Protein 4U60 (pdb70)

Structure (mmCIF, N/CA/C/O backbone):
data_4U60
#
_entry.id   4U60
#
_cell.length_a   144.990
_cell.length_b   152.050
_cell.length_c   67.970
_cell.angle_alpha   90.00
_cell.angle_beta   90.00
_cell.angle_gamma   90.00
#
_symmetry.space_group_name_H-M   'P 21 21 2'
#
loop_
_entity.id
_entity.type
_entity.pdbx_description
1 polymer 'Structural protein VP1'
2 branched 'N-acetyl-alpha-neuraminic acid-(2-3)-[2-acetamido-2-deoxy-beta-D-galactopyranose-(1-4)]beta-D-galactopyranose'
3 branched 'beta-D-galactopyranose-(1-3)-2-acetamido-2-deoxy-beta-D-galactopyranose-(1-4)-[N-acetyl-alpha-neuraminic acid-(2-3)]beta-D-galactopyranose-(1-4)-beta-D-glucopyranose'
4 non-polymer GLYCEROL
5 non-polymer 1,2-ETHANEDIOL
6 non-polymer 'N-acetyl-alpha-neuraminic acid'
7 water water
#
loop_
_atom_site.group_PDB
_atom_site.id
_atom_site.type_symbol
_atom_site.label_atom_id
_atom_site.label_alt_id
_atom_site.label_comp_id
_atom_site.label_asym_id
_atom_site.label_entity_id
_atom_site.label_seq_id
_atom_site.pdbx_PDB_ins_code
_atom_site.Cartn_x
_atom_site.Cartn_y
_atom_site.Cartn_z
_atom_site.occupancy
_atom_site.B_iso_or_equiv
_atom_site.auth_seq_id
_atom_site.auth_comp_id
_atom_site.auth_asym_id
_atom_site.auth_atom_id
_atom_site.pdbx_PDB_model_num
ATOM 1 N N . ILE A 1 10 ? 13.890 5.989 -10.062 1.00 34.71 33 ILE A N 1
ATOM 2 C CA . ILE A 1 10 ? 13.522 7.061 -11.033 1.00 33.90 33 ILE A CA 1
ATOM 3 C C . ILE A 1 10 ? 14.675 7.307 -12.005 1.00 33.28 33 ILE A C 1
ATOM 4 O O . ILE A 1 10 ? 15.809 7.522 -11.588 1.00 32.87 33 ILE A O 1
ATOM 9 N N . GLU A 1 11 ? 14.377 7.276 -13.296 1.00 33.35 34 GLU A N 1
ATOM 10 C CA . GLU A 1 11 ? 15.368 7.593 -14.306 1.00 33.20 34 GLU A CA 1
ATOM 11 C C . GLU A 1 11 ? 15.233 9.054 -14.701 1.00 31.26 34 GLU A C 1
ATOM 12 O O . GLU A 1 11 ? 14.218 9.481 -15.255 1.00 31.29 34 GLU A O 1
ATOM 18 N N . VAL A 1 12 ? 16.286 9.809 -14.431 1.00 29.49 35 VAL A N 1
ATOM 19 C CA . VAL A 1 12 ? 16.273 11.246 -14.596 1.00 27.85 35 VAL A CA 1
ATOM 20 C C . VAL A 1 12 ? 16.650 11.610 -16.037 1.00 27.95 35 VAL A C 1
ATOM 21 O O . VAL A 1 12 ? 17.618 11.083 -16.581 1.00 28.48 35 VAL A O 1
ATOM 25 N N . LEU A 1 13 ? 15.869 12.494 -16.658 1.00 27.19 36 LEU A N 1
ATOM 26 C CA . LEU A 1 13 ? 16.118 12.937 -18.031 1.00 27.68 36 LEU A CA 1
ATOM 27 C C . LEU A 1 13 ? 16.483 14.424 -18.001 1.00 26.68 36 LEU A C 1
ATOM 28 O O . LEU A 1 13 ? 17.195 14.830 -17.098 1.00 25.46 36 LEU A O 1
ATOM 33 N N . ASN A 1 14 ? 16.031 15.226 -18.968 1.00 27.09 37 ASN A N 1
ATOM 34 C CA . ASN A 1 14 ? 16.510 16.613 -19.063 1.00 27.00 37 ASN A CA 1
ATOM 35 C C . ASN A 1 14 ? 15.812 17.573 -18.103 1.00 26.12 37 ASN A C 1
ATOM 36 O O . ASN A 1 14 ? 14.687 17.338 -17.663 1.00 25.77 37 ASN A O 1
ATOM 41 N N . LEU A 1 15 ? 16.493 18.669 -17.790 1.00 25.94 38 LEU A N 1
ATOM 42 C CA . LEU A 1 15 ? 15.853 19.772 -17.118 1.00 25.56 38 LEU A CA 1
ATOM 43 C C . LEU A 1 15 ? 14.819 20.431 -18.039 1.00 26.92 38 LEU A C 1
ATOM 44 O O . LEU A 1 15 ? 14.989 20.492 -19.259 1.00 27.74 38 LEU A O 1
ATOM 49 N N . VAL A 1 16 ? 13.744 20.914 -17.433 1.00 27.07 39 VAL A N 1
ATOM 50 C CA . VAL A 1 16 ? 12.771 21.772 -18.118 1.00 29.05 39 VAL A CA 1
ATOM 51 C C . VAL A 1 16 ? 13.214 23.222 -17.944 1.00 30.12 39 VAL A C 1
ATOM 52 O O . VAL A 1 16 ? 13.540 23.630 -16.843 1.00 29.03 39 VAL A O 1
ATOM 56 N N . THR A 1 17 ? 13.230 24.005 -19.020 1.00 32.77 40 THR A N 1
ATOM 57 C CA . THR A 1 17 ? 13.766 25.366 -18.943 1.00 34.49 40 THR A CA 1
ATOM 58 C C . THR A 1 17 ? 12.701 26.423 -19.199 1.00 36.56 40 THR A C 1
ATOM 59 O O . THR A 1 17 ? 11.555 26.114 -19.540 1.00 37.01 40 THR A O 1
ATOM 63 N N . GLY A 1 18 ? 13.101 27.676 -19.013 1.00 38.20 41 GLY A N 1
ATOM 64 C CA . GLY A 1 18 ? 12.291 28.813 -19.413 1.00 41.06 41 GLY A CA 1
ATOM 65 C C . GLY A 1 18 ? 11.395 29.282 -18.289 1.00 41.50 41 GLY A C 1
ATOM 66 O O . GLY A 1 18 ? 11.626 28.941 -17.120 1.00 40.00 41 GLY A O 1
ATOM 67 N N . PRO A 1 19 ? 10.358 30.068 -18.631 1.00 44.14 42 PRO A N 1
ATOM 68 C CA . PRO A 1 19 ? 9.487 30.579 -17.577 1.00 44.30 42 PRO A CA 1
ATOM 69 C C . PRO A 1 19 ? 8.796 29.455 -16.804 1.00 42.18 42 PRO A C 1
ATOM 70 O O . PRO A 1 19 ? 8.509 28.377 -17.368 1.00 43.07 42 PRO A O 1
ATOM 74 N N . ASP A 1 20 ? 8.569 29.705 -15.523 1.00 39.82 43 ASP A N 1
ATOM 75 C CA . ASP A 1 20 ? 7.811 28.804 -14.671 1.00 37.61 43 ASP A CA 1
ATOM 76 C C . ASP A 1 20 ? 8.545 27.491 -14.342 1.00 34.34 43 ASP A C 1
ATOM 77 O O . ASP A 1 20 ? 7.967 26.632 -13.690 1.00 33.36 43 ASP A O 1
ATOM 79 N N . SER A 1 21 ? 9.807 27.354 -14.757 1.00 32.53 44 SER A N 1
ATOM 80 C CA . SER A 1 21 ? 10.576 26.125 -14.513 1.00 30.04 44 SER A CA 1
ATOM 81 C C . SER A 1 21 ? 11.183 26.049 -13.112 1.00 27.77 44 SER A C 1
ATOM 82 O O . SER A 1 21 ? 11.645 24.989 -12.704 1.00 25.69 44 SER A O 1
ATOM 85 N N . ILE A 1 22 ? 11.191 27.177 -12.398 1.00 27.73 45 ILE A N 1
ATOM 86 C CA . ILE A 1 22 ? 11.779 27.276 -11.058 1.00 26.45 45 ILE A CA 1
ATOM 87 C C . ILE A 1 22 ? 10.700 27.719 -10.076 1.00 26.15 45 ILE A C 1
ATOM 88 O O . ILE A 1 22 ? 9.790 28.457 -10.434 1.00 27.37 45 ILE A O 1
ATOM 93 N N . THR A 1 23 ? 10.813 27.268 -8.834 1.00 24.29 46 THR A N 1
ATOM 94 C CA . THR A 1 23 ? 10.000 27.804 -7.754 1.00 24.43 46 THR A CA 1
ATOM 95 C C . THR A 1 23 ? 10.801 27.790 -6.443 1.00 23.05 46 THR A C 1
ATOM 96 O O . THR A 1 23 ? 11.791 27.062 -6.306 1.00 21.38 46 THR A O 1
ATOM 100 N N . THR A 1 24 ? 10.374 28.602 -5.487 1.00 23.74 47 THR A N 1
ATOM 101 C CA . THR A 1 24 ? 11.024 28.618 -4.181 1.00 23.18 47 THR A CA 1
ATOM 102 C C . THR A 1 24 ? 9.982 28.350 -3.111 1.00 22.82 47 THR A C 1
ATOM 103 O O . THR A 1 24 ? 8.805 28.716 -3.253 1.00 24.28 47 THR A O 1
ATOM 107 N N . ILE A 1 25 ? 10.413 27.668 -2.061 1.00 21.19 48 ILE A N 1
ATOM 108 C CA . ILE A 1 25 ? 9.589 27.378 -0.897 1.00 20.90 48 ILE A CA 1
ATOM 109 C C . ILE A 1 25 ? 10.293 27.970 0.313 1.00 20.00 48 ILE A C 1
ATOM 110 O O . ILE A 1 25 ? 11.452 27.657 0.556 1.00 18.90 48 ILE A O 1
ATOM 115 N N . GLU A 1 26 ? 9.575 28.793 1.065 1.00 20.48 49 GLU A N 1
ATOM 116 C CA . GLU A 1 26 ? 10.053 29.352 2.311 1.00 20.66 49 GLU A CA 1
ATOM 117 C C . GLU A 1 26 ? 9.191 28.804 3.430 1.00 19.15 49 GLU A C 1
ATOM 118 O O . GLU A 1 26 ? 7.971 28.765 3.314 1.00 19.48 49 GLU A O 1
ATOM 124 N N . LEU A 1 27 ? 9.811 28.423 4.525 1.00 17.47 50 LEU A N 1
ATOM 125 C CA . LEU A 1 27 ? 9.069 28.035 5.718 1.00 17.17 50 LEU A CA 1
ATOM 126 C C . LEU A 1 27 ? 9.950 28.167 6.922 1.00 16.05 50 LEU A C 1
ATOM 127 O O . LEU A 1 27 ? 11.173 28.317 6.803 1.00 15.07 50 LEU A O 1
ATOM 132 N N . TYR A 1 28 ? 9.334 28.075 8.086 1.00 15.47 51 TYR A N 1
ATOM 133 C CA . TYR A 1 28 ? 10.093 27.881 9.310 1.00 14.63 51 TYR A CA 1
ATOM 134 C C . TYR A 1 28 ? 9.454 26.733 10.063 1.00 14.19 51 TYR A C 1
ATOM 135 O O . TYR A 1 28 ? 8.271 26.408 9.857 1.00 14.79 51 TYR A O 1
ATOM 144 N N . LEU A 1 29 ? 10.232 26.130 10.947 1.00 13.63 52 LEU A N 1
ATOM 145 C CA . LEU A 1 29 ? 9.739 25.122 11.858 1.00 13.59 52 LEU A CA 1
ATOM 146 C C . LEU A 1 29 ? 10.095 25.538 13.287 1.00 13.32 52 LEU A C 1
ATOM 147 O O . LEU A 1 29 ? 11.267 25.793 13.609 1.00 12.87 52 LEU A O 1
ATOM 152 N N . ASN A 1 30 ? 9.091 25.570 14.138 1.00 13.24 53 ASN A N 1
ATOM 153 C CA . ASN A 1 30 ? 9.297 25.824 15.541 1.00 13.02 53 ASN A CA 1
ATOM 154 C C . ASN A 1 30 ? 9.776 24.583 16.261 1.00 12.56 53 ASN A C 1
ATOM 155 O O . ASN A 1 30 ? 9.517 23.458 15.851 1.00 13.41 53 ASN A O 1
ATOM 160 N N . THR A 1 31 ? 10.517 24.818 17.334 1.00 12.21 54 THR A N 1
ATOM 161 C CA . THR A 1 31 ? 11.199 23.756 18.062 1.00 11.73 54 THR A CA 1
ATOM 162 C C . THR A 1 31 ? 10.211 22.870 18.836 1.00 12.06 54 THR A C 1
ATOM 163 O O . THR A 1 31 ? 9.122 23.323 19.218 1.00 12.29 54 THR A O 1
ATOM 167 N N . ARG A 1 32 ? 10.600 21.610 19.029 1.00 11.72 55 ARG A N 1
ATOM 168 C CA . ARG A 1 32 ? 9.764 20.616 19.716 1.00 12.38 55 ARG A CA 1
ATOM 169 C C . ARG A 1 32 ? 10.598 20.026 20.851 1.00 12.56 55 ARG A C 1
ATOM 170 O O . ARG A 1 32 ? 11.036 18.883 20.798 1.00 13.01 55 ARG A O 1
ATOM 178 N N . MET A 1 33 ? 10.813 20.863 21.868 1.00 12.47 56 MET A N 1
ATOM 179 C CA . MET A 1 33 ? 11.581 20.488 23.044 1.00 12.73 56 MET A CA 1
ATOM 180 C C . MET A 1 33 ? 10.823 19.683 24.094 1.00 13.57 56 MET A C 1
ATOM 181 O O . MET A 1 33 ? 11.444 19.010 24.919 1.00 13.94 56 MET A O 1
ATOM 186 N N . GLY A 1 34 ? 9.491 19.744 24.070 1.00 13.66 57 GLY A N 1
ATOM 187 C CA . GLY A 1 34 ? 8.668 18.955 24.985 1.00 14.81 57 GLY A CA 1
ATOM 188 C C . GLY A 1 34 ? 7.403 19.707 25.395 1.00 15.20 57 GLY A C 1
ATOM 189 O O . GLY A 1 34 ? 6.330 19.116 25.463 1.00 16.60 57 GLY A O 1
ATOM 190 N N . GLN A 1 35 ? 7.519 20.996 25.679 1.00 15.06 58 GLN A N 1
ATOM 191 C CA . GLN A 1 35 ? 6.345 21.857 25.811 1.00 15.61 58 GLN A CA 1
ATOM 192 C C . GLN A 1 35 ? 6.135 22.469 24.424 1.00 15.37 58 GLN A C 1
ATOM 193 O O . GLN A 1 35 ? 6.770 23.455 24.065 1.00 15.00 58 GLN A O 1
ATOM 199 N N . ASN A 1 36 ? 5.268 21.835 23.635 1.00 15.70 59 ASN A N 1
ATOM 200 C CA . ASN A 1 36 ? 5.138 22.150 22.213 1.00 15.59 59 ASN A CA 1
ATOM 201 C C . ASN A 1 36 ? 3.860 22.900 21.844 1.00 16.72 59 ASN A C 1
ATOM 202 O O . ASN A 1 36 ? 3.548 23.044 20.663 1.00 17.27 59 ASN A O 1
ATOM 207 N N . ASP A 1 37 ? 3.166 23.390 22.862 1.00 17.39 60 ASP A N 1
ATOM 208 C CA . ASP A 1 37 ? 1.912 24.130 22.703 1.00 19.00 60 ASP A CA 1
ATOM 209 C C . ASP A 1 37 ? 2.234 25.629 22.805 1.00 18.81 60 ASP A C 1
ATOM 210 O O . ASP A 1 37 ? 2.566 26.116 23.876 1.00 18.50 60 ASP A O 1
ATOM 215 N N . GLU A 1 38 ? 2.121 26.337 21.688 1.00 19.31 61 GLU A N 1
ATOM 216 C CA . GLU A 1 38 ? 2.425 27.778 21.635 1.00 20.17 61 GLU A CA 1
ATOM 217 C C . GLU A 1 38 ? 1.538 28.655 22.525 1.00 21.64 61 GLU A C 1
ATOM 218 O O . GLU A 1 38 ? 1.810 29.854 22.673 1.00 21.57 61 GLU A O 1
ATOM 224 N N . SER A 1 39 ? 0.471 28.078 23.094 1.00 22.76 62 SER A N 1
ATOM 225 C CA A SER A 1 39 ? -0.452 28.826 23.956 0.50 24.79 62 SER A CA 1
ATOM 226 C CA B SER A 1 39 ? -0.433 28.844 23.961 0.50 24.96 62 SER A CA 1
ATOM 227 C C . SER A 1 39 ? -0.152 28.663 25.446 1.00 24.81 62 SER A C 1
ATOM 228 O O . SER A 1 39 ? -0.877 29.212 26.279 1.00 27.11 62 SER A O 1
ATOM 233 N N . LYS A 1 40 ? 0.895 27.912 25.784 1.00 23.66 63 LYS A N 1
ATOM 234 C CA . LYS A 1 40 ? 1.230 27.638 27.181 1.00 24.25 63 LYS A CA 1
ATOM 235 C C . LYS A 1 40 ? 2.598 28.199 27.551 1.00 22.96 63 LYS A C 1
ATOM 236 O O . LYS A 1 40 ? 3.442 28.436 26.673 1.00 21.09 63 LYS A O 1
ATOM 242 N N . ASP A 1 41 ? 2.815 28.401 28.845 1.00 23.08 64 ASP A N 1
ATOM 243 C CA . ASP A 1 41 ? 4.129 28.817 29.340 1.00 22.88 64 ASP A CA 1
ATOM 244 C C . ASP A 1 41 ? 5.175 27.778 29.019 1.00 21.89 64 ASP A C 1
ATOM 245 O O . ASP A 1 41 ? 4.859 26.606 28.799 1.00 21.74 64 ASP A O 1
ATOM 250 N N . ASN A 1 42 ? 6.432 28.189 28.990 1.00 24.57 65 ASN A N 1
ATOM 251 C CA . ASN A 1 42 ? 7.533 27.263 28.687 1.00 23.43 65 ASN A CA 1
ATOM 252 C C . ASN A 1 42 ? 7.520 26.704 27.273 1.00 19.60 65 ASN A C 1
ATOM 253 O O . ASN A 1 42 ? 8.233 25.747 26.994 1.00 18.05 65 ASN A O 1
ATOM 258 N N . TYR A 1 43 ? 6.764 27.330 26.369 1.00 19.00 66 TYR A N 1
ATOM 259 C CA . TYR A 1 43 ? 6.849 26.971 24.945 1.00 17.16 66 TYR A CA 1
ATOM 260 C C . TYR A 1 43 ? 8.287 27.123 24.473 1.00 15.37 66 TYR A C 1
ATOM 261 O O . TYR A 1 43 ? 8.950 28.109 24.792 1.00 15.02 66 TYR A O 1
ATOM 270 N N . GLY A 1 44 ? 8.759 26.148 23.702 1.00 13.89 67 GLY A N 1
ATOM 271 C CA . GLY A 1 44 ? 10.126 26.159 23.187 1.00 12.80 67 GLY A CA 1
ATOM 272 C C . GLY A 1 44 ? 11.172 25.653 24.165 1.00 11.92 67 GLY A C 1
ATOM 273 O O . GLY A 1 44 ? 12.367 25.790 23.917 1.00 11.67 67 GLY A O 1
ATOM 274 N N . TYR A 1 45 ? 10.719 25.129 25.307 1.00 11.47 68 TYR A N 1
ATOM 275 C CA . TYR A 1 45 ? 11.551 24.464 26.273 1.00 10.91 68 TYR A CA 1
ATOM 276 C C . TYR A 1 45 ? 10.949 23.076 26.535 1.00 11.25 68 TYR A C 1
ATOM 277 O O . TYR A 1 45 ? 9.778 22.831 26.232 1.00 12.36 68 TYR A O 1
ATOM 286 N N . SER A 1 46 ? 11.752 22.210 27.135 1.00 11.04 69 SER A N 1
ATOM 287 C CA . SER A 1 46 ? 11.223 20.953 27.652 1.00 11.45 69 SER A CA 1
ATOM 288 C C . SER A 1 46 ? 10.625 21.193 29.037 1.00 12.46 69 SER A C 1
ATOM 289 O O . SER A 1 46 ? 10.856 22.223 29.688 1.00 12.87 69 SER A O 1
ATOM 292 N N . GLU A 1 47 ? 9.850 20.230 29.504 1.00 13.60 70 GLU A N 1
ATOM 293 C CA . GLU A 1 47 ? 9.550 20.161 30.918 1.00 15.11 70 GLU A CA 1
ATOM 294 C C . GLU A 1 47 ? 10.848 19.850 31.686 1.00 14.56 70 GLU A C 1
ATOM 295 O O . GLU A 1 47 ? 11.858 19.453 31.087 1.00 13.15 70 GLU A O 1
ATOM 301 N N . LYS A 1 48 ? 10.817 20.017 33.012 1.00 16.10 71 LYS A N 1
ATOM 302 C CA . LYS A 1 48 ? 12.012 19.790 33.833 1.00 16.65 71 LYS A CA 1
ATOM 303 C C . LYS A 1 48 ? 12.547 18.378 33.621 1.00 15.41 71 LYS A C 1
ATOM 304 O O . LYS A 1 48 ? 11.784 17.403 33.621 1.00 15.38 71 LYS A O 1
ATOM 310 N N . 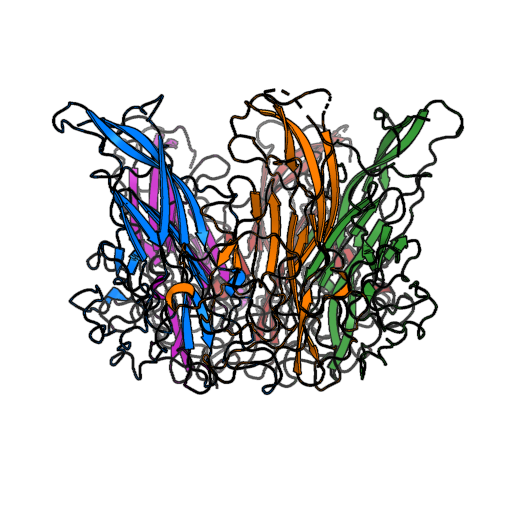VAL A 1 49 ? 13.859 18.280 33.452 1.00 13.98 72 VAL A N 1
ATOM 311 C CA . VAL A 1 49 ? 14.533 17.000 33.336 1.00 13.28 72 VAL A CA 1
ATOM 312 C C . VAL A 1 49 ? 14.536 16.259 34.672 1.00 13.86 72 VAL A C 1
ATOM 313 O O . VAL A 1 49 ? 14.823 16.830 35.723 1.00 14.84 72 VAL A O 1
ATOM 317 N N . THR A 1 50 ? 14.231 14.960 34.594 1.00 13.51 73 THR A N 1
ATOM 318 C CA . THR A 1 50 ? 14.326 14.074 35.729 1.00 14.55 73 THR A CA 1
ATOM 319 C C . THR A 1 50 ? 15.321 12.967 35.412 1.00 13.65 73 THR A C 1
ATOM 320 O O . THR A 1 50 ? 15.679 12.776 34.249 1.00 13.12 73 THR A O 1
ATOM 324 N N . VAL A 1 51 ? 15.737 12.236 36.443 1.00 14.49 74 VAL A N 1
ATOM 325 C CA . VAL A 1 51 ? 16.826 11.267 36.309 1.00 14.07 74 VAL A CA 1
ATOM 326 C C . VAL A 1 51 ? 16.373 9.932 36.883 1.00 14.98 74 VAL A C 1
ATOM 327 O O . VAL A 1 51 ? 15.854 9.879 38.013 1.00 15.90 74 VAL A O 1
ATOM 331 N N . ALA A 1 52 ? 16.572 8.881 36.089 1.00 14.58 75 ALA A N 1
ATOM 332 C CA . ALA A 1 52 ? 16.199 7.518 36.467 1.00 15.96 75 ALA A CA 1
ATOM 333 C C . ALA A 1 52 ? 16.902 7.081 37.733 1.00 17.73 75 ALA A C 1
ATOM 334 O O . ALA A 1 52 ? 18.078 7.380 37.950 1.00 17.48 75 ALA A O 1
ATOM 336 N N . ASN A 1 53 ? 16.185 6.347 38.575 1.00 19.99 76 ASN A N 1
ATOM 337 C CA . ASN A 1 53 ? 16.781 5.758 39.753 1.00 22.66 76 ASN A CA 1
ATOM 338 C C . ASN A 1 53 ? 17.703 4.598 39.354 1.00 21.99 76 ASN A C 1
ATOM 339 O O . ASN A 1 53 ? 18.695 4.338 40.032 1.00 23.36 76 ASN A O 1
ATOM 344 N N . SER A 1 54 ? 17.334 3.886 38.289 1.00 20.92 77 SER A N 1
ATOM 345 C CA . SER A 1 54 ? 18.101 2.749 37.786 1.00 20.98 77 SER A CA 1
ATOM 346 C C . SER A 1 54 ? 17.759 2.550 36.321 1.00 19.76 77 SER A C 1
ATOM 347 O O . SER A 1 54 ? 16.724 3.026 35.866 1.00 18.90 77 SER A O 1
ATOM 350 N N . SER A 1 55 ? 18.605 1.832 35.582 1.00 19.69 78 SER A N 1
ATOM 351 C CA . SER A 1 55 ? 18.398 1.659 34.153 1.00 19.43 78 SER A CA 1
ATOM 352 C C . SER A 1 55 ? 17.143 0.881 33.809 1.00 19.88 78 SER A C 1
ATOM 353 O O . SER A 1 55 ? 16.597 1.078 32.750 1.00 19.20 78 SER A O 1
ATOM 356 N N . ASP A 1 56 ? 16.681 0.020 34.717 1.00 21.35 79 ASP A N 1
ATOM 357 C CA . ASP A 1 56 ? 15.428 -0.713 34.505 1.00 22.84 79 ASP A CA 1
ATOM 358 C C . ASP A 1 56 ? 14.182 0.029 35.009 1.00 23.27 79 ASP A C 1
ATOM 359 O O . ASP A 1 56 ? 13.100 -0.520 34.999 1.00 24.21 79 ASP A O 1
ATOM 364 N N . GLN A 1 57 ? 14.352 1.277 35.435 1.00 22.47 80 GLN A N 1
ATOM 365 C CA . GLN A 1 57 ? 13.267 2.150 35.849 1.00 23.53 80 GLN A CA 1
ATOM 366 C C . GLN A 1 57 ? 13.512 3.541 35.259 1.00 20.92 80 GLN A C 1
ATOM 367 O O . GLN A 1 57 ? 13.447 4.559 35.952 1.00 20.84 80 GLN A O 1
ATOM 373 N N . ASP A 1 58 ? 13.802 3.571 33.968 1.00 18.87 81 ASP A N 1
ATOM 374 C CA . ASP A 1 58 ? 14.163 4.792 33.267 1.00 17.06 81 ASP A CA 1
ATOM 375 C C . ASP A 1 58 ? 12.962 5.176 32.418 1.00 16.99 81 ASP A C 1
ATOM 376 O O . ASP A 1 58 ? 12.774 4.650 31.307 1.00 17.18 81 ASP A O 1
ATOM 381 N N . LYS A 1 59 ? 12.143 6.071 32.964 1.00 17.37 82 LYS A N 1
ATOM 382 C CA . LYS A 1 59 ? 10.845 6.422 32.404 1.00 17.45 82 LYS A CA 1
ATOM 383 C C . LYS A 1 59 ? 10.733 7.949 32.368 1.00 16.64 82 LYS A C 1
ATOM 384 O O . LYS A 1 59 ? 10.280 8.588 33.346 1.00 16.57 82 LYS A O 1
ATOM 390 N N . PRO A 1 60 ? 11.155 8.565 31.252 1.00 15.90 83 PRO A N 1
ATOM 391 C CA . PRO A 1 60 ? 11.068 10.027 31.197 1.00 15.37 83 PRO A CA 1
ATOM 392 C C . PRO A 1 60 ? 9.643 10.539 31.395 1.00 15.69 83 PRO A C 1
ATOM 393 O O . PRO A 1 60 ? 8.679 9.921 30.917 1.00 16.80 83 PRO A O 1
ATOM 397 N N . THR A 1 61 ? 9.505 11.616 32.146 1.00 15.52 84 THR A N 1
ATOM 398 C CA . THR A 1 61 ? 8.200 12.219 32.325 1.00 16.04 84 THR A CA 1
ATOM 399 C C . THR A 1 61 ? 7.683 12.769 30.997 1.00 15.76 84 THR A C 1
ATOM 400 O O . THR A 1 61 ? 8.465 13.051 30.045 1.00 15.18 84 THR A O 1
ATOM 404 N N . SER A 1 62 ? 6.361 12.947 30.929 1.00 16.54 85 SER A N 1
ATOM 405 C CA . SER A 1 62 ? 5.759 13.509 29.728 1.00 16.82 85 SER A CA 1
ATOM 406 C C . SER A 1 62 ? 6.299 14.931 29.486 1.00 16.08 85 SER A C 1
ATOM 407 O O . SER A 1 62 ? 6.285 15.765 30.393 1.00 16.64 85 SER A O 1
ATOM 410 N N . GLY A 1 63 ? 6.843 15.151 28.288 1.00 15.35 86 GLY A N 1
ATOM 411 C CA . GLY A 1 63 ? 7.315 16.465 27.875 1.00 14.64 86 GLY A CA 1
ATOM 412 C C . GLY A 1 63 ? 8.740 16.843 28.205 1.00 14.14 86 GLY A C 1
ATOM 413 O O . GLY A 1 63 ? 9.146 17.983 27.901 1.00 13.77 86 GLY A O 1
ATOM 414 N N . GLU A 1 64 ? 9.519 15.934 28.805 1.00 13.87 87 GLU A N 1
ATOM 415 C CA . GLU A 1 64 ? 10.916 16.253 29.082 1.00 13.68 87 GLU A CA 1
ATOM 416 C C . GLU A 1 64 ? 11.884 15.871 27.977 1.00 13.77 87 GLU A C 1
ATOM 417 O O . GLU A 1 64 ? 13.078 16.123 28.125 1.00 14.09 87 GLU A O 1
ATOM 423 N N . ILE A 1 65 ? 11.421 15.263 26.888 1.00 14.22 88 ILE A N 1
ATOM 424 C CA . ILE A 1 65 ? 12.376 14.833 25.873 1.00 14.71 88 ILE A CA 1
ATOM 425 C C . ILE A 1 65 ? 12.139 15.514 24.511 1.00 13.92 88 ILE A C 1
ATOM 426 O O . ILE A 1 65 ? 11.010 15.573 23.991 1.00 14.09 88 ILE A O 1
ATOM 431 N N . PRO A 1 66 ? 13.221 16.018 23.924 1.00 12.68 89 PRO A N 1
ATOM 432 C CA A PRO A 1 66 ? 13.104 16.675 22.621 0.50 12.30 89 PRO A CA 1
ATOM 433 C CA B PRO A 1 66 ? 13.090 16.673 22.626 0.50 12.31 89 PRO A CA 1
ATOM 434 C C . PRO A 1 66 ? 12.774 15.706 21.483 1.00 12.24 89 PRO A C 1
ATOM 435 O O . PRO A 1 66 ? 13.204 14.549 21.517 1.00 12.06 89 PRO A O 1
ATOM 442 N N . THR A 1 67 ? 12.016 16.190 20.498 1.00 11.70 90 THR A N 1
ATOM 443 C CA . THR A 1 67 ? 11.656 15.426 19.304 1.00 11.69 90 THR A CA 1
ATOM 444 C C . THR A 1 67 ? 12.037 16.213 18.050 1.00 11.47 90 THR A C 1
ATOM 445 O O . THR A 1 67 ? 12.325 17.406 18.111 1.00 11.91 90 THR A O 1
ATOM 449 N N . TYR A 1 68 ? 12.045 15.528 16.910 1.00 11.50 91 TYR A N 1
ATOM 450 C CA . TYR A 1 68 ? 12.325 16.192 15.650 1.00 11.49 91 TYR A CA 1
ATOM 451 C C . TYR A 1 68 ? 11.138 17.058 15.227 1.00 11.44 91 TYR A C 1
ATOM 452 O O . TYR A 1 68 ? 9.964 16.679 15.414 1.00 12.08 91 TYR A O 1
ATOM 461 N N . SER A 1 69 ? 11.463 18.179 14.603 1.00 11.14 92 SER A N 1
ATOM 462 C CA . SER A 1 69 ? 10.494 18.982 13.864 1.00 11.90 92 SER A CA 1
ATOM 463 C C . SER A 1 69 ? 10.449 18.487 12.427 1.00 11.85 92 SER A C 1
ATOM 464 O O . SER A 1 69 ? 11.479 18.139 11.876 1.00 11.87 92 SER A O 1
ATOM 467 N N . THR A 1 70 ? 9.263 18.443 11.823 1.00 12.45 93 THR A N 1
ATOM 468 C CA . THR A 1 70 ? 9.184 18.043 10.424 1.00 12.66 93 THR A CA 1
ATOM 469 C C . THR A 1 70 ? 7.907 18.581 9.792 1.00 13.06 93 THR A C 1
ATOM 470 O O . THR A 1 70 ? 6.918 18.864 10.495 1.00 13.50 93 THR A O 1
ATOM 474 N N . ALA A 1 71 ? 7.970 18.768 8.478 1.00 13.16 94 ALA A N 1
ATOM 475 C CA . ALA A 1 71 ? 6.803 19.157 7.686 1.00 13.93 94 ALA A CA 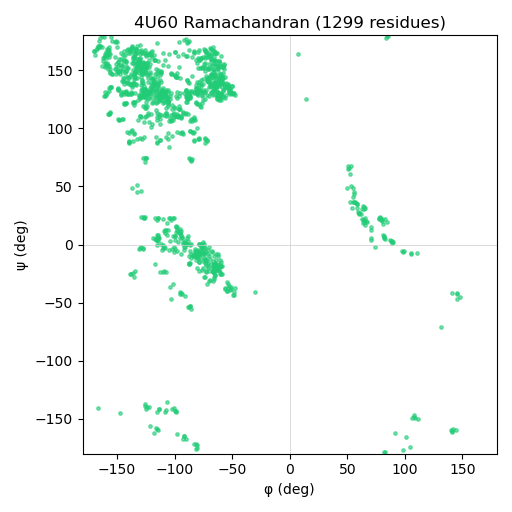1
ATOM 476 C C . ALA A 1 71 ? 6.922 18.587 6.290 1.00 13.97 94 ALA A C 1
ATOM 477 O O . ALA A 1 71 ? 8.031 18.425 5.758 1.00 13.55 94 ALA A O 1
ATOM 479 N N . ARG A 1 72 ? 5.765 18.291 5.709 1.00 14.86 95 ARG A N 1
ATOM 480 C CA . ARG A 1 72 ? 5.645 18.041 4.277 1.00 15.66 95 ARG A CA 1
ATOM 481 C C . ARG A 1 72 ? 5.027 19.292 3.670 1.00 16.27 95 ARG A C 1
ATOM 482 O O . ARG A 1 72 ? 3.953 19.714 4.085 1.00 17.03 95 ARG A O 1
ATOM 490 N N . ILE A 1 73 ? 5.685 19.865 2.674 1.00 16.72 96 ILE A N 1
ATOM 491 C CA . ILE A 1 73 ? 5.144 21.040 1.994 1.00 18.12 96 ILE A CA 1
ATOM 492 C C . ILE A 1 73 ? 4.617 20.632 0.624 1.00 18.85 96 ILE A C 1
ATOM 493 O O . ILE A 1 73 ? 5.305 19.925 -0.133 1.00 17.83 96 ILE A O 1
ATOM 498 N N . ASN A 1 74 ? 3.390 21.074 0.331 1.00 20.42 97 ASN A N 1
ATOM 499 C CA . ASN A 1 74 ? 2.782 20.915 -0.991 1.00 22.54 97 ASN A CA 1
ATOM 500 C C . ASN A 1 74 ? 3.475 21.755 -2.036 1.00 22.18 97 ASN A C 1
ATOM 501 O O . ASN A 1 74 ? 3.705 22.956 -1.813 1.00 22.92 97 ASN A O 1
ATOM 506 N N . LEU A 1 75 ? 3.799 21.134 -3.168 1.00 20.84 98 LEU A N 1
ATOM 507 C CA . LEU A 1 75 ? 4.401 21.844 -4.292 1.00 20.52 98 LEU A CA 1
ATOM 508 C C . LEU A 1 75 ? 3.375 21.964 -5.418 1.00 21.50 98 LEU A C 1
ATOM 509 O O . LEU A 1 75 ? 2.429 21.172 -5.480 1.00 21.91 98 LEU A O 1
ATOM 514 N N . PRO A 1 76 ? 3.567 22.937 -6.328 1.00 21.69 99 PRO A N 1
ATOM 515 C CA . PRO A 1 76 ? 2.641 23.073 -7.461 1.00 23.28 99 PRO A CA 1
ATOM 516 C C . PRO A 1 76 ? 2.496 21.756 -8.215 1.00 23.78 99 PRO A C 1
ATOM 517 O O . PRO A 1 76 ? 3.493 21.081 -8.494 1.00 22.95 99 PRO A O 1
ATOM 521 N N . MET A 1 77 ? 1.259 21.390 -8.528 1.00 25.67 100 MET A N 1
ATOM 522 C CA . MET A 1 77 ? 1.011 20.139 -9.227 1.00 27.05 100 MET A CA 1
ATOM 523 C C . MET A 1 77 ? 1.598 20.194 -10.631 1.00 27.27 100 MET A C 1
ATOM 524 O O . MET A 1 77 ? 1.393 21.169 -11.360 1.00 28.28 100 MET A O 1
ATOM 529 N N . LEU A 1 78 ? 2.288 19.126 -11.020 1.00 26.89 101 LEU A N 1
ATOM 530 C CA . LEU A 1 78 ? 3.027 19.091 -12.280 1.00 27.17 101 LEU A CA 1
ATOM 531 C C . LEU A 1 78 ? 2.381 18.286 -13.412 1.00 28.98 101 LEU A C 1
ATOM 532 O O . LEU A 1 78 ? 2.483 18.669 -14.588 1.00 29.82 101 LEU A O 1
ATOM 537 N N . ASN A 1 79 ? 1.735 17.177 -13.071 1.00 30.04 102 ASN A N 1
ATOM 538 C CA . ASN A 1 79 ? 1.299 16.213 -14.073 1.00 31.97 102 ASN A CA 1
ATOM 539 C C . ASN A 1 79 ? -0.218 16.003 -14.048 1.00 34.60 102 ASN A C 1
ATOM 540 O O . ASN A 1 79 ? -0.737 15.301 -13.188 1.00 34.52 102 ASN A O 1
ATOM 545 N N . GLU A 1 80 ? -0.917 16.637 -14.984 1.00 37.36 103 GLU A N 1
ATOM 546 C CA . GLU A 1 80 ? -2.363 16.427 -15.147 1.00 40.72 103 GLU A CA 1
ATOM 547 C C . GLU A 1 80 ? -2.662 15.009 -15.627 1.00 42.94 103 GLU A C 1
ATOM 548 O O . GLU A 1 80 ? -3.719 14.442 -15.308 1.00 44.35 103 GLU A O 1
ATOM 551 N N . ASP A 1 81 ? -1.740 14.447 -16.409 1.00 43.52 104 ASP A N 1
ATOM 552 C CA . ASP A 1 81 ? -1.911 13.112 -16.972 1.00 45.99 104 ASP A CA 1
ATOM 553 C C . ASP A 1 81 ? -0.761 12.189 -16.562 1.00 45.87 104 ASP A C 1
ATOM 554 O O . ASP A 1 81 ? 0.347 12.275 -17.103 1.00 45.12 104 ASP A O 1
ATOM 559 N N . LEU A 1 82 ? -1.053 11.286 -15.625 1.00 46.93 105 LEU A N 1
ATOM 560 C CA . LEU A 1 82 ? -0.047 10.386 -15.053 1.00 46.78 105 LEU A CA 1
ATOM 561 C C . LEU A 1 82 ? 0.352 9.231 -15.971 1.00 48.12 105 LEU A C 1
ATOM 562 O O . LEU A 1 82 ? 1.221 8.433 -15.616 1.00 48.22 105 LEU A O 1
ATOM 567 N N . THR A 1 83 ? -0.275 9.142 -17.140 1.00 49.53 106 THR A N 1
ATOM 568 C CA . THR A 1 83 ? 0.024 8.087 -18.096 1.00 50.87 106 THR A CA 1
ATOM 569 C C . THR A 1 83 ? 0.833 8.587 -19.300 1.00 49.72 106 THR A C 1
ATOM 570 O O . THR A 1 83 ? 0.971 7.871 -20.283 1.00 51.48 106 THR A O 1
ATOM 574 N N . CYS A 1 84 ? 1.369 9.805 -19.220 1.00 47.15 107 CYS A N 1
ATOM 575 C CA . CYS A 1 84 ? 2.300 10.297 -20.243 1.00 45.99 107 CYS A CA 1
ATOM 576 C C . CYS A 1 84 ? 3.597 9.491 -20.162 1.00 43.83 107 CYS A C 1
ATOM 577 O O . CYS A 1 84 ? 3.922 8.943 -19.113 1.00 42.79 107 CYS A O 1
ATOM 580 N N . ASN A 1 85 ? 4.321 9.415 -21.276 1.00 43.03 108 ASN A N 1
ATOM 581 C CA . ASN A 1 85 ? 5.533 8.592 -21.383 1.00 42.04 108 ASN A CA 1
ATOM 582 C C . ASN A 1 85 ? 6.651 9.107 -20.481 1.00 39.16 108 ASN A C 1
ATOM 583 O O . ASN A 1 85 ? 7.491 8.342 -19.987 1.00 39.33 108 ASN A O 1
ATOM 588 N N . THR A 1 86 ? 6.645 10.415 -20.252 1.00 36.47 109 THR A N 1
ATOM 589 C CA . THR A 1 86 ? 7.550 11.039 -19.305 1.00 33.80 109 THR A CA 1
ATOM 590 C C . THR A 1 86 ? 6.697 11.935 -18.419 1.00 32.41 109 THR A C 1
ATOM 591 O O . THR A 1 86 ? 5.570 12.309 -18.786 1.00 33.09 109 THR A O 1
ATOM 595 N N . LEU A 1 87 ? 7.225 12.239 -17.243 1.00 30.24 110 LEU A N 1
ATOM 596 C CA . LEU A 1 87 ? 6.556 13.085 -16.269 1.00 29.19 110 LEU A CA 1
ATOM 597 C C . LEU A 1 87 ? 7.559 14.087 -15.756 1.00 27.11 110 LEU A C 1
ATOM 598 O O . LEU A 1 87 ? 8.766 13.958 -15.989 1.00 26.18 110 LEU A O 1
ATOM 603 N N . THR A 1 88 ? 7.056 15.080 -15.038 1.00 26.16 111 THR A N 1
ATOM 604 C CA . THR A 1 88 ? 7.899 16.107 -14.464 1.00 24.30 111 THR A CA 1
ATOM 605 C C . THR A 1 88 ? 7.867 15.964 -12.947 1.00 23.22 111 THR A C 1
ATOM 606 O O . THR A 1 88 ? 6.817 15.655 -12.359 1.00 23.43 111 THR A O 1
ATOM 610 N N . MET A 1 89 ? 9.024 16.179 -12.322 1.00 21.61 112 MET A N 1
ATOM 611 C CA . MET A 1 89 ? 9.130 16.247 -10.862 1.00 20.53 112 MET A CA 1
ATOM 612 C C . MET A 1 89 ? 9.863 17.504 -10.451 1.00 19.19 112 MET A C 1
ATOM 613 O O . MET A 1 89 ? 10.739 17.992 -11.156 1.00 19.06 112 MET A O 1
ATOM 618 N N . TRP A 1 90 ? 9.519 18.015 -9.280 1.00 18.22 113 TRP A N 1
ATOM 619 C CA . TRP A 1 90 ? 10.311 19.059 -8.642 1.00 17.25 113 TRP A CA 1
ATOM 620 C C . TRP A 1 90 ? 11.598 18.470 -8.074 1.00 16.52 113 TRP A C 1
ATOM 621 O O . TRP A 1 90 ? 11.576 17.467 -7.374 1.00 16.31 113 TRP A O 1
ATOM 632 N N . GLU A 1 91 ? 12.713 19.120 -8.384 1.00 16.18 114 GLU A N 1
ATOM 633 C CA . GLU A 1 91 ? 14.041 18.733 -7.921 1.00 15.71 114 GLU A CA 1
ATOM 634 C C . GLU A 1 91 ? 14.590 19.843 -7.022 1.00 15.18 114 GLU A C 1
ATOM 635 O O . GLU A 1 91 ? 14.709 20.996 -7.457 1.00 15.29 114 GLU A O 1
ATOM 641 N N . ALA A 1 92 ? 14.937 19.508 -5.779 1.00 14.72 115 ALA A N 1
ATOM 642 C CA . ALA A 1 92 ? 15.444 20.514 -4.850 1.00 14.16 115 ALA A CA 1
ATOM 643 C C . ALA A 1 92 ? 16.921 20.727 -5.153 1.00 14.41 115 ALA A C 1
ATOM 644 O O . ALA A 1 92 ? 17.698 19.788 -5.137 1.00 15.20 115 ALA A O 1
ATOM 646 N N . VAL A 1 93 ? 17.271 21.971 -5.476 1.00 14.59 116 VAL A N 1
ATOM 647 C CA . VAL A 1 93 ? 18.608 22.332 -5.915 1.00 14.91 116 VAL A CA 1
ATOM 648 C C . VAL A 1 93 ? 19.497 22.810 -4.776 1.00 14.53 116 VAL A C 1
ATOM 649 O O . VAL A 1 93 ? 20.668 22.465 -4.706 1.00 14.33 116 VAL A O 1
ATOM 653 N N . SER A 1 94 ? 18.940 23.625 -3.910 1.00 14.16 117 SER A N 1
ATOM 654 C CA . SER A 1 94 ? 19.714 24.245 -2.849 1.00 14.43 117 SER A CA 1
ATOM 655 C C . SER A 1 94 ? 18.796 24.727 -1.749 1.00 13.98 117 SER A C 1
ATOM 656 O O . SER A 1 94 ? 17.583 24.882 -1.959 1.00 14.35 117 SER A O 1
ATOM 659 N N . VAL A 1 95 ? 19.389 24.997 -0.591 1.00 13.65 118 VAL A N 1
ATOM 660 C CA . VAL A 1 95 ? 18.664 25.553 0.533 1.00 13.50 118 VAL A CA 1
ATOM 661 C C . VAL A 1 95 ? 19.524 26.576 1.251 1.00 13.40 118 VAL A C 1
ATOM 662 O O . VAL A 1 95 ? 20.742 26.385 1.421 1.00 13.38 118 VAL A O 1
ATOM 666 N N . LYS A 1 96 ? 18.879 27.664 1.639 1.00 13.52 119 LYS A N 1
ATOM 667 C CA . LYS A 1 96 ? 19.432 28.598 2.597 1.00 14.08 119 LYS A CA 1
ATOM 668 C C . LYS A 1 96 ? 18.674 28.370 3.890 1.00 13.57 119 LYS A C 1
ATOM 669 O O . LYS A 1 96 ? 17.432 28.451 3.938 1.00 13.48 119 LYS A O 1
ATOM 675 N N . THR A 1 97 ? 19.406 28.033 4.951 1.00 13.00 120 THR A N 1
ATOM 676 C CA . THR A 1 97 ? 18.783 27.740 6.227 1.00 12.71 120 THR A CA 1
ATOM 677 C C . THR A 1 97 ? 19.529 28.413 7.380 1.00 13.30 120 THR A C 1
ATOM 678 O O . THR A 1 97 ? 20.774 28.523 7.360 1.00 13.96 120 THR A O 1
ATOM 682 N N . GLU A 1 98 ? 18.751 28.889 8.346 1.00 13.57 121 GLU A N 1
ATOM 683 C CA . GLU A 1 98 ? 19.275 29.618 9.501 1.00 14.67 121 GLU A CA 1
ATOM 684 C C . GLU A 1 98 ? 18.547 29.261 10.768 1.00 14.26 121 GLU A C 1
ATOM 685 O O . GLU A 1 98 ? 17.329 29.039 10.754 1.00 13.78 121 GLU A O 1
ATOM 691 N N . VAL A 1 99 ? 19.286 29.226 11.868 1.00 11.71 122 VAL A N 1
ATOM 692 C CA . VAL A 1 99 ? 18.689 29.157 13.192 1.00 11.73 122 VAL A CA 1
ATOM 693 C C . VAL A 1 99 ? 18.238 30.572 13.582 1.00 11.96 122 VAL A C 1
ATOM 694 O O . VAL A 1 99 ? 18.983 31.530 13.433 1.00 12.78 122 VAL A O 1
ATOM 698 N N . VAL A 1 100 ? 16.983 30.691 14.006 1.00 11.45 123 VAL A N 1
ATOM 699 C CA . VAL A 1 100 ? 16.377 31.978 14.275 1.00 11.71 123 VAL A CA 1
ATOM 700 C C . VAL A 1 100 ? 16.435 32.233 15.779 1.00 11.68 123 VAL A C 1
ATOM 701 O O . VAL A 1 100 ? 16.292 31.303 16.577 1.00 12.35 123 VAL A O 1
ATOM 705 N N . GLY A 1 101 ? 16.633 33.498 16.160 1.00 11.48 124 GLY A N 1
ATOM 706 C CA . GLY A 1 101 ? 16.593 33.886 17.552 1.00 11.45 124 GLY A CA 1
ATOM 707 C C . GLY A 1 101 ? 17.844 33.598 18.357 1.00 10.99 124 GLY A C 1
ATOM 708 O O . GLY A 1 101 ? 17.801 33.519 19.570 1.00 10.85 124 GLY A O 1
ATOM 709 N N . VAL A 1 102 ? 18.977 33.445 17.691 1.00 10.67 125 VAL A N 1
ATOM 710 C CA . VAL A 1 102 ? 20.231 33.231 18.419 1.00 10.43 125 VAL A CA 1
ATOM 711 C C . VAL A 1 102 ? 20.477 34.337 19.447 1.00 10.56 125 VAL A C 1
ATOM 712 O O . VAL A 1 102 ? 20.901 34.066 20.575 1.00 9.88 125 VAL A O 1
ATOM 716 N N . SER A 1 103 ? 20.164 35.568 19.072 1.00 10.58 126 SER A N 1
ATOM 717 C CA . SER A 1 103 ? 20.363 36.700 19.978 1.00 10.74 126 SER A CA 1
ATOM 718 C C . SER A 1 103 ? 19.552 36.607 21.275 1.00 10.77 126 SER A C 1
ATOM 719 O O . SER A 1 103 ? 19.917 37.237 22.265 1.00 10.42 126 SER A O 1
ATOM 722 N N . SER A 1 104 ? 18.463 35.833 21.280 1.00 10.45 127 SER A N 1
ATOM 723 C CA . SER A 1 104 ? 17.700 35.622 22.521 1.00 10.71 127 SER A CA 1
ATOM 724 C C . SER A 1 104 ? 18.525 34.978 23.632 1.00 10.66 127 SER A C 1
ATOM 725 O O . SER A 1 104 ? 18.128 35.027 24.798 1.00 10.81 127 SER A O 1
ATOM 728 N N . LEU A 1 105 ? 19.686 34.402 23.284 1.00 10.24 128 LEU A N 1
ATOM 729 C CA . LEU A 1 105 ? 20.561 33.790 24.278 1.00 10.73 128 LEU A CA 1
ATOM 730 C C . LEU A 1 105 ? 21.439 34.825 24.992 1.00 10.65 128 LEU A C 1
ATOM 731 O O . LEU A 1 105 ? 22.135 34.486 25.955 1.00 11.42 128 LEU A O 1
ATOM 736 N N . VAL A 1 106 ? 21.374 36.081 24.546 1.00 10.66 129 VAL A N 1
ATOM 737 C CA . VAL A 1 106 ? 22.029 37.183 25.225 1.00 10.61 129 VAL A CA 1
ATOM 738 C C . VAL A 1 106 ? 21.067 37.677 26.311 1.00 11.10 129 VAL A C 1
ATOM 739 O O . VAL A 1 106 ? 20.436 38.728 26.193 1.00 11.57 129 VAL A O 1
ATOM 743 N N . ASN A 1 107 ? 20.935 36.876 27.352 1.00 10.85 130 ASN A N 1
ATOM 744 C CA . ASN A 1 107 ? 19.971 37.162 28.417 1.00 11.16 130 ASN A CA 1
ATOM 745 C C . ASN A 1 107 ? 20.435 36.475 29.672 1.00 11.22 130 ASN A C 1
ATOM 746 O O . ASN A 1 107 ? 20.433 35.245 29.749 1.00 11.14 130 ASN A O 1
ATOM 751 N N . VAL A 1 108 ? 20.816 37.273 30.656 1.00 11.44 131 VAL A N 1
ATOM 752 C CA . VAL A 1 108 ? 21.333 36.749 31.931 1.00 11.83 131 VAL A CA 1
ATOM 753 C C . VAL A 1 108 ? 20.579 37.332 33.125 1.00 12.25 131 VAL A C 1
ATOM 754 O O . VAL A 1 108 ? 21.085 37.358 34.247 1.00 11.98 131 VAL A O 1
ATOM 758 N N . HIS A 1 109 ? 19.355 37.801 32.876 1.00 12.52 132 HIS A N 1
ATOM 759 C CA . HIS A 1 109 ? 18.498 38.278 33.978 1.00 13.33 132 HIS A CA 1
ATOM 760 C C . HIS A 1 109 ? 17.259 37.429 34.200 1.00 13.84 132 HIS A C 1
ATOM 761 O O . HIS A 1 109 ? 16.433 37.802 35.042 1.00 14.50 132 HIS A O 1
ATOM 768 N N . MET A 1 110 ? 17.136 36.311 33.484 1.00 13.81 133 MET A N 1
ATOM 769 C CA . MET A 1 110 ? 16.025 35.386 33.730 1.00 14.49 133 MET A CA 1
ATOM 770 C C . MET A 1 110 ? 16.161 34.768 35.120 1.00 14.61 133 MET A C 1
ATOM 771 O O . MET A 1 110 ? 17.222 34.813 35.736 1.00 14.48 133 MET A O 1
ATOM 776 N N . ALA A 1 111 ? 15.065 34.205 35.631 1.00 14.69 134 ALA A N 1
ATOM 777 C CA . ALA A 1 111 ? 15.050 33.604 36.953 1.00 15.32 134 ALA A CA 1
ATOM 778 C C . ALA A 1 111 ? 15.801 32.281 36.892 1.00 15.15 134 ALA A C 1
ATOM 779 O O . ALA A 1 111 ? 15.232 31.228 36.555 1.00 15.67 134 ALA A O 1
ATOM 781 N N . THR A 1 112 ? 17.103 32.370 37.178 1.00 14.90 135 THR A N 1
ATOM 782 C CA . THR A 1 112 ? 18.039 31.261 37.010 1.00 14.56 135 THR A CA 1
ATOM 783 C C . THR A 1 112 ? 19.005 31.207 38.194 1.00 15.14 135 THR A C 1
ATOM 784 O O . THR A 1 112 ? 19.088 32.141 39.003 1.00 15.29 135 THR A O 1
ATOM 788 N N . LYS A 1 113 ? 19.749 30.114 38.303 1.00 15.41 136 LYS A N 1
ATOM 789 C CA . LYS A 1 113 ? 20.901 30.069 39.181 1.00 16.07 136 LYS A CA 1
ATOM 790 C C . LYS A 1 113 ? 21.837 31.190 38.746 1.00 15.63 136 LYS A C 1
ATOM 791 O O . LYS A 1 113 ? 21.829 31.577 37.572 1.00 14.84 136 LYS A O 1
ATOM 797 N N . ARG A 1 114 ? 22.638 31.692 39.680 1.00 15.60 137 ARG A N 1
ATOM 798 C CA . ARG A 1 114 ? 23.512 32.848 39.440 1.00 15.87 137 ARG A CA 1
ATOM 799 C C . ARG A 1 114 ? 24.954 32.587 39.796 1.00 15.37 137 ARG A C 1
ATOM 800 O O . ARG A 1 114 ? 25.257 31.765 40.649 1.00 15.67 137 ARG A O 1
ATOM 808 N N . MET A 1 115 ? 25.838 33.363 39.169 1.00 14.96 138 MET A N 1
ATOM 809 C CA . MET A 1 115 ? 27.264 33.324 39.478 1.00 15.23 138 MET A CA 1
ATOM 810 C C . MET A 1 115 ? 27.590 34.096 40.753 1.00 15.70 138 MET A C 1
ATOM 811 O O . MET A 1 115 ? 26.822 34.975 41.181 1.00 15.35 138 MET A O 1
ATOM 816 N N . TYR A 1 116 ? 28.751 33.778 41.332 1.00 16.23 139 TYR A N 1
ATOM 817 C CA . TYR A 1 116 ? 29.396 34.570 42.401 1.00 17.21 139 TYR A CA 1
ATOM 818 C C . TYR A 1 116 ? 28.505 34.911 43.603 1.00 18.99 139 TYR A C 1
ATOM 819 O O . TYR A 1 116 ? 28.192 36.065 43.850 1.00 18.63 139 TYR A O 1
ATOM 828 N N . ASP A 1 117 ? 28.114 33.867 44.344 1.00 21.51 140 ASP A N 1
ATOM 829 C CA . ASP A 1 117 ? 27.388 34.017 45.611 1.00 23.86 140 ASP A CA 1
ATOM 830 C C . ASP A 1 117 ? 26.191 34.950 45.476 1.00 22.92 140 ASP A C 1
ATOM 831 O O . ASP A 1 117 ? 26.013 35.878 46.262 1.00 22.90 140 ASP A O 1
ATOM 836 N N . ASP A 1 118 ? 25.408 34.695 44.438 1.00 22.17 141 ASP A N 1
ATOM 837 C CA . ASP A 1 118 ? 24.145 35.393 44.175 1.00 22.34 141 ASP A CA 1
ATOM 838 C C . ASP A 1 118 ? 24.287 36.878 43.869 1.00 20.99 141 ASP A C 1
ATOM 839 O O . ASP A 1 118 ? 23.324 37.632 43.979 1.00 20.87 141 ASP A O 1
ATOM 844 N N . LYS A 1 119 ? 25.493 37.297 43.473 1.00 19.35 142 LYS A N 1
ATOM 845 C CA . LYS A 1 119 ? 25.748 38.682 43.088 1.00 18.58 142 LYS A CA 1
ATOM 846 C C . LYS A 1 119 ? 25.951 38.843 41.566 1.00 16.89 142 LYS A C 1
ATOM 847 O O . LYS A 1 119 ? 25.718 39.925 41.042 1.00 16.19 142 LYS A O 1
ATOM 851 N N . GLY A 1 120 ? 26.348 37.773 40.892 1.00 15.64 143 GLY A N 1
ATOM 852 C CA . GLY A 1 120 ? 26.693 37.829 39.476 1.00 14.61 143 GLY A CA 1
ATOM 853 C C . GLY A 1 120 ? 25.539 37.579 38.527 1.00 13.93 143 GLY A C 1
ATOM 854 O O . GLY A 1 120 ? 24.362 37.595 38.928 1.00 14.15 143 GLY A O 1
ATOM 855 N N . ILE A 1 121 ? 25.877 37.374 37.260 1.00 13.00 144 ILE A N 1
ATOM 856 C CA . ILE A 1 121 ? 24.853 37.127 36.247 1.00 12.69 144 ILE A CA 1
ATOM 857 C C . ILE A 1 121 ? 24.036 35.873 36.507 1.00 12.73 144 ILE A C 1
ATOM 858 O O . ILE A 1 121 ? 24.511 34.914 37.128 1.00 13.20 144 ILE A O 1
ATOM 863 N N . GLY A 1 122 ? 22.814 35.848 35.995 1.00 12.64 145 GLY A N 1
ATOM 864 C CA . GLY A 1 122 ? 22.088 34.603 35.842 1.00 12.73 145 GLY A CA 1
ATOM 865 C C . GLY A 1 122 ? 22.800 33.733 34.819 1.00 12.43 145 GLY A C 1
ATOM 866 O O . GLY A 1 122 ? 23.377 34.237 33.849 1.00 12.27 145 GLY A O 1
ATOM 867 N N . PHE A 1 123 ? 22.819 32.425 35.039 1.00 12.48 146 PHE A N 1
ATOM 868 C CA . PHE A 1 123 ? 23.425 31.542 34.052 1.00 12.34 146 PHE A CA 1
ATOM 869 C C . PHE A 1 123 ? 22.680 31.702 32.721 1.00 12.23 146 PHE A C 1
ATOM 870 O O . PHE A 1 123 ? 21.465 31.624 32.694 1.00 12.39 146 PHE A O 1
ATOM 878 N N . PRO A 1 124 ? 23.405 31.909 31.615 1.00 12.18 147 PRO A N 1
ATOM 879 C CA . PRO A 1 124 ? 22.723 31.878 30.327 1.00 12.38 147 PRO A CA 1
ATOM 880 C C . PRO A 1 124 ? 22.373 30.445 29.972 1.00 12.34 147 PRO A C 1
ATOM 881 O O . PRO A 1 124 ? 22.835 29.502 30.618 1.00 12.19 147 PRO A O 1
ATOM 885 N N . VAL A 1 125 ? 21.531 30.296 28.971 1.00 12.33 148 VAL A N 1
ATOM 886 C CA . VAL A 1 125 ? 21.245 28.981 28.426 1.00 12.26 148 VAL A CA 1
ATOM 887 C C . VAL A 1 125 ? 22.572 28.415 27.915 1.00 12.45 148 VAL A C 1
ATOM 888 O O . VAL A 1 125 ? 23.274 29.040 27.117 1.00 12.77 148 VAL A O 1
ATOM 892 N N . GLU A 1 126 ? 22.931 27.218 28.368 1.00 12.09 149 GLU A N 1
ATOM 893 C CA . GLU A 1 126 ? 24.248 26.696 28.096 1.00 11.95 149 GLU A CA 1
ATOM 894 C C . GLU A 1 126 ? 24.268 25.171 28.223 1.00 11.54 149 GLU A C 1
ATOM 895 O O . GLU A 1 126 ? 23.375 24.571 28.814 1.00 11.07 149 GLU A O 1
ATOM 901 N N . GLY A 1 127 ? 25.307 24.569 27.671 1.00 11.50 150 GLY A N 1
ATOM 902 C CA . GLY A 1 127 ? 25.460 23.121 27.666 1.00 11.36 150 GLY A CA 1
ATOM 903 C C . GLY A 1 127 ? 25.249 22.514 26.295 1.00 11.52 150 GLY A C 1
ATOM 904 O O . GLY A 1 127 ? 25.561 23.123 25.274 1.00 10.76 150 GLY A O 1
ATOM 905 N N . MET A 1 128 ? 24.702 21.303 26.297 1.00 11.40 151 MET A N 1
ATOM 906 C CA . MET A 1 128 ? 24.562 20.500 25.106 1.00 11.79 151 MET A CA 1
ATOM 907 C C . MET A 1 128 ? 23.929 21.252 23.949 1.00 11.13 151 MET A C 1
ATOM 908 O O . MET A 1 128 ? 22.865 21.838 24.093 1.00 11.14 151 MET A O 1
ATOM 913 N N . ASN A 1 129 ? 24.568 21.170 22.792 1.00 10.67 152 ASN A N 1
ATOM 914 C CA . ASN A 1 129 ? 23.987 21.635 21.544 1.00 10.41 152 ASN A CA 1
ATOM 915 C C . ASN A 1 129 ? 23.816 20.484 20.573 1.00 10.69 152 ASN A C 1
ATOM 916 O O . ASN A 1 129 ? 24.684 19.611 20.477 1.00 11.26 152 ASN A O 1
ATOM 921 N N . PHE A 1 130 ? 22.708 20.483 19.856 1.00 10.17 153 PHE A N 1
ATOM 922 C CA . PHE A 1 130 ? 22.442 19.470 18.827 1.00 10.26 153 PHE A CA 1
ATOM 923 C C . PHE A 1 130 ? 21.706 20.164 17.706 1.00 10.35 153 PHE A C 1
ATOM 924 O O . PHE A 1 130 ? 20.675 20.777 17.947 1.00 9.74 153 PHE A O 1
ATOM 932 N N . HIS A 1 131 ? 22.263 20.117 16.507 1.00 10.19 154 HIS A N 1
ATOM 933 C CA . HIS A 1 131 ? 21.730 20.853 15.373 1.00 10.37 154 HIS A CA 1
ATOM 934 C C . HIS A 1 131 ? 21.717 19.939 14.198 1.00 10.74 154 HIS A C 1
ATOM 935 O O . HIS A 1 131 ? 22.754 19.396 13.816 1.00 11.52 154 HIS A O 1
ATOM 942 N N . MET A 1 132 ? 20.556 19.748 13.607 1.00 10.90 155 MET A N 1
ATOM 943 C CA A MET A 1 132 ? 20.508 19.005 12.374 0.50 10.84 155 MET A CA 1
ATOM 944 C CA B MET A 1 132 ? 20.421 18.900 12.420 0.50 11.59 155 MET A CA 1
ATOM 945 C C . MET A 1 132 ? 19.351 19.485 11.517 1.00 11.07 155 MET A C 1
ATOM 946 O O . MET A 1 132 ? 18.369 20.019 12.013 1.00 11.00 155 MET A O 1
ATOM 955 N N . PHE A 1 133 ? 19.523 19.351 10.205 1.00 11.25 156 PHE A N 1
ATOM 956 C CA . PHE A 1 133 ? 18.426 19.592 9.282 1.00 11.39 156 PHE A CA 1
ATOM 957 C C . PHE A 1 133 ? 18.523 18.590 8.125 1.00 11.23 156 PHE A C 1
ATOM 958 O O . PHE A 1 133 ? 19.577 18.023 7.872 1.00 10.74 156 PHE A O 1
ATOM 966 N N . ALA A 1 134 ? 17.388 18.367 7.473 1.00 11.31 157 ALA A N 1
ATOM 967 C CA . ALA A 1 134 ? 17.305 17.482 6.339 1.00 11.52 157 ALA A CA 1
ATOM 968 C C . ALA A 1 134 ? 16.301 18.064 5.362 1.00 11.74 157 ALA A C 1
ATOM 969 O O . ALA A 1 134 ? 15.259 18.603 5.754 1.00 12.46 157 ALA A O 1
ATOM 971 N N . VAL A 1 135 ? 16.601 17.903 4.076 1.00 11.87 158 VAL A N 1
ATOM 972 C CA . VAL A 1 135 ? 15.716 18.269 2.980 1.00 12.35 158 VAL A CA 1
ATOM 973 C C . VAL A 1 135 ? 15.656 17.086 2.014 1.00 12.44 158 VAL A C 1
ATOM 974 O O . VAL A 1 135 ? 16.698 16.608 1.542 1.00 12.29 158 VAL A O 1
ATOM 978 N N . GLY A 1 136 ? 14.449 16.608 1.732 1.00 12.54 159 GLY A N 1
ATOM 979 C CA . GLY A 1 136 ? 14.291 15.437 0.882 1.00 12.93 159 GLY A CA 1
ATOM 980 C C . GLY A 1 136 ? 13.002 15.414 0.087 1.00 13.46 159 GLY A C 1
ATOM 981 O O . GLY A 1 136 ? 12.100 16.241 0.309 1.00 13.64 159 GLY A O 1
ATOM 982 N N . GLY A 1 137 ? 12.921 14.466 -0.850 1.00 13.77 160 GLY A N 1
ATOM 983 C CA . GLY A 1 137 ? 11.715 14.283 -1.647 1.00 14.60 160 GLY A CA 1
ATOM 984 C C . GLY A 1 137 ? 10.750 13.217 -1.139 1.00 14.89 160 GLY A C 1
ATOM 985 O O . GLY A 1 137 ? 9.840 12.818 -1.856 1.00 15.58 160 GLY A O 1
ATOM 986 N N . GLU A 1 138 ? 10.976 12.777 0.093 1.00 14.83 161 GLU A N 1
ATOM 987 C CA . GLU A 1 138 ? 10.188 11.779 0.781 1.00 15.17 161 GLU A CA 1
ATOM 988 C C . GLU A 1 138 ? 10.566 11.883 2.263 1.00 14.57 161 GLU A C 1
ATOM 989 O O . GLU A 1 138 ? 11.528 12.568 2.601 1.00 14.17 161 GLU A O 1
ATOM 995 N N . PRO A 1 139 ? 9.831 11.195 3.156 1.00 14.45 162 PRO A N 1
ATOM 996 C CA . PRO A 1 139 ? 10.150 11.303 4.578 1.00 13.92 162 PRO A CA 1
ATOM 997 C C . PRO A 1 139 ? 11.579 10.875 4.896 1.00 13.29 162 PRO A C 1
ATOM 998 O O . PRO A 1 139 ? 12.109 9.913 4.305 1.00 13.22 162 PRO A O 1
ATOM 1002 N N . LEU A 1 140 ? 12.184 11.553 5.857 1.00 12.79 163 LEU A N 1
ATOM 1003 C CA . LEU A 1 140 ? 13.497 11.155 6.369 1.00 12.61 163 LEU A CA 1
ATOM 1004 C C . LEU A 1 140 ? 13.408 9.736 6.939 1.00 12.96 163 LEU A C 1
ATOM 1005 O O . LEU A 1 140 ? 12.529 9.447 7.744 1.00 13.34 163 LEU A O 1
ATOM 1010 N N . GLU A 1 141 ? 14.308 8.863 6.499 1.00 12.47 164 GLU A N 1
ATOM 1011 C CA . GLU A 1 141 ? 14.358 7.474 6.987 1.00 12.74 164 GLU A CA 1
ATOM 1012 C C . GLU A 1 141 ? 15.210 7.360 8.237 1.00 12.45 164 GLU A C 1
ATOM 1013 O O . GLU A 1 141 ? 16.308 7.931 8.293 1.00 11.99 164 GLU A O 1
ATOM 1019 N N . LEU A 1 142 ? 14.644 6.705 9.251 1.00 12.25 165 LEU A N 1
ATOM 1020 C CA . LEU A 1 142 ? 15.217 6.666 10.577 1.00 12.09 165 LEU A CA 1
ATOM 1021 C C . LEU A 1 142 ? 15.727 5.275 10.959 1.00 12.03 165 LEU A C 1
ATOM 1022 O O . LEU A 1 142 ? 15.172 4.241 10.532 1.00 12.20 165 LEU A O 1
ATOM 1027 N N . GLN A 1 143 ? 16.779 5.276 11.765 1.00 11.67 166 GLN A N 1
ATOM 1028 C CA . GLN A 1 143 ? 17.305 4.092 12.436 1.00 11.41 166 GLN A CA 1
ATOM 1029 C C . GLN A 1 143 ? 17.162 4.318 13.956 1.00 11.32 166 GLN A C 1
ATOM 1030 O O . GLN A 1 143 ? 17.466 5.392 14.475 1.00 11.36 166 GLN A O 1
ATOM 1036 N N . PHE A 1 144 ? 16.711 3.287 14.658 1.00 11.68 167 PHE A N 1
ATOM 1037 C CA . PHE A 1 144 ? 16.605 3.311 16.106 1.00 11.37 167 PHE A CA 1
ATOM 1038 C C . PHE A 1 144 ? 17.978 3.012 16.700 1.00 11.14 167 PHE A C 1
ATOM 1039 O O . PHE A 1 144 ? 18.636 2.064 16.285 1.00 11.26 167 PHE A O 1
ATOM 1047 N N . LEU A 1 145 ? 18.410 3.826 17.664 1.00 10.79 168 LEU A N 1
ATOM 1048 C CA . LEU A 1 145 ? 19.609 3.507 18.447 1.00 10.62 168 LEU A CA 1
ATOM 1049 C C . LEU A 1 145 ? 19.509 4.295 19.726 1.00 10.36 168 LEU A C 1
ATOM 1050 O O . LEU A 1 145 ? 19.292 5.499 19.698 1.00 10.25 168 LEU A O 1
ATOM 1055 N N . THR A 1 146 ? 19.697 3.631 20.854 1.00 10.47 169 THR A N 1
ATOM 1056 C CA . THR A 1 146 ? 19.477 4.264 22.156 1.00 10.59 169 THR A CA 1
ATOM 1057 C C . THR A 1 146 ? 20.635 4.006 23.124 1.00 10.61 169 THR A C 1
ATOM 1058 O O . THR A 1 146 ? 21.283 2.966 23.070 1.00 10.97 169 THR A O 1
ATOM 1062 N N . GLY A 1 147 ? 20.838 4.930 24.065 1.00 10.48 170 GLY A N 1
ATOM 1063 C CA . GLY A 1 147 ? 21.755 4.693 25.163 1.00 10.74 170 GLY A CA 1
ATOM 1064 C C . GLY A 1 147 ? 21.261 3.706 26.207 1.00 11.27 170 GLY A C 1
ATOM 1065 O O . GLY A 1 147 ? 22.055 3.220 27.018 1.00 11.55 170 GLY A O 1
ATOM 1066 N N . ASN A 1 148 ? 19.955 3.444 26.229 1.00 11.41 171 ASN A N 1
ATOM 1067 C CA . ASN A 1 148 ? 19.389 2.511 27.196 1.00 11.97 171 ASN A CA 1
ATOM 1068 C C . ASN A 1 148 ? 18.228 1.744 26.566 1.00 12.18 171 ASN A C 1
ATOM 1069 O O . ASN A 1 148 ? 17.169 2.319 26.324 1.00 11.99 171 ASN A O 1
ATOM 1074 N N . TYR A 1 149 ? 18.416 0.458 26.273 1.00 12.40 172 TYR A N 1
ATOM 1075 C CA . TYR A 1 149 ? 17.375 -0.303 25.575 1.00 12.85 172 TYR A CA 1
ATOM 1076 C C . TYR A 1 149 ? 16.072 -0.353 26.358 1.00 13.74 172 TYR A C 1
ATOM 1077 O O . TYR A 1 149 ? 15.019 -0.523 25.764 1.00 13.57 172 TYR A O 1
ATOM 1086 N N . ARG A 1 150 ? 16.165 -0.218 27.671 1.00 14.63 173 ARG A N 1
ATOM 1087 C CA . ARG A 1 150 ? 14.999 -0.334 28.554 1.00 16.20 173 ARG A CA 1
ATOM 1088 C C . ARG A 1 150 ? 14.191 0.926 28.754 1.00 15.50 173 ARG A C 1
ATOM 1089 O O . ARG A 1 150 ? 13.182 0.884 29.483 1.00 16.04 173 ARG A O 1
ATOM 1097 N N . THR A 1 151 ? 14.580 2.032 28.123 1.00 14.17 174 THR A N 1
ATOM 1098 C CA . THR A 1 151 ? 13.845 3.257 28.333 1.00 14.35 174 THR A CA 1
ATOM 1099 C C . THR A 1 151 ? 12.349 3.030 28.087 1.00 14.69 174 THR A C 1
ATOM 1100 O O . THR A 1 151 ? 11.951 2.464 27.073 1.00 14.57 174 THR A O 1
ATOM 1104 N N . ASP A 1 152 ? 11.530 3.517 29.013 1.00 15.25 175 ASP A N 1
ATOM 1105 C CA . ASP A 1 152 ? 10.085 3.319 28.984 1.00 16.21 175 ASP A CA 1
ATOM 1106 C C . ASP A 1 152 ? 9.432 4.641 28.598 1.00 16.04 175 ASP A C 1
ATOM 1107 O O . ASP A 1 152 ? 9.478 5.593 29.379 1.00 16.01 175 ASP A O 1
ATOM 1112 N N . TYR A 1 153 ? 8.812 4.686 27.409 1.00 15.78 176 TYR A N 1
ATOM 1113 C CA . TYR A 1 153 ? 8.228 5.918 26.877 1.00 15.55 176 TYR A CA 1
ATOM 1114 C C . TYR A 1 153 ? 6.724 6.054 27.183 1.00 16.29 176 TYR A C 1
ATOM 1115 O O . TYR A 1 153 ? 6.073 6.968 26.674 1.00 16.91 176 TYR A O 1
ATOM 1124 N N . SER A 1 154 ? 6.203 5.188 28.038 1.00 17.10 177 SER A N 1
ATOM 1125 C CA . SER A 1 154 ? 4.749 5.091 28.243 1.00 17.86 177 SER A CA 1
ATOM 1126 C C . SER A 1 154 ? 4.097 6.284 28.986 1.00 18.45 177 SER A C 1
ATOM 1127 O O . SER A 1 154 ? 2.876 6.361 29.044 1.00 19.05 177 SER A O 1
ATOM 1130 N N . ALA A 1 155 ? 4.886 7.209 29.530 1.00 18.18 178 ALA A N 1
ATOM 1131 C CA . ALA A 1 155 ? 4.317 8.449 30.097 1.00 18.89 178 ALA A CA 1
ATOM 1132 C C . ALA A 1 155 ? 3.696 9.336 29.026 1.00 18.91 178 ALA A C 1
ATOM 1133 O O . ALA A 1 155 ? 2.914 10.230 29.339 1.00 19.55 178 ALA A O 1
ATOM 1135 N N . ASN A 1 156 ? 4.053 9.115 27.767 1.00 18.69 179 ASN A N 1
ATOM 1136 C CA . ASN A 1 156 ? 3.527 9.930 26.668 1.00 19.61 179 ASN A CA 1
ATOM 1137 C C . ASN A 1 156 ? 3.266 9.040 25.469 1.00 20.46 179 ASN A C 1
ATOM 1138 O O . ASN A 1 156 ? 4.165 8.733 24.696 1.00 19.33 179 ASN A O 1
ATOM 1143 N N . ASP A 1 157 ? 2.014 8.627 25.330 1.00 22.88 180 ASP A N 1
ATOM 1144 C CA . ASP A 1 157 ? 1.635 7.751 24.230 1.00 24.57 180 ASP A CA 1
ATOM 1145 C C . ASP A 1 157 ? 1.545 8.464 22.870 1.00 24.80 180 ASP A C 1
ATOM 1146 O O . ASP A 1 157 ? 1.226 7.833 21.870 1.00 26.19 180 ASP A O 1
ATOM 1151 N N . LYS A 1 158 ? 1.857 9.753 22.809 1.00 23.94 181 LYS A N 1
ATOM 1152 C CA . LYS A 1 158 ? 1.906 10.422 21.526 1.00 23.94 181 LYS A CA 1
ATOM 1153 C C . LYS A 1 158 ? 3.270 10.299 20.868 1.00 22.37 181 LYS A C 1
ATOM 1154 O O . LYS A 1 158 ? 3.410 10.679 19.715 1.00 22.63 181 LYS A O 1
ATOM 1158 N N . LEU A 1 159 ? 4.269 9.807 21.597 1.00 20.47 182 LEU A N 1
ATOM 1159 C CA . LEU A 1 159 ? 5.596 9.583 21.002 1.00 18.86 182 LEU A CA 1
ATOM 1160 C C . LEU A 1 159 ? 5.521 8.372 20.093 1.00 19.34 182 LEU A C 1
ATOM 1161 O O . LEU A 1 159 ? 4.653 7.509 20.278 1.00 21.86 182 LEU A O 1
ATOM 1166 N N . VAL A 1 160 ? 6.379 8.341 19.083 1.00 17.17 183 VAL A N 1
ATOM 1167 C CA . VAL A 1 160 ? 6.486 7.198 18.182 1.00 16.88 183 VAL A CA 1
ATOM 1168 C C . VAL A 1 160 ? 7.810 6.497 18.474 1.00 15.98 183 VAL A C 1
ATOM 1169 O O . VAL A 1 160 ? 8.891 7.044 18.228 1.00 15.24 183 VAL A O 1
ATOM 1173 N N . VAL A 1 161 ? 7.700 5.297 19.036 1.00 16.20 184 VAL A N 1
ATOM 1174 C CA . VAL A 1 161 ? 8.828 4.458 19.418 1.00 16.07 184 VAL A CA 1
ATOM 1175 C C . VAL A 1 161 ? 8.512 3.004 19.047 1.00 16.65 184 VAL A C 1
ATOM 1176 O O . VAL A 1 161 ? 7.335 2.671 18.781 1.00 17.36 184 VAL A O 1
ATOM 1180 N N . PRO A 1 162 ? 9.524 2.121 19.065 1.00 16.35 185 PRO A N 1
ATOM 1181 C CA . PRO A 1 162 ? 9.234 0.733 18.709 1.00 17.14 185 PRO A CA 1
ATOM 1182 C C . PRO A 1 162 ? 8.305 0.065 19.725 1.00 18.24 185 PRO A C 1
ATOM 1183 O O . PRO A 1 162 ? 8.327 0.405 20.904 1.00 18.09 185 PRO A O 1
ATOM 1187 N N . PRO A 1 163 ? 7.509 -0.909 19.279 1.00 19.66 186 PRO A N 1
ATOM 1188 C CA . PRO A 1 163 ? 6.619 -1.603 20.222 1.00 21.28 186 PRO A CA 1
ATOM 1189 C C . PRO A 1 163 ? 7.303 -2.656 21.108 1.00 21.73 186 PRO A C 1
ATOM 1190 O O . PRO A 1 163 ? 6.671 -3.158 22.029 1.00 24.49 186 PRO A O 1
ATOM 1194 N N . ILE A 1 164 ? 8.544 -3.020 20.800 1.00 20.83 187 ILE A N 1
ATOM 1195 C CA . ILE A 1 164 ? 9.291 -4.047 21.519 1.00 21.09 187 ILE A CA 1
ATOM 1196 C C . ILE A 1 164 ? 10.657 -3.439 21.876 1.00 19.24 187 ILE A C 1
ATOM 1197 O O . ILE A 1 164 ? 11.149 -2.562 21.155 1.00 18.55 187 ILE A O 1
ATOM 1202 N N . LYS A 1 165 ? 11.246 -3.903 22.983 1.00 18.17 188 LYS A N 1
ATOM 1203 C CA . LYS A 1 165 ? 12.585 -3.470 23.406 1.00 17.49 188 LYS A CA 1
ATOM 1204 C C . LYS A 1 165 ? 13.528 -4.663 23.358 1.00 17.13 188 LYS A C 1
ATOM 1205 O O . LYS A 1 165 ? 13.110 -5.795 23.563 1.00 17.42 188 LYS A O 1
ATOM 1211 N N . HIS A 1 166 ? 14.797 -4.411 23.043 1.00 16.06 189 HIS A N 1
ATOM 1212 C CA . HIS A 1 166 ? 15.808 -5.461 23.016 1.00 15.71 189 HIS A CA 1
ATOM 1213 C C . HIS A 1 166 ? 17.204 -4.892 23.255 1.00 14.94 189 HIS A C 1
ATOM 1214 O O . HIS A 1 166 ? 17.525 -3.799 22.804 1.00 14.18 189 HIS A O 1
ATOM 1221 N N . GLN A 1 167 ? 18.040 -5.685 23.909 1.00 14.86 190 GLN A N 1
ATOM 1222 C CA . GLN A 1 167 ? 19.408 -5.318 24.264 1.00 14.54 190 GLN A CA 1
ATOM 1223 C C . GLN A 1 167 ? 20.237 -4.789 23.093 1.00 13.69 190 GLN A C 1
ATOM 1224 O O . GLN A 1 167 ? 21.076 -3.885 23.256 1.00 12.99 190 GLN A O 1
ATOM 1230 N N . SER A 1 168 ? 20.037 -5.391 21.930 1.00 13.59 191 SER A N 1
ATOM 1231 C CA . SER A 1 168 ? 20.802 -5.058 20.732 1.00 13.14 191 SER A CA 1
ATOM 1232 C C . SER A 1 168 ? 20.585 -3.637 20.227 1.00 12.74 191 SER A C 1
ATOM 1233 O O . SER A 1 168 ? 21.391 -3.145 19.419 1.00 12.45 191 SER A O 1
ATOM 1236 N N . THR A 1 169 ? 19.560 -2.950 20.717 1.00 12.49 192 THR A N 1
ATOM 1237 C CA . THR A 1 169 ? 19.257 -1.596 20.238 1.00 12.08 192 THR A CA 1
ATOM 1238 C C . THR A 1 169 ? 20.144 -0.511 20.833 1.00 11.43 192 THR A C 1
ATOM 1239 O O . THR A 1 169 ? 20.006 0.660 20.476 1.00 10.88 192 THR A O 1
ATOM 1243 N N . GLN A 1 170 ? 21.086 -0.897 21.702 1.00 11.42 193 GLN A N 1
ATOM 1244 C CA . GLN A 1 170 ? 22.162 -0.017 22.104 1.00 11.14 193 GLN A CA 1
ATOM 1245 C C . GLN A 1 170 ? 23.270 0.047 21.064 1.00 10.89 193 GLN A C 1
ATOM 1246 O O . GLN A 1 170 ? 24.142 0.891 21.159 1.00 10.68 193 GLN A O 1
ATOM 1252 N N . GLY A 1 171 ? 23.197 -0.824 20.071 1.00 10.88 194 GLY A N 1
ATOM 1253 C CA . GLY A 1 171 ? 23.968 -0.734 18.848 1.00 11.18 194 GLY A CA 1
ATOM 1254 C C . GLY A 1 171 ? 23.020 -0.580 17.691 1.00 11.29 194 GLY A C 1
ATOM 1255 O O . GLY A 1 171 ? 21.868 -0.221 17.879 1.00 11.93 194 GLY A O 1
ATOM 1256 N N . LEU A 1 172 ? 23.506 -0.848 16.480 1.00 11.42 195 LEU A N 1
ATOM 1257 C CA . LEU A 1 172 ? 22.698 -0.755 15.285 1.00 11.81 195 LEU A CA 1
ATOM 1258 C C . LEU A 1 172 ? 22.062 -2.116 15.010 1.00 11.90 195 LEU A C 1
ATOM 1259 O O . LEU A 1 172 ? 22.744 -3.051 14.682 1.00 12.19 195 LEU A O 1
ATOM 1264 N N . ASN A 1 173 ? 20.745 -2.184 15.149 1.00 12.16 196 ASN A N 1
ATOM 1265 C CA . ASN A 1 173 ? 19.966 -3.348 14.751 1.00 12.85 196 ASN A CA 1
ATOM 1266 C C . ASN A 1 173 ? 19.039 -2.922 13.621 1.00 13.35 196 ASN A C 1
ATOM 1267 O O . ASN A 1 173 ? 18.069 -2.200 13.871 1.00 12.57 196 ASN A O 1
ATOM 1272 N N . PRO A 1 174 ? 19.331 -3.340 12.372 1.00 14.20 197 PRO A N 1
ATOM 1273 C CA . PRO A 1 174 ? 18.529 -2.885 11.224 1.00 14.58 197 PRO A CA 1
ATOM 1274 C C . PRO A 1 174 ? 17.063 -3.309 11.202 1.00 15.37 197 PRO A C 1
ATOM 1275 O O . PRO A 1 174 ? 16.309 -2.803 10.375 1.00 15.66 197 PRO A O 1
ATOM 1279 N N . HIS A 1 175 ? 16.647 -4.176 12.116 1.00 15.66 198 HIS A N 1
ATOM 1280 C CA . HIS A 1 175 ? 15.227 -4.495 12.256 1.00 16.59 198 HIS A CA 1
ATOM 1281 C C . HIS A 1 175 ? 14.402 -3.388 12.936 1.00 15.98 198 HIS A C 1
ATOM 1282 O O . HIS A 1 175 ? 13.177 -3.500 12.988 1.00 16.72 198 HIS A O 1
ATOM 1289 N N . TYR A 1 176 ? 15.065 -2.348 13.443 1.00 14.64 199 TYR A N 1
ATOM 1290 C CA . TYR A 1 176 ? 14.408 -1.241 14.170 1.00 14.40 199 TYR A CA 1
ATOM 1291 C C . TYR A 1 176 ? 14.565 0.069 13.394 1.00 13.90 199 TYR A C 1
ATOM 1292 O O . TYR A 1 176 ? 15.536 0.806 13.600 1.00 12.89 199 TYR A O 1
ATOM 1301 N N . LYS A 1 177 ? 13.621 0.323 12.486 1.00 14.20 200 LYS A N 1
ATOM 1302 C CA A LYS A 1 177 ? 13.653 1.501 11.624 0.50 14.25 200 LYS A CA 1
ATOM 1303 C CA B LYS A 1 177 ? 13.655 1.484 11.594 0.50 14.32 200 LYS A CA 1
ATOM 1304 C C . LYS A 1 177 ? 12.303 2.194 11.627 1.00 14.51 200 LYS A C 1
ATOM 1305 O O . LYS A 1 177 ? 11.336 1.678 12.162 1.00 15.56 200 LYS A O 1
ATOM 1316 N N . GLN A 1 178 ? 12.250 3.390 11.060 1.00 14.43 201 GLN A N 1
ATOM 1317 C CA . GLN A 1 178 ? 10.997 4.162 10.981 1.00 14.62 201 GLN A CA 1
ATOM 1318 C C . GLN A 1 178 ? 11.175 5.218 9.899 1.00 14.54 201 GLN A C 1
ATOM 1319 O O . GLN A 1 178 ? 12.253 5.333 9.299 1.00 13.79 201 GLN A O 1
ATOM 1325 N N . LYS A 1 179 ? 10.124 5.996 9.679 1.00 14.91 202 LYS A N 1
ATOM 1326 C CA . LYS A 1 179 ? 10.184 7.182 8.826 1.00 15.17 202 LYS A CA 1
ATOM 1327 C C . LYS A 1 179 ? 9.624 8.355 9.601 1.00 14.78 202 LYS A C 1
ATOM 1328 O O . LYS A 1 179 ? 8.662 8.217 10.353 1.00 15.01 202 LYS A O 1
ATOM 1334 N N . LEU A 1 180 ? 10.252 9.507 9.436 1.00 14.19 203 LEU A N 1
ATOM 1335 C CA . LEU A 1 180 ? 9.857 10.683 10.196 1.00 13.85 203 LEU A CA 1
ATOM 1336 C C . LEU A 1 180 ? 8.629 11.321 9.564 1.00 14.47 203 LEU A C 1
ATOM 1337 O O . LEU A 1 180 ? 8.734 12.167 8.659 1.00 14.82 203 LEU A O 1
ATOM 1342 N N . THR A 1 181 ? 7.466 10.889 10.039 1.00 15.09 204 THR A N 1
ATOM 1343 C CA . THR A 1 181 ? 6.192 11.245 9.428 1.00 15.99 204 THR A CA 1
ATOM 1344 C C . THR A 1 181 ? 5.290 12.080 10.313 1.00 16.56 204 THR A C 1
ATOM 1345 O O . THR A 1 181 ? 4.154 12.355 9.927 1.00 17.11 204 THR A O 1
ATOM 1349 N N . LYS A 1 182 ? 5.792 12.475 11.487 1.00 16.29 205 LYS A N 1
ATOM 1350 C CA . LYS A 1 182 ? 4.982 13.253 12.436 1.00 17.25 205 LYS A CA 1
ATOM 1351 C C . LYS A 1 182 ? 5.852 14.225 13.195 1.00 15.82 205 LYS A C 1
ATOM 1352 O O . LYS A 1 182 ? 6.909 13.845 13.712 1.00 14.82 205 LYS A O 1
ATOM 1358 N N . ASP A 1 183 ? 5.419 15.481 13.216 1.00 15.23 206 ASP A N 1
ATOM 1359 C CA . ASP A 1 183 ? 6.108 16.531 13.926 1.00 14.59 206 ASP A CA 1
ATOM 1360 C C . ASP A 1 183 ? 5.957 16.329 15.427 1.00 14.51 206 ASP A C 1
ATOM 1361 O O . ASP A 1 183 ? 4.895 15.919 15.907 1.00 15.20 206 ASP A O 1
ATOM 1366 N N . GLY A 1 184 ? 7.036 16.594 16.157 1.00 14.33 207 GLY A N 1
ATOM 1367 C CA . GLY A 1 184 ? 6.964 16.621 17.619 1.00 14.40 207 GLY A CA 1
ATOM 1368 C C . GLY A 1 184 ? 6.620 15.308 18.270 1.00 14.55 207 GLY A C 1
ATOM 1369 O O . GLY A 1 184 ? 5.953 15.299 19.299 1.00 16.00 207 GLY A O 1
ATOM 1370 N N . ALA A 1 185 ? 7.061 14.202 17.681 1.00 14.35 208 ALA A N 1
ATOM 1371 C CA . ALA A 1 185 ? 6.673 12.867 18.132 1.00 14.36 208 ALA A CA 1
ATOM 1372 C C . ALA A 1 185 ? 7.795 11.826 18.178 1.00 13.90 208 ALA A C 1
ATOM 1373 O O . ALA A 1 185 ? 7.663 10.843 18.911 1.00 14.20 208 ALA A O 1
ATOM 1375 N N . PHE A 1 186 ? 8.842 11.997 17.371 1.00 13.24 209 PHE A N 1
ATOM 1376 C CA . PHE A 1 186 ? 9.945 11.052 17.283 1.00 12.70 209 PHE A CA 1
ATOM 1377 C C . PHE A 1 186 ? 11.097 11.550 18.134 1.00 12.15 209 PHE A C 1
ATOM 1378 O O . PHE A 1 186 ? 11.709 12.553 17.811 1.00 11.51 209 PHE A O 1
ATOM 1386 N N . PRO A 1 187 ? 11.387 10.860 19.255 1.00 12.14 210 PRO A N 1
ATOM 1387 C CA . PRO A 1 187 ? 12.462 11.350 20.110 1.00 11.88 210 PRO A CA 1
ATOM 1388 C C . PRO A 1 187 ? 13.836 11.307 19.474 1.00 11.57 210 PRO A C 1
ATOM 1389 O O . PRO A 1 187 ? 14.212 10.331 18.854 1.00 11.64 210 PRO A O 1
ATOM 1393 N N . VAL A 1 188 ? 14.567 12.391 19.645 1.00 11.04 211 VAL A N 1
ATOM 1394 C CA A VAL A 1 188 ? 15.938 12.542 19.208 0.50 10.73 211 VAL A CA 1
ATOM 1395 C CA B VAL A 1 188 ? 15.905 12.414 19.075 0.50 10.76 211 VAL A CA 1
ATOM 1396 C C . VAL A 1 188 ? 16.833 11.461 19.823 1.00 10.66 211 VAL A C 1
ATOM 1397 O O . VAL A 1 188 ? 17.747 10.924 19.201 1.00 10.81 211 VAL A O 1
ATOM 1404 N N . GLU A 1 189 ? 16.567 11.177 21.096 1.00 10.71 212 GLU A N 1
ATOM 1405 C CA . GLU A 1 189 ? 17.438 10.296 21.865 1.00 10.66 212 GLU A CA 1
ATOM 1406 C C . GLU A 1 189 ? 17.462 8.859 21.365 1.00 10.69 212 GLU A C 1
ATOM 1407 O O . GLU A 1 189 ? 18.339 8.091 21.767 1.00 10.39 212 GLU A O 1
ATOM 1413 N N . CYS A 1 190 ? 16.481 8.466 20.549 1.00 10.83 213 CYS A N 1
ATOM 1414 C CA . CYS A 1 190 ? 16.413 7.070 20.106 1.00 11.18 213 CYS A CA 1
ATOM 1415 C C . CYS A 1 190 ? 16.244 6.881 18.609 1.00 11.29 213 CYS A C 1
ATOM 1416 O O . CYS A 1 190 ? 16.297 5.747 18.136 1.00 11.47 213 CYS A O 1
ATOM 1419 N N . TRP A 1 191 ? 16.097 7.963 17.848 1.00 11.09 214 TRP A N 1
ATOM 1420 C CA . TRP A 1 191 ? 16.012 7.882 16.396 1.00 11.25 214 TRP A CA 1
ATOM 1421 C C . TRP A 1 191 ? 17.051 8.793 15.759 1.00 11.25 214 TRP A C 1
ATOM 1422 O O . TRP A 1 191 ? 17.167 9.952 16.158 1.00 11.09 214 TRP A O 1
ATOM 1433 N N . CYS A 1 192 ? 17.769 8.265 14.769 1.00 11.43 215 CYS A N 1
ATOM 1434 C CA . CYS A 1 192 ? 18.771 9.012 14.033 1.00 11.16 215 CYS A CA 1
ATOM 1435 C C . CYS A 1 192 ? 18.557 8.738 12.534 1.00 11.21 215 CYS A C 1
ATOM 1436 O O . CYS A 1 192 ? 17.811 7.830 12.180 1.00 11.48 215 CYS A O 1
ATOM 1439 N N . PRO A 1 193 ? 19.165 9.553 11.653 1.00 11.30 216 PRO A N 1
ATOM 1440 C CA . PRO A 1 193 ? 19.023 9.256 10.224 1.00 11.86 216 PRO A CA 1
ATOM 1441 C C . PRO A 1 193 ? 19.609 7.879 9.906 1.00 12.46 216 PRO A C 1
ATOM 1442 O O . PRO A 1 193 ? 20.642 7.501 10.465 1.00 13.21 216 PRO A O 1
ATOM 1446 N N . ASP A 1 194 ? 18.929 7.127 9.039 1.00 12.76 217 ASP A N 1
ATOM 1447 C CA . ASP A 1 194 ? 19.397 5.822 8.572 1.00 12.95 217 ASP A CA 1
ATOM 1448 C C . ASP A 1 194 ? 20.375 6.033 7.408 1.00 13.03 217 ASP A C 1
ATOM 1449 O O . ASP A 1 194 ? 19.962 6.379 6.309 1.00 12.51 217 ASP A O 1
ATOM 1454 N N . PRO A 1 195 ? 21.685 5.798 7.634 1.00 13.12 218 PRO A N 1
ATOM 1455 C CA . PRO A 1 195 ? 22.643 6.088 6.571 1.00 13.42 218 PRO A CA 1
ATOM 1456 C C . PRO A 1 195 ? 22.612 5.060 5.429 1.00 13.69 218 PRO A C 1
ATOM 1457 O O . PRO A 1 195 ? 23.176 5.309 4.377 1.00 13.91 218 PRO A O 1
ATOM 1461 N N . SER A 1 196 ? 21.937 3.935 5.642 1.00 13.86 219 SER A N 1
ATOM 1462 C CA . SER A 1 196 ? 21.805 2.915 4.614 1.00 14.52 219 SER A CA 1
ATOM 1463 C C . SER A 1 196 ? 20.671 3.211 3.632 1.00 14.44 219 SER A C 1
ATOM 1464 O O . SER A 1 196 ? 20.524 2.520 2.632 1.00 14.55 219 SER A O 1
ATOM 1467 N N . LYS A 1 197 ? 19.857 4.223 3.931 1.00 14.09 220 LYS A N 1
ATOM 1468 C CA . LYS A 1 197 ? 18.804 4.637 3.042 1.00 14.71 220 LYS A CA 1
ATOM 1469 C C . LYS A 1 197 ? 18.991 6.121 2.777 1.00 14.35 220 LYS A C 1
ATOM 1470 O O . LYS A 1 197 ? 20.111 6.547 2.574 1.00 13.93 220 LYS A O 1
ATOM 1476 N N . ASN A 1 198 ? 17.921 6.905 2.779 1.00 14.10 221 ASN A N 1
ATOM 1477 C CA . ASN A 1 198 ? 18.019 8.343 2.506 1.00 14.10 221 ASN A CA 1
ATOM 1478 C C . ASN A 1 198 ? 18.753 8.712 1.223 1.00 14.87 221 ASN A C 1
ATOM 1479 O O . ASN A 1 198 ? 19.415 9.736 1.162 1.00 14.73 221 ASN A O 1
ATOM 1484 N N . GLU A 1 199 ? 18.573 7.915 0.180 1.00 16.19 222 GLU A N 1
ATOM 1485 C CA . GLU A 1 199 ? 19.137 8.232 -1.129 1.00 17.55 222 GLU A CA 1
ATOM 1486 C C . GLU A 1 199 ? 18.522 9.499 -1.726 1.00 16.68 222 GLU A C 1
ATOM 1487 O O . GLU A 1 199 ? 19.127 10.102 -2.608 1.00 16.82 222 GLU A O 1
ATOM 1493 N N . ASN A 1 200 ? 17.332 9.880 -1.260 1.00 15.10 223 ASN A N 1
ATOM 1494 C CA . ASN A 1 200 ? 16.570 10.991 -1.841 1.00 14.98 223 ASN A CA 1
ATOM 1495 C C . ASN A 1 200 ? 16.385 12.118 -0.825 1.00 14.40 223 ASN A C 1
ATOM 1496 O O . ASN A 1 200 ? 15.467 12.930 -0.952 1.00 14.67 223 ASN A O 1
ATOM 1501 N N . THR A 1 201 ? 17.275 12.161 0.176 1.00 13.54 224 THR A N 1
ATOM 1502 C CA . THR A 1 201 ? 17.270 13.191 1.216 1.00 13.28 224 THR A CA 1
ATOM 1503 C C . THR A 1 201 ? 18.717 13.556 1.500 1.00 12.81 224 THR A C 1
ATOM 1504 O O . THR A 1 201 ? 19.582 12.700 1.435 1.00 13.33 224 THR A O 1
ATOM 1508 N N . ARG A 1 202 ? 18.976 14.823 1.776 1.00 12.33 225 ARG A N 1
ATOM 1509 C CA . ARG A 1 202 ? 20.280 15.260 2.293 1.00 12.14 225 ARG A CA 1
ATOM 1510 C C . ARG A 1 202 ? 20.108 15.653 3.743 1.00 11.58 225 ARG A C 1
ATOM 1511 O O . ARG A 1 202 ? 19.200 16.432 4.052 1.00 11.73 225 ARG A O 1
ATOM 1519 N N . TYR A 1 203 ? 20.970 15.149 4.633 1.00 11.55 226 TYR A N 1
ATOM 1520 C CA . TYR A 1 203 ? 20.931 15.587 6.019 1.00 10.95 226 TYR A CA 1
ATOM 1521 C C . TYR A 1 203 ? 22.319 15.976 6.524 1.00 11.16 226 TYR A C 1
ATOM 1522 O O . TYR A 1 203 ? 23.342 15.510 6.023 1.00 10.84 226 TYR A O 1
ATOM 1531 N N . TYR A 1 204 ? 22.317 16.867 7.504 1.00 11.04 227 TYR A N 1
ATOM 1532 C CA . TYR A 1 204 ? 23.517 17.464 8.064 1.00 11.42 227 TYR A CA 1
ATOM 1533 C C . TYR A 1 204 ? 23.268 17.619 9.544 1.00 10.94 227 TYR A C 1
ATOM 1534 O O . TYR A 1 204 ? 22.268 18.184 9.938 1.00 11.82 227 TYR A O 1
ATOM 1543 N N . GLY A 1 205 ? 24.211 17.186 10.365 1.00 10.72 228 GLY A N 1
ATOM 1544 C CA . GLY A 1 205 ? 24.030 17.240 11.802 1.00 10.32 228 GLY A CA 1
ATOM 1545 C C . GLY A 1 205 ? 25.319 17.427 12.593 1.00 10.20 228 GLY A C 1
ATOM 1546 O O . GLY A 1 205 ? 26.421 17.083 12.140 1.00 10.34 228 GLY A O 1
ATOM 1547 N N . SER A 1 206 ? 25.160 18.006 13.779 1.00 10.32 229 SER A N 1
ATOM 1548 C CA . SER A 1 206 ? 26.269 18.162 14.730 1.00 10.84 229 SER A CA 1
ATOM 1549 C C . SER A 1 206 ? 25.790 18.043 16.167 1.00 10.43 229 SER A C 1
ATOM 1550 O O . SER A 1 206 ? 24.620 18.306 16.475 1.00 10.87 229 SER A O 1
ATOM 1553 N N . TYR A 1 207 ? 26.705 17.623 17.028 1.00 9.91 230 TYR A N 1
ATOM 1554 C CA . TYR A 1 207 ? 26.468 17.492 18.454 1.00 9.94 230 TYR A CA 1
ATOM 1555 C C . TYR A 1 207 ? 27.690 18.002 19.186 1.00 10.27 230 TYR A C 1
ATOM 1556 O O . TYR A 1 207 ? 28.824 17.607 18.841 1.00 10.38 230 TYR A O 1
ATOM 1565 N N . THR A 1 208 ? 27.463 18.888 20.163 1.00 10.88 231 THR A N 1
ATOM 1566 C CA . THR A 1 208 ? 28.505 19.291 21.101 1.00 11.42 231 THR A CA 1
ATOM 1567 C C . THR A 1 208 ? 27.934 19.051 22.494 1.00 11.31 231 THR A C 1
ATOM 1568 O O . THR A 1 208 ? 26.889 19.604 22.853 1.00 11.75 231 THR A O 1
ATOM 1572 N N . GLY A 1 209 ? 28.591 18.185 23.260 1.00 10.85 232 GLY A N 1
ATOM 1573 C CA . GLY A 1 209 ? 28.046 17.734 24.518 1.00 11.22 232 GLY A CA 1
ATOM 1574 C C . GLY A 1 209 ? 28.629 18.437 25.717 1.00 11.14 232 GLY A C 1
ATOM 1575 O O . GLY A 1 209 ? 28.910 19.641 25.669 1.00 11.88 232 GLY A O 1
ATOM 1576 N N . GLY A 1 210 ? 28.807 17.691 26.805 1.00 11.46 233 GLY A N 1
ATOM 1577 C CA . GLY A 1 210 ? 29.293 18.256 28.062 1.00 11.90 233 GLY A CA 1
ATOM 1578 C C . GLY A 1 210 ? 28.171 18.874 28.889 1.00 12.35 233 GLY A C 1
ATOM 1579 O O . GLY A 1 210 ? 27.007 18.839 28.504 1.00 13.42 233 GLY A O 1
ATOM 1580 N N . GLN A 1 211 ? 28.537 19.367 30.069 1.00 12.72 234 GLN A N 1
ATOM 1581 C CA . GLN A 1 211 ? 27.558 19.829 31.064 1.00 13.29 234 GLN A CA 1
ATOM 1582 C C . GLN A 1 211 ? 27.086 21.285 30.950 1.00 13.11 234 GLN A C 1
ATOM 1583 O O . GLN A 1 211 ? 25.875 21.527 30.933 1.00 14.21 234 GLN A O 1
ATOM 1589 N N . SER A 1 212 ? 28.043 22.209 30.909 1.00 12.59 235 SER A N 1
ATOM 1590 C CA A SER A 1 212 ? 27.770 23.646 30.907 0.52 12.54 235 SER A CA 1
ATOM 1591 C CA B SER A 1 212 ? 27.759 23.645 30.900 0.48 12.60 235 SER A CA 1
ATOM 1592 C C . SER A 1 212 ? 28.463 24.339 29.730 1.00 12.07 235 SER A C 1
ATOM 1593 O O . SER A 1 212 ? 28.715 25.548 29.762 1.00 12.56 235 SER A O 1
ATOM 1598 N N . THR A 1 213 ? 28.744 23.561 28.688 1.00 11.35 236 THR A N 1
ATOM 1599 C CA . THR A 1 213 ? 29.525 23.975 27.526 1.00 11.04 236 THR A CA 1
ATOM 1600 C C . THR A 1 213 ? 28.987 25.236 26.876 1.00 11.36 236 THR A C 1
ATOM 1601 O O . THR A 1 213 ? 27.781 25.355 26.665 1.00 11.10 236 THR A O 1
ATOM 1605 N N . PRO A 1 214 ? 29.885 26.174 26.526 1.00 11.04 237 PRO A N 1
ATOM 1606 C CA . PRO A 1 214 ? 29.396 27.340 25.782 1.00 10.95 237 PRO A CA 1
ATOM 1607 C C . PRO A 1 214 ? 28.716 26.927 24.473 1.00 10.53 237 PRO A C 1
ATOM 1608 O O . PRO A 1 214 ? 29.319 26.186 23.682 1.00 10.70 237 PRO A O 1
ATOM 1612 N N . PRO A 1 215 ? 27.469 27.393 24.220 1.00 10.24 238 PRO A N 1
ATOM 1613 C CA . PRO A 1 215 ? 26.912 27.267 22.871 1.00 10.61 238 PRO A CA 1
ATOM 1614 C C . PRO A 1 215 ? 27.722 28.114 21.885 1.00 11.27 238 PRO A C 1
ATOM 1615 O O . PRO A 1 215 ? 28.102 29.231 22.225 1.00 11.14 238 PRO A O 1
ATOM 1619 N N . VAL A 1 216 ? 28.010 27.569 20.712 1.00 12.03 239 VAL A N 1
ATOM 1620 C CA . VAL A 1 216 ? 28.732 28.284 19.663 1.00 12.88 239 VAL A CA 1
ATOM 1621 C C . VAL A 1 216 ? 27.825 28.258 18.440 1.00 12.65 239 VAL A C 1
ATOM 1622 O O . VAL A 1 216 ? 27.574 27.173 17.856 1.00 12.49 239 VAL A O 1
ATOM 1626 N N . LEU A 1 217 ? 27.301 29.429 18.074 1.00 11.93 240 LEU A N 1
ATOM 1627 C CA . LEU A 1 217 ? 26.219 29.529 17.097 1.00 12.09 240 LEU A CA 1
ATOM 1628 C C . LEU A 1 217 ? 26.503 30.637 16.112 1.00 12.49 240 LEU A C 1
ATOM 1629 O O . LEU A 1 217 ? 27.101 31.654 16.471 1.00 13.00 240 LEU A O 1
ATOM 1634 N N . GLN A 1 218 ? 26.088 30.432 14.867 1.00 12.52 241 GLN A N 1
ATOM 1635 C CA . GLN A 1 218 ? 26.231 31.472 13.822 1.00 14.02 241 GLN A CA 1
ATOM 1636 C C . GLN A 1 218 ? 24.877 31.705 13.158 1.00 12.90 241 GLN A C 1
ATOM 1637 O O . GLN A 1 218 ? 23.993 30.852 13.186 1.00 12.82 241 GLN A O 1
ATOM 1643 N N . PHE A 1 219 ? 24.710 32.895 12.580 1.00 11.75 242 PHE A N 1
ATOM 1644 C CA . PHE A 1 219 ? 23.531 33.219 11.790 1.00 11.81 242 PHE A CA 1
ATOM 1645 C C . PHE A 1 219 ? 23.918 34.213 10.699 1.00 11.83 242 PHE A C 1
ATOM 1646 O O . PHE A 1 219 ? 24.639 35.159 10.948 1.00 12.27 242 PHE A O 1
ATOM 1654 N N . THR A 1 220 ? 23.455 33.958 9.485 1.00 11.62 243 THR A N 1
ATOM 1655 C CA . THR A 1 220 ? 23.719 34.811 8.337 1.00 11.70 243 THR A CA 1
ATOM 1656 C C . THR A 1 220 ? 22.718 34.464 7.260 1.00 11.84 243 THR A C 1
ATOM 1657 O O . THR A 1 220 ? 22.250 33.317 7.182 1.00 12.58 243 THR A O 1
ATOM 1661 N N . ASN A 1 221 ? 22.433 35.442 6.407 1.00 11.45 244 ASN A N 1
ATOM 1662 C CA . ASN A 1 221 ? 21.589 35.216 5.245 1.00 11.70 244 ASN A CA 1
ATOM 1663 C C . ASN A 1 221 ? 22.369 35.073 3.946 1.00 12.24 244 ASN A C 1
ATOM 1664 O O . ASN A 1 221 ? 21.809 35.239 2.849 1.00 12.67 244 ASN A O 1
ATOM 1669 N N . THR A 1 222 ? 23.650 34.699 4.053 1.00 12.13 245 THR A N 1
ATOM 1670 C CA . THR A 1 222 ? 24.535 34.703 2.887 1.00 13.05 245 THR A CA 1
ATOM 1671 C C . THR A 1 222 ? 25.032 33.323 2.465 1.00 13.40 245 THR A C 1
ATOM 1672 O O . THR A 1 222 ? 25.831 33.242 1.533 1.00 13.95 245 THR A O 1
ATOM 1676 N N . VAL A 1 223 ? 24.557 32.266 3.115 1.00 13.32 246 VAL A N 1
ATOM 1677 C CA . VAL A 1 223 ? 25.103 30.920 2.861 1.00 14.17 246 VAL A CA 1
ATOM 1678 C C . VAL A 1 223 ? 24.062 30.040 2.176 1.00 14.61 246 VAL A C 1
ATOM 1679 O O . VAL A 1 223 ? 22.947 29.865 2.686 1.00 15.05 246 VAL A O 1
ATOM 1683 N N . THR A 1 224 ? 24.463 29.469 1.046 1.00 15.64 247 THR A N 1
ATOM 1684 C CA . THR A 1 224 ? 23.621 28.535 0.287 1.00 16.55 247 THR A CA 1
ATOM 1685 C C . THR A 1 224 ? 24.234 27.139 0.358 1.00 16.86 247 THR A C 1
ATOM 1686 O O 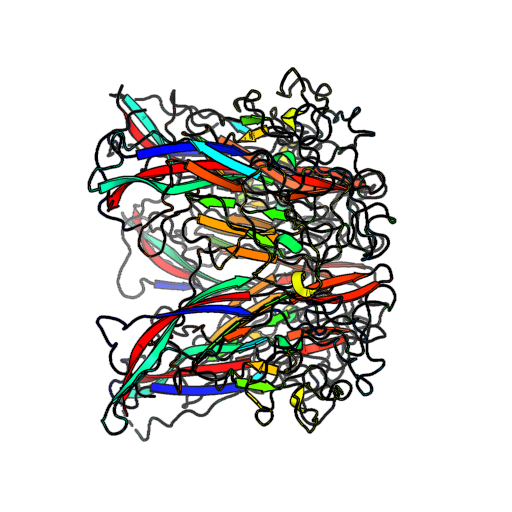. THR A 1 224 ? 25.446 26.959 0.115 1.00 17.26 247 THR A O 1
ATOM 1690 N N . THR A 1 225 ? 23.410 26.152 0.697 1.00 16.27 248 THR A N 1
ATOM 1691 C CA . THR A 1 225 ? 23.822 24.750 0.745 1.00 16.68 248 THR A CA 1
ATOM 1692 C C . THR A 1 225 ? 23.302 24.066 -0.517 1.00 15.94 248 THR A C 1
ATOM 1693 O O . THR A 1 225 ? 22.111 24.078 -0.773 1.00 15.65 248 THR A O 1
ATOM 1697 N N . VAL A 1 226 ? 24.197 23.517 -1.326 1.00 17.82 249 VAL A N 1
ATOM 1698 C CA . VAL A 1 226 ? 23.820 22.840 -2.554 1.00 17.84 249 VAL A CA 1
ATOM 1699 C C . VAL A 1 226 ? 23.350 21.422 -2.205 1.00 16.67 249 VAL A C 1
ATOM 1700 O O . VAL A 1 226 ? 24.029 20.702 -1.469 1.00 16.51 249 VAL A O 1
ATOM 1704 N N . LEU A 1 227 ? 22.187 21.046 -2.726 1.00 15.73 250 LEU A N 1
ATOM 1705 C CA . LEU A 1 227 ? 21.548 19.752 -2.432 1.00 15.06 250 LEU A CA 1
ATOM 1706 C C . LEU A 1 227 ? 21.779 18.727 -3.551 1.00 15.89 250 LEU A C 1
ATOM 1707 O O . LEU A 1 227 ? 21.385 17.564 -3.433 1.00 15.65 250 LEU A O 1
ATOM 1712 N N . LEU A 1 228 ? 22.378 19.154 -4.643 1.00 16.84 251 LEU A N 1
ATOM 1713 C CA . LEU A 1 228 ? 22.699 18.232 -5.723 1.00 18.13 251 LEU A CA 1
ATOM 1714 C C . LEU A 1 228 ? 23.724 17.214 -5.245 1.00 19.44 251 LEU A C 1
ATOM 1715 O O . LEU A 1 228 ? 24.671 17.549 -4.523 1.00 19.58 251 LEU A O 1
ATOM 1720 N N . ASP A 1 229 ? 23.533 15.964 -5.658 1.00 20.81 252 ASP A N 1
ATOM 1721 C CA . ASP A 1 229 ? 24.520 14.911 -5.372 1.00 22.79 252 ASP A CA 1
ATOM 1722 C C . ASP A 1 229 ? 25.702 14.955 -6.342 1.00 25.27 252 ASP A C 1
ATOM 1723 O O . ASP A 1 229 ? 25.812 15.855 -7.178 1.00 24.81 252 ASP A O 1
ATOM 1728 N N . GLU A 1 230 ? 26.586 13.963 -6.218 1.00 27.90 253 GLU A N 1
ATOM 1729 C CA . GLU A 1 230 ? 27.761 13.836 -7.077 1.00 31.21 253 GLU A CA 1
ATOM 1730 C C . GLU A 1 230 ? 27.450 13.705 -8.558 1.00 31.01 253 GLU A C 1
ATOM 1731 O O . GLU A 1 230 ? 28.330 13.903 -9.381 1.00 33.42 253 GLU A O 1
ATOM 1737 N N . ASN A 1 231 ? 26.218 13.343 -8.901 1.00 29.92 254 ASN A N 1
ATOM 1738 C CA . ASN A 1 231 ? 25.794 13.263 -10.287 1.00 30.31 254 ASN A CA 1
ATOM 1739 C C . ASN A 1 231 ? 24.997 14.479 -10.771 1.00 28.14 254 ASN A C 1
ATOM 1740 O O . ASN A 1 231 ? 24.497 14.488 -11.902 1.00 28.60 254 ASN A O 1
ATOM 1745 N N . GLY A 1 232 ? 24.915 15.510 -9.931 1.00 25.85 255 GLY A N 1
ATOM 1746 C CA . GLY A 1 232 ? 24.215 16.744 -10.274 1.00 24.41 255 GLY A CA 1
ATOM 1747 C C . GLY A 1 232 ? 22.705 16.642 -10.145 1.00 22.40 255 GLY A C 1
ATOM 1748 O O . GLY A 1 232 ? 21.974 17.405 -10.775 1.00 22.35 255 GLY A O 1
ATOM 1749 N N . VAL A 1 233 ? 22.232 15.711 -9.326 1.00 21.09 256 VAL A N 1
ATOM 1750 C CA . VAL A 1 233 ? 20.797 15.490 -9.145 1.00 19.92 256 VAL A CA 1
ATOM 1751 C C . VAL A 1 233 ? 20.428 15.765 -7.700 1.00 18.47 256 VAL A C 1
ATOM 1752 O O . VAL A 1 233 ? 21.045 15.243 -6.764 1.00 18.02 256 VAL A O 1
ATOM 1756 N N . GLY A 1 234 ? 19.411 16.595 -7.511 1.00 17.10 257 GLY A N 1
ATOM 1757 C CA . GLY A 1 234 ? 18.932 16.890 -6.186 1.00 16.13 257 GLY A CA 1
ATOM 1758 C C . GLY A 1 234 ? 17.808 15.952 -5.782 1.00 15.71 257 GLY A C 1
ATOM 1759 O O . GLY A 1 234 ? 17.364 15.128 -6.564 1.00 16.28 257 GLY A O 1
ATOM 1760 N N . PRO A 1 235 ? 17.342 16.079 -4.544 1.00 14.72 258 PRO A N 1
ATOM 1761 C CA . PRO A 1 235 ? 16.163 15.320 -4.133 1.00 14.65 258 PRO A CA 1
ATOM 1762 C C . PRO A 1 235 ? 14.980 15.535 -5.079 1.00 14.94 258 PRO A C 1
ATOM 1763 O O . PRO A 1 235 ? 14.705 16.665 -5.511 1.00 14.82 258 PRO A O 1
ATOM 1767 N N . LEU A 1 236 ? 14.284 14.450 -5.389 1.00 15.40 259 LEU A N 1
ATOM 1768 C CA . LEU A 1 236 ? 13.177 14.479 -6.339 1.00 16.07 259 LEU A CA 1
ATOM 1769 C C . LEU A 1 236 ? 11.902 14.288 -5.528 1.00 16.08 259 LEU A C 1
ATOM 1770 O O . LEU A 1 236 ? 11.752 13.303 -4.813 1.00 16.10 259 LEU A O 1
ATOM 1775 N N . CYS A 1 237 ? 10.990 15.247 -5.632 1.00 16.17 260 CYS A N 1
ATOM 1776 C CA . CYS A 1 237 ? 9.835 15.320 -4.725 1.00 16.43 260 CYS A CA 1
ATOM 1777 C C . CYS A 1 237 ? 8.689 14.411 -5.158 1.00 17.57 260 CYS A C 1
ATOM 1778 O O . CYS A 1 237 ? 7.857 14.757 -6.008 1.00 17.99 260 CYS A O 1
ATOM 1781 N N . LYS A 1 238 ? 8.649 13.233 -4.563 1.00 17.92 261 LYS A N 1
ATOM 1782 C CA . LYS A 1 238 ? 7.657 12.236 -4.903 1.00 19.49 261 LYS A CA 1
ATOM 1783 C C . LYS A 1 238 ? 6.262 12.716 -4.501 1.00 19.82 261 LYS A C 1
ATOM 1784 O O . LYS A 1 238 ? 6.067 13.252 -3.410 1.00 19.68 261 LYS A O 1
ATOM 1790 N N . GLY A 1 239 ? 5.313 12.598 -5.423 1.00 20.81 262 GLY A N 1
ATOM 1791 C CA . GLY A 1 239 ? 3.955 13.066 -5.154 1.00 21.59 262 GLY A CA 1
ATOM 1792 C C . GLY A 1 239 ? 3.861 14.571 -4.959 1.00 20.91 262 GLY A C 1
ATOM 1793 O O . GLY A 1 239 ? 2.917 15.065 -4.334 1.00 21.47 262 GLY A O 1
ATOM 1794 N N . ASP A 1 240 ? 4.839 15.296 -5.497 1.00 20.04 263 ASP A N 1
ATOM 1795 C CA . ASP A 1 240 ? 4.926 16.751 -5.375 1.00 19.50 263 ASP A CA 1
ATOM 1796 C C . ASP A 1 240 ? 4.942 17.217 -3.925 1.00 19.09 263 ASP A C 1
ATOM 1797 O O . ASP A 1 240 ? 4.360 18.266 -3.609 1.00 19.80 263 ASP A O 1
ATOM 1802 N N . GLY A 1 241 ? 5.604 16.441 -3.060 1.00 18.29 264 GLY A N 1
ATOM 1803 C CA . GLY A 1 241 ? 5.808 16.817 -1.647 1.00 17.69 264 GLY A CA 1
ATOM 1804 C C . GLY A 1 241 ? 7.280 17.034 -1.352 1.00 16.50 264 GLY A C 1
ATOM 1805 O O . GLY A 1 241 ? 8.118 16.252 -1.777 1.00 16.49 264 GLY A O 1
ATOM 1806 N N . LEU A 1 242 ? 7.571 18.086 -0.591 1.00 15.98 265 LEU A N 1
ATOM 1807 C CA . LEU A 1 242 ? 8.914 18.428 -0.156 1.00 15.01 265 LEU A CA 1
ATOM 1808 C C . LEU A 1 242 ? 8.973 18.212 1.355 1.00 14.64 265 LEU A C 1
ATOM 1809 O O . LEU A 1 242 ? 8.097 18.684 2.077 1.00 14.79 265 LEU A O 1
ATOM 1814 N N . TYR A 1 243 ? 9.998 17.513 1.828 1.00 13.93 266 TYR A N 1
ATOM 1815 C CA . TYR A 1 243 ? 10.074 17.125 3.237 1.00 14.01 266 TYR A CA 1
ATOM 1816 C C . TYR A 1 243 ? 11.229 17.828 3.906 1.00 13.27 266 TYR A C 1
ATOM 1817 O O . TYR A 1 243 ? 12.374 17.731 3.443 1.00 12.76 266 TYR A O 1
ATOM 1826 N N . VAL A 1 244 ? 10.922 18.522 5.006 1.00 12.89 267 VAL A N 1
ATOM 1827 C CA . VAL A 1 244 ? 11.917 19.310 5.719 1.00 12.67 267 VAL A CA 1
ATOM 1828 C C . VAL A 1 244 ? 11.869 18.917 7.186 1.00 12.20 267 VAL A C 1
ATOM 1829 O O . VAL A 1 244 ? 10.801 18.817 7.760 1.00 13.23 267 VAL A O 1
ATOM 1833 N N . SER A 1 245 ? 13.040 18.697 7.782 1.00 11.80 268 SER A N 1
ATOM 1834 C CA . SER A 1 245 ? 13.130 18.170 9.151 1.00 11.99 268 SER A CA 1
ATOM 1835 C C . SER A 1 245 ? 14.293 18.846 9.855 1.00 11.47 268 SER A C 1
ATOM 1836 O O . SER A 1 245 ? 15.256 19.208 9.218 1.00 11.27 268 SER A O 1
ATOM 1839 N N . CYS A 1 246 ? 14.207 19.026 11.166 1.00 11.25 269 CYS A N 1
ATOM 1840 C CA . CYS A 1 246 ? 15.327 19.616 11.902 1.00 10.92 269 CYS A CA 1
ATOM 1841 C C . CYS A 1 246 ? 15.199 19.400 13.402 1.00 10.93 269 CYS A C 1
ATOM 1842 O O . CYS A 1 246 ? 14.183 18.935 13.908 1.00 11.64 269 CYS A O 1
ATOM 1845 N N . CYS A 1 247 ? 16.274 19.745 14.096 1.00 10.75 270 CYS A N 1
ATOM 1846 C CA . CYS A 1 247 ? 16.251 19.881 15.548 1.00 10.99 270 CYS A CA 1
ATOM 1847 C C . CYS A 1 247 ? 17.385 20.819 15.900 1.00 10.25 270 CYS A C 1
ATOM 1848 O O . CYS A 1 247 ? 18.482 20.666 15.361 1.00 10.27 270 CYS A O 1
ATOM 1851 N N . ASP A 1 248 ? 17.121 21.774 16.797 1.00 10.12 271 ASP A N 1
ATOM 1852 C CA . ASP A 1 248 ? 18.128 22.739 17.201 1.00 10.24 271 ASP A CA 1
ATOM 1853 C C . ASP A 1 248 ? 18.068 23.006 18.712 1.00 10.31 271 ASP A C 1
ATOM 1854 O O . ASP A 1 248 ? 17.389 23.931 19.168 1.00 11.62 271 ASP A O 1
ATOM 1859 N N . ILE A 1 249 ? 18.794 22.181 19.448 1.00 9.77 272 ILE A N 1
ATOM 1860 C CA . ILE A 1 249 ? 18.953 22.328 20.890 1.00 9.61 272 ILE A CA 1
ATOM 1861 C C . ILE A 1 249 ? 20.151 23.243 21.131 1.00 9.46 272 ILE A C 1
ATOM 1862 O O . ILE A 1 249 ? 21.251 22.986 20.631 1.00 9.86 272 ILE A O 1
ATOM 1867 N N . VAL A 1 250 ? 19.939 24.304 21.904 1.00 9.23 273 VAL A N 1
ATOM 1868 C CA . VAL A 1 250 ? 20.985 25.294 22.180 1.00 9.64 273 VAL A CA 1
ATOM 1869 C C . VAL A 1 250 ? 21.490 25.244 23.620 1.00 9.85 273 VAL A C 1
ATOM 1870 O O . VAL A 1 250 ? 22.433 25.956 23.957 1.00 10.15 273 VAL A O 1
ATOM 1874 N N . GLY A 1 251 ? 20.915 24.376 24.444 1.00 9.91 274 GLY A N 1
ATOM 1875 C CA . GLY A 1 251 ? 21.419 24.172 25.792 1.00 10.24 274 GLY A CA 1
ATOM 1876 C C . GLY A 1 251 ? 20.311 23.985 26.775 1.00 10.56 274 GLY A C 1
ATOM 1877 O O . GLY A 1 251 ? 19.183 23.634 26.401 1.00 10.99 274 GLY A O 1
ATOM 1878 N N . PHE A 1 252 ? 20.654 24.207 28.041 1.00 10.48 275 PHE A N 1
ATOM 1879 C CA . PHE A 1 252 ? 19.696 24.102 29.148 1.00 10.77 275 PHE A CA 1
ATOM 1880 C C . PHE A 1 252 ? 19.550 25.433 29.853 1.00 11.14 275 PHE A C 1
ATOM 1881 O O . PHE A 1 252 ? 20.517 26.171 30.058 1.00 11.37 275 PHE A O 1
ATOM 1889 N N . LEU A 1 253 ? 18.320 25.711 30.257 1.00 11.31 276 LEU A N 1
ATOM 1890 C CA . LEU A 1 253 ? 18.018 26.760 31.215 1.00 12.12 276 LEU A CA 1
ATOM 1891 C C . LEU A 1 253 ? 18.130 26.189 32.607 1.00 12.17 276 LEU A C 1
ATOM 1892 O O . LEU A 1 253 ? 17.512 25.173 32.907 1.00 12.67 276 LEU A O 1
ATOM 1897 N N . VAL A 1 254 ? 18.926 26.824 33.458 1.00 12.25 277 VAL A N 1
ATOM 1898 C CA . VAL A 1 254 ? 19.135 26.342 34.812 1.00 12.51 277 VAL A CA 1
ATOM 1899 C C . VAL A 1 254 ? 18.338 27.207 35.776 1.00 13.31 277 VAL A C 1
ATOM 1900 O O . VAL A 1 254 ? 18.707 28.352 36.072 1.00 13.45 277 VAL A O 1
ATOM 1904 N N . GLY A 1 255 ? 17.276 26.638 36.325 1.00 14.04 278 GLY A N 1
ATOM 1905 C CA . GLY A 1 255 ? 16.448 27.365 37.252 1.00 15.48 278 GLY A CA 1
ATOM 1906 C C . GLY A 1 255 ? 17.157 27.614 38.563 1.00 16.68 278 GLY A C 1
ATOM 1907 O O . GLY A 1 255 ? 18.203 27.033 38.866 1.00 15.66 278 GLY A O 1
ATOM 1908 N N . LYS A 1 256 ? 16.555 28.473 39.376 1.00 18.68 279 LYS A N 1
ATOM 1909 C CA . LYS A 1 256 ? 17.148 28.856 40.652 1.00 20.44 279 LYS A CA 1
ATOM 1910 C C . LYS A 1 256 ? 17.546 27.723 41.563 1.00 20.27 279 LYS A C 1
ATOM 1911 O O . LYS A 1 256 ? 18.533 27.839 42.265 1.00 20.88 279 LYS A O 1
ATOM 1917 N N . ASP A 1 257 ? 16.764 26.650 41.552 1.00 20.32 280 ASP A N 1
ATOM 1918 C CA A ASP A 1 257 ? 16.972 25.485 42.403 0.50 20.69 280 ASP A CA 1
ATOM 1919 C CA B ASP A 1 257 ? 17.039 25.509 42.431 0.50 20.63 280 ASP A CA 1
ATOM 1920 C C . ASP A 1 257 ? 17.878 24.427 41.751 1.00 19.80 280 ASP A C 1
ATOM 1921 O O . ASP A 1 257 ? 18.153 23.394 42.345 1.00 20.23 280 ASP A O 1
ATOM 1930 N N . GLY A 1 258 ? 18.319 24.674 40.519 1.00 18.18 281 GLY A N 1
ATOM 1931 C CA . GLY A 1 258 ? 19.121 23.693 39.799 1.00 17.63 281 GLY A CA 1
ATOM 1932 C C . GLY A 1 258 ? 18.339 22.837 38.819 1.00 16.99 281 GLY A C 1
ATOM 1933 O O . GLY A 1 258 ? 18.941 22.076 38.072 1.00 16.60 281 GLY A O 1
ATOM 1934 N N . ASP A 1 259 ? 17.015 22.965 38.813 1.00 17.31 282 ASP A N 1
ATOM 1935 C CA A ASP A 1 259 ? 16.131 22.298 37.833 0.50 17.31 282 ASP A CA 1
ATOM 1936 C CA B ASP A 1 259 ? 16.196 22.248 37.845 0.50 17.26 282 ASP A CA 1
ATOM 1937 C C . ASP A 1 259 ? 16.506 22.767 36.440 1.00 15.98 282 ASP A C 1
ATOM 1938 O O . ASP A 1 259 ? 16.710 23.964 36.233 1.00 15.78 282 ASP A O 1
ATOM 1947 N N . MET A 1 260 ? 16.531 21.860 35.477 1.00 14.27 283 MET A N 1
ATOM 1948 C CA . MET A 1 260 ? 16.960 22.198 34.131 1.00 13.27 283 MET A CA 1
ATOM 1949 C C . MET A 1 260 ? 15.953 21.797 33.063 1.00 12.89 283 MET A C 1
ATOM 1950 O O . MET A 1 260 ? 15.259 20.779 33.179 1.00 13.70 283 MET A O 1
ATOM 1955 N N . GLN A 1 261 ? 15.902 22.605 32.009 1.00 12.54 284 GLN A N 1
ATOM 1956 C CA . GLN A 1 261 ? 15.052 22.380 30.841 1.00 12.68 284 GLN A CA 1
ATOM 1957 C C . GLN A 1 261 ? 15.861 22.598 29.558 1.00 11.60 284 GLN A C 1
ATOM 1958 O O . GLN A 1 261 ? 16.612 23.574 29.449 1.00 11.69 284 GLN A O 1
ATOM 1964 N N . TYR A 1 262 ? 15.662 21.726 28.578 1.00 11.08 285 TYR A N 1
ATOM 1965 C CA . TYR A 1 262 ? 16.158 21.971 27.227 1.00 10.48 285 TYR A CA 1
ATOM 1966 C C . TYR A 1 262 ? 15.573 23.250 26.690 1.00 10.57 285 TYR A C 1
ATOM 1967 O O . TYR A 1 262 ? 14.408 23.538 26.911 1.00 11.11 285 TYR A O 1
ATOM 1976 N N . ARG A 1 263 ? 16.395 23.984 25.932 1.00 10.06 286 ARG A N 1
ATOM 1977 C CA . ARG A 1 263 ? 15.941 25.121 25.157 1.00 10.35 286 ARG A CA 1
ATOM 1978 C C . ARG A 1 263 ? 16.236 24.870 23.693 1.00 10.20 286 ARG A C 1
ATOM 1979 O O . ARG A 1 263 ? 17.375 24.509 23.355 1.00 9.89 286 ARG A O 1
ATOM 1987 N N . GLY A 1 264 ? 15.230 25.067 22.844 1.00 10.47 287 GLY A N 1
ATOM 1988 C CA . GLY A 1 264 ? 15.402 24.967 21.380 1.00 10.36 287 GLY A CA 1
ATOM 1989 C C . GLY A 1 264 ? 15.068 26.262 20.673 1.00 10.67 287 GLY A C 1
ATOM 1990 O O . GLY A 1 264 ? 14.409 27.120 21.245 1.00 11.57 287 GLY A O 1
ATOM 1991 N N . LEU A 1 265 ? 15.546 26.404 19.429 1.00 10.46 288 LEU A N 1
ATOM 1992 C CA . LEU A 1 265 ? 15.251 27.571 18.600 1.00 10.83 288 LEU A CA 1
ATOM 1993 C C . LEU A 1 265 ? 14.651 27.122 17.262 1.00 10.61 288 LEU A C 1
ATOM 1994 O O . LEU A 1 265 ? 14.898 26.014 16.812 1.00 10.56 288 LEU A O 1
ATOM 1999 N N . PRO A 1 266 ? 13.873 28.004 16.636 1.00 11.35 289 PRO A N 1
ATOM 2000 C CA . PRO A 1 266 ? 13.272 27.682 15.343 1.00 11.43 289 PRO A CA 1
ATOM 2001 C C . PRO A 1 266 ? 14.318 27.705 14.240 1.00 11.58 289 PRO A C 1
ATOM 2002 O O . PRO A 1 266 ? 15.399 28.298 14.398 1.00 11.47 289 PRO A O 1
ATOM 2006 N N . ARG A 1 267 ? 13.994 27.053 13.124 1.00 11.37 290 ARG A N 1
ATOM 2007 C CA . ARG A 1 267 ? 14.848 27.080 11.954 1.00 11.36 290 ARG A CA 1
ATOM 2008 C C . ARG A 1 267 ? 14.061 27.525 10.725 1.00 11.70 290 ARG A C 1
ATOM 2009 O O . ARG A 1 267 ? 12.908 27.127 10.519 1.00 12.07 290 ARG A O 1
ATOM 2017 N N . TYR A 1 268 ? 14.682 28.402 9.948 1.00 11.85 291 TYR A N 1
ATOM 2018 C CA . TYR A 1 268 ? 14.143 28.934 8.715 1.00 12.55 291 TYR A CA 1
ATOM 2019 C C . TYR A 1 268 ? 14.749 28.199 7.529 1.00 12.40 291 TYR A C 1
ATOM 2020 O O . TYR A 1 268 ? 15.928 27.836 7.555 1.00 11.69 291 TYR A O 1
ATOM 2029 N N . PHE A 1 269 ? 13.954 28.033 6.474 1.00 12.70 292 PHE A N 1
ATOM 2030 C CA . PHE A 1 269 ? 14.427 27.413 5.221 1.00 13.15 292 PHE A CA 1
ATOM 2031 C C . PHE A 1 269 ? 13.927 28.192 4.014 1.00 14.09 292 PHE A C 1
ATOM 2032 O O . PHE A 1 269 ? 12.750 28.549 3.956 1.00 13.92 292 PHE A O 1
ATOM 2040 N N . ASN A 1 270 ? 14.797 28.361 3.022 1.00 14.39 293 ASN A N 1
ATOM 2041 C CA . ASN A 1 270 ? 14.450 28.878 1.711 1.00 15.70 293 ASN A CA 1
ATOM 2042 C C . ASN A 1 270 ? 15.042 27.897 0.705 1.00 15.19 293 ASN A C 1
ATOM 2043 O O . ASN A 1 270 ? 16.282 27.832 0.543 1.00 14.87 293 ASN A O 1
ATOM 2048 N N . ILE A 1 271 ? 14.154 27.166 0.027 1.00 14.72 294 ILE A N 1
ATOM 2049 C CA . ILE A 1 271 ? 14.552 26.063 -0.836 1.00 14.53 294 ILE A CA 1
ATOM 2050 C C . ILE A 1 271 ? 14.205 26.406 -2.273 1.00 15.43 294 ILE A C 1
ATOM 2051 O O . ILE A 1 271 ? 13.085 26.802 -2.574 1.00 15.83 294 ILE A O 1
ATOM 2056 N N . LEU A 1 272 ? 15.190 26.261 -3.147 1.00 15.42 295 LEU A N 1
ATOM 2057 C CA . LEU A 1 272 ? 15.030 26.453 -4.570 1.00 16.53 295 LEU A CA 1
ATOM 2058 C C . LEU A 1 272 ? 14.830 25.111 -5.263 1.00 16.19 295 LEU A C 1
ATOM 2059 O O . LEU A 1 272 ? 15.648 24.194 -5.084 1.00 15.48 295 LEU A O 1
ATOM 2064 N N . LEU A 1 273 ? 13.742 24.999 -6.030 1.00 16.38 296 LEU A N 1
ATOM 2065 C CA . LEU A 1 273 ? 13.444 23.798 -6.798 1.00 16.40 296 LEU A CA 1
ATOM 2066 C C . LEU A 1 273 ? 13.303 24.108 -8.279 1.00 17.06 296 LEU A C 1
ATOM 2067 O O . LEU A 1 273 ? 12.930 25.214 -8.664 1.00 17.32 296 LEU A O 1
ATOM 2072 N N . ARG A 1 274 ? 13.599 23.096 -9.084 1.00 17.14 297 ARG A N 1
ATOM 2073 C CA . ARG A 1 274 ? 13.524 23.181 -10.536 1.00 18.27 297 ARG A CA 1
ATOM 2074 C C . ARG A 1 274 ? 12.789 21.971 -11.104 1.00 18.61 297 ARG A C 1
ATOM 2075 O O . ARG A 1 274 ? 12.761 20.882 -10.512 1.00 18.00 297 ARG A O 1
ATOM 2083 N N . LYS A 1 275 ? 12.218 22.153 -12.287 1.00 19.74 298 LYS A N 1
ATOM 2084 C CA . LYS A 1 275 ? 11.509 21.082 -12.945 1.00 20.53 298 LYS A CA 1
ATOM 2085 C C . LYS A 1 275 ? 12.481 20.140 -13.667 1.00 20.71 298 LYS A C 1
ATOM 2086 O O . LYS A 1 275 ? 13.341 20.570 -14.448 1.00 21.51 298 LYS A O 1
ATOM 2092 N N . ARG A 1 276 ? 12.284 18.853 -13.433 1.00 20.60 299 ARG A N 1
ATOM 2093 C CA . ARG A 1 276 ? 13.101 17.797 -14.011 1.00 20.95 299 ARG A CA 1
ATOM 2094 C C . ARG A 1 276 ? 12.178 16.786 -14.694 1.00 21.89 299 ARG A C 1
ATOM 2095 O O . ARG A 1 276 ? 11.225 16.287 -14.092 1.00 21.70 299 ARG A O 1
ATOM 2103 N N . THR A 1 277 ? 12.463 16.486 -15.955 1.00 22.82 300 THR A N 1
ATOM 2104 C CA . THR A 1 277 ? 11.769 15.428 -16.643 1.00 23.90 300 THR A CA 1
ATOM 2105 C C . THR A 1 277 ? 12.313 14.088 -16.178 1.00 24.28 300 THR A C 1
ATOM 2106 O O . THR A 1 277 ? 13.527 13.922 -16.016 1.00 24.05 300 THR A O 1
ATOM 2110 N N . VAL A 1 278 ? 11.413 13.134 -15.964 1.00 25.11 301 VAL A N 1
ATOM 2111 C CA . VAL A 1 278 ? 11.800 11.778 -15.600 1.00 25.92 301 VAL A CA 1
ATOM 2112 C C . VAL A 1 278 ? 11.042 10.809 -16.481 1.00 28.11 301 VAL A C 1
ATOM 2113 O O . VAL A 1 278 ? 9.991 11.155 -17.020 1.00 28.12 301 VAL A O 1
ATOM 2117 N N . ARG A 1 279 ? 11.587 9.607 -16.643 1.00 30.48 302 ARG A N 1
ATOM 2118 C CA . ARG A 1 279 ? 10.932 8.607 -17.473 1.00 33.73 302 ARG A CA 1
ATOM 2119 C C . ARG A 1 279 ? 9.754 8.003 -16.700 1.00 35.35 302 ARG A C 1
ATOM 2120 O O . ARG A 1 279 ? 9.829 7.825 -15.482 1.00 35.10 302 ARG A O 1
ATOM 2128 N N . ASN A 1 280 ? 8.659 7.742 -17.410 1.00 38.13 303 ASN A N 1
ATOM 2129 C CA . ASN A 1 280 ? 7.465 7.127 -16.822 1.00 40.00 303 ASN A CA 1
ATOM 2130 C C . ASN A 1 280 ? 7.122 5.839 -17.566 1.00 42.98 303 ASN A C 1
ATOM 2131 O O . ASN A 1 280 ? 7.469 5.668 -18.735 1.00 43.74 303 ASN A O 1
ATOM 2137 N N . ILE B 1 10 ? 13.306 45.443 -7.191 1.00 42.61 33 ILE B N 1
ATOM 2138 C CA . ILE B 1 10 ? 13.981 46.366 -8.158 1.00 43.28 33 ILE B CA 1
ATOM 2139 C C . ILE B 1 10 ? 14.493 45.579 -9.367 1.00 44.31 33 ILE B C 1
ATOM 2140 O O . ILE B 1 10 ? 15.145 44.547 -9.204 1.00 44.31 33 ILE B O 1
ATOM 2145 N N . GLU B 1 11 ? 14.191 46.069 -10.565 1.00 45.48 34 GLU B N 1
ATOM 2146 C CA . GLU B 1 11 ? 14.686 45.466 -11.805 1.00 46.52 34 GLU B CA 1
ATOM 2147 C C . GLU B 1 11 ? 16.072 46.041 -12.085 1.00 45.47 34 GLU B C 1
ATOM 2148 O O . GLU B 1 11 ? 16.202 47.197 -12.483 1.00 46.07 34 GLU B O 1
ATOM 2150 N N . VAL B 1 12 ? 17.096 45.223 -11.863 1.00 44.08 35 VAL B N 1
ATOM 2151 C CA . VAL B 1 12 ? 18.488 45.648 -11.984 1.00 43.20 35 VAL B CA 1
ATOM 2152 C C . VAL B 1 12 ? 18.977 45.553 -13.433 1.00 44.87 35 VAL B C 1
ATOM 2153 O O . VAL B 1 12 ? 18.769 44.537 -14.086 1.00 45.77 35 VAL B O 1
ATOM 2157 N N . LEU B 1 13 ? 19.619 46.619 -13.911 1.00 45.11 36 LEU B N 1
ATOM 2158 C CA . LEU B 1 13 ? 20.193 46.678 -15.264 1.00 47.08 36 LEU B CA 1
ATOM 2159 C C . LEU B 1 13 ? 21.720 46.795 -15.150 1.00 46.37 36 LEU B C 1
ATOM 2160 O O . LEU B 1 13 ? 22.309 46.200 -14.254 1.00 44.36 36 LEU B O 1
ATOM 2165 N N . ASN B 1 14 ? 22.368 47.546 -16.039 1.00 48.03 37 ASN B N 1
ATOM 2166 C CA . ASN B 1 14 ? 23.830 47.574 -16.059 1.00 47.86 37 ASN B CA 1
ATOM 2167 C C . ASN B 1 14 ? 24.492 48.488 -15.037 1.00 45.90 37 ASN B C 1
ATOM 2168 O O . ASN B 1 14 ? 23.880 49.418 -14.504 1.00 44.84 37 ASN B O 1
ATOM 2173 N N . LEU B 1 15 ? 25.758 48.178 -14.766 1.00 45.40 38 LEU B N 1
ATOM 2174 C CA . LEU B 1 15 ? 26.644 49.037 -13.986 1.00 44.33 38 LEU B CA 1
ATOM 2175 C C . LEU B 1 15 ? 26.992 50.312 -14.765 1.00 46.57 38 LEU B C 1
ATOM 2176 O O . LEU B 1 15 ? 27.135 50.278 -15.997 1.00 47.83 38 LEU B O 1
ATOM 2181 N N . VAL B 1 16 ? 27.133 51.423 -14.047 1.00 46.39 39 VAL B N 1
ATOM 2182 C CA . VAL B 1 16 ? 27.608 52.681 -14.632 1.00 48.83 39 VAL B CA 1
ATOM 2183 C C . VAL B 1 16 ? 29.136 52.728 -14.519 1.00 49.66 39 VAL B C 1
ATOM 2184 O O . VAL B 1 16 ? 29.672 52.627 -13.422 1.00 47.77 39 VAL B O 1
ATOM 2188 N N . THR B 1 17 ? 29.834 52.872 -15.645 1.00 53.75 40 THR B N 1
ATOM 2189 C CA . THR B 1 17 ? 31.306 52.883 -15.650 1.00 55.56 40 THR B CA 1
ATOM 2190 C C . THR B 1 17 ? 31.889 54.303 -15.630 1.00 57.57 40 THR B C 1
ATOM 2191 O O . THR B 1 17 ? 31.255 55.245 -16.105 1.00 59.37 40 THR B O 1
ATOM 2195 N N . GLY B 1 18 ? 33.102 54.437 -15.090 1.00 58.37 41 GLY B N 1
ATOM 2196 C CA . GLY B 1 18 ? 33.819 55.720 -15.041 1.00 59.66 41 GLY B CA 1
ATOM 2197 C C . GLY B 1 18 ? 34.357 55.996 -13.649 1.00 58.32 41 GLY B C 1
ATOM 2198 O O . GLY B 1 18 ? 34.407 57.144 -13.203 1.00 59.29 41 GLY B O 1
ATOM 2199 N N . SER B 1 21 ? 31.902 56.930 -10.600 1.00 42.42 44 SER B N 1
ATOM 2200 C CA . SER B 1 21 ? 30.972 55.802 -10.512 1.00 41.54 44 SER B CA 1
ATOM 2201 C C . SER B 1 21 ? 31.151 54.940 -9.263 1.00 39.17 44 SER B C 1
ATOM 2202 O O . SER B 1 21 ? 30.346 54.036 -9.026 1.00 37.78 44 SER B O 1
ATOM 2205 N N . ILE B 1 22 ? 32.207 55.201 -8.487 1.00 38.13 45 ILE B N 1
ATOM 2206 C CA . ILE B 1 22 ? 32.457 54.491 -7.225 1.00 36.13 45 ILE B CA 1
ATOM 2207 C C . ILE B 1 22 ? 32.623 55.507 -6.109 1.00 34.14 45 ILE B C 1
ATOM 2208 O O . ILE B 1 22 ? 33.099 56.614 -6.331 1.00 35.03 45 ILE B O 1
ATOM 2213 N N . THR B 1 23 ? 32.213 55.137 -4.902 1.00 31.18 46 THR B N 1
ATOM 2214 C CA . THR B 1 23 ? 32.485 55.966 -3.751 1.00 29.72 46 THR B CA 1
ATOM 2215 C C . THR B 1 23 ? 32.688 55.053 -2.532 1.00 27.40 46 THR B C 1
ATOM 2216 O O . THR B 1 23 ? 32.381 53.873 -2.605 1.00 26.58 46 THR B O 1
ATOM 2220 N N . THR B 1 24 ? 33.249 55.591 -1.457 1.00 26.18 47 THR B N 1
ATOM 2221 C CA . THR B 1 24 ? 33.372 54.845 -0.207 1.00 24.39 47 THR B CA 1
ATOM 2222 C C . THR B 1 24 ? 32.721 55.633 0.920 1.00 23.12 47 THR B C 1
ATOM 2223 O O . THR B 1 24 ? 32.648 56.870 0.860 1.00 23.83 47 THR B O 1
ATOM 2227 N N . ILE B 1 25 ? 32.261 54.902 1.927 1.00 21.15 48 ILE B N 1
ATOM 2228 C CA . ILE B 1 25 ? 31.685 55.468 3.138 1.00 20.02 48 ILE B CA 1
ATOM 2229 C C . ILE B 1 25 ? 32.403 54.869 4.318 1.00 19.01 48 ILE B C 1
ATOM 2230 O O . ILE B 1 25 ? 32.454 53.653 4.456 1.00 17.95 48 ILE B O 1
ATOM 2235 N N . GLU B 1 26 ? 32.892 55.727 5.196 1.00 18.90 49 GLU B N 1
ATOM 2236 C CA . GLU B 1 26 ? 33.614 55.304 6.386 1.00 18.88 49 GLU B CA 1
ATOM 2237 C C . GLU B 1 26 ? 32.893 55.811 7.619 1.00 17.30 49 GLU B C 1
ATOM 2238 O O . GLU B 1 26 ? 32.467 56.964 7.657 1.00 17.16 49 GLU B O 1
ATOM 2244 N N . LEU B 1 27 ? 32.758 54.949 8.623 1.00 15.03 50 LEU B N 1
ATOM 2245 C CA . LEU B 1 27 ? 32.113 55.323 9.887 1.00 14.31 50 LEU B CA 1
ATOM 2246 C C . LEU B 1 27 ? 32.466 54.322 10.957 1.00 13.02 50 LEU B C 1
ATOM 2247 O O . LEU B 1 27 ? 33.018 53.254 10.677 1.00 12.92 50 LEU B O 1
ATOM 2252 N N . TYR B 1 28 ? 32.125 54.657 12.189 1.00 12.07 51 TYR B N 1
ATOM 2253 C CA . TYR B 1 28 ? 32.132 53.703 13.258 1.00 11.25 51 TYR B CA 1
ATOM 2254 C C . TYR B 1 28 ? 30.813 53.820 14.012 1.00 10.99 51 TYR B C 1
ATOM 2255 O O . TYR B 1 28 ? 30.111 54.846 13.934 1.00 11.28 51 TYR B O 1
ATOM 2264 N N . LEU B 1 29 ? 30.485 52.763 14.733 1.00 10.63 52 LEU B N 1
ATOM 2265 C CA . LEU B 1 29 ? 29.352 52.766 15.667 1.00 10.70 52 LEU B CA 1
ATOM 2266 C C . LEU B 1 29 ? 29.879 52.437 17.058 1.00 10.25 52 LEU B C 1
ATOM 2267 O O . LEU B 1 29 ? 30.560 51.422 17.249 1.00 10.77 52 LEU B O 1
ATOM 2272 N N . ASN B 1 30 ? 29.550 53.278 18.033 1.00 10.36 53 ASN B N 1
ATOM 2273 C CA . ASN B 1 30 ? 29.843 52.965 19.409 1.00 10.24 53 ASN B CA 1
ATOM 2274 C C . ASN B 1 30 ? 28.886 51.910 19.934 1.00 10.12 53 ASN B C 1
ATOM 2275 O O . ASN B 1 30 ? 27.742 51.788 19.463 1.00 10.27 53 ASN B O 1
ATOM 2280 N N . THR B 1 31 ? 29.348 51.187 20.947 1.00 9.82 54 THR B N 1
ATOM 2281 C CA . THR B 1 31 ? 28.572 50.118 21.562 1.00 9.63 54 THR B CA 1
ATOM 2282 C C . THR B 1 31 ? 27.376 50.633 22.358 1.00 9.84 54 THR B C 1
ATOM 2283 O O . THR B 1 31 ? 27.421 51.728 22.894 1.00 10.42 54 THR B O 1
ATOM 2287 N N . ARG B 1 32 ? 26.325 49.825 22.440 1.00 10.03 55 ARG B N 1
ATOM 2288 C CA . ARG B 1 32 ? 25.127 50.150 23.182 1.00 10.15 55 ARG B CA 1
ATOM 2289 C C . ARG B 1 32 ? 24.812 49.039 24.175 1.00 10.23 55 ARG B C 1
ATOM 2290 O O . ARG B 1 32 ? 23.878 48.255 24.016 1.00 10.82 55 ARG B O 1
ATOM 2298 N N . MET B 1 33 ? 25.595 49.010 25.232 1.00 10.23 56 MET B N 1
ATOM 2299 C CA . MET B 1 33 ? 25.470 47.972 26.258 1.00 10.50 56 MET B CA 1
ATOM 2300 C C . MET B 1 33 ? 24.463 48.304 27.338 1.00 11.01 56 MET B C 1
ATOM 2301 O O . MET B 1 33 ? 24.054 47.400 28.074 1.00 11.80 56 MET B O 1
ATOM 2306 N N . GLY B 1 34 ? 24.067 49.587 27.442 1.00 11.18 57 GLY B N 1
ATOM 2307 C CA . GLY B 1 34 ? 23.078 49.978 28.430 1.00 11.53 57 GLY B CA 1
ATOM 2308 C C . GLY B 1 34 ? 23.299 51.349 29.004 1.00 11.95 57 GLY B C 1
ATOM 2309 O O . GLY B 1 34 ? 22.358 52.123 29.112 1.00 12.95 57 GLY B O 1
ATOM 2310 N N . GLN B 1 35 ? 24.536 51.639 29.383 1.00 11.72 58 GLN B N 1
ATOM 2311 C CA . GLN B 1 35 ? 24.911 53.018 29.743 1.00 12.07 58 GLN B CA 1
ATOM 2312 C C . GLN B 1 35 ? 25.502 53.588 28.460 1.00 11.69 58 GLN B C 1
ATOM 2313 O O . GLN B 1 35 ? 26.651 53.352 28.144 1.00 11.33 58 GLN B O 1
ATOM 2319 N N . ASN B 1 36 ? 24.661 54.283 27.703 1.00 12.03 59 ASN B N 1
ATOM 2320 C CA . ASN B 1 36 ? 24.996 54.662 26.338 1.00 12.07 59 ASN B CA 1
ATOM 2321 C C . ASN B 1 36 ? 25.317 56.148 26.212 1.00 12.99 59 ASN B C 1
ATOM 2322 O O . ASN B 1 36 ? 25.511 56.634 25.101 1.00 13.90 59 ASN B O 1
ATOM 2327 N N . ASP B 1 37 ? 25.414 56.850 27.339 1.00 12.93 60 ASP B N 1
ATOM 2328 C CA . ASP B 1 37 ? 25.750 58.268 27.325 1.00 13.26 60 ASP B CA 1
ATOM 2329 C C . ASP B 1 37 ? 27.272 58.423 27.473 1.00 12.94 60 ASP B C 1
ATOM 2330 O O . ASP B 1 37 ? 27.845 58.117 28.517 1.00 12.39 60 ASP B O 1
ATOM 2335 N N . GLU B 1 38 ? 27.889 58.910 26.412 1.00 13.29 61 GLU B N 1
ATOM 2336 C CA . GLU B 1 38 ? 29.341 59.086 26.330 1.00 13.68 61 GLU B CA 1
ATOM 2337 C C . GLU B 1 38 ? 29.952 60.033 27.357 1.00 13.99 61 GLU B C 1
ATOM 2338 O O . GLU B 1 38 ? 31.171 60.050 27.523 1.00 13.67 61 GLU B O 1
ATOM 2344 N N . SER B 1 39 ? 29.119 60.812 28.053 1.00 13.93 62 SER B N 1
ATOM 2345 C CA . SER B 1 39 ? 29.600 61.761 29.060 1.00 14.71 62 SER B CA 1
ATOM 2346 C C . SER B 1 39 ? 29.435 61.234 30.486 1.00 14.75 62 SER B C 1
ATOM 2347 O O . SER B 1 39 ? 29.833 61.890 31.430 1.00 15.43 62 SER B O 1
ATOM 2350 N N . LYS B 1 40 ? 28.860 60.041 30.628 1.00 14.40 63 LYS B N 1
ATOM 2351 C CA . LYS B 1 40 ? 28.566 59.484 31.948 1.00 15.28 63 LYS B CA 1
ATOM 2352 C C . LYS B 1 40 ? 29.458 58.297 32.264 1.00 14.35 63 LYS B C 1
ATOM 2353 O O . LYS B 1 40 ? 29.982 57.628 31.362 1.00 13.70 63 LYS B O 1
ATOM 2359 N N . ASP B 1 41 ? 29.659 58.063 33.566 1.00 14.97 64 ASP B N 1
ATOM 2360 C CA . ASP B 1 41 ? 30.425 56.915 34.038 1.00 15.22 64 ASP B CA 1
ATOM 2361 C C . ASP B 1 41 ? 29.820 55.632 33.504 1.00 15.32 64 ASP B C 1
ATOM 2362 O O . ASP B 1 41 ? 28.647 55.586 33.200 1.00 15.20 64 ASP B O 1
ATOM 2367 N N . ASN B 1 42 ? 30.633 54.592 33.386 1.00 15.30 65 ASN B N 1
ATOM 2368 C CA . ASN B 1 42 ? 30.158 53.282 32.900 1.00 15.61 65 ASN B CA 1
ATOM 2369 C C . ASN B 1 42 ? 29.796 53.248 31.419 1.00 13.53 65 ASN B C 1
ATOM 2370 O O . ASN B 1 42 ? 29.153 52.312 30.954 1.00 12.75 65 ASN B O 1
ATOM 2375 N N . TYR B 1 43 ? 30.223 54.250 30.661 1.00 13.16 66 TYR B N 1
ATOM 2376 C CA . TYR B 1 43 ? 29.956 54.241 29.246 1.00 12.20 66 TYR B CA 1
ATOM 2377 C C . TYR B 1 43 ? 30.611 53.025 28.576 1.00 11.09 66 TYR B C 1
ATOM 2378 O O . TYR B 1 43 ? 31.749 52.679 28.873 1.00 10.57 66 TYR B O 1
ATOM 2387 N N . GLY B 1 44 ? 29.884 52.386 27.662 1.00 9.84 67 GLY B N 1
ATOM 2388 C CA . GLY B 1 44 ? 30.402 51.210 26.976 1.00 9.75 67 GLY B CA 1
ATOM 2389 C C . GLY B 1 44 ? 30.232 49.925 27.778 1.00 9.71 67 GLY B C 1
ATOM 2390 O O . GLY B 1 44 ? 30.741 48.879 27.379 1.00 9.73 67 GLY B O 1
ATOM 2391 N N . TYR B 1 45 ? 29.567 50.024 28.924 1.00 9.76 68 TYR B N 1
ATOM 2392 C CA . TYR B 1 45 ? 29.155 48.894 29.741 1.00 9.87 68 TYR B CA 1
ATOM 2393 C C . TYR B 1 45 ? 27.647 48.950 29.985 1.00 10.03 68 TYR B C 1
ATOM 2394 O O . TYR B 1 45 ? 27.012 50.002 29.811 1.00 10.28 68 TYR B O 1
ATOM 2403 N N . SER B 1 46 ? 27.056 47.842 30.396 1.00 10.35 69 SER B N 1
ATOM 2404 C CA . SER B 1 46 ? 25.705 47.894 30.934 1.00 10.86 69 SER B CA 1
ATOM 2405 C C . SER B 1 46 ? 25.756 48.370 32.396 1.00 11.70 69 SER B C 1
ATOM 2406 O O . SER B 1 46 ? 26.809 48.354 33.045 1.00 12.01 69 SER B O 1
ATOM 2409 N N . GLU B 1 47 ? 24.590 48.748 32.902 1.00 14.12 70 GLU B N 1
ATOM 2410 C CA . GLU B 1 47 ? 24.393 48.831 34.343 1.00 15.42 70 GLU B CA 1
ATOM 2411 C C . GLU B 1 47 ? 24.535 47.411 34.916 1.00 15.04 70 GLU B C 1
ATOM 2412 O O . GLU B 1 47 ? 24.509 46.413 34.174 1.00 13.72 70 GLU B O 1
ATOM 2418 N N . LYS B 1 48 ? 24.690 47.318 36.228 1.00 16.46 71 LYS B N 1
ATOM 2419 C CA . LYS B 1 48 ? 24.803 46.010 36.891 1.00 16.98 71 LYS B CA 1
ATOM 2420 C C . LYS B 1 48 ? 23.670 45.071 36.511 1.00 15.32 71 LYS B C 1
ATOM 2421 O O . LYS B 1 48 ? 22.511 45.448 36.534 1.00 14.91 71 LYS B O 1
ATOM 2427 N N . VAL B 1 49 ? 24.014 43.832 36.151 1.00 14.29 72 VAL B N 1
ATOM 2428 C CA . VAL B 1 49 ? 23.024 42.817 35.849 1.00 13.50 72 VAL B CA 1
ATOM 2429 C C . VAL B 1 49 ? 22.263 42.406 37.126 1.00 13.99 72 VAL B C 1
ATOM 2430 O O . VAL B 1 49 ? 22.860 42.209 38.187 1.00 14.92 72 VAL B O 1
ATOM 2434 N N . THR B 1 50 ? 20.943 42.287 37.004 1.00 13.80 73 THR B N 1
ATOM 2435 C CA . THR B 1 50 ? 20.094 41.786 38.087 1.00 14.73 73 THR B CA 1
ATOM 2436 C C . THR B 1 50 ? 19.378 40.544 37.591 1.00 14.22 73 THR B C 1
ATOM 2437 O O . THR B 1 50 ? 19.346 40.280 36.388 1.00 13.71 73 THR B O 1
ATOM 2441 N N . VAL B 1 51 ? 18.843 39.761 38.517 1.00 14.79 74 VAL B N 1
ATOM 2442 C CA . VAL B 1 51 ? 18.304 38.460 38.173 1.00 14.75 74 VAL B CA 1
ATOM 2443 C C . VAL B 1 51 ? 16.883 38.351 38.701 1.00 15.40 74 VAL B C 1
ATOM 2444 O O . VAL B 1 51 ? 16.634 38.584 39.889 1.00 16.19 74 VAL B O 1
ATOM 2448 N N . ALA B 1 52 ? 15.953 37.998 37.825 1.00 15.07 75 ALA B N 1
ATOM 2449 C CA . ALA B 1 52 ? 14.543 37.841 38.206 1.00 16.10 75 ALA B CA 1
ATOM 2450 C C . ALA B 1 52 ? 14.308 36.864 39.355 1.00 17.50 75 ALA B C 1
ATOM 2451 O O . ALA B 1 52 ? 14.907 35.784 39.398 1.00 17.23 75 ALA B O 1
ATOM 2453 N N . ASN B 1 53 ? 13.401 37.222 40.264 1.00 19.22 76 ASN B N 1
ATOM 2454 C CA . ASN B 1 53 ? 13.014 36.321 41.337 1.00 21.22 76 ASN B CA 1
ATOM 2455 C C . ASN B 1 53 ? 12.198 35.148 40.785 1.00 21.21 76 ASN B C 1
ATOM 2456 O O . ASN B 1 53 ? 12.271 34.049 41.298 1.00 22.24 76 ASN B O 1
ATOM 2461 N N . SER B 1 54 ? 11.444 35.394 39.719 1.00 20.77 77 SER B N 1
ATOM 2462 C CA . SER B 1 54 ? 10.653 34.375 39.034 1.00 21.23 77 SER B CA 1
ATOM 2463 C C . SER B 1 54 ? 10.388 34.862 37.618 1.00 20.26 77 SER B C 1
ATOM 2464 O O . SER B 1 54 ? 10.547 36.048 37.337 1.00 19.04 77 SER B O 1
ATOM 2467 N N . SER B 1 55 ? 9.940 33.976 36.735 1.00 20.52 78 SER B N 1
ATOM 2468 C CA A SER B 1 55 ? 9.754 34.375 35.344 0.70 20.12 78 SER B CA 1
ATOM 2469 C CA B SER B 1 55 ? 9.699 34.327 35.338 0.30 20.19 78 SER B CA 1
ATOM 2470 C C . SER B 1 55 ? 8.641 35.420 35.202 1.00 20.99 78 SER B C 1
ATOM 2471 O O . SER B 1 55 ? 8.695 36.240 34.289 1.00 20.41 78 SER B O 1
ATOM 2476 N N . ASP B 1 56 ? 7.681 35.419 36.130 1.00 22.98 79 ASP B N 1
ATOM 2477 C CA . ASP B 1 56 ? 6.589 36.398 36.151 1.00 25.34 79 ASP B CA 1
ATOM 2478 C C . ASP B 1 56 ? 7.034 37.770 36.588 1.00 24.79 79 ASP B C 1
ATOM 2479 O O . ASP B 1 56 ? 6.363 38.755 36.303 1.00 27.27 79 ASP B O 1
ATOM 2484 N N . GLN B 1 57 ? 8.129 37.840 37.326 1.00 23.18 80 GLN B N 1
ATOM 2485 C CA . GLN B 1 57 ? 8.582 39.081 37.926 1.00 22.95 80 GLN B CA 1
ATOM 2486 C C . GLN B 1 57 ? 9.817 39.624 37.196 1.00 20.84 80 GLN B C 1
ATOM 2487 O O . GLN B 1 57 ? 10.510 40.492 37.708 1.00 21.30 80 GLN B O 1
ATOM 2493 N N . ASP B 1 58 ? 10.047 39.158 35.977 1.00 18.98 81 ASP B N 1
ATOM 2494 C CA . ASP B 1 58 ? 11.280 39.424 35.249 1.00 17.19 81 ASP B CA 1
ATOM 2495 C C . ASP B 1 58 ? 11.216 40.807 34.607 1.00 16.83 81 ASP B C 1
ATOM 2496 O O . ASP B 1 58 ? 10.573 40.998 33.593 1.00 17.28 81 ASP B O 1
ATOM 2501 N N . LYS B 1 59 ? 11.856 41.773 35.254 1.00 16.52 82 LYS B N 1
ATOM 2502 C CA . LYS B 1 59 ? 11.814 43.163 34.834 1.00 16.61 82 LYS B CA 1
ATOM 2503 C C . LYS B 1 59 ? 13.222 43.733 34.904 1.00 15.78 82 LYS B C 1
ATOM 2504 O O . LYS B 1 59 ? 13.667 44.162 35.957 1.00 16.18 82 LYS B O 1
ATOM 2510 N N . PRO B 1 60 ? 13.945 43.731 33.774 1.00 14.81 83 PRO B N 1
ATOM 2511 C CA . PRO B 1 60 ? 15.308 44.252 33.844 1.00 14.38 83 PRO B CA 1
ATOM 2512 C C . PRO B 1 60 ? 15.356 45.697 34.256 1.00 15.13 83 PRO B C 1
ATOM 2513 O O . PRO B 1 60 ? 14.450 46.473 33.919 1.00 16.13 83 PRO B O 1
ATOM 2517 N N . THR B 1 61 ? 16.365 46.052 35.034 1.00 15.33 84 THR B N 1
ATOM 2518 C CA . THR B 1 61 ? 16.540 47.449 35.415 1.00 16.39 84 THR B CA 1
ATOM 2519 C C . THR B 1 61 ? 16.908 48.301 34.193 1.00 15.72 84 THR B C 1
ATOM 2520 O O . THR B 1 61 ? 17.360 47.801 33.167 1.00 14.67 84 THR B O 1
ATOM 2524 N N . SER B 1 62 ? 16.672 49.596 34.295 1.00 16.99 85 SER B N 1
ATOM 2525 C CA . SER B 1 62 ? 17.009 50.505 33.199 1.00 16.90 85 SER B CA 1
ATOM 2526 C C . SER B 1 62 ? 18.520 50.482 32.986 1.00 16.11 85 SER B C 1
ATOM 2527 O O . SER B 1 62 ? 19.291 50.655 33.931 1.00 16.70 85 SER B O 1
ATOM 2530 N N . GLY B 1 63 ? 18.912 50.232 31.749 1.00 15.09 86 GLY B N 1
ATOM 2531 C CA . GLY B 1 63 ? 20.328 50.252 31.372 1.00 14.58 86 GLY B CA 1
ATOM 2532 C C . GLY B 1 63 ? 21.091 48.949 31.524 1.00 13.63 86 GLY B C 1
ATOM 2533 O O . GLY B 1 63 ? 22.301 48.945 31.280 1.00 13.44 86 GLY B O 1
ATOM 2534 N N . GLU B 1 64 ? 20.451 47.856 31.926 1.00 13.34 87 GLU B N 1
ATOM 2535 C CA . GLU B 1 64 ? 21.181 46.580 32.065 1.00 12.85 87 GLU B CA 1
ATOM 2536 C C . GLU B 1 64 ? 21.139 45.683 30.833 1.00 12.46 87 GLU B C 1
ATOM 2537 O O . GLU B 1 64 ? 21.726 44.591 30.867 1.00 12.32 87 GLU B O 1
ATOM 2543 N N . ILE B 1 65 ? 20.477 46.111 29.761 1.00 12.37 88 ILE B N 1
ATOM 2544 C CA . ILE B 1 65 ? 20.376 45.250 28.607 1.00 11.99 88 ILE B CA 1
ATOM 2545 C C . ILE B 1 65 ? 20.955 45.873 27.324 1.00 11.55 88 ILE B C 1
ATOM 2546 O O . ILE B 1 65 ? 20.682 47.037 26.963 1.00 11.83 88 ILE B O 1
ATOM 2551 N N . PRO B 1 66 ? 21.757 45.083 26.630 1.00 10.71 89 PRO B N 1
ATOM 2552 C CA A PRO B 1 66 ? 22.334 45.575 25.377 0.50 10.56 89 PRO B CA 1
ATOM 2553 C CA B PRO B 1 66 ? 22.334 45.564 25.377 0.50 10.56 89 PRO B CA 1
ATOM 2554 C C . PRO B 1 66 ? 21.307 45.716 24.264 1.00 10.38 89 PRO B C 1
ATOM 2555 O O . PRO B 1 66 ? 20.318 44.945 24.181 1.00 10.85 89 PRO B O 1
ATOM 2562 N N . THR B 1 67 ? 21.556 46.685 23.391 1.00 10.39 90 THR B N 1
ATOM 2563 C CA . THR B 1 67 ? 20.713 46.938 22.246 1.00 10.43 90 THR B CA 1
ATOM 2564 C C . THR B 1 67 ? 21.563 47.017 20.995 1.00 10.26 90 THR B C 1
ATOM 2565 O O . THR B 1 67 ? 22.795 47.112 21.069 1.00 10.93 90 THR B O 1
ATOM 2569 N N . TYR B 1 68 ? 20.913 46.980 19.838 1.00 10.15 91 TYR B N 1
ATOM 2570 C CA . TYR B 1 68 ? 21.628 47.135 18.570 1.00 10.30 91 TYR B CA 1
ATOM 2571 C C . TYR B 1 68 ? 22.106 48.563 18.368 1.00 10.16 91 TYR B C 1
ATOM 2572 O O . TYR B 1 68 ? 21.415 49.541 18.718 1.00 10.83 91 TYR B O 1
ATOM 2581 N N . SER B 1 69 ? 23.298 48.687 17.803 1.00 9.85 92 SER B N 1
ATOM 2582 C CA . SER B 1 69 ? 23.776 49.946 17.251 1.00 10.12 92 SER B CA 1
ATOM 2583 C C . SER B 1 69 ? 23.353 50.065 15.791 1.00 10.42 92 SER B C 1
ATOM 2584 O O . SER B 1 69 ? 23.325 49.059 15.065 1.00 10.51 92 SER B O 1
ATOM 2587 N N . THR B 1 70 ? 22.940 51.258 15.370 1.00 11.09 93 THR B N 1
ATOM 2588 C CA . THR B 1 70 ? 22.566 51.445 13.972 1.00 11.68 93 THR B CA 1
ATOM 2589 C C . THR B 1 70 ? 22.650 52.911 13.550 1.00 12.55 93 THR B C 1
ATOM 2590 O O . THR B 1 70 ? 22.513 53.817 14.388 1.00 12.97 93 THR B O 1
ATOM 2594 N N . ALA B 1 71 ? 22.916 53.123 12.262 1.00 13.08 94 ALA B N 1
ATOM 2595 C CA . ALA B 1 71 ? 22.877 54.458 11.657 1.00 14.36 94 ALA B CA 1
ATOM 2596 C C . ALA B 1 71 ? 22.510 54.352 10.211 1.00 15.48 94 ALA B C 1
ATOM 2597 O O . ALA B 1 71 ? 22.762 53.337 9.564 1.00 15.14 94 ALA B O 1
ATOM 2599 N N . ARG B 1 72 ? 21.885 55.418 9.726 1.00 17.12 95 ARG B N 1
ATOM 2600 C CA . ARG B 1 72 ? 21.611 55.631 8.322 1.00 18.91 95 ARG B CA 1
ATOM 2601 C C . ARG B 1 72 ? 22.527 56.725 7.802 1.00 20.14 95 ARG B C 1
ATOM 2602 O O . ARG B 1 72 ? 22.589 57.840 8.364 1.00 20.74 95 ARG B O 1
ATOM 2610 N N . ILE B 1 73 ? 23.224 56.439 6.708 1.00 21.11 96 ILE B N 1
ATOM 2611 C CA . ILE B 1 73 ? 24.116 57.405 6.098 1.00 23.23 96 ILE B CA 1
ATOM 2612 C C . ILE B 1 73 ? 23.444 57.915 4.838 1.00 25.67 96 ILE B C 1
ATOM 2613 O O . ILE B 1 73 ? 22.929 57.135 4.047 1.00 25.38 96 ILE B O 1
ATOM 2618 N N . ASN B 1 74 ? 23.438 59.235 4.664 1.00 28.75 97 ASN B N 1
ATOM 2619 C CA . ASN B 1 74 ? 22.920 59.853 3.446 1.00 32.62 97 ASN B CA 1
ATOM 2620 C C . ASN B 1 74 ? 23.989 59.799 2.385 1.00 33.02 97 ASN B C 1
ATOM 2621 O O . ASN B 1 74 ? 25.090 60.290 2.599 1.00 34.56 97 ASN B O 1
ATOM 2626 N N . LEU B 1 75 ? 23.673 59.190 1.253 1.00 33.06 98 LEU B N 1
ATOM 2627 C CA . LEU B 1 75 ? 24.605 59.106 0.145 1.00 33.35 98 LEU B CA 1
ATOM 2628 C C . LEU B 1 75 ? 24.383 60.284 -0.804 1.00 36.07 98 LEU B C 1
ATOM 2629 O O . LEU B 1 75 ? 23.354 60.956 -0.722 1.00 37.08 98 LEU B O 1
ATOM 2634 N N . PRO B 1 76 ? 25.356 60.540 -1.694 1.00 37.47 99 PRO B N 1
ATOM 2635 C CA . PRO B 1 76 ? 25.199 61.575 -2.717 1.00 40.21 99 PRO B CA 1
ATOM 2636 C C . PRO B 1 76 ? 23.940 61.358 -3.555 1.00 42.05 99 PRO B C 1
ATOM 2637 O O . PRO B 1 76 ? 23.707 60.243 -4.045 1.00 41.56 99 PRO B O 1
ATOM 2641 N N . MET B 1 77 ? 23.124 62.407 -3.686 1.00 43.87 100 MET B N 1
ATOM 2642 C CA . MET B 1 77 ? 21.853 62.323 -4.400 1.00 45.70 100 MET B CA 1
ATOM 2643 C C . MET B 1 77 ? 22.109 62.047 -5.879 1.00 47.71 100 MET B C 1
ATOM 2644 O O . MET B 1 77 ? 22.913 62.725 -6.497 1.00 49.01 100 MET B O 1
ATOM 2646 N N . LEU B 1 78 ? 21.440 61.039 -6.437 1.00 48.18 101 LEU B N 1
ATOM 2647 C CA . LEU B 1 78 ? 21.554 60.748 -7.870 1.00 50.13 101 LEU B CA 1
ATOM 2648 C C . LEU B 1 78 ? 20.270 61.185 -8.579 1.00 52.34 101 LEU B C 1
ATOM 2649 O O . LEU B 1 78 ? 20.012 60.808 -9.717 1.00 54.22 101 LEU B O 1
ATOM 2654 N N . THR B 1 86 ? 14.683 54.734 -16.582 1.00 42.50 109 THR B N 1
ATOM 2655 C CA . THR B 1 86 ? 15.639 54.210 -15.591 1.00 41.31 109 THR B CA 1
ATOM 2656 C C . THR B 1 86 ? 16.099 55.243 -14.561 1.00 40.05 109 THR B C 1
ATOM 2657 O O . THR B 1 86 ? 15.950 56.445 -14.749 1.00 40.68 109 THR B O 1
ATOM 2661 N N . LEU B 1 87 ? 16.675 54.745 -13.474 1.00 38.40 110 LEU B N 1
ATOM 2662 C CA . LEU B 1 87 ? 17.247 55.581 -12.421 1.00 37.56 110 LEU B CA 1
ATOM 2663 C C . LEU B 1 87 ? 18.593 54.998 -12.044 1.00 35.76 110 LEU B C 1
ATOM 2664 O O . LEU B 1 87 ? 18.890 53.849 -12.378 1.00 35.70 110 LEU B O 1
ATOM 2669 N N . THR B 1 88 ? 19.394 55.786 -11.337 1.00 34.15 111 THR B N 1
ATOM 2670 C CA . THR B 1 88 ? 20.670 55.314 -10.814 1.00 32.63 111 THR B CA 1
ATOM 2671 C C . THR B 1 88 ? 20.587 55.198 -9.289 1.00 30.43 111 THR B C 1
ATOM 2672 O O . THR B 1 88 ? 20.082 56.098 -8.614 1.00 29.78 111 THR B O 1
ATOM 2676 N N . MET B 1 89 ? 21.088 54.083 -8.763 1.00 28.85 112 MET B N 1
ATOM 2677 C CA . MET B 1 89 ? 21.126 53.829 -7.325 1.00 27.21 112 MET B CA 1
ATOM 2678 C C . MET B 1 89 ? 22.532 53.462 -6.919 1.00 26.08 112 MET B C 1
ATOM 2679 O O . MET B 1 89 ? 23.313 52.949 -7.724 1.00 25.95 112 MET B O 1
ATOM 2684 N N . TRP B 1 90 ? 22.841 53.717 -5.655 1.00 24.63 113 TRP B N 1
ATOM 2685 C CA . TRP B 1 90 ? 24.090 53.276 -5.075 1.00 23.80 113 TRP B CA 1
ATOM 2686 C C . TRP B 1 90 ? 23.942 51.823 -4.678 1.00 22.69 113 TRP B C 1
ATOM 2687 O O . TRP B 1 90 ? 22.947 51.448 -4.047 1.00 22.00 113 TRP B O 1
ATOM 2698 N N . GLU B 1 91 ? 24.956 51.035 -5.027 1.00 22.19 114 GLU B N 1
ATOM 2699 C CA . GLU B 1 91 ? 24.992 49.611 -4.751 1.00 21.45 114 GLU B CA 1
ATOM 2700 C C . GLU B 1 91 ? 26.188 49.333 -3.863 1.00 20.41 114 GLU B C 1
ATOM 2701 O O . GLU B 1 91 ? 27.319 49.663 -4.223 1.00 21.03 114 GLU B O 1
ATOM 2707 N N . ALA B 1 92 ? 25.945 48.742 -2.700 1.00 18.93 115 ALA B N 1
ATOM 2708 C CA . ALA B 1 92 ? 27.049 48.422 -1.784 1.00 17.76 115 ALA B CA 1
ATOM 2709 C C . ALA B 1 92 ? 27.713 47.128 -2.266 1.00 17.69 115 ALA B C 1
ATOM 2710 O O . ALA B 1 92 ? 27.068 46.086 -2.353 1.00 17.66 115 ALA B O 1
ATOM 2712 N N . VAL B 1 93 ? 29.005 47.204 -2.564 1.00 17.29 116 VAL B N 1
ATOM 2713 C CA . VAL B 1 93 ? 29.741 46.094 -3.165 1.00 17.21 116 VAL B CA 1
ATOM 2714 C C . VAL B 1 93 ? 30.462 45.240 -2.128 1.00 16.19 116 VAL B C 1
ATOM 2715 O O . VAL B 1 93 ? 30.478 44.000 -2.213 1.00 15.48 116 VAL B O 1
ATOM 2719 N N . SER B 1 94 ? 31.079 45.915 -1.157 1.00 15.49 117 SER B N 1
ATOM 2720 C CA . SER B 1 94 ? 31.889 45.241 -0.153 1.00 14.78 117 SER B CA 1
ATOM 2721 C C . SER B 1 94 ? 32.049 46.109 1.062 1.00 14.14 117 SER B C 1
ATOM 2722 O O . SER B 1 94 ? 31.784 47.319 1.011 1.00 14.06 117 SER B O 1
ATOM 2725 N N . VAL B 1 95 ? 32.515 45.490 2.133 1.00 13.49 118 VAL B N 1
ATOM 2726 C CA . VAL B 1 95 ? 32.789 46.207 3.360 1.00 13.26 118 VAL B CA 1
ATOM 2727 C C . VAL B 1 95 ? 34.012 45.630 4.048 1.00 12.94 118 VAL B C 1
ATOM 2728 O O . VAL B 1 95 ? 34.181 44.406 4.102 1.00 13.09 118 VAL B O 1
ATOM 2732 N N . LYS B 1 96 ? 34.842 46.525 4.562 1.00 12.88 119 LYS B N 1
ATOM 2733 C CA A LYS B 1 96 ? 35.905 46.167 5.489 0.50 12.67 119 LYS B CA 1
ATOM 2734 C CA B LYS B 1 96 ? 35.913 46.173 5.489 0.50 12.49 119 LYS B CA 1
ATOM 2735 C C . LYS B 1 96 ? 35.445 46.614 6.864 1.00 12.03 119 LYS B C 1
ATOM 2736 O O . LYS B 1 96 ? 35.177 47.804 7.086 1.00 12.10 119 LYS B O 1
ATOM 2747 N N . THR B 1 97 ? 35.304 45.664 7.776 1.00 11.05 120 THR B N 1
ATOM 2748 C CA . THR B 1 97 ? 34.804 45.982 9.106 1.00 10.86 120 THR B CA 1
ATOM 2749 C C . THR B 1 97 ? 35.646 45.311 10.181 1.00 11.05 120 THR B C 1
ATOM 2750 O O . THR B 1 97 ? 36.107 44.189 9.988 1.00 11.00 120 THR B O 1
ATOM 2754 N N . GLU B 1 98 ? 35.848 46.003 11.300 1.00 10.95 121 GLU B N 1
ATOM 2755 C CA . GLU B 1 98 ? 36.662 45.474 12.390 1.00 11.13 121 GLU B CA 1
ATOM 2756 C C . GLU B 1 98 ? 36.200 46.038 13.711 1.00 10.86 121 GLU B C 1
ATOM 2757 O O . GLU B 1 98 ? 35.658 47.150 13.762 1.00 11.32 121 GLU B O 1
ATOM 2763 N N . VAL B 1 99 ? 36.398 45.246 14.761 1.00 10.28 122 VAL B N 1
ATOM 2764 C CA . VAL B 1 99 ? 36.115 45.657 16.124 1.00 10.05 122 VAL B CA 1
ATOM 2765 C C . VAL B 1 99 ? 37.291 46.490 16.616 1.00 10.03 122 VAL B C 1
ATOM 2766 O O . VAL B 1 99 ? 38.451 46.137 16.386 1.00 10.35 122 VAL B O 1
ATOM 2770 N N . VAL B 1 100 ? 36.986 47.618 17.250 1.00 9.98 123 VAL B N 1
ATOM 2771 C CA . VAL B 1 100 ? 37.973 48.600 17.710 1.00 10.21 123 VAL B CA 1
ATOM 2772 C C . VAL B 1 100 ? 38.262 48.384 19.200 1.00 9.84 123 VAL B C 1
ATOM 2773 O O . VAL B 1 100 ? 37.372 47.998 19.968 1.00 10.44 123 VAL B O 1
ATOM 2777 N N . GLY B 1 101 ? 39.521 48.602 19.598 1.00 9.72 124 GLY B N 1
ATOM 2778 C CA . GLY B 1 101 ? 39.851 48.570 21.012 1.00 9.65 124 GLY B CA 1
ATOM 2779 C C . GLY B 1 101 ? 39.976 47.201 21.635 1.00 9.06 124 GLY B C 1
ATOM 2780 O O . GLY B 1 101 ? 39.867 47.063 22.858 1.00 9.31 124 GLY B O 1
ATOM 2781 N N . VAL B 1 102 ? 40.228 46.189 20.822 1.00 8.90 125 VAL B N 1
ATOM 2782 C CA . VAL B 1 102 ? 40.378 44.825 21.356 1.00 8.71 125 VAL B CA 1
ATOM 2783 C C . VAL B 1 102 ? 41.485 44.788 22.428 1.00 9.02 125 VAL B C 1
ATOM 2784 O O . VAL B 1 102 ? 41.321 44.126 23.465 1.00 8.84 125 VAL B O 1
ATOM 2788 N N . SER B 1 103 ? 42.567 45.550 22.217 1.00 9.58 126 SER B N 1
ATOM 2789 C CA . SER B 1 103 ? 43.686 45.557 23.169 1.00 9.92 126 SER B CA 1
ATOM 2790 C C . SER B 1 103 ? 43.313 46.105 24.557 1.00 9.94 126 SER B C 1
ATOM 2791 O O . SER B 1 103 ? 43.994 45.813 25.532 1.00 9.84 126 SER B O 1
ATOM 2794 N N . SER B 1 104 ? 42.211 46.859 24.653 1.00 9.94 127 SER B N 1
ATOM 2795 C CA . SER B 1 104 ? 41.712 47.329 25.955 1.00 10.14 127 SER B CA 1
ATOM 2796 C C . SER B 1 104 ? 41.366 46.178 26.886 1.00 9.95 127 SER B C 1
ATOM 2797 O O . SER B 1 104 ? 41.243 46.384 28.085 1.00 10.07 127 SER B O 1
ATOM 2800 N N . LEU B 1 105 ? 41.169 44.975 26.332 1.00 9.57 128 LEU B N 1
ATOM 2801 C CA . LEU B 1 105 ? 40.885 43.791 27.150 1.00 10.20 128 LEU B CA 1
ATOM 2802 C C . LEU B 1 105 ? 42.135 43.220 27.800 1.00 10.18 128 LEU B C 1
ATOM 2803 O O . LEU B 1 105 ? 42.030 42.312 28.659 1.00 10.22 128 LEU B O 1
ATOM 2808 N N . VAL B 1 106 ? 43.310 43.753 27.441 1.00 10.04 129 VAL B N 1
ATOM 2809 C CA . VAL B 1 106 ? 44.561 43.380 28.105 1.00 10.31 129 VAL B CA 1
ATOM 2810 C C . VAL B 1 106 ? 44.705 44.265 29.357 1.00 10.64 129 VAL B C 1
ATOM 2811 O O . VAL B 1 106 ? 45.484 45.213 29.402 1.00 11.29 129 VAL B O 1
ATOM 2815 N N . ASN B 1 107 ? 43.904 43.960 30.365 1.00 10.79 130 ASN B N 1
ATOM 2816 C CA . ASN B 1 107 ? 43.830 44.786 31.552 1.00 11.04 130 ASN B CA 1
ATOM 2817 C C . ASN B 1 107 ? 43.303 43.916 32.676 1.00 11.40 130 ASN B C 1
ATOM 2818 O O . ASN B 1 107 ? 42.143 43.465 32.643 1.00 11.66 130 ASN B O 1
ATOM 2823 N N . VAL B 1 108 ? 44.180 43.664 33.630 1.00 11.71 131 VAL B N 1
ATOM 2824 C CA . VAL B 1 108 ? 43.870 42.853 34.804 1.00 12.16 131 VAL B CA 1
ATOM 2825 C C . VAL B 1 108 ? 44.179 43.554 36.128 1.00 12.71 131 VAL B C 1
ATOM 2826 O O . VAL B 1 108 ? 44.343 42.919 37.144 1.00 12.74 131 VAL B O 1
ATOM 2830 N N . HIS B 1 109 ? 44.216 44.887 36.115 1.00 12.68 132 HIS B N 1
ATOM 2831 C CA . HIS B 1 109 ? 44.375 45.661 37.355 1.00 13.66 132 HIS B CA 1
ATOM 2832 C C . HIS B 1 109 ? 43.162 46.512 37.726 1.00 14.08 132 HIS B C 1
ATOM 2833 O O . HIS B 1 109 ? 43.255 47.326 38.648 1.00 14.65 132 HIS B O 1
ATOM 2840 N N . MET B 1 110 ? 42.050 46.362 37.021 1.00 14.17 133 MET B N 1
ATOM 2841 C CA . MET B 1 110 ? 40.853 47.098 37.368 1.00 14.63 133 MET B CA 1
ATOM 2842 C C . MET B 1 110 ? 40.254 46.563 38.668 1.00 14.84 133 MET B C 1
ATOM 2843 O O . MET B 1 110 ? 40.631 45.488 39.135 1.00 14.61 133 MET B O 1
ATOM 2848 N N . ALA B 1 111 ? 39.346 47.337 39.253 1.00 14.68 134 ALA B N 1
ATOM 2849 C CA . ALA B 1 111 ? 38.719 46.994 40.518 1.00 15.28 134 ALA B CA 1
ATOM 2850 C C . ALA B 1 111 ? 37.736 45.875 40.281 1.00 15.02 134 ALA B C 1
ATOM 2851 O O . ALA B 1 111 ? 36.555 46.106 40.034 1.00 15.63 134 ALA B O 1
ATOM 2853 N N . THR B 1 112 ? 38.249 44.661 40.354 1.00 14.91 135 THR B N 1
ATOM 2854 C CA . THR B 1 112 ? 37.495 43.439 39.998 1.00 14.67 135 THR B CA 1
ATOM 2855 C C . THR B 1 112 ? 37.742 42.347 41.021 1.00 15.30 135 THR B C 1
ATOM 2856 O O . THR B 1 112 ? 38.647 42.450 41.855 1.00 15.57 135 THR B O 1
ATOM 2860 N N . LYS B 1 113 ? 36.955 41.271 40.949 1.00 15.43 136 LYS B N 1
ATOM 2861 C CA . LYS B 1 113 ? 37.319 40.040 41.651 1.00 16.40 136 LYS B CA 1
ATOM 2862 C C . LYS B 1 113 ? 38.703 39.611 41.149 1.00 15.90 136 LYS B C 1
ATOM 2863 O O . LYS B 1 113 ? 39.109 39.966 40.040 1.00 15.48 136 LYS B O 1
ATOM 2869 N N . ARG B 1 114 ? 39.440 38.859 41.959 1.00 16.33 137 ARG B N 1
ATOM 2870 C CA . ARG B 1 114 ? 40.783 38.468 41.541 1.00 16.18 137 ARG B CA 1
ATOM 2871 C C . ARG B 1 114 ? 41.068 36.990 41.835 1.00 16.37 137 ARG B C 1
ATOM 2872 O O . ARG B 1 114 ? 40.404 36.350 42.647 1.00 17.09 137 ARG B O 1
ATOM 2880 N N . MET B 1 115 ? 42.064 36.473 41.131 1.00 15.89 138 MET B N 1
ATOM 2881 C CA . MET B 1 115 ? 42.509 35.093 41.277 1.00 16.35 138 MET B CA 1
ATOM 2882 C C . MET B 1 115 ? 43.365 34.851 42.524 1.00 17.50 138 MET B C 1
ATOM 2883 O O . MET B 1 115 ? 43.954 35.768 43.126 1.00 17.89 138 MET B O 1
ATOM 2888 N N . TYR B 1 116 ? 43.433 33.581 42.893 1.00 17.93 139 TYR B N 1
ATOM 2889 C CA . TYR B 1 116 ? 44.385 33.063 43.880 1.00 19.04 139 TYR B CA 1
ATOM 2890 C C . TYR B 1 116 ? 44.435 33.825 45.212 1.00 20.75 139 TYR B C 1
ATOM 2891 O O . TYR B 1 116 ? 45.429 34.448 45.544 1.00 20.67 139 TYR B O 1
ATOM 2900 N N . ASP B 1 117 ? 43.350 33.725 45.969 1.00 23.06 140 ASP B N 1
ATOM 2901 C CA . ASP B 1 117 ? 43.318 34.155 47.366 1.00 25.36 140 ASP B CA 1
ATOM 2902 C C . ASP B 1 117 ? 43.742 35.613 47.490 1.00 24.92 140 ASP B C 1
ATOM 2903 O O . ASP B 1 117 ? 44.569 35.955 48.340 1.00 25.34 140 ASP B O 1
ATOM 2908 N N . ASP B 1 118 ? 43.196 36.443 46.606 1.00 24.08 141 ASP B N 1
ATOM 2909 C CA . ASP B 1 118 ? 43.462 37.893 46.577 1.00 24.12 141 ASP B CA 1
ATOM 2910 C C . ASP B 1 118 ? 44.914 38.293 46.271 1.00 23.04 141 ASP B C 1
ATOM 2911 O O . ASP B 1 118 ? 45.326 39.409 46.577 1.00 22.63 141 ASP B O 1
ATOM 2916 N N . LYS B 1 119 ? 45.677 37.399 45.648 1.00 21.50 142 LYS B N 1
ATOM 2917 C CA . LYS B 1 119 ? 47.064 37.683 45.264 1.00 21.08 142 LYS B CA 1
ATOM 2918 C C . LYS B 1 119 ? 47.300 37.764 43.763 1.00 18.81 142 LYS B C 1
ATOM 2919 O O . LYS B 1 119 ? 48.270 38.379 43.337 1.00 17.96 142 LYS B O 1
ATOM 2925 N N . GLY B 1 120 ? 46.441 37.126 42.981 1.00 17.30 143 GLY B N 1
ATOM 2926 C CA . GLY B 1 120 ? 46.653 37.062 41.523 1.00 16.06 143 GLY B CA 1
ATOM 2927 C C . GLY B 1 120 ? 45.979 38.168 40.749 1.00 15.16 143 GLY B C 1
ATOM 2928 O O . GLY B 1 120 ? 45.563 39.189 41.307 1.00 15.16 143 GLY B O 1
ATOM 2929 N N . ILE B 1 121 ? 45.886 37.977 39.439 1.00 14.18 144 ILE B N 1
ATOM 2930 C CA . ILE B 1 121 ? 45.363 39.011 38.582 1.00 13.49 144 ILE B CA 1
ATOM 2931 C C . ILE B 1 121 ? 43.897 39.309 38.871 1.00 13.31 144 ILE B C 1
ATOM 2932 O O . ILE B 1 121 ? 43.152 38.443 39.338 1.00 13.50 144 ILE B O 1
ATOM 2937 N N . GLY B 1 122 ? 43.476 40.522 38.532 1.00 12.87 145 GLY B N 1
ATOM 2938 C CA . GLY B 1 122 ? 42.046 40.803 38.459 1.00 12.95 145 GLY B CA 1
ATOM 2939 C C . GLY B 1 122 ? 41.457 40.013 37.318 1.00 12.67 145 GLY B C 1
ATOM 2940 O O . GLY B 1 122 ? 42.130 39.769 36.317 1.00 12.43 145 GLY B O 1
ATOM 2941 N N . PHE B 1 123 ? 40.204 39.596 37.438 1.00 12.86 146 PHE B N 1
ATOM 2942 C CA . PHE B 1 123 ? 39.587 38.875 36.331 1.00 12.70 146 PHE B CA 1
ATOM 2943 C C . PHE B 1 123 ? 39.510 39.801 35.123 1.00 12.46 146 PHE B C 1
ATOM 2944 O O . PHE B 1 123 ? 39.019 40.936 35.229 1.00 12.56 146 PHE B O 1
ATOM 2952 N N . PRO B 1 124 ? 39.940 39.327 33.948 1.00 12.35 147 PRO B N 1
ATOM 2953 C CA . PRO B 1 124 ? 39.695 40.135 32.753 1.00 12.42 147 PRO B CA 1
ATOM 2954 C C . PRO B 1 124 ? 38.227 40.081 32.335 1.00 12.42 147 PRO B C 1
ATOM 2955 O O . PRO B 1 124 ? 37.444 39.277 32.866 1.00 12.63 147 PRO B O 1
ATOM 2959 N N . VAL B 1 125 ? 37.837 40.979 31.436 1.00 12.58 148 VAL B N 1
ATOM 2960 C CA . VAL B 1 125 ? 36.493 40.923 30.875 1.00 12.28 148 VAL B CA 1
ATOM 2961 C C . VAL B 1 125 ? 36.383 39.585 30.154 1.00 12.01 148 VAL B C 1
ATOM 2962 O O . VAL B 1 125 ? 37.210 39.280 29.305 1.00 12.90 148 VAL B O 1
ATOM 2966 N N . GLU B 1 126 ? 35.370 38.792 30.492 1.00 11.72 149 GLU B N 1
ATOM 2967 C CA . GLU B 1 126 ? 35.281 37.434 29.983 1.00 11.51 149 GLU B CA 1
ATOM 2968 C C . GLU B 1 126 ? 33.854 36.954 30.016 1.00 11.28 149 GLU B C 1
ATOM 2969 O O . GLU B 1 126 ? 33.021 37.550 30.678 1.00 10.96 149 GLU B O 1
ATOM 2975 N N . GLY B 1 127 ? 33.607 35.841 29.343 1.00 11.02 150 GLY B N 1
ATOM 2976 C CA . GLY B 1 127 ? 32.279 35.274 29.218 1.00 10.87 150 GLY B CA 1
ATOM 2977 C C . GLY B 1 127 ? 31.673 35.457 27.833 1.00 10.72 150 GLY B C 1
ATOM 2978 O O . GLY B 1 127 ? 32.368 35.524 26.818 1.00 10.67 150 GLY B O 1
ATOM 2979 N N . MET B 1 128 ? 30.348 35.566 27.839 1.00 10.96 151 MET B N 1
ATOM 2980 C CA . MET B 1 128 ? 29.543 35.630 26.630 1.00 11.19 151 MET B CA 1
ATOM 2981 C C . MET B 1 128 ? 30.075 36.636 25.616 1.00 10.13 151 MET B C 1
ATOM 2982 O O . MET B 1 128 ? 30.336 37.800 25.952 1.00 10.19 151 MET B O 1
ATOM 2987 N N . ASN B 1 129 ? 30.217 36.185 24.368 1.00 9.59 152 ASN B N 1
ATOM 2988 C CA . ASN B 1 129 ? 30.506 37.034 23.233 1.00 9.73 152 ASN B CA 1
ATOM 2989 C C . ASN B 1 129 ? 29.379 36.962 22.220 1.00 10.02 152 ASN B C 1
ATOM 2990 O O . ASN B 1 129 ? 28.800 35.906 21.999 1.00 11.14 152 ASN B O 1
ATOM 2995 N N . PHE B 1 130 ? 29.044 38.099 21.648 1.00 9.27 153 PHE B N 1
ATOM 2996 C CA . PHE B 1 130 ? 28.001 38.167 20.627 1.00 9.41 153 PHE B CA 1
ATOM 2997 C C . PHE B 1 130 ? 28.451 39.215 19.647 1.00 9.29 153 PHE B C 1
ATOM 2998 O O . PHE B 1 130 ? 28.687 40.349 20.028 1.00 9.43 153 PHE B O 1
ATOM 3006 N N . HIS B 1 131 ? 28.608 38.840 18.384 1.00 8.81 154 HIS B N 1
ATOM 3007 C CA . HIS B 1 131 ? 29.122 39.736 17.374 1.00 9.16 154 HIS B CA 1
ATOM 3008 C C . HIS B 1 131 ? 28.276 39.640 16.140 1.00 9.74 154 HIS B C 1
ATOM 3009 O O . HIS B 1 131 ? 28.124 38.557 15.570 1.00 10.15 154 HIS B O 1
ATOM 3016 N N . MET B 1 132 ? 27.733 40.774 15.719 1.00 9.57 155 MET B N 1
ATOM 3017 C CA . MET B 1 132 ? 26.992 40.799 14.480 1.00 10.54 155 MET B CA 1
ATOM 3018 C C . MET B 1 132 ? 27.134 42.138 13.786 1.00 10.19 155 MET B C 1
ATOM 3019 O O . MET B 1 132 ? 27.331 43.174 14.426 1.00 9.76 155 MET B O 1
ATOM 3024 N N . PHE B 1 133 ? 27.061 42.120 12.468 1.00 9.98 156 PHE B N 1
ATOM 3025 C CA . PHE B 1 133 ? 26.934 43.373 11.735 1.00 10.18 156 PHE B CA 1
ATOM 3026 C C . PHE B 1 133 ? 26.037 43.133 10.540 1.00 10.33 156 PHE B C 1
ATOM 3027 O O . PHE B 1 133 ? 25.821 41.995 10.107 1.00 10.13 156 PHE B O 1
ATOM 3035 N N . ALA B 1 134 ? 25.487 44.230 10.032 1.00 10.43 157 ALA B N 1
ATOM 3036 C CA . ALA B 1 134 ? 24.657 44.205 8.837 1.00 10.84 157 ALA B CA 1
ATOM 3037 C C . ALA B 1 134 ? 24.892 45.474 8.035 1.00 10.97 157 ALA B C 1
ATOM 3038 O O . ALA B 1 134 ? 25.087 46.566 8.605 1.00 11.01 157 ALA B O 1
ATOM 3040 N N . VAL B 1 135 ? 24.875 45.314 6.718 1.00 10.93 158 VAL B N 1
ATOM 3041 C CA . VAL B 1 135 ? 24.913 46.442 5.772 1.00 11.66 158 VAL B CA 1
ATOM 3042 C C . VAL B 1 135 ? 23.790 46.235 4.773 1.00 12.11 158 VAL B C 1
ATOM 3043 O O . VAL B 1 135 ? 23.665 45.161 4.173 1.00 11.94 158 VAL B O 1
ATOM 3047 N N . GLY B 1 136 ? 22.935 47.244 4.614 1.00 12.25 159 GLY B N 1
ATOM 3048 C CA . GLY B 1 136 ? 21.836 47.157 3.683 1.00 12.91 159 GLY B CA 1
ATOM 3049 C C . GLY B 1 136 ? 21.390 48.482 3.104 1.00 13.56 159 GLY B C 1
ATOM 3050 O O . GLY B 1 136 ? 21.896 49.546 3.480 1.00 13.37 159 GLY B O 1
ATOM 3051 N N . GLY B 1 137 ? 20.451 48.407 2.164 1.00 14.27 160 GLY B N 1
ATOM 3052 C CA . GLY B 1 137 ? 19.922 49.585 1.478 1.00 15.18 160 GLY B CA 1
ATOM 3053 C C . GLY B 1 137 ? 18.600 50.087 2.044 1.00 15.50 160 GLY B C 1
ATOM 3054 O O . GLY B 1 137 ? 17.904 50.889 1.425 1.00 16.27 160 GLY B O 1
ATOM 3055 N N . GLU B 1 138 ? 18.294 49.594 3.238 1.00 15.23 161 GLU B N 1
ATOM 3056 C CA . GLU B 1 138 ? 17.060 49.876 3.962 1.00 15.57 161 GLU B CA 1
ATOM 3057 C C . GLU B 1 138 ? 17.254 49.316 5.373 1.00 14.40 161 GLU B C 1
ATOM 3058 O O . GLU B 1 138 ? 18.197 48.573 5.612 1.00 13.68 161 GLU B O 1
ATOM 3064 N N . PRO B 1 139 ? 16.383 49.676 6.321 1.00 14.33 162 PRO B N 1
ATOM 3065 C CA . PRO B 1 139 ? 16.549 49.189 7.683 1.00 13.81 162 PRO B CA 1
ATOM 3066 C C . PRO B 1 139 ? 16.598 47.661 7.788 1.00 13.45 162 PRO B C 1
ATOM 3067 O O . PRO B 1 139 ? 15.877 46.956 7.056 1.00 13.79 162 PRO B O 1
ATOM 3071 N N . LEU B 1 140 ? 17.422 47.175 8.707 1.00 13.06 163 LEU B N 1
ATOM 3072 C CA . LEU B 1 140 ? 17.479 45.758 9.023 1.00 12.91 163 LEU B CA 1
ATOM 3073 C C . LEU B 1 140 ? 16.098 45.345 9.511 1.00 13.68 163 LEU B C 1
ATOM 3074 O O . LEU B 1 140 ? 15.529 46.005 10.378 1.00 14.39 163 LEU B O 1
ATOM 3079 N N . GLU B 1 141 ? 15.556 44.274 8.953 1.00 13.72 164 GLU B N 1
ATOM 3080 C CA . GLU B 1 141 ? 14.217 43.798 9.341 1.00 14.29 164 GLU B CA 1
ATOM 3081 C C . GLU B 1 141 ? 14.358 42.760 10.464 1.00 13.90 164 GLU B C 1
ATOM 3082 O O . GLU B 1 141 ? 15.201 41.857 10.382 1.00 13.32 164 GLU B O 1
ATOM 3088 N N . LEU B 1 142 ? 13.580 42.939 11.536 1.00 13.91 165 LEU B N 1
ATOM 3089 C CA . LEU B 1 142 ? 13.707 42.167 12.764 1.00 13.85 165 LEU B CA 1
ATOM 3090 C C . LEU B 1 142 ? 12.515 41.258 13.000 1.00 13.73 165 LEU B C 1
ATOM 3091 O O . LEU B 1 142 ? 11.399 41.565 12.637 1.00 14.12 165 LEU B O 1
ATOM 3096 N N . GLN B 1 143 ? 12.815 40.115 13.623 1.00 12.79 166 GLN B N 1
ATOM 3097 C CA . GLN B 1 143 ? 11.827 39.185 14.131 1.00 12.80 166 GLN B CA 1
ATOM 3098 C C . GLN B 1 143 ? 11.934 39.185 15.651 1.00 12.51 166 GLN B C 1
ATOM 3099 O O . GLN B 1 143 ? 13.034 39.116 16.186 1.00 12.23 166 GLN B O 1
ATOM 3105 N N . PHE B 1 144 ? 10.788 39.242 16.341 1.00 12.77 167 PHE B N 1
ATOM 3106 C CA . PHE B 1 144 ? 10.773 39.145 17.797 1.00 12.56 167 PHE B CA 1
ATOM 3107 C C . PHE B 1 144 ? 10.891 37.685 18.215 1.00 12.36 167 PHE B C 1
ATOM 3108 O O . PHE B 1 144 ? 10.224 36.830 17.649 1.00 12.92 167 PHE B O 1
ATOM 3116 N N . LEU B 1 145 ? 11.772 37.414 19.168 1.00 11.76 168 LEU B N 1
ATOM 3117 C CA . LEU B 1 145 ? 11.867 36.077 19.777 1.00 11.73 168 LEU B CA 1
ATOM 3118 C C . LEU B 1 145 ? 12.593 36.223 21.101 1.00 11.32 168 LEU B C 1
ATOM 3119 O O . LEU B 1 145 ? 13.653 36.788 21.157 1.00 11.12 168 LEU B O 1
ATOM 3124 N N . THR B 1 146 ? 11.995 35.700 22.160 1.00 11.80 169 THR B N 1
ATOM 3125 C CA . THR B 1 146 ? 12.517 35.902 23.497 1.00 11.93 169 THR B CA 1
ATOM 3126 C C . THR B 1 146 ? 12.583 34.595 24.284 1.00 12.00 169 THR B C 1
ATOM 3127 O O . THR B 1 146 ? 11.811 33.652 24.048 1.00 12.46 169 THR B O 1
ATOM 3131 N N . GLY B 1 147 ? 13.513 34.540 25.228 1.00 11.81 170 GLY B N 1
ATOM 3132 C CA . GLY B 1 147 ? 13.549 33.441 26.180 1.00 12.08 170 GLY B CA 1
ATOM 3133 C C . GLY B 1 147 ? 12.464 33.442 27.253 1.00 12.70 170 GLY B C 1
ATOM 3134 O O . GLY B 1 147 ? 12.257 32.453 27.940 1.00 13.03 170 GLY B O 1
ATOM 3135 N N . ASN B 1 148 ? 11.783 34.579 27.415 1.00 12.74 171 ASN B N 1
ATOM 3136 C CA . ASN B 1 148 ? 10.748 34.735 28.404 1.00 13.44 171 ASN B CA 1
ATOM 3137 C C . ASN B 1 148 ? 9.704 35.718 27.907 1.00 13.80 171 ASN B C 1
ATOM 3138 O O . ASN B 1 148 ? 9.939 36.924 27.905 1.00 13.41 171 ASN B O 1
ATOM 3143 N N . TYR B 1 149 ? 8.520 35.216 27.547 1.00 14.56 172 TYR B N 1
ATOM 3144 C CA . TYR B 1 149 ? 7.514 36.097 26.973 1.00 15.43 172 TYR B CA 1
ATOM 3145 C C . TYR B 1 149 ? 7.045 37.152 27.968 1.00 16.12 172 TYR B C 1
ATOM 3146 O O . TYR B 1 149 ? 6.526 38.184 27.559 1.00 16.68 172 TYR B O 1
ATOM 3155 N N . ARG B 1 150 ? 7.208 36.895 29.261 1.00 16.70 173 ARG B N 1
ATOM 3156 C CA . ARG B 1 150 ? 6.687 37.805 30.287 1.00 18.03 173 ARG B CA 1
ATOM 3157 C C . ARG B 1 150 ? 7.586 39.008 30.576 1.00 17.37 173 ARG B C 1
ATOM 3158 O O . ARG B 1 150 ? 7.194 39.882 31.369 1.00 17.80 173 ARG B O 1
ATOM 3166 N N . THR B 1 151 ? 8.775 39.069 29.974 1.00 16.03 174 THR B N 1
ATOM 3167 C CA . THR B 1 151 ? 9.749 40.113 30.326 1.00 15.81 174 THR B CA 1
ATOM 3168 C C . THR B 1 151 ? 9.104 41.499 30.248 1.00 16.13 174 THR B C 1
ATOM 3169 O O . THR B 1 151 ? 8.480 41.844 29.257 1.00 16.13 174 THR B O 1
ATOM 3173 N N . ASP B 1 152 ? 9.268 42.267 31.316 1.00 16.28 175 ASP B N 1
ATOM 3174 C CA . ASP B 1 152 ? 8.688 43.594 31.433 1.00 16.86 175 ASP B CA 1
ATOM 3175 C C . ASP B 1 152 ? 9.805 44.619 31.174 1.00 16.26 175 ASP B C 1
ATOM 3176 O O . ASP B 1 152 ? 10.779 44.679 31.909 1.00 15.64 175 ASP B O 1
ATOM 3181 N N . TYR B 1 153 ? 9.655 45.401 30.103 1.00 16.15 176 TYR B N 1
ATOM 3182 C CA . TYR B 1 153 ? 10.658 46.386 29.682 1.00 15.67 176 TYR B CA 1
ATOM 3183 C C . TYR B 1 153 ? 10.343 47.803 30.114 1.00 16.29 176 TYR B C 1
ATOM 3184 O O . TYR B 1 153 ? 11.035 48.731 29.671 1.00 16.14 176 TYR B O 1
ATOM 3193 N N . SER B 1 154 ? 9.353 47.961 30.986 1.00 16.97 177 SER B N 1
ATOM 3194 C CA . SER B 1 154 ? 8.836 49.279 31.326 1.00 17.63 177 SER B CA 1
ATOM 3195 C C . SER B 1 154 ? 9.743 50.100 32.242 1.00 17.92 177 SER B C 1
ATOM 3196 O O . SER B 1 154 ? 9.444 51.259 32.480 1.00 18.78 177 SER B O 1
ATOM 3199 N N . ALA B 1 155 ? 10.854 49.548 32.731 1.00 17.45 178 ALA B N 1
ATOM 3200 C CA . ALA B 1 155 ? 11.843 50.384 33.428 1.00 17.66 178 ALA B CA 1
ATOM 3201 C C . ALA B 1 155 ? 12.497 51.389 32.471 1.00 17.84 178 ALA B C 1
ATOM 3202 O O . ALA B 1 155 ? 13.067 52.381 32.922 1.00 18.10 178 ALA B O 1
ATOM 3204 N N . ASN B 1 156 ? 12.433 51.121 31.166 1.00 17.44 179 ASN B N 1
ATOM 3205 C CA . ASN B 1 156 ? 13.021 52.019 30.171 1.00 17.83 179 ASN B CA 1
ATOM 3206 C C . ASN B 1 156 ? 12.094 52.213 28.967 1.00 18.68 179 ASN B C 1
ATOM 3207 O O . ASN B 1 156 ? 12.078 51.403 28.032 1.00 17.70 179 ASN B O 1
ATOM 3212 N N . ASP B 1 157 ? 11.363 53.321 28.965 1.00 20.43 180 ASP B N 1
ATOM 3213 C CA . ASP B 1 157 ? 10.401 53.560 27.880 1.00 21.94 180 ASP B CA 1
ATOM 3214 C C . ASP B 1 157 ? 11.045 54.025 26.567 1.00 22.16 180 ASP B C 1
ATOM 3215 O O . ASP B 1 157 ? 10.338 54.261 25.599 1.00 23.86 180 ASP B O 1
ATOM 3220 N N . LYS B 1 158 ? 12.368 54.147 26.533 1.00 21.40 181 LYS B N 1
ATOM 3221 C CA . LYS B 1 158 ? 13.076 54.427 25.292 1.00 21.32 181 LYS B CA 1
ATOM 3222 C C . LYS B 1 158 ? 13.329 53.165 24.483 1.00 19.64 181 LYS B C 1
ATOM 3223 O O . LYS B 1 158 ? 13.793 53.248 23.332 1.00 20.05 181 LYS B O 1
ATOM 3227 N N . LEU B 1 159 ? 13.072 51.996 25.070 1.00 18.17 182 LEU B N 1
ATOM 3228 C CA . LEU B 1 159 ? 13.231 50.763 24.327 1.00 17.18 182 LEU B CA 1
ATOM 3229 C C . LEU B 1 159 ? 12.092 50.626 23.335 1.00 17.56 182 LEU B C 1
ATOM 3230 O O . LEU B 1 159 ? 11.022 51.207 23.513 1.00 20.10 182 LEU B O 1
ATOM 3235 N N . VAL B 1 160 ? 12.315 49.867 22.280 1.00 15.89 183 VAL B N 1
ATOM 3236 C CA . VAL B 1 160 ? 11.258 49.520 21.353 1.00 15.84 183 VAL B CA 1
ATOM 3237 C C . VAL B 1 160 ? 11.013 48.019 21.444 1.00 15.66 183 VAL B C 1
ATOM 3238 O O . VAL B 1 160 ? 11.874 47.214 21.085 1.00 14.76 183 VAL B O 1
ATOM 3242 N N . VAL B 1 161 ? 9.829 47.671 21.956 1.00 16.15 184 VAL B N 1
ATOM 3243 C CA . VAL B 1 161 ? 9.409 46.308 22.150 1.00 16.22 184 VAL B CA 1
ATOM 3244 C C . VAL B 1 161 ? 7.927 46.218 21.774 1.00 17.00 184 VAL B C 1
ATOM 3245 O O . VAL B 1 161 ? 7.252 47.237 21.650 1.00 17.50 184 VAL B O 1
ATOM 3249 N N . PRO B 1 162 ? 7.413 45.003 21.574 1.00 17.02 185 PRO B N 1
ATOM 3250 C CA . PRO B 1 162 ? 5.999 44.933 21.193 1.00 18.16 185 PRO B CA 1
ATOM 3251 C C . PRO B 1 162 ? 5.108 45.398 22.340 1.00 19.88 185 PRO B C 1
ATOM 3252 O O . PRO B 1 162 ? 5.464 45.249 23.498 1.00 20.53 185 PRO B O 1
ATOM 3256 N N . PRO B 1 163 ? 3.945 45.943 22.009 1.00 21.92 186 PRO B N 1
ATOM 3257 C CA . PRO B 1 163 ? 3.081 46.435 23.062 1.00 23.74 186 PRO B CA 1
ATOM 3258 C C . PRO B 1 163 ? 2.345 45.312 23.815 1.00 24.93 186 PRO B C 1
ATOM 3259 O O . PRO B 1 163 ? 1.911 45.540 24.958 1.00 28.66 186 PRO B O 1
ATOM 3263 N N . ILE B 1 164 ? 2.201 44.133 23.204 1.00 23.79 187 ILE B N 1
ATOM 3264 C CA . ILE B 1 164 ? 1.443 43.040 23.806 1.00 24.58 187 ILE B CA 1
ATOM 3265 C C . ILE B 1 164 ? 2.361 41.831 23.880 1.00 23.66 187 ILE B C 1
ATOM 3266 O O . ILE B 1 164 ? 3.279 41.696 23.074 1.00 22.01 187 ILE B O 1
ATOM 3271 N N . LYS B 1 165 ? 2.094 40.970 24.851 1.00 23.61 188 LYS B N 1
ATOM 3272 C CA . LYS B 1 165 ? 2.927 39.818 25.127 1.00 23.08 188 LYS B CA 1
ATOM 3273 C C . LYS B 1 165 ? 2.134 38.543 24.860 1.00 22.73 188 LYS B C 1
ATOM 3274 O O . LYS B 1 165 ? 0.909 38.506 25.093 1.00 23.57 188 LYS B O 1
ATOM 3280 N N . HIS B 1 166 ? 2.804 37.510 24.353 1.00 21.45 189 HIS B N 1
ATOM 3281 C CA . HIS B 1 166 ? 2.137 36.219 24.186 1.00 21.03 189 HIS B CA 1
ATOM 3282 C C . HIS B 1 166 ? 3.124 35.070 24.299 1.00 19.59 189 HIS B C 1
ATOM 3283 O O . HIS B 1 166 ? 4.274 35.174 23.894 1.00 17.63 189 HIS B O 1
ATOM 3290 N N . GLN B 1 167 ? 2.638 33.955 24.833 1.00 19.71 190 GLN B N 1
ATOM 3291 C CA . GLN B 1 167 ? 3.475 32.775 25.057 1.00 19.29 190 GLN B CA 1
ATOM 3292 C C . GLN B 1 167 ? 4.195 32.313 23.796 1.00 17.87 190 GLN B C 1
ATOM 3293 O O . GLN B 1 167 ? 5.296 31.791 23.859 1.00 17.59 190 GLN B O 1
ATOM 3299 N N . SER B 1 168 ? 3.564 32.503 22.654 1.00 17.31 191 SER B N 1
ATOM 3300 C CA . SER B 1 168 ? 4.114 32.025 21.374 1.00 16.49 191 SER B CA 1
ATOM 3301 C C . SER B 1 168 ? 5.410 32.715 20.952 1.00 15.28 191 SER B C 1
ATOM 3302 O O . SER B 1 168 ? 6.112 32.231 20.060 1.00 14.77 191 SER B O 1
ATOM 3305 N N . THR B 1 169 ? 5.717 33.861 21.563 1.00 14.71 192 THR B N 1
ATOM 3306 C CA . THR B 1 169 ? 6.920 34.628 21.247 1.00 14.04 192 THR B CA 1
ATOM 3307 C C . THR B 1 169 ? 8.215 33.995 21.775 1.00 13.40 192 THR B C 1
ATOM 3308 O O . THR B 1 169 ? 9.292 34.514 21.527 1.00 12.80 192 THR B O 1
ATOM 3312 N N . GLN B 1 170 ? 8.103 32.884 22.504 1.00 13.52 193 GLN B N 1
ATOM 3313 C CA . GLN B 1 170 ? 9.286 32.099 22.850 1.00 13.38 193 GLN B CA 1
ATOM 3314 C C . GLN B 1 170 ? 9.702 31.213 21.688 1.00 13.36 193 GLN B C 1
ATOM 3315 O O . GLN B 1 170 ? 10.750 30.568 21.754 1.00 12.91 193 GLN B O 1
ATOM 3321 N N . GLY B 1 171 ? 8.830 31.135 20.673 1.00 13.68 194 GLY B N 1
ATOM 3322 C CA . GLY B 1 171 ? 9.179 30.569 19.371 1.00 13.37 194 GLY B CA 1
ATOM 3323 C C . GLY B 1 171 ? 9.102 31.693 18.356 1.00 13.41 194 GLY B C 1
ATOM 3324 O O . GLY B 1 171 ? 9.148 32.861 18.710 1.00 13.78 194 GLY B O 1
ATOM 3325 N N . LEU B 1 172 ? 8.974 31.317 17.089 1.00 13.45 195 LEU B N 1
ATOM 3326 C CA . LEU B 1 172 ? 8.832 32.266 15.987 1.00 13.56 195 LEU B CA 1
ATOM 3327 C C . LEU B 1 172 ? 7.345 32.464 15.707 1.00 14.12 195 LEU B C 1
ATOM 3328 O O . LEU B 1 172 ? 6.664 31.567 15.212 1.00 14.43 195 LEU B O 1
ATOM 3333 N N . ASN B 1 173 ? 6.852 33.653 16.052 1.00 14.49 196 ASN B N 1
ATOM 3334 C CA . ASN B 1 173 ? 5.520 34.101 15.681 1.00 15.39 196 ASN B CA 1
ATOM 3335 C C . ASN B 1 173 ? 5.677 35.252 14.675 1.00 15.70 196 ASN B C 1
ATOM 3336 O O . ASN B 1 173 ? 6.078 36.343 15.052 1.00 14.56 196 ASN B O 1
ATOM 3341 N N . PRO B 1 174 ? 5.299 35.022 13.408 1.00 16.66 197 PRO B N 1
ATOM 3342 C CA . PRO B 1 174 ? 5.577 36.044 12.372 1.00 17.60 197 PRO B CA 1
ATOM 3343 C C . PRO B 1 174 ? 4.736 37.310 12.462 1.00 18.57 197 PRO B C 1
ATOM 3344 O O . PRO B 1 174 ? 4.989 38.261 11.724 1.00 18.67 197 PRO B O 1
ATOM 3348 N N . HIS B 1 175 ? 3.782 37.342 13.384 1.00 19.61 198 HIS B N 1
ATOM 3349 C CA . HIS B 1 175 ? 3.044 38.563 13.671 1.00 21.03 198 HIS B CA 1
ATOM 3350 C C . HIS B 1 175 ? 3.843 39.588 14.456 1.00 20.01 198 HIS B C 1
ATOM 3351 O O . HIS B 1 175 ? 3.381 40.720 14.614 1.00 20.64 198 HIS B O 1
ATOM 3358 N N . TYR B 1 176 ? 5.030 39.218 14.927 1.00 18.60 199 TYR B N 1
ATOM 3359 C CA . TYR B 1 176 ? 5.849 40.117 15.743 1.00 17.83 199 TYR B CA 1
ATOM 3360 C C . TYR B 1 176 ? 7.153 40.453 15.011 1.00 17.10 199 TYR B C 1
ATOM 3361 O O . TYR B 1 176 ? 8.160 39.754 15.131 1.00 16.22 199 TYR B O 1
ATOM 3370 N N . LYS B 1 177 ? 7.118 41.555 14.274 1.00 17.05 200 LYS B N 1
ATOM 3371 C CA A LYS B 1 177 ? 8.242 41.995 13.454 0.50 16.81 200 LYS B CA 1
ATOM 3372 C CA B LYS B 1 177 ? 8.260 41.997 13.486 0.50 16.83 200 LYS B CA 1
ATOM 3373 C C . LYS B 1 177 ? 8.427 43.489 13.631 1.00 17.00 200 LYS B C 1
ATOM 3374 O O . LYS B 1 177 ? 7.504 44.187 14.054 1.00 18.23 200 LYS B O 1
ATOM 3385 N N . GLN B 1 178 ? 9.614 43.975 13.291 1.00 16.56 201 GLN B N 1
ATOM 3386 C CA . GLN B 1 178 ? 9.887 45.399 13.323 1.00 17.65 201 GLN B CA 1
ATOM 3387 C C . GLN B 1 178 ? 11.015 45.694 12.366 1.00 17.77 201 GLN B C 1
ATOM 3388 O O . GLN B 1 178 ? 11.512 44.789 11.688 1.00 19.84 201 GLN B O 1
ATOM 3394 N N . LYS B 1 179 ? 11.368 46.966 12.267 1.00 17.08 202 LYS B N 1
ATOM 3395 C CA . LYS B 1 179 ? 12.544 47.387 11.533 1.00 16.98 202 LYS B CA 1
ATOM 3396 C C . LYS B 1 179 ? 13.463 48.163 12.449 1.00 15.63 202 LYS B C 1
ATOM 3397 O O . LYS B 1 179 ? 12.993 48.951 13.302 1.00 15.93 202 LYS B O 1
ATOM 3403 N N . LEU B 1 180 ? 14.766 47.974 12.249 1.00 14.44 203 LEU B N 1
ATOM 3404 C CA . LEU B 1 180 ? 15.778 48.573 13.124 1.00 13.64 203 LEU B CA 1
ATOM 3405 C C . LEU B 1 180 ? 16.045 50.021 12.681 1.00 13.83 203 LEU B C 1
ATOM 3406 O O . LEU B 1 180 ? 16.950 50.299 11.881 1.00 13.92 203 LEU B O 1
ATOM 3411 N N . THR B 1 181 ? 15.259 50.937 13.239 1.00 14.01 204 THR B N 1
ATOM 3412 C CA . THR B 1 181 ? 15.270 52.337 12.837 1.00 14.69 204 THR B CA 1
ATOM 3413 C C . THR B 1 181 ? 15.844 53.263 13.899 1.00 14.87 204 THR B C 1
ATOM 3414 O O . THR B 1 181 ? 15.982 54.455 13.628 1.00 16.00 204 THR B O 1
ATOM 3418 N N . LYS B 1 182 ? 16.172 52.747 15.087 1.00 14.64 205 LYS B N 1
ATOM 3419 C CA . LYS B 1 182 ? 16.646 53.600 16.188 1.00 15.43 205 LYS B CA 1
ATOM 3420 C C . LYS B 1 182 ? 17.805 52.931 16.878 1.00 14.05 205 LYS B C 1
ATOM 3421 O O . LYS B 1 182 ? 17.718 51.761 17.235 1.00 13.59 205 LYS B O 1
ATOM 3427 N N . ASP B 1 183 ? 18.871 53.694 17.042 1.00 13.73 206 ASP B N 1
ATOM 3428 C CA . ASP B 1 183 ? 20.048 53.264 17.759 1.00 12.52 206 ASP B CA 1
ATOM 3429 C C . ASP B 1 183 ? 19.771 53.145 19.247 1.00 12.33 206 ASP B C 1
ATOM 3430 O O . ASP B 1 183 ? 19.044 53.971 19.813 1.00 12.72 206 ASP B O 1
ATOM 3435 N N . GLY B 1 184 ? 20.390 52.146 19.882 1.00 11.85 207 GLY B N 1
ATOM 3436 C CA . GLY B 1 184 ? 20.338 52.012 21.349 1.00 11.98 207 GLY B CA 1
ATOM 3437 C C . GLY B 1 184 ? 18.944 51.785 21.934 1.00 12.56 207 GLY B C 1
ATOM 3438 O O . GLY B 1 184 ? 18.668 52.193 23.069 1.00 13.39 207 GLY B O 1
ATOM 3439 N N . ALA B 1 185 ? 18.073 51.131 21.172 1.00 12.44 208 ALA B N 1
ATOM 3440 C CA . ALA B 1 185 ? 16.659 51.004 21.543 1.00 12.77 208 ALA B CA 1
ATOM 3441 C C . ALA B 1 185 ? 16.054 49.628 21.374 1.00 12.27 208 ALA B C 1
ATOM 3442 O O . ALA B 1 185 ? 15.098 49.331 22.061 1.00 12.61 208 ALA B O 1
ATOM 3444 N N . PHE B 1 186 ? 16.558 48.809 20.448 1.00 11.66 209 PHE B N 1
ATOM 3445 C CA . PHE B 1 186 ? 16.031 47.472 20.206 1.00 11.45 209 PHE B CA 1
ATOM 3446 C C . PHE B 1 186 ? 16.855 46.436 20.950 1.00 11.17 209 PHE B C 1
ATOM 3447 O O . PHE B 1 186 ? 18.024 46.207 20.620 1.00 10.58 209 PH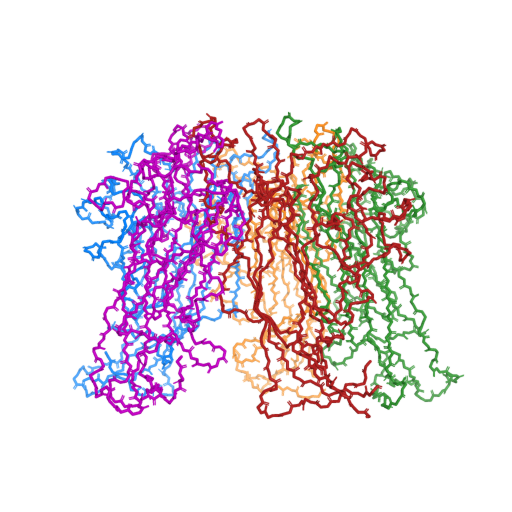E B O 1
ATOM 3455 N N . PRO B 1 187 ? 16.291 45.825 22.002 1.00 11.26 210 PRO B N 1
ATOM 3456 C CA . PRO B 1 187 ? 17.110 44.855 22.762 1.00 11.11 210 PRO B CA 1
ATOM 3457 C C . PRO B 1 187 ? 17.529 43.638 21.956 1.00 11.11 210 PRO B C 1
ATOM 3458 O O . PRO B 1 187 ? 16.710 43.063 21.240 1.00 11.49 210 PRO B O 1
ATOM 3462 N N . VAL B 1 188 ? 18.796 43.248 22.084 1.00 10.88 211 VAL B N 1
ATOM 3463 C CA A VAL B 1 188 ? 19.221 42.072 21.321 0.50 10.67 211 VAL B CA 1
ATOM 3464 C CA B VAL B 1 188 ? 19.350 42.058 21.447 0.50 10.72 211 VAL B CA 1
ATOM 3465 C C . VAL B 1 188 ? 18.590 40.801 21.888 1.00 10.82 211 VAL B C 1
ATOM 3466 O O . VAL B 1 188 ? 18.345 39.862 21.130 1.00 10.83 211 VAL B O 1
ATOM 3473 N N . GLU B 1 189 ? 18.230 40.788 23.173 1.00 10.91 212 GLU B N 1
ATOM 3474 C CA . GLU B 1 189 ? 17.639 39.614 23.793 1.00 10.99 212 GLU B CA 1
ATOM 3475 C C . GLU B 1 189 ? 16.284 39.234 23.204 1.00 11.21 212 GLU B C 1
ATOM 3476 O O . GLU B 1 189 ? 15.818 38.118 23.402 1.00 11.14 212 GLU B O 1
ATOM 3482 N N . CYS B 1 190 ? 15.602 40.172 22.549 1.00 11.29 213 CYS B N 1
ATOM 3483 C CA . CYS B 1 190 ? 14.276 39.854 22.033 1.00 11.85 213 CYS B CA 1
ATOM 3484 C C . CYS B 1 190 ? 14.079 40.160 20.556 1.00 11.77 213 CYS B C 1
ATOM 3485 O O . CYS B 1 190 ? 13.002 39.880 20.025 1.00 12.37 213 CYS B O 1
ATOM 3488 N N . TRP B 1 191 ? 15.084 40.729 19.883 1.00 11.67 214 TRP B N 1
ATOM 3489 C CA . TRP B 1 191 ? 14.977 41.015 18.446 1.00 11.61 214 TRP B CA 1
ATOM 3490 C C . TRP B 1 191 ? 16.169 40.400 17.741 1.00 11.49 214 TRP B C 1
ATOM 3491 O O . TRP B 1 191 ? 17.302 40.595 18.183 1.00 11.12 214 TRP B O 1
ATOM 3502 N N . CYS B 1 192 ? 15.896 39.672 16.654 1.00 11.71 215 CYS B N 1
ATOM 3503 C CA . CYS B 1 192 ? 16.933 39.074 15.799 1.00 12.13 215 CYS B CA 1
ATOM 3504 C C . CYS B 1 192 ? 16.643 39.427 14.329 1.00 12.19 215 CYS B C 1
ATOM 3505 O O . CYS B 1 192 ? 15.539 39.834 13.979 1.00 12.39 215 CYS B O 1
ATOM 3508 N N . PRO B 1 193 ? 17.639 39.250 13.446 1.00 12.49 216 PRO B N 1
ATOM 3509 C CA . PRO B 1 193 ? 17.354 39.437 12.021 1.00 13.34 216 PRO B CA 1
ATOM 3510 C C . PRO B 1 193 ? 16.263 38.494 11.539 1.00 14.31 216 PRO B C 1
ATOM 3511 O O . PRO B 1 193 ? 16.234 37.314 11.914 1.00 15.41 216 PRO B O 1
ATOM 3515 N N . ASP B 1 194 ? 15.323 39.026 10.766 1.00 14.75 217 ASP B N 1
ATOM 3516 C CA . ASP B 1 194 ? 14.241 38.247 10.172 1.00 15.37 217 ASP B CA 1
ATOM 3517 C C . ASP B 1 194 ? 14.741 37.567 8.881 1.00 15.50 217 ASP B C 1
ATOM 3518 O O . ASP B 1 194 ? 14.933 38.230 7.851 1.00 15.26 217 ASP B O 1
ATOM 3523 N N . PRO B 1 195 ? 14.946 36.238 8.910 1.00 15.63 218 PRO B N 1
ATOM 3524 C CA . PRO B 1 195 ? 15.489 35.576 7.720 1.00 15.79 218 PRO B CA 1
ATOM 3525 C C . PRO B 1 195 ? 14.496 35.496 6.544 1.00 15.99 218 PRO B C 1
ATOM 3526 O O . PRO B 1 195 ? 14.919 35.211 5.429 1.00 16.10 218 PRO B O 1
ATOM 3530 N N . SER B 1 196 ? 13.204 35.712 6.789 1.00 16.39 219 SER B N 1
ATOM 3531 C CA . SER B 1 196 ? 12.209 35.689 5.729 1.00 17.23 219 SER B CA 1
ATOM 3532 C C . SER B 1 196 ? 12.128 37.000 4.938 1.00 17.43 219 SER B C 1
ATOM 3533 O O . SER B 1 196 ? 11.433 37.077 3.927 1.00 17.69 219 SER B O 1
ATOM 3536 N N . LYS B 1 197 ? 12.828 38.023 5.408 1.00 16.38 220 LYS B N 1
ATOM 3537 C CA . LYS B 1 197 ? 12.923 39.271 4.674 1.00 17.18 220 LYS B CA 1
ATOM 3538 C C . LYS B 1 197 ? 14.416 39.595 4.488 1.00 16.34 220 LYS B C 1
ATOM 3539 O O . LYS B 1 197 ? 15.215 38.700 4.203 1.00 16.39 220 LYS B O 1
ATOM 3545 N N . ASN B 1 198 ? 14.813 40.850 4.635 1.00 15.47 221 ASN B N 1
ATOM 3546 C CA . ASN B 1 198 ? 16.218 41.228 4.449 1.00 14.83 221 ASN B CA 1
ATOM 3547 C C . ASN B 1 198 ? 16.841 40.835 3.104 1.00 15.74 221 ASN B C 1
ATOM 3548 O O . ASN B 1 198 ? 18.046 40.576 3.012 1.00 15.08 221 ASN B O 1
ATOM 3553 N N . GLU B 1 199 ? 16.041 40.915 2.055 1.00 17.55 222 GLU B N 1
ATOM 3554 C CA . GLU B 1 199 ? 16.523 40.614 0.713 1.00 19.21 222 GLU B CA 1
ATOM 3555 C C . GLU B 1 199 ? 17.550 41.672 0.276 1.00 18.20 222 GLU B C 1
ATOM 3556 O O . GLU B 1 199 ? 18.408 41.392 -0.551 1.00 18.38 222 GLU B O 1
ATOM 3562 N N . ASN B 1 200 ? 17.502 42.868 0.883 1.00 16.80 223 ASN B N 1
ATOM 3563 C CA . ASN B 1 200 ? 18.349 43.983 0.470 1.00 16.28 223 ASN B CA 1
ATOM 3564 C C . ASN B 1 200 ? 19.347 44.376 1.562 1.00 15.31 223 ASN B C 1
ATOM 3565 O O . ASN B 1 200 ? 19.816 45.498 1.588 1.00 15.11 223 ASN B O 1
ATOM 3570 N N . THR B 1 201 ? 19.642 43.429 2.454 1.00 14.31 224 THR B N 1
ATOM 3571 C CA . THR B 1 201 ? 20.626 43.576 3.509 1.00 13.60 224 THR B CA 1
ATOM 3572 C C . THR B 1 201 ? 21.436 42.285 3.597 1.00 13.33 224 THR B C 1
ATOM 3573 O O . THR B 1 201 ? 20.881 41.214 3.348 1.00 13.82 224 THR B O 1
ATOM 3577 N N . ARG B 1 202 ? 22.723 42.384 3.905 1.00 12.85 225 ARG B N 1
ATOM 3578 C CA . ARG B 1 202 ? 23.529 41.235 4.298 1.00 12.73 225 ARG B CA 1
ATOM 3579 C C . ARG B 1 202 ? 23.830 41.338 5.778 1.00 11.79 225 ARG B C 1
ATOM 3580 O O . ARG B 1 202 ? 24.250 42.392 6.243 1.00 11.66 225 ARG B O 1
ATOM 3588 N N . TYR B 1 203 ? 23.611 40.262 6.521 1.00 11.19 226 TYR B N 1
ATOM 3589 C CA . TYR B 1 203 ? 23.964 40.241 7.941 1.00 10.82 226 TYR B CA 1
ATOM 3590 C C . TYR B 1 203 ? 24.758 38.990 8.288 1.00 10.53 226 TYR B C 1
ATOM 3591 O O . TYR B 1 203 ? 24.616 37.941 7.635 1.00 10.78 226 TYR B O 1
ATOM 3600 N N . TYR B 1 204 ? 25.575 39.122 9.327 1.00 10.58 227 TYR B N 1
ATOM 3601 C CA . TYR B 1 204 ? 26.498 38.074 9.759 1.00 10.53 227 TYR B CA 1
ATOM 3602 C C . TYR B 1 204 ? 26.575 38.145 11.257 1.00 10.14 227 TYR B C 1
ATOM 3603 O O . TYR B 1 204 ? 26.824 39.224 11.786 1.00 10.81 227 TYR B O 1
ATOM 3612 N N . GLY B 1 205 ? 26.432 37.009 11.933 1.00 9.74 228 GLY B N 1
ATOM 3613 C CA . GLY B 1 205 ? 26.454 37.012 13.386 1.00 9.72 228 GLY B CA 1
ATOM 3614 C C . GLY B 1 205 ? 26.966 35.735 14.002 1.00 9.71 228 GLY B C 1
ATOM 3615 O O . GLY B 1 205 ? 26.942 34.670 13.376 1.00 9.95 228 GLY B O 1
ATOM 3616 N N . SER B 1 206 ? 27.473 35.876 15.222 1.00 10.05 229 SER B N 1
ATOM 3617 C CA A SER B 1 206 ? 27.950 34.747 15.991 0.50 9.84 229 SER B CA 1
ATOM 3618 C CA B SER B 1 206 ? 28.012 34.768 15.992 0.50 10.68 229 SER B CA 1
ATOM 3619 C C . SER B 1 206 ? 27.703 34.985 17.476 1.00 10.04 229 SER B C 1
ATOM 3620 O O . SER B 1 206 ? 27.653 36.117 17.939 1.00 10.14 229 SER B O 1
ATOM 3625 N N . TYR B 1 207 ? 27.559 33.883 18.204 1.00 9.79 230 TYR B N 1
ATOM 3626 C CA . TYR B 1 207 ? 27.342 33.872 19.647 1.00 9.92 230 TYR B CA 1
ATOM 3627 C C . TYR B 1 207 ? 28.204 32.751 20.219 1.00 10.12 230 TYR B C 1
ATOM 3628 O O . TYR B 1 207 ? 28.161 31.616 19.733 1.00 10.62 230 TYR B O 1
ATOM 3637 N N . THR B 1 208 ? 28.944 33.076 21.272 1.00 10.21 231 THR B N 1
ATOM 3638 C CA . THR B 1 208 ? 29.641 32.093 22.090 1.00 10.84 231 THR B CA 1
ATOM 3639 C C . THR B 1 208 ? 29.224 32.366 23.518 1.00 10.29 231 THR B C 1
ATOM 3640 O O . THR B 1 208 ? 29.453 33.458 24.039 1.00 10.45 231 THR B O 1
ATOM 3644 N N . GLY B 1 209 ? 28.588 31.386 24.158 1.00 10.14 232 GLY B N 1
ATOM 3645 C CA . GLY B 1 209 ? 28.007 31.623 25.453 1.00 10.54 232 GLY B CA 1
ATOM 3646 C C . GLY B 1 209 ? 28.853 31.114 26.605 1.00 11.00 232 GLY B C 1
ATOM 3647 O O . GLY B 1 209 ? 30.092 31.217 26.580 1.00 10.90 232 GLY B O 1
ATOM 3648 N N . GLY B 1 210 ? 28.166 30.551 27.594 1.00 11.27 233 GLY B N 1
ATOM 3649 C CA . GLY B 1 210 ? 28.794 30.062 28.821 1.00 12.25 233 GLY B CA 1
ATOM 3650 C C . GLY B 1 210 ? 29.048 31.174 29.814 1.00 12.46 233 GLY B C 1
ATOM 3651 O O . GLY B 1 210 ? 28.680 32.338 29.579 1.00 13.38 233 GLY B O 1
ATOM 3652 N N . GLN B 1 211 ? 29.649 30.801 30.940 1.00 13.46 234 GLN B N 1
ATOM 3653 C CA . GLN B 1 211 ? 29.750 31.727 32.085 1.00 13.47 234 GLN B CA 1
ATOM 3654 C C . GLN B 1 211 ? 30.978 32.651 32.090 1.00 13.62 234 GLN B C 1
ATOM 3655 O O . GLN B 1 211 ? 30.853 33.872 32.270 1.00 14.14 234 GLN B O 1
ATOM 3661 N N . SER B 1 212 ? 32.158 32.054 31.977 1.00 13.24 235 SER B N 1
ATOM 3662 C CA A SER B 1 212 ? 33.432 32.761 32.098 0.50 12.89 235 SER B CA 1
ATOM 3663 C CA B SER B 1 212 ? 33.427 32.785 32.083 0.50 13.00 235 SER B CA 1
ATOM 3664 C C . SER B 1 212 ? 34.311 32.493 30.889 1.00 12.31 235 SER B C 1
ATOM 3665 O O . SER B 1 212 ? 35.545 32.622 30.955 1.00 12.69 235 SER B O 1
ATOM 3670 N N . THR B 1 213 ? 33.671 32.148 29.785 1.00 11.48 236 THR B N 1
ATOM 3671 C CA . THR B 1 213 ? 34.344 31.740 28.562 1.00 11.02 236 THR B CA 1
ATOM 3672 C C . THR B 1 213 ? 35.397 32.737 28.049 1.00 10.68 236 THR B C 1
ATOM 3673 O O . THR B 1 213 ? 35.159 33.926 28.035 1.00 10.43 236 THR B O 1
ATOM 3677 N N . PRO B 1 214 ? 36.577 32.236 27.624 1.00 10.74 237 PRO B N 1
ATOM 3678 C CA . PRO B 1 214 ? 37.551 33.177 27.066 1.00 10.58 237 PRO B CA 1
ATOM 3679 C C . PRO B 1 214 ? 36.998 33.872 25.820 1.00 10.56 237 PRO B C 1
ATOM 3680 O O . PRO B 1 214 ? 36.515 33.190 24.909 1.00 10.72 237 PRO B O 1
ATOM 3684 N N . PRO B 1 215 ? 37.051 35.200 25.778 1.00 10.33 238 PRO B N 1
ATOM 3685 C CA . PRO B 1 215 ? 36.794 35.876 24.510 1.00 10.14 238 PRO B CA 1
ATOM 3686 C C . PRO B 1 215 ? 37.864 35.519 23.500 1.00 10.69 238 PRO B C 1
ATOM 3687 O O . PRO B 1 215 ? 39.037 35.473 23.852 1.00 11.16 238 PRO B O 1
ATOM 3691 N N . VAL B 1 216 ? 37.464 35.285 22.253 1.00 10.85 239 VAL B N 1
ATOM 3692 C CA . VAL B 1 216 ? 38.400 35.011 21.153 1.00 11.47 239 VAL B CA 1
ATOM 3693 C C . VAL B 1 216 ? 38.097 36.015 20.052 1.00 11.70 239 VAL B C 1
ATOM 3694 O O . VAL B 1 216 ? 37.008 35.979 19.460 1.00 12.61 239 VAL B O 1
ATOM 3698 N N . LEU B 1 217 ? 39.016 36.952 19.821 1.00 10.68 240 LEU B N 1
ATOM 3699 C CA . LEU B 1 217 ? 38.752 38.111 18.979 1.00 11.18 240 LEU B CA 1
ATOM 3700 C C . LEU B 1 217 ? 39.910 38.323 18.050 1.00 11.12 240 LEU B C 1
ATOM 3701 O O . LEU B 1 217 ? 41.050 37.973 18.378 1.00 11.67 240 LEU B O 1
ATOM 3706 N N . GLN B 1 218 ? 39.605 38.846 16.865 1.00 14.81 241 GLN B N 1
ATOM 3707 C CA . GLN B 1 218 ? 40.647 39.227 15.896 1.00 15.19 241 GLN B CA 1
ATOM 3708 C C . GLN B 1 218 ? 40.381 40.630 15.421 1.00 13.14 241 GLN B C 1
ATOM 3709 O O . GLN B 1 218 ? 39.256 41.135 15.483 1.00 12.20 241 GLN B O 1
ATOM 3715 N N . PHE B 1 219 ? 41.430 41.297 14.940 1.00 11.95 242 PHE B N 1
ATOM 3716 C CA . PHE B 1 219 ? 41.328 42.608 14.336 1.00 11.33 242 PHE B CA 1
ATOM 3717 C C . PHE B 1 219 ? 42.396 42.774 13.278 1.00 11.31 242 PHE B C 1
ATOM 3718 O O . PHE B 1 219 ? 43.555 42.437 13.481 1.00 11.72 242 PHE B O 1
ATOM 3726 N N . THR B 1 220 ? 41.979 43.276 12.125 1.00 10.88 243 THR B N 1
ATOM 3727 C CA . THR B 1 220 ? 42.903 43.524 11.022 1.00 11.05 243 THR B CA 1
ATOM 3728 C C . THR B 1 220 ? 42.271 44.534 10.099 1.00 10.97 243 THR B C 1
ATOM 3729 O O . THR B 1 220 ? 41.040 44.655 10.042 1.00 10.47 243 THR B O 1
ATOM 3733 N N . ASN B 1 221 ? 43.104 45.238 9.345 1.00 11.07 244 ASN B N 1
ATOM 3734 C CA . ASN B 1 221 ? 42.607 46.156 8.323 1.00 11.30 244 ASN B CA 1
ATOM 3735 C C . ASN B 1 221 ? 42.760 45.596 6.909 1.00 11.82 244 ASN B C 1
ATOM 3736 O O . ASN B 1 221 ? 42.759 46.344 5.923 1.00 12.54 244 ASN B O 1
ATOM 3741 N N . THR B 1 222 ? 42.853 44.265 6.785 1.00 12.10 245 THR B N 1
ATOM 3742 C CA . THR B 1 222 ? 43.191 43.637 5.523 1.00 12.95 245 THR B CA 1
ATOM 3743 C C . THR B 1 222 ? 42.102 42.754 4.926 1.00 13.32 245 THR B C 1
ATOM 3744 O O . THR B 1 222 ? 42.344 42.132 3.901 1.00 14.37 245 THR B O 1
ATOM 3748 N N . VAL B 1 223 ? 40.929 42.705 5.557 1.00 13.11 246 VAL B N 1
ATOM 3749 C CA . VAL B 1 223 ? 39.880 41.762 5.129 1.00 13.65 246 VAL B CA 1
ATOM 3750 C C . VAL B 1 223 ? 38.655 42.468 4.564 1.00 13.56 246 VAL B C 1
ATOM 3751 O O . VAL B 1 223 ? 38.055 43.339 5.213 1.00 13.47 246 VAL B O 1
ATOM 3755 N N . THR B 1 224 ? 38.307 42.071 3.349 1.00 14.36 247 THR B N 1
ATOM 3756 C CA . THR B 1 224 ? 37.147 42.592 2.633 1.00 14.58 247 THR B CA 1
ATOM 3757 C C . THR B 1 224 ? 36.065 41.529 2.591 1.00 14.87 247 THR B C 1
ATOM 3758 O O . THR B 1 224 ? 36.317 40.407 2.170 1.00 15.85 247 THR B O 1
ATOM 3762 N N . THR B 1 225 ? 34.870 41.914 3.027 1.00 14.83 248 THR B N 1
ATOM 3763 C CA . THR B 1 225 ? 33.678 41.074 2.975 1.00 15.48 248 THR B CA 1
ATOM 3764 C C . THR B 1 225 ? 32.859 41.504 1.751 1.00 15.60 248 THR B C 1
ATOM 3765 O O . THR B 1 225 ? 32.438 42.654 1.676 1.00 15.27 248 THR B O 1
ATOM 3769 N N . VAL B 1 226 ? 32.675 40.599 0.801 1.00 16.48 249 VAL B N 1
ATOM 3770 C CA . VAL B 1 226 ? 31.905 40.889 -0.415 1.00 17.25 249 VAL B CA 1
ATOM 3771 C C . VAL B 1 226 ? 30.421 40.882 -0.057 1.00 17.09 249 VAL B C 1
ATOM 3772 O O . VAL B 1 226 ? 29.968 39.969 0.637 1.00 17.23 249 VAL B O 1
ATOM 3776 N N . LEU B 1 227 ? 29.676 41.896 -0.510 1.00 16.86 250 LEU B N 1
ATOM 3777 C CA . LEU B 1 227 ? 28.246 42.050 -0.172 1.00 16.51 250 LEU B CA 1
ATOM 3778 C C . LEU B 1 227 ? 27.341 41.660 -1.345 1.00 17.67 250 LEU B C 1
ATOM 3779 O O . LEU B 1 227 ? 26.110 41.657 -1.235 1.00 17.57 250 LEU B O 1
ATOM 3784 N N . LEU B 1 228 ? 27.947 41.339 -2.486 1.00 18.69 251 LEU B N 1
ATOM 3785 C CA . LEU B 1 228 ? 27.192 40.874 -3.632 1.00 20.15 251 LEU B CA 1
ATOM 3786 C C . LEU B 1 228 ? 26.557 39.519 -3.335 1.00 21.01 251 LEU B C 1
ATOM 3787 O O . LEU B 1 228 ? 27.184 38.645 -2.703 1.00 20.41 251 LEU B O 1
ATOM 3792 N N . ASP B 1 229 ? 25.313 39.370 -3.777 1.00 22.47 252 ASP B N 1
ATOM 3793 C CA . ASP B 1 229 ? 24.578 38.121 -3.631 1.00 23.96 252 ASP B CA 1
ATOM 3794 C C . ASP B 1 229 ? 24.968 37.142 -4.725 1.00 26.15 252 ASP B C 1
ATOM 3795 O O . ASP B 1 229 ? 25.876 37.407 -5.510 1.00 26.27 252 ASP B O 1
ATOM 3800 N N . GLU B 1 230 ? 24.305 35.995 -4.747 1.00 28.43 253 GLU B N 1
ATOM 3801 C CA . GLU B 1 230 ? 24.564 34.967 -5.738 1.00 30.94 253 GLU B CA 1
ATOM 3802 C C . GLU B 1 230 ? 24.371 35.408 -7.209 1.00 32.24 253 GLU B C 1
ATOM 3803 O O . GLU B 1 230 ? 24.866 34.750 -8.103 1.00 33.33 253 GLU B O 1
ATOM 3809 N N . ASN B 1 231 ? 23.648 36.503 -7.446 1.00 32.09 254 ASN B N 1
ATOM 3810 C CA . ASN B 1 231 ? 23.479 37.065 -8.791 1.00 33.34 254 ASN B CA 1
ATOM 3811 C C . ASN B 1 231 ? 24.385 38.262 -9.111 1.00 32.04 254 ASN B C 1
ATOM 3812 O O . ASN B 1 231 ? 24.226 38.900 -10.155 1.00 33.04 254 ASN B O 1
ATOM 3817 N N . GLY B 1 232 ? 25.322 38.564 -8.220 1.00 29.56 255 GLY B N 1
ATOM 3818 C CA . GLY B 1 232 ? 26.247 39.673 -8.406 1.00 28.41 255 GLY B CA 1
ATOM 3819 C C . GLY B 1 232 ? 25.692 41.036 -8.036 1.00 27.39 255 GLY B C 1
ATOM 3820 O O . GLY B 1 232 ? 26.264 42.054 -8.425 1.00 27.48 255 GLY B O 1
ATOM 3821 N N . VAL B 1 233 ? 24.600 41.067 -7.266 1.00 26.14 256 VAL B N 1
ATOM 3822 C CA . VAL B 1 233 ? 23.945 42.321 -6.906 1.00 25.30 256 VAL B CA 1
ATOM 3823 C C . VAL B 1 233 ? 24.110 42.549 -5.417 1.00 23.18 256 VAL B C 1
ATOM 3824 O O . VAL B 1 233 ? 23.775 41.680 -4.605 1.00 22.68 256 VAL B O 1
ATOM 3828 N N . GLY B 1 234 ? 24.669 43.701 -5.058 1.00 21.96 257 GLY B N 1
ATOM 3829 C CA . GLY B 1 234 ? 24.785 44.119 -3.670 1.00 20.34 257 GLY B CA 1
ATOM 3830 C C . GLY B 1 234 ? 23.550 44.874 -3.212 1.00 20.07 257 GLY B C 1
ATOM 3831 O O . GLY B 1 234 ? 22.654 45.139 -4.012 1.00 21.38 257 GLY B O 1
ATOM 3832 N N . PRO B 1 235 ? 23.489 45.210 -1.916 1.00 18.72 258 PRO B N 1
ATOM 3833 C CA . PRO B 1 235 ? 22.378 46.030 -1.428 1.00 18.67 258 PRO B CA 1
ATOM 3834 C C . PRO B 1 235 ? 22.214 47.338 -2.217 1.00 19.56 258 PRO B C 1
ATOM 3835 O O . PRO B 1 235 ? 23.200 48.035 -2.469 1.00 19.45 258 PRO B O 1
ATOM 3839 N N . LEU B 1 236 ? 20.978 47.668 -2.533 1.00 20.48 259 LEU B N 1
ATOM 3840 C CA . LEU B 1 236 ? 20.646 48.847 -3.342 1.00 21.90 259 LEU B CA 1
ATOM 3841 C C . LEU B 1 236 ? 20.030 49.887 -2.420 1.00 21.84 259 LEU B C 1
ATOM 3842 O O . LEU B 1 236 ? 19.033 49.616 -1.745 1.00 21.18 259 LEU B O 1
ATOM 3847 N N . CYS B 1 237 ? 20.625 51.081 -2.412 1.00 22.34 260 CYS B N 1
ATOM 3848 C CA . CYS B 1 237 ? 20.326 52.072 -1.392 1.00 22.28 260 CYS B CA 1
ATOM 3849 C C . CYS B 1 237 ? 19.110 52.898 -1.754 1.00 23.92 260 CYS B C 1
ATOM 3850 O O . CYS B 1 237 ? 19.191 53.867 -2.503 1.00 24.42 260 CYS B O 1
ATOM 3853 N N . LYS B 1 238 ? 17.973 52.483 -1.212 1.00 24.46 261 LYS B N 1
ATOM 3854 C CA . LYS B 1 238 ? 16.696 53.121 -1.454 1.00 26.37 261 LYS B CA 1
ATOM 3855 C C . LYS B 1 238 ? 16.670 54.505 -0.823 1.00 26.51 261 LYS B C 1
ATOM 3856 O O . LYS B 1 238 ? 17.067 54.682 0.338 1.00 25.20 261 LYS B O 1
ATOM 3862 N N . GLY B 1 239 ? 16.256 55.480 -1.614 1.00 28.38 262 GLY B N 1
ATOM 3863 C CA . GLY B 1 239 ? 16.235 56.868 -1.177 1.00 29.36 262 GLY B CA 1
ATOM 3864 C C . GLY B 1 239 ? 17.612 57.369 -0.799 1.00 28.86 262 GLY B C 1
ATOM 3865 O O . GLY B 1 239 ? 17.734 58.268 0.025 1.00 28.99 262 GLY B O 1
ATOM 3866 N N . ASP B 1 240 ? 18.645 56.775 -1.399 1.00 28.59 263 ASP B N 1
ATOM 3867 C CA . ASP B 1 240 ? 20.041 57.152 -1.156 1.00 28.07 263 ASP B CA 1
ATOM 3868 C C . ASP B 1 240 ? 20.444 57.029 0.316 1.00 26.32 263 ASP B C 1
ATOM 3869 O O . ASP B 1 240 ? 21.261 57.808 0.814 1.00 27.23 263 ASP B O 1
ATOM 3874 N N . GLY B 1 241 ? 19.884 56.030 0.985 1.00 24.22 264 GLY B N 1
ATOM 3875 C CA . GLY B 1 241 ? 20.234 55.720 2.381 1.00 22.33 264 GLY B CA 1
ATOM 3876 C C . GLY B 1 241 ? 20.980 54.399 2.467 1.00 20.68 264 GLY B C 1
ATOM 3877 O O . GLY B 1 241 ? 20.570 53.401 1.866 1.00 20.51 264 GLY B O 1
ATOM 3878 N N . LEU B 1 242 ? 22.071 54.412 3.218 1.00 19.27 265 LEU B N 1
ATOM 3879 C CA . LEU B 1 242 ? 22.856 53.225 3.518 1.00 17.88 265 LEU B CA 1
ATOM 3880 C C . LEU B 1 242 ? 22.671 52.956 4.988 1.00 16.71 265 LEU B C 1
ATOM 3881 O O . LEU B 1 242 ? 22.873 53.861 5.807 1.00 16.67 265 LEU B O 1
ATOM 3886 N N . TYR B 1 243 ? 22.353 51.708 5.322 1.00 15.81 266 TYR B N 1
ATOM 3887 C CA A TYR B 1 243 ? 22.045 51.318 6.691 0.50 14.95 266 TYR B CA 1
ATOM 3888 C CA B TYR B 1 243 ? 22.062 51.313 6.716 0.50 15.04 266 TYR B CA 1
ATOM 3889 C C . TYR B 1 243 ? 23.103 50.355 7.223 1.00 14.09 266 TYR B C 1
ATOM 3890 O O . TYR B 1 243 ? 23.361 49.332 6.602 1.00 13.63 266 TYR B O 1
ATOM 3907 N N . VAL B 1 244 ? 23.670 50.701 8.372 1.00 13.62 267 VAL B N 1
ATOM 3908 C CA . VAL B 1 244 ? 24.707 49.922 9.011 1.00 13.20 267 VAL B CA 1
ATOM 3909 C C . VAL B 1 244 ? 24.279 49.638 10.447 1.00 12.23 267 VAL B C 1
ATOM 3910 O O . VAL B 1 244 ? 23.851 50.548 11.171 1.00 12.36 267 VAL B O 1
ATOM 3914 N N . SER B 1 245 ? 24.394 48.383 10.844 1.00 11.60 268 SER B N 1
ATOM 3915 C CA . SER B 1 245 ? 23.954 47.950 12.173 1.00 11.45 268 SER B CA 1
ATOM 3916 C C . SER B 1 245 ? 24.922 46.942 12.761 1.00 11.16 268 SER B C 1
ATOM 3917 O O . SER B 1 245 ? 25.581 46.195 12.025 1.00 11.46 268 SER B O 1
ATOM 3920 N N . CYS B 1 246 ? 25.010 46.879 14.091 1.00 10.73 269 CYS B N 1
ATOM 3921 C CA . CYS B 1 246 ? 25.894 45.914 14.711 1.00 10.45 269 CYS B CA 1
ATOM 3922 C C . CYS B 1 246 ? 25.650 45.754 16.200 1.00 10.18 269 CYS B C 1
ATOM 3923 O O . CYS B 1 246 ? 24.872 46.504 16.812 1.00 9.95 269 CYS B O 1
ATOM 3926 N N . CYS B 1 247 ? 26.312 44.750 16.759 1.00 9.93 270 CYS B N 1
ATOM 3927 C CA . CYS B 1 247 ? 26.435 44.582 18.201 1.00 10.09 270 CYS B CA 1
ATOM 3928 C C . CYS B 1 247 ? 27.692 43.778 18.442 1.00 10.09 270 CYS B C 1
ATOM 3929 O O . CYS B 1 247 ? 27.925 42.775 17.743 1.00 10.58 270 CYS B O 1
ATOM 3932 N N . ASP B 1 248 ? 28.506 44.189 19.423 1.00 10.22 271 ASP B N 1
ATOM 3933 C CA . ASP B 1 248 ? 29.740 43.489 19.773 1.00 10.46 271 ASP B CA 1
ATOM 3934 C C . ASP B 1 248 ? 29.943 43.438 21.271 1.00 11.12 271 ASP B C 1
ATOM 3935 O O . ASP B 1 248 ? 30.569 44.314 21.870 1.00 11.15 271 ASP B O 1
ATOM 3940 N N . ILE B 1 249 ? 29.397 42.391 21.858 1.00 7.99 272 ILE B N 1
ATOM 3941 C CA . ILE B 1 249 ? 29.572 42.079 23.273 1.00 8.29 272 ILE B CA 1
ATOM 3942 C C . ILE B 1 249 ? 30.813 41.223 23.424 1.00 8.25 272 ILE B C 1
ATOM 3943 O O . ILE B 1 249 ? 30.926 40.176 22.770 1.00 8.57 272 ILE B O 1
ATOM 3948 N N . VAL B 1 250 ? 31.741 41.672 24.277 1.00 8.30 273 VAL B N 1
ATOM 3949 C CA . VAL B 1 250 ? 33.010 40.961 24.470 1.00 8.70 273 VAL B CA 1
ATOM 3950 C C . VAL B 1 250 ? 33.146 40.237 25.828 1.00 8.99 273 VAL B C 1
ATOM 3951 O O . VAL B 1 250 ? 34.145 39.548 26.072 1.00 9.55 273 VAL B O 1
ATOM 3955 N N . GLY B 1 251 ? 32.147 40.367 26.704 1.00 9.00 274 GLY B N 1
ATOM 3956 C CA . GLY B 1 251 ? 32.114 39.638 27.964 1.00 9.07 274 GLY B CA 1
ATOM 3957 C C . GLY B 1 251 ? 31.509 40.465 29.061 1.00 9.28 274 GLY B C 1
ATOM 3958 O O . GLY B 1 251 ? 30.846 41.489 28.797 1.00 9.09 274 GLY B O 1
ATOM 3959 N N . PHE B 1 252 ? 31.819 40.059 30.284 1.00 9.62 275 PHE B N 1
ATOM 3960 C CA . PHE B 1 252 ? 31.404 40.731 31.502 1.00 10.16 275 PHE B CA 1
ATOM 3961 C C . PHE B 1 252 ? 32.602 41.165 32.317 1.00 10.57 275 PHE B C 1
ATOM 3962 O O . PHE B 1 252 ? 33.580 40.438 32.454 1.00 11.21 275 PHE B O 1
ATOM 3970 N N . LEU B 1 253 ? 32.507 42.366 32.878 1.00 10.97 276 LEU B N 1
ATOM 3971 C CA . LEU B 1 253 ? 33.400 42.825 33.924 1.00 12.08 276 LEU B CA 1
ATOM 3972 C C . LEU B 1 253 ? 32.847 42.363 35.282 1.00 12.49 276 LEU B C 1
ATOM 3973 O O . LEU B 1 253 ? 31.657 42.602 35.582 1.00 12.94 276 LEU B O 1
ATOM 3978 N N . VAL B 1 254 ? 33.685 41.711 36.078 1.00 12.66 277 VAL B N 1
ATOM 3979 C CA . VAL B 1 254 ? 33.292 41.136 37.357 1.00 13.37 277 VAL B CA 1
ATOM 3980 C C . VAL B 1 254 ? 33.831 42.024 38.460 1.00 14.49 277 VAL B C 1
ATOM 3981 O O . VAL B 1 254 ? 35.040 42.030 38.752 1.00 14.58 277 VAL B O 1
ATOM 3985 N N . GLY B 1 255 ? 32.924 42.770 39.093 1.00 15.29 278 GLY B N 1
ATOM 3986 C CA . GLY B 1 255 ? 33.300 43.633 40.202 1.00 16.94 278 GLY B CA 1
ATOM 3987 C C . GLY B 1 255 ? 33.734 42.885 41.449 1.00 18.24 278 GLY B C 1
ATOM 3988 O O . GLY B 1 255 ? 33.554 41.677 41.575 1.00 17.69 278 GLY B O 1
ATOM 3989 N N . LYS B 1 256 ? 34.315 43.633 42.375 1.00 20.29 279 LYS B N 1
ATOM 3990 C CA . LYS B 1 256 ? 34.858 43.093 43.619 1.00 22.25 279 LYS B CA 1
ATOM 3991 C C . LYS B 1 256 ? 33.910 42.160 44.349 1.00 22.80 279 LYS B C 1
ATOM 3992 O O . LYS B 1 256 ? 34.317 41.139 44.889 1.00 23.64 279 LYS B O 1
ATOM 3998 N N . ASP B 1 257 ? 32.637 42.521 44.376 1.00 23.38 280 ASP B N 1
ATOM 3999 C CA . ASP B 1 257 ? 31.669 41.763 45.140 1.00 24.72 280 ASP B CA 1
ATOM 4000 C C . ASP B 1 257 ? 30.906 40.761 44.298 1.00 22.84 280 ASP B C 1
ATOM 4001 O O . ASP B 1 257 ? 30.038 40.051 44.809 1.00 23.37 280 ASP B O 1
ATOM 4006 N N . GLY B 1 258 ? 31.246 40.682 43.017 1.00 20.43 281 GLY B N 1
ATOM 4007 C CA . GLY B 1 258 ? 30.654 39.690 42.132 1.00 19.74 281 GLY B CA 1
ATOM 4008 C C . GLY B 1 258 ? 29.630 40.278 41.186 1.00 18.97 281 GLY B C 1
ATOM 4009 O O . GLY B 1 258 ? 29.143 39.570 40.301 1.00 18.13 281 GLY B O 1
ATOM 4010 N N . ASP B 1 259 ? 29.281 41.554 41.377 1.00 19.53 282 ASP B N 1
ATOM 4011 C CA . ASP B 1 259 ? 28.382 42.266 40.463 1.00 19.95 282 ASP B CA 1
ATOM 4012 C C . ASP B 1 259 ? 28.997 42.283 39.067 1.00 17.47 282 ASP B C 1
ATOM 4013 O O . ASP B 1 259 ? 30.214 42.445 38.934 1.00 17.68 282 ASP B O 1
ATOM 4018 N N . MET B 1 260 ? 28.176 42.108 38.036 1.00 15.45 283 MET B N 1
ATOM 4019 C CA . MET B 1 260 ? 28.668 41.988 36.650 1.00 13.69 283 MET B CA 1
ATOM 4020 C C . MET B 1 260 ? 27.985 42.967 35.709 1.00 13.21 283 MET B C 1
ATOM 4021 O O . MET B 1 260 ? 26.813 43.295 35.873 1.00 13.66 283 MET B O 1
ATOM 4026 N N . GLN B 1 261 ? 28.740 43.395 34.701 1.00 12.34 284 GLN B N 1
ATOM 4027 C CA . GLN B 1 261 ? 28.264 44.318 33.683 1.00 12.13 284 GLN B CA 1
ATOM 4028 C C . GLN B 1 261 ? 28.727 43.832 32.314 1.00 10.73 284 GLN B C 1
ATOM 4029 O O . GLN B 1 261 ? 29.887 43.465 32.157 1.00 10.15 284 GLN B O 1
ATOM 4035 N N . TYR B 1 262 ? 27.858 43.875 31.316 1.00 10.34 285 TYR B N 1
ATOM 4036 C CA . TYR B 1 262 ? 28.284 43.663 29.931 1.00 9.52 285 TYR B CA 1
ATOM 4037 C C . TYR B 1 262 ? 29.317 44.698 29.540 1.00 9.44 285 TYR B C 1
ATOM 4038 O O . TYR B 1 262 ? 29.220 45.857 29.955 1.00 10.33 285 TYR B O 1
ATOM 4047 N N . ARG B 1 263 ? 30.253 44.279 28.686 1.00 8.79 286 ARG B N 1
ATOM 4048 C CA . ARG B 1 263 ? 31.197 45.174 28.071 1.00 8.77 286 ARG B CA 1
ATOM 4049 C C . ARG B 1 263 ? 31.114 45.012 26.562 1.00 8.47 286 ARG B C 1
ATOM 4050 O O . ARG B 1 263 ? 31.121 43.885 26.060 1.00 8.67 286 ARG B O 1
ATOM 4058 N N . GLY B 1 264 ? 31.035 46.137 25.849 1.00 8.54 287 GLY B N 1
ATOM 4059 C CA . GLY B 1 264 ? 31.032 46.146 24.384 1.00 8.34 287 GLY B CA 1
ATOM 4060 C C . GLY B 1 264 ? 32.114 47.027 23.821 1.00 8.43 287 GLY B C 1
ATOM 4061 O O . GLY B 1 264 ? 32.686 47.865 24.513 1.00 9.06 287 GLY B O 1
ATOM 4062 N N . LEU B 1 265 ? 32.388 46.832 22.529 1.00 8.34 288 LEU B N 1
ATOM 4063 C CA . LEU B 1 265 ? 33.386 47.602 21.830 1.00 8.85 288 LEU B CA 1
ATOM 4064 C C . LEU B 1 265 ? 32.809 48.200 20.548 1.00 8.76 288 LEU B C 1
ATOM 4065 O O . LEU B 1 265 ? 31.848 47.666 19.999 1.00 8.71 288 LEU B O 1
ATOM 4070 N N . PRO B 1 266 ? 33.400 49.306 20.072 1.00 9.74 289 PRO B N 1
ATOM 4071 C CA . PRO B 1 266 ? 32.967 49.904 18.826 1.00 9.77 289 PRO B CA 1
ATOM 4072 C C . PRO B 1 266 ? 33.328 49.048 17.620 1.00 9.59 289 PRO B C 1
ATOM 4073 O O . PRO B 1 266 ? 34.200 48.186 17.715 1.00 9.53 289 PRO B O 1
ATOM 4077 N N . ARG B 1 267 ? 32.656 49.312 16.508 1.00 9.72 290 ARG B N 1
ATOM 4078 C CA . ARG B 1 267 ? 32.923 48.633 15.238 1.00 9.65 290 ARG B CA 1
ATOM 4079 C C . ARG B 1 267 ? 33.099 49.697 14.163 1.00 10.46 290 ARG B C 1
ATOM 4080 O O . ARG B 1 267 ? 32.313 50.652 14.041 1.00 10.48 290 ARG B O 1
ATOM 4088 N N . TYR B 1 268 ? 34.161 49.514 13.377 1.00 10.63 291 TYR B N 1
ATOM 4089 C CA . TYR B 1 268 ? 34.469 50.363 12.225 1.00 11.82 291 TYR B CA 1
ATOM 4090 C C . TYR B 1 268 ? 33.993 49.720 10.931 1.00 11.39 291 TYR B C 1
ATOM 4091 O O . TYR B 1 268 ? 34.010 48.501 10.807 1.00 11.17 291 TYR B O 1
ATOM 4100 N N . PHE B 1 269 ? 33.594 50.557 9.974 1.00 11.80 292 PHE B N 1
ATOM 4101 C CA . PHE B 1 269 ? 33.140 50.122 8.667 1.00 11.92 292 PHE B CA 1
ATOM 4102 C C . PHE B 1 269 ? 33.710 51.010 7.563 1.00 12.88 292 PHE B C 1
ATOM 4103 O O . PHE B 1 269 ? 33.687 52.231 7.660 1.00 12.94 292 PHE B O 1
ATOM 4111 N N . ASN B 1 270 ? 34.154 50.382 6.477 1.00 13.35 293 ASN B N 1
ATOM 4112 C CA . ASN B 1 270 ? 34.555 51.056 5.263 1.00 15.11 293 ASN B CA 1
ATOM 4113 C C . ASN B 1 270 ? 33.866 50.327 4.122 1.00 15.11 293 ASN B C 1
ATOM 4114 O O . ASN B 1 270 ? 34.219 49.190 3.800 1.00 14.92 293 ASN B O 1
ATOM 4119 N N . ILE B 1 271 ? 32.859 50.972 3.555 1.00 15.04 294 ILE B N 1
ATOM 4120 C CA . ILE B 1 271 ? 31.968 50.353 2.599 1.00 15.51 294 ILE B CA 1
ATOM 4121 C C . ILE B 1 271 ? 32.227 50.955 1.223 1.00 16.91 294 ILE B C 1
ATOM 4122 O O . ILE B 1 271 ? 32.211 52.178 1.048 1.00 17.53 294 ILE B O 1
ATOM 4127 N N . LEU B 1 272 ? 32.431 50.084 0.240 1.00 17.35 295 LEU B N 1
ATOM 4128 C CA . LEU B 1 272 ? 32.640 50.478 -1.144 1.00 19.06 295 LEU B CA 1
ATOM 4129 C C . LEU B 1 272 ? 31.306 50.398 -1.873 1.00 19.18 295 LEU B C 1
ATOM 4130 O O . LEU B 1 272 ? 30.638 49.380 -1.784 1.00 18.30 295 LEU B O 1
ATOM 4135 N N . LEU B 1 273 ? 30.904 51.471 -2.558 1.00 20.23 296 LEU B N 1
ATOM 4136 C CA . LEU B 1 273 ? 29.670 51.466 -3.343 1.00 21.02 296 LEU B CA 1
ATOM 4137 C C . LEU B 1 273 ? 29.944 51.846 -4.783 1.00 22.46 296 LEU B C 1
ATOM 4138 O O . LEU B 1 273 ? 30.937 52.525 -5.086 1.00 23.04 296 LEU B O 1
ATOM 4143 N N . ARG B 1 274 ? 29.050 51.406 -5.670 1.00 23.05 297 ARG B N 1
ATOM 4144 C CA . ARG B 1 274 ? 29.136 51.735 -7.085 1.00 24.75 297 ARG B CA 1
ATOM 4145 C C . ARG B 1 274 ? 27.764 52.100 -7.607 1.00 25.30 297 ARG B C 1
ATOM 4146 O O . ARG B 1 274 ? 26.739 51.772 -7.006 1.00 24.46 297 ARG B O 1
ATOM 4154 N N . LYS B 1 275 ? 27.751 52.780 -8.741 1.00 26.74 298 LYS B N 1
ATOM 4155 C CA . LYS B 1 275 ? 26.498 53.206 -9.341 1.00 28.15 298 LYS B CA 1
ATOM 4156 C C . LYS B 1 275 ? 25.883 52.077 -10.170 1.00 28.79 298 LYS B C 1
ATOM 4157 O O . LYS B 1 275 ? 26.553 51.474 -11.006 1.00 29.60 298 LYS B O 1
ATOM 4163 N N . ARG B 1 276 ? 24.596 51.820 -9.932 1.00 28.83 299 ARG B N 1
ATOM 4164 C CA . ARG B 1 276 ? 23.839 50.798 -10.664 1.00 29.77 299 ARG B CA 1
ATOM 4165 C C . ARG B 1 276 ? 22.590 51.385 -11.313 1.00 31.32 299 ARG B C 1
ATOM 4166 O O . ARG B 1 276 ? 21.798 52.062 -10.665 1.00 30.96 299 ARG B O 1
ATOM 4174 N N . THR B 1 277 ? 22.416 51.118 -12.603 1.00 33.16 300 THR B N 1
ATOM 4175 C CA . THR B 1 277 ? 21.209 51.529 -13.294 1.00 35.23 300 THR B CA 1
ATOM 4176 C C . THR B 1 277 ? 20.133 50.496 -12.994 1.00 35.71 300 THR B C 1
ATOM 4177 O O . THR B 1 277 ? 20.408 49.298 -12.986 1.00 35.10 300 THR B O 1
ATOM 4181 N N . VAL B 1 278 ? 18.925 50.974 -12.716 1.00 37.14 301 VAL B N 1
ATOM 4182 C CA . VAL B 1 278 ? 17.779 50.109 -12.489 1.00 38.87 301 VAL B CA 1
ATOM 4183 C C . VAL B 1 278 ? 16.594 50.622 -13.284 1.00 42.38 301 VAL B C 1
ATOM 4184 O O . VAL B 1 278 ? 16.526 51.808 -13.619 1.00 42.34 301 VAL B O 1
ATOM 4188 N N . ARG B 1 279 ? 15.663 49.722 -13.578 1.00 46.10 302 ARG B N 1
ATOM 4189 C CA . ARG B 1 279 ? 14.455 50.090 -14.296 1.00 51.00 302 ARG B CA 1
ATOM 4190 C C . ARG B 1 279 ? 13.500 50.838 -13.368 1.00 52.34 302 ARG B C 1
ATOM 4191 O O . ARG B 1 279 ? 13.390 50.517 -12.180 1.00 51.21 302 ARG B O 1
ATOM 4199 N N . ASN B 1 280 ? 12.824 51.843 -13.921 1.00 56.09 303 ASN B N 1
ATOM 4200 C CA . ASN B 1 280 ? 11.861 52.639 -13.173 1.00 58.15 303 ASN B CA 1
ATOM 4201 C C . ASN B 1 280 ? 10.458 52.511 -13.766 1.00 61.79 303 ASN B C 1
ATOM 4202 O O . ASN B 1 280 ? 10.183 52.999 -14.866 1.00 63.02 303 ASN B O 1
ATOM 4208 N N . GLY C 1 1 ? 30.927 64.024 10.497 1.00 51.67 24 GLY C N 1
ATOM 4209 C CA . GLY C 1 1 ? 29.977 62.895 10.287 1.00 52.26 24 GLY C CA 1
ATOM 4210 C C . GLY C 1 1 ? 30.591 61.783 9.448 1.00 51.14 24 GLY C C 1
ATOM 4211 O O . GLY C 1 1 ? 31.757 61.436 9.625 1.00 48.29 24 GLY C O 1
ATOM 4212 N N . SER C 1 2 ? 29.783 61.227 8.545 1.00 53.06 25 SER C N 1
ATOM 4213 C CA . SER C 1 2 ? 30.248 60.233 7.575 1.00 52.45 25 SER C CA 1
ATOM 4214 C C . SER C 1 2 ? 30.964 60.928 6.411 1.00 52.52 25 SER C C 1
ATOM 4215 O O . SER C 1 2 ? 30.784 62.121 6.178 1.00 53.05 25 SER C O 1
ATOM 4218 N N . HIS C 1 3 ? 31.773 60.160 5.687 1.00 51.73 26 HIS C N 1
ATOM 4219 C CA . HIS C 1 3 ? 32.651 60.705 4.646 1.00 51.47 26 HIS C CA 1
ATOM 4220 C C . HIS C 1 3 ? 33.193 59.572 3.785 1.00 48.78 26 HIS C C 1
ATOM 4221 O O . HIS C 1 3 ? 33.228 58.434 4.236 1.00 44.58 26 HIS C O 1
ATOM 4228 N N . ILE C 1 10 ? 50.026 59.648 -2.031 1.00 38.23 33 ILE C N 1
ATOM 4229 C CA . ILE C 1 10 ? 51.062 59.268 -2.988 1.00 38.20 33 ILE C CA 1
ATOM 4230 C C . ILE C 1 10 ? 50.417 58.723 -4.258 1.00 38.17 33 ILE C C 1
ATOM 4231 O O . ILE C 1 10 ? 49.615 57.792 -4.196 1.00 38.08 33 ILE C O 1
ATOM 4236 N N . GLU C 1 11 ? 50.769 59.304 -5.400 1.00 38.87 34 GLU C N 1
ATOM 4237 C CA . GLU C 1 11 ? 50.313 58.826 -6.700 1.00 38.90 34 GLU C CA 1
ATOM 4238 C C . GLU C 1 11 ? 51.308 57.777 -7.196 1.00 37.61 34 GLU C C 1
ATOM 4239 O O . GLU C 1 11 ? 52.455 58.091 -7.519 1.00 37.83 34 GLU C O 1
ATOM 4241 N N . VAL C 1 12 ? 50.849 56.536 -7.264 1.00 35.90 35 VAL C N 1
ATOM 4242 C CA . VAL C 1 12 ? 51.714 55.393 -7.481 1.00 34.98 35 VAL C CA 1
ATOM 4243 C C . VAL C 1 12 ? 51.868 55.118 -8.983 1.00 35.97 35 VAL C C 1
ATOM 4244 O O . VAL C 1 12 ? 50.877 55.019 -9.702 1.00 36.63 35 VAL C O 1
ATOM 4248 N N . LEU C 1 13 ? 53.113 55.037 -9.449 1.00 35.80 36 LEU C N 1
ATOM 4249 C CA . LEU C 1 13 ? 53.398 54.702 -10.844 1.00 37.16 36 LEU C CA 1
ATOM 4250 C C . LEU C 1 13 ? 53.968 53.279 -10.932 1.00 36.27 36 LEU C C 1
ATOM 4251 O O . LEU C 1 13 ? 53.506 52.406 -10.211 1.00 34.78 36 LEU C O 1
ATOM 4256 N N . ASN C 1 14 ? 54.934 53.027 -11.815 1.00 37.43 37 ASN C N 1
ATOM 4257 C CA . ASN C 1 14 ? 55.351 51.652 -12.076 1.00 37.45 37 ASN C CA 1
ATOM 4258 C C . ASN C 1 14 ? 56.468 51.190 -11.162 1.00 35.92 37 ASN C C 1
ATOM 4259 O O . ASN C 1 14 ? 57.162 51.992 -10.522 1.00 35.15 37 ASN C O 1
ATOM 4264 N N . LEU C 1 15 ? 56.619 49.871 -11.115 1.00 35.20 38 LEU C N 1
ATOM 4265 C CA . LEU C 1 15 ? 57.731 49.248 -10.442 1.00 34.41 38 LEU C CA 1
ATOM 4266 C C . LEU C 1 15 ? 59.037 49.534 -11.181 1.00 36.08 38 LEU C C 1
ATOM 4267 O O . LEU C 1 15 ? 59.059 49.645 -12.412 1.00 37.71 38 LEU C O 1
ATOM 4272 N N . VAL C 1 16 ? 60.122 49.669 -10.431 1.00 35.92 39 VAL C N 1
ATOM 4273 C CA . VAL C 1 16 ? 61.456 49.752 -11.021 1.00 37.96 39 VAL C CA 1
ATOM 4274 C C . VAL C 1 16 ? 61.954 48.323 -11.197 1.00 38.55 39 VAL C C 1
ATOM 4275 O O . VAL C 1 16 ? 61.960 47.553 -10.245 1.00 36.74 39 VAL C O 1
ATOM 4279 N N . THR C 1 17 ? 62.379 47.974 -12.410 1.00 41.47 40 THR C N 1
ATOM 4280 C CA . THR C 1 17 ? 62.866 46.617 -12.691 1.00 42.70 40 THR C CA 1
ATOM 4281 C C . THR C 1 17 ? 64.386 46.534 -12.696 1.00 44.26 40 THR C C 1
ATOM 4282 O O . THR C 1 17 ? 65.080 47.547 -12.741 1.00 45.23 40 THR C O 1
ATOM 4286 N N . GLY C 1 18 ? 64.890 45.306 -12.651 1.00 44.92 41 GLY C N 1
ATOM 4287 C CA . GLY C 1 18 ? 66.304 45.053 -12.882 1.00 46.70 41 GLY C CA 1
ATOM 4288 C C . GLY C 1 18 ? 67.083 44.848 -11.604 1.00 45.75 41 GLY C C 1
ATOM 4289 O O . GLY C 1 18 ? 66.498 44.634 -10.541 1.00 43.41 41 GLY C O 1
ATOM 4290 N N . PRO C 1 19 ? 68.423 44.903 -11.701 1.00 47.51 42 PRO C N 1
ATOM 4291 C CA . PRO C 1 19 ? 69.272 44.653 -10.534 1.00 46.95 42 PRO C CA 1
ATOM 4292 C C . PRO C 1 19 ? 69.104 45.728 -9.461 1.00 45.08 42 PRO C C 1
ATOM 4293 O O . PRO C 1 19 ? 68.834 46.892 -9.785 1.00 46.19 42 PRO C O 1
ATOM 4297 N N . ASP C 1 20 ? 69.267 45.336 -8.206 1.00 42.71 43 ASP C N 1
ATOM 4298 C CA . ASP C 1 20 ? 69.220 46.272 -7.090 1.00 41.00 43 ASP C CA 1
ATOM 4299 C C . ASP C 1 20 ? 67.803 46.763 -6.755 1.00 38.37 43 ASP C C 1
ATOM 4300 O O . ASP C 1 20 ? 67.652 47.494 -5.772 1.00 37.69 43 ASP C O 1
ATOM 4302 N N . SER C 1 21 ? 66.781 46.347 -7.519 1.00 37.15 44 SER C N 1
ATOM 4303 C CA . SER C 1 21 ? 65.384 46.794 -7.267 1.00 35.19 44 SER C CA 1
ATOM 4304 C C . SER C 1 21 ? 64.688 46.148 -6.064 1.00 32.58 44 SER C C 1
ATOM 4305 O O . SER C 1 21 ? 63.638 46.631 -5.637 1.00 30.59 44 SER C O 1
ATOM 4308 N N . ILE C 1 22 ? 65.250 45.065 -5.535 1.00 31.80 45 ILE C N 1
ATOM 4309 C CA . ILE C 1 22 ? 64.693 44.373 -4.367 1.00 29.92 45 ILE C CA 1
ATOM 4310 C C . ILE C 1 22 ? 65.678 44.451 -3.214 1.00 29.37 45 ILE C C 1
ATOM 4311 O O . ILE C 1 22 ? 66.885 44.513 -3.419 1.00 30.20 45 ILE C O 1
ATOM 4316 N N . THR C 1 23 ? 65.154 44.436 -1.992 1.00 27.47 46 THR C N 1
ATOM 4317 C CA . THR C 1 23 ? 65.986 44.345 -0.819 1.00 27.29 46 THR C CA 1
ATOM 4318 C C . THR C 1 23 ? 65.161 43.669 0.263 1.00 25.46 46 THR C C 1
ATOM 4319 O O . THR C 1 23 ? 63.943 43.605 0.173 1.00 24.23 46 THR C O 1
ATOM 4323 N N . THR C 1 24 ? 65.832 43.149 1.273 1.00 25.29 47 THR C N 1
ATOM 4324 C CA . THR C 1 24 ? 65.146 42.509 2.375 1.00 24.06 47 THR C CA 1
ATOM 4325 C C . THR C 1 24 ? 65.654 43.107 3.666 1.00 23.71 47 THR C C 1
ATOM 4326 O O . THR C 1 24 ? 66.825 43.506 3.769 1.00 25.37 47 THR C O 1
ATOM 4330 N N . ILE C 1 25 ? 64.764 43.173 4.645 1.00 21.96 48 ILE C N 1
ATOM 4331 C CA . ILE C 1 25 ? 65.099 43.656 5.964 1.00 21.54 48 ILE C CA 1
ATOM 4332 C C . ILE C 1 25 ? 64.738 42.542 6.936 1.00 20.36 48 ILE C C 1
ATOM 4333 O O . ILE C 1 25 ? 63.618 42.024 6.914 1.00 19.42 48 ILE C O 1
ATOM 4338 N N . GLU C 1 26 ? 65.681 42.199 7.791 1.00 20.35 49 GLU C N 1
ATOM 4339 C CA . GLU C 1 26 ? 65.464 41.201 8.805 1.00 20.09 49 GLU C CA 1
ATOM 4340 C C . GLU C 1 26 ? 65.701 41.848 10.160 1.00 19.30 49 GLU C C 1
ATOM 4341 O O . GLU C 1 26 ? 66.668 42.584 10.353 1.00 19.91 49 GLU C O 1
ATOM 4347 N N . LEU C 1 27 ? 64.804 41.597 11.097 1.00 18.02 50 LEU C N 1
ATOM 4348 C CA . LEU C 1 27 ? 64.965 42.118 12.449 1.00 17.75 50 LEU C CA 1
ATOM 4349 C C . LEU C 1 27 ? 64.170 41.294 13.420 1.00 16.45 50 LEU C C 1
ATOM 4350 O O . LEU C 1 27 ? 63.336 40.485 13.026 1.00 15.91 50 LEU C O 1
ATOM 4355 N N . TYR C 1 28 ? 64.441 41.496 14.700 1.00 16.04 51 TYR C N 1
ATOM 4356 C CA . TYR C 1 28 ? 63.573 40.979 15.753 1.00 15.02 51 TYR C CA 1
ATOM 4357 C C . TYR C 1 28 ? 63.273 42.115 16.715 1.00 14.85 51 TYR C C 1
ATOM 4358 O O . TYR C 1 28 ? 64.033 43.107 16.801 1.00 15.74 51 TYR C O 1
ATOM 4367 N N . LEU C 1 29 ? 62.155 41.984 17.416 1.00 14.11 52 LEU C N 1
ATOM 4368 C CA . LEU C 1 29 ? 61.807 42.884 18.498 1.00 14.33 52 LEU C CA 1
ATOM 4369 C C . LEU C 1 29 ? 61.595 42.086 19.774 1.00 14.01 52 LEU C C 1
ATOM 4370 O O . LEU C 1 29 ? 60.804 41.147 19.804 1.00 13.74 52 LEU C O 1
ATOM 4375 N N . ASN C 1 30 ? 62.317 42.477 20.822 1.00 14.08 53 ASN C N 1
ATOM 4376 C CA . ASN C 1 30 ? 62.083 41.904 22.127 1.00 14.06 53 ASN C CA 1
ATOM 4377 C C . ASN C 1 30 ? 60.832 42.477 22.772 1.00 13.62 53 ASN C C 1
ATOM 4378 O O . ASN C 1 30 ? 60.406 43.601 22.497 1.00 14.30 53 ASN C O 1
ATOM 4383 N N . THR C 1 31 ? 60.251 41.657 23.640 1.00 13.06 54 THR C N 1
ATOM 4384 C CA . THR C 1 31 ? 58.980 41.959 24.264 1.00 12.58 54 THR C CA 1
ATOM 4385 C C . THR C 1 31 ? 59.112 43.086 25.294 1.00 12.89 54 THR C C 1
ATOM 4386 O O . THR C 1 31 ? 60.207 43.290 25.893 1.00 13.20 54 THR C O 1
ATOM 4390 N N . ARG C 1 32 ? 58.019 43.832 25.476 1.00 12.61 55 ARG C N 1
ATOM 4391 C CA . ARG C 1 32 ? 57.965 44.949 26.418 1.00 13.21 55 ARG C CA 1
ATOM 4392 C C . ARG C 1 32 ? 56.803 44.748 27.393 1.00 13.09 55 ARG C C 1
ATOM 4393 O O . ARG C 1 32 ? 55.764 45.403 27.338 1.00 13.23 55 ARG C O 1
ATOM 4401 N N . MET C 1 33 ? 57.011 43.820 28.313 1.00 12.87 56 MET C N 1
ATOM 4402 C CA . MET C 1 33 ? 55.983 43.478 29.272 1.00 13.04 56 MET C CA 1
ATOM 4403 C C . MET C 1 33 ? 55.947 44.325 30.527 1.00 13.58 56 MET C C 1
ATOM 4404 O O . MET C 1 33 ? 54.966 44.288 31.254 1.00 13.39 56 MET C O 1
ATOM 4409 N N . GLY C 1 34 ? 57.023 45.061 30.799 1.00 14.03 57 GLY C N 1
ATOM 4410 C CA . GLY C 1 34 ? 57.076 45.941 31.968 1.00 14.88 57 GLY C CA 1
ATOM 4411 C C . GLY C 1 34 ? 58.472 46.055 32.537 1.00 15.62 57 GLY C C 1
ATOM 4412 O O . GLY C 1 34 ? 58.911 47.150 32.905 1.00 16.65 57 GLY C O 1
ATOM 4413 N N . GLN C 1 35 ? 59.160 44.929 32.667 1.00 15.68 58 GLN C N 1
ATOM 4414 C CA . GLN C 1 35 ? 60.572 44.936 32.999 1.00 16.73 58 GLN C CA 1
ATOM 4415 C C . GLN C 1 35 ? 61.289 44.782 31.661 1.00 16.30 58 GLN C C 1
ATOM 4416 O O . GLN C 1 35 ? 61.432 43.680 31.121 1.00 15.61 58 GLN C O 1
ATOM 4422 N N . ASN C 1 36 ? 61.710 45.914 31.115 1.00 16.85 59 ASN C N 1
ATOM 4423 C CA . ASN C 1 36 ? 62.195 45.996 29.736 1.00 16.69 59 ASN C CA 1
ATOM 4424 C C . ASN C 1 36 ? 63.699 46.205 29.640 1.00 18.02 59 ASN C C 1
ATOM 4425 O O . ASN C 1 36 ? 64.218 46.426 28.538 1.00 19.07 59 ASN C O 1
ATOM 4430 N N . ASP C 1 37 ? 64.375 46.079 30.779 1.00 18.69 60 ASP C N 1
ATOM 4431 C CA . ASP C 1 37 ? 65.830 46.199 30.889 1.00 19.49 60 ASP C CA 1
ATOM 4432 C C . ASP C 1 37 ? 66.433 44.804 30.810 1.00 19.65 60 ASP C C 1
ATOM 4433 O O . ASP C 1 37 ? 66.313 44.006 31.744 1.00 19.22 60 ASP C O 1
ATOM 4438 N N . GLU C 1 38 ? 67.098 44.527 29.698 1.00 19.98 61 GLU C N 1
ATOM 4439 C CA . GLU C 1 38 ? 67.675 43.216 29.455 1.00 20.95 61 GLU C CA 1
ATOM 4440 C C . GLU C 1 38 ? 68.759 42.795 30.446 1.00 22.11 61 GLU C C 1
ATOM 4441 O O . GLU C 1 38 ? 69.206 41.647 30.406 1.00 21.42 61 GLU C O 1
ATOM 4447 N N . SER C 1 39 ? 69.193 43.710 31.322 1.00 23.24 62 SER C N 1
ATOM 4448 C CA . SER C 1 39 ? 70.192 43.372 32.320 1.00 25.26 62 SER C CA 1
ATOM 4449 C C . SER C 1 39 ? 69.580 42.959 33.648 1.00 25.50 62 SER C C 1
ATOM 4450 O O . SER C 1 39 ? 70.306 42.510 34.547 1.00 26.79 62 SER C O 1
ATOM 4453 N N . LYS C 1 40 ? 68.278 43.112 33.802 1.00 24.78 63 LYS C N 1
ATOM 4454 C CA . LYS C 1 40 ? 67.655 42.900 35.099 1.00 25.77 63 LYS C CA 1
ATOM 4455 C C . LYS C 1 40 ? 66.866 41.600 35.169 1.00 24.20 63 LYS C C 1
ATOM 4456 O O . LYS C 1 40 ? 66.378 41.087 34.146 1.00 23.22 63 LYS C O 1
ATOM 4462 N N . ASP C 1 41 ? 66.728 41.064 36.382 1.00 24.26 64 ASP C N 1
ATOM 4463 C CA . ASP C 1 41 ? 65.935 39.868 36.573 1.00 23.67 64 ASP C CA 1
ATOM 4464 C C . ASP C 1 41 ? 64.538 40.248 36.088 1.00 23.15 64 ASP C C 1
ATOM 4465 O O . ASP C 1 41 ? 64.213 41.437 35.934 1.00 23.78 64 ASP C O 1
ATOM 4470 N N . ASN C 1 42 ? 63.713 39.266 35.807 1.00 28.78 65 ASN C N 1
ATOM 4471 C CA . ASN C 1 42 ? 62.341 39.565 35.343 1.00 25.40 65 ASN C CA 1
ATOM 4472 C C . ASN C 1 42 ? 62.232 40.156 33.928 1.00 21.86 65 ASN C C 1
ATOM 4473 O O . ASN C 1 42 ? 61.146 40.496 33.504 1.00 19.28 65 ASN C O 1
ATOM 4478 N N . TYR C 1 43 ? 63.333 40.277 33.199 1.00 21.33 66 TYR C N 1
ATOM 4479 C CA . TYR C 1 43 ? 63.260 40.734 31.812 1.00 19.49 66 TYR C CA 1
ATOM 4480 C C . TYR C 1 43 ? 62.349 39.817 31.011 1.00 17.04 66 TYR C C 1
ATOM 4481 O O . TYR C 1 43 ? 62.399 38.593 31.141 1.00 17.01 66 TYR C O 1
ATOM 4490 N N . GLY C 1 44 ? 61.536 40.415 30.169 1.00 15.28 67 GLY C N 1
ATOM 4491 C CA . GLY C 1 44 ? 60.551 39.667 29.392 1.00 13.62 67 GLY C CA 1
ATOM 4492 C C . GLY C 1 44 ? 59.276 39.334 30.120 1.00 12.66 67 GLY C C 1
ATOM 4493 O O . GLY C 1 44 ? 58.455 38.586 29.588 1.00 11.77 67 GLY C O 1
ATOM 4494 N N . TYR C 1 45 ? 59.134 39.854 31.331 1.00 13.00 68 TYR C N 1
ATOM 4495 C CA . TYR C 1 45 ? 57.943 39.707 32.149 1.00 12.65 68 TYR C CA 1
ATOM 4496 C C . TYR C 1 45 ? 57.541 41.087 32.639 1.00 12.97 68 TYR C C 1
ATOM 4497 O O . TYR C 1 45 ? 58.375 42.001 32.694 1.00 14.26 68 TYR C O 1
ATOM 4506 N N . SER C 1 46 ? 56.286 41.244 33.049 1.00 12.33 69 SER C N 1
ATOM 4507 C CA . SER C 1 46 ? 55.911 42.435 33.803 1.00 12.87 69 SER C CA 1
ATOM 4508 C C . SER C 1 46 ? 56.354 42.291 35.258 1.00 14.61 69 SER C C 1
ATOM 4509 O O . SER C 1 46 ? 56.749 41.205 35.733 1.00 15.04 69 SER C O 1
ATOM 4512 N N . GLU C 1 47 ? 56.307 43.409 35.980 1.00 15.80 70 GLU C N 1
ATOM 4513 C CA . GLU C 1 47 ? 56.308 43.374 37.420 1.00 17.87 70 GLU C CA 1
ATOM 4514 C C . GLU C 1 47 ? 55.007 42.714 37.875 1.00 16.89 70 GLU C C 1
ATOM 4515 O O . GLU C 1 47 ? 54.051 42.565 37.072 1.00 15.27 70 GLU C O 1
ATOM 4521 N N . LYS C 1 48 ? 54.953 42.340 39.148 1.00 18.80 71 LYS C N 1
ATOM 4522 C CA . LYS C 1 48 ? 53.734 41.729 39.705 1.00 18.90 71 LYS C CA 1
ATOM 4523 C C . LYS C 1 48 ? 52.495 42.576 39.447 1.00 17.33 71 LYS C C 1
ATOM 4524 O O . LYS C 1 48 ? 52.481 43.790 39.701 1.00 17.52 71 LYS C O 1
ATOM 4530 N N . VAL C 1 49 ? 51.436 41.929 38.977 1.00 15.54 72 VAL C N 1
ATOM 4531 C CA . VAL C 1 49 ? 50.159 42.585 38.791 1.00 14.61 72 VAL C CA 1
ATOM 4532 C C . VAL C 1 49 ? 49.532 42.948 40.137 1.00 15.57 72 VAL C C 1
ATOM 4533 O O . VAL C 1 49 ? 49.580 42.171 41.096 1.00 16.76 72 VAL C O 1
ATOM 4537 N N . THR C 1 50 ? 48.987 44.172 40.207 1.00 15.28 73 THR C N 1
ATOM 4538 C CA . THR C 1 50 ? 48.244 44.614 41.382 1.00 16.47 73 THR C CA 1
ATOM 4539 C C . THR C 1 50 ? 46.846 44.968 40.920 1.00 15.38 73 THR C C 1
ATOM 4540 O O . THR C 1 50 ? 46.588 45.090 39.709 1.00 14.30 73 THR C O 1
ATOM 4544 N N . VAL C 1 51 ? 45.933 45.108 41.875 1.00 16.49 74 VAL C N 1
ATOM 4545 C CA . VAL C 1 51 ? 44.513 45.281 41.560 1.00 15.78 74 VAL C CA 1
ATOM 4546 C C . VAL C 1 51 ? 43.944 46.462 42.324 1.00 16.72 74 VAL C C 1
ATOM 4547 O O . VAL C 1 51 ? 44.112 46.593 43.558 1.00 18.38 74 VAL C O 1
ATOM 4551 N N . ALA C 1 52 ? 43.288 47.339 41.572 1.00 16.07 75 ALA C N 1
ATOM 4552 C CA . ALA C 1 52 ? 42.701 48.543 42.163 1.00 17.16 75 ALA C CA 1
ATOM 4553 C C . ALA C 1 52 ? 41.665 48.226 43.217 1.00 18.70 75 ALA C C 1
ATOM 4554 O O . ALA C 1 52 ? 40.866 47.310 43.048 1.00 18.29 75 ALA C O 1
ATOM 4556 N N . ASN C 1 53 ? 41.678 49.002 44.301 1.00 20.78 76 ASN C N 1
ATOM 4557 C CA . ASN C 1 53 ? 40.645 48.919 45.335 1.00 22.76 76 ASN C CA 1
ATOM 4558 C C . ASN C 1 53 ? 39.300 49.436 44.842 1.00 21.90 76 ASN C C 1
ATOM 4559 O O . ASN C 1 53 ? 38.254 48.999 45.315 1.00 22.52 76 ASN C O 1
ATOM 4564 N N . SER C 1 54 ? 39.343 50.401 43.923 1.00 20.67 77 SER C N 1
ATOM 4565 C CA . SER C 1 54 ? 38.138 51.005 43.326 1.00 20.40 77 SER C CA 1
ATOM 4566 C C . SER C 1 54 ? 38.554 51.661 42.027 1.00 19.17 77 SER C C 1
ATOM 4567 O O . SER C 1 54 ? 39.747 51.860 41.783 1.00 18.94 77 SER C O 1
ATOM 4570 N N . SER C 1 55 ? 37.584 51.955 41.176 1.00 18.81 78 SER C N 1
ATOM 4571 C CA . SER C 1 55 ? 37.891 52.418 39.826 1.00 18.23 78 SER C CA 1
ATOM 4572 C C . SER C 1 55 ? 38.494 53.825 39.792 1.00 19.22 78 SER C C 1
ATOM 4573 O O . SER C 1 55 ? 39.195 54.171 38.838 1.00 18.91 78 SER C O 1
ATOM 4576 N N . ASP C 1 56 ? 38.228 54.602 40.841 1.00 20.56 79 ASP C N 1
ATOM 4577 C CA . ASP C 1 56 ? 38.841 55.926 41.027 1.00 22.52 79 ASP C CA 1
ATOM 4578 C C . ASP C 1 56 ? 40.171 55.899 41.790 1.00 23.36 79 ASP C C 1
ATOM 4579 O O . ASP C 1 56 ? 40.729 56.949 42.105 1.00 24.94 79 ASP C O 1
ATOM 4584 N N . GLN C 1 57 ? 40.665 54.697 42.084 1.00 22.51 80 GLN C N 1
ATOM 4585 C CA . GLN C 1 57 ? 41.987 54.505 42.667 1.00 23.82 80 GLN C CA 1
ATOM 4586 C C . GLN C 1 57 ? 42.699 53.407 41.887 1.00 21.45 80 GLN C C 1
ATOM 4587 O O . GLN C 1 57 ? 43.289 52.478 42.450 1.00 21.64 80 GLN C O 1
ATOM 4593 N N . ASP C 1 58 ? 42.614 53.496 40.564 1.00 19.52 81 ASP C N 1
ATOM 4594 C CA . ASP C 1 58 ? 43.184 52.499 39.670 1.00 17.70 81 ASP C CA 1
ATOM 4595 C C . ASP C 1 58 ? 44.480 53.073 39.117 1.00 18.26 81 ASP C C 1
ATOM 4596 O O . ASP C 1 58 ? 44.476 53.824 38.149 1.00 18.55 81 ASP C O 1
ATOM 4601 N N . LYS C 1 59 ? 45.572 52.750 39.796 1.00 17.45 82 LYS C N 1
ATOM 4602 C CA . LYS C 1 59 ? 46.883 53.312 39.516 1.00 17.50 82 LYS C CA 1
ATOM 4603 C C . LYS C 1 59 ? 47.881 52.163 39.401 1.00 16.68 82 LYS C C 1
ATOM 4604 O O . LYS C 1 59 ? 48.450 51.721 40.400 1.00 17.02 82 LYS C O 1
ATOM 4610 N N . PRO C 1 60 ? 48.075 51.662 38.183 1.00 16.22 83 PRO C N 1
ATOM 4611 C CA . PRO C 1 60 ? 49.021 50.554 38.054 1.00 15.65 83 PRO C CA 1
ATOM 4612 C C . PRO C 1 60 ? 50.410 50.913 38.520 1.00 16.02 83 PRO C C 1
ATOM 4613 O O . PRO C 1 60 ? 50.858 52.053 38.357 1.00 16.73 83 PRO C O 1
ATOM 4617 N N . THR C 1 61 ? 51.088 49.953 39.144 1.00 15.83 84 THR C N 1
ATOM 4618 C CA . THR C 1 61 ? 52.448 50.179 39.575 1.00 16.37 84 THR C CA 1
ATOM 4619 C C . THR C 1 61 ? 53.351 50.306 38.351 1.00 16.31 84 THR C C 1
ATOM 4620 O O . THR C 1 61 ? 53.020 49.854 37.231 1.00 15.77 84 THR C O 1
ATOM 4624 N N . SER C 1 62 ? 54.504 50.922 38.572 1.00 17.42 85 SER C N 1
ATOM 4625 C CA . SER C 1 62 ? 55.481 51.049 37.513 1.00 17.74 85 SER C CA 1
ATOM 4626 C C . SER C 1 62 ? 55.960 49.675 37.077 1.00 17.15 85 SER C C 1
ATOM 4627 O O . SER C 1 62 ? 56.392 48.863 37.902 1.00 17.67 85 SER C O 1
ATOM 4630 N N . GLY C 1 63 ? 55.848 49.415 35.782 1.00 16.17 86 GLY C N 1
ATOM 4631 C CA . GLY C 1 63 ? 56.335 48.168 35.213 1.00 15.71 86 GLY C CA 1
ATOM 4632 C C . GLY C 1 63 ? 55.366 47.015 35.176 1.00 15.04 86 GLY C C 1
ATOM 4633 O O . GLY C 1 63 ? 55.750 45.931 34.754 1.00 14.53 86 GLY C O 1
ATOM 4634 N N . GLU C 1 64 ? 54.121 47.189 35.618 1.00 15.12 87 GLU C N 1
ATOM 4635 C CA . GLU C 1 64 ? 53.181 46.075 35.565 1.00 14.10 87 GLU C CA 1
ATOM 4636 C C . GLU C 1 64 ? 52.330 46.040 34.301 1.00 14.15 87 GLU C C 1
ATOM 4637 O O . GLU C 1 64 ? 51.471 45.174 34.183 1.00 14.28 87 GLU C O 1
ATOM 4643 N N . ILE C 1 65 ? 52.535 46.969 33.370 1.00 14.88 88 ILE C N 1
ATOM 4644 C CA . ILE C 1 65 ? 51.681 46.961 32.208 1.00 15.30 88 ILE C CA 1
ATOM 4645 C C . ILE C 1 65 ? 52.469 46.829 30.889 1.00 14.00 88 ILE C C 1
ATOM 4646 O O . ILE C 1 65 ? 53.466 47.504 30.661 1.00 14.92 88 ILE C O 1
ATOM 4651 N N . PRO C 1 66 ? 52.016 45.915 30.040 1.00 12.97 89 PRO C N 1
ATOM 4652 C CA A PRO C 1 66 ? 52.635 45.712 28.737 0.50 12.54 89 PRO C CA 1
ATOM 4653 C CA B PRO C 1 66 ? 52.665 45.726 28.748 0.50 12.54 89 PRO C CA 1
ATOM 4654 C C . PRO C 1 66 ? 52.475 46.892 27.778 1.00 12.38 89 PRO C C 1
ATOM 4655 O O . PRO C 1 66 ? 51.441 47.572 27.797 1.00 12.03 89 PRO C O 1
ATOM 4662 N N . THR C 1 67 ? 53.491 47.101 26.937 1.00 11.72 90 THR C N 1
ATOM 4663 C CA . THR C 1 67 ? 53.482 48.159 25.942 1.00 11.73 90 THR C CA 1
ATOM 4664 C C . THR C 1 67 ? 53.826 47.568 24.578 1.00 11.59 90 THR C C 1
ATOM 4665 O O . THR C 1 67 ? 54.276 46.415 24.479 1.00 11.90 90 THR C O 1
ATOM 4669 N N . TYR C 1 68 ? 53.568 48.324 23.529 1.00 11.81 91 TYR C N 1
ATOM 4670 C CA . TYR C 1 68 ? 53.958 47.902 22.176 1.00 11.75 91 TYR C CA 1
ATOM 4671 C C . TYR C 1 68 ? 55.462 47.945 21.973 1.00 12.00 91 TYR C C 1
ATOM 4672 O O . TYR C 1 68 ? 56.165 48.864 22.446 1.00 12.77 91 TYR C O 1
ATOM 4681 N N . SER C 1 69 ? 55.976 46.931 21.276 1.00 11.73 92 SER C N 1
ATOM 4682 C CA . SER C 1 69 ? 57.305 46.997 20.718 1.00 12.13 92 SER C CA 1
ATOM 4683 C C . SER C 1 69 ? 57.233 47.696 19.370 1.00 12.24 92 SER C C 1
ATOM 4684 O O . SER C 1 69 ? 56.286 47.504 18.618 1.00 12.52 92 SER C O 1
ATOM 4687 N N . THR C 1 70 ? 58.254 48.468 19.029 1.00 12.90 93 THR C N 1
ATOM 4688 C CA . THR C 1 70 ? 58.288 49.115 17.731 1.00 13.38 93 THR C CA 1
ATOM 4689 C C . THR C 1 70 ? 59.709 49.548 17.359 1.00 14.02 93 THR C C 1
ATOM 4690 O O . THR C 1 70 ? 60.565 49.790 18.216 1.00 14.40 93 THR C O 1
ATOM 4694 N N . ALA C 1 71 ? 59.935 49.616 16.057 1.00 14.37 94 ALA C N 1
ATOM 4695 C CA . ALA C 1 71 ? 61.194 50.126 15.505 1.00 15.37 94 ALA C CA 1
ATOM 4696 C C . ALA C 1 71 ? 60.941 50.771 14.160 1.00 15.90 94 ALA C C 1
ATOM 4697 O O . ALA C 1 71 ? 60.015 50.378 13.423 1.00 15.45 94 ALA C O 1
ATOM 4699 N N . ARG C 1 72 ? 61.751 51.779 13.856 1.00 16.94 95 ARG C N 1
ATOM 4700 C CA . ARG C 1 72 ? 61.858 52.335 12.527 1.00 17.67 95 ARG C CA 1
ATOM 4701 C C . ARG C 1 72 ? 63.181 51.853 11.976 1.00 18.23 95 ARG C C 1
ATOM 4702 O O . ARG C 1 72 ? 64.235 52.098 12.583 1.00 19.38 95 ARG C O 1
ATOM 4710 N N . ILE C 1 73 ? 63.138 51.193 10.826 1.00 18.02 96 ILE C N 1
ATOM 4711 C CA . ILE C 1 73 ? 64.358 50.725 10.177 1.00 19.41 96 ILE C CA 1
ATOM 4712 C C . ILE C 1 73 ? 64.691 51.643 9.003 1.00 20.43 96 ILE C C 1
ATOM 4713 O O . ILE C 1 73 ? 63.847 51.921 8.159 1.00 19.93 96 ILE C O 1
ATOM 4718 N N . ASN C 1 74 ? 65.939 52.093 8.962 1.00 22.32 97 ASN C N 1
ATOM 4719 C CA . ASN C 1 74 ? 66.436 52.920 7.875 1.00 24.37 97 ASN C CA 1
ATOM 4720 C C . ASN C 1 74 ? 66.689 52.091 6.650 1.00 24.05 97 ASN C C 1
ATOM 4721 O O . ASN C 1 74 ? 67.457 51.130 6.708 1.00 25.13 97 ASN C O 1
ATOM 4726 N N . LEU C 1 75 ? 66.068 52.467 5.547 1.00 22.99 98 LEU C N 1
ATOM 4727 C CA . LEU C 1 75 ? 66.238 51.777 4.292 1.00 23.01 98 LEU C CA 1
ATOM 4728 C C . LEU C 1 75 ? 67.276 52.495 3.441 1.00 24.39 98 LEU C C 1
ATOM 4729 O O . LEU C 1 75 ? 67.585 53.674 3.674 1.00 24.79 98 LEU C O 1
ATOM 4734 N N . PRO C 1 76 ? 67.810 51.797 2.435 1.00 24.75 99 PRO C N 1
ATOM 4735 C CA . PRO C 1 76 ? 68.790 52.433 1.575 1.00 26.64 99 PRO C CA 1
ATOM 4736 C C . PRO C 1 76 ? 68.226 53.687 0.912 1.00 27.49 99 PRO C C 1
ATOM 4737 O O . PRO C 1 76 ? 67.107 53.657 0.381 1.00 25.94 99 PRO C O 1
ATOM 4741 N N . MET C 1 77 ? 68.989 54.770 0.974 1.00 29.60 100 MET C N 1
ATOM 4742 C CA . MET C 1 77 ? 68.538 56.038 0.450 1.00 31.38 100 MET C CA 1
ATOM 4743 C C . MET C 1 77 ? 68.408 55.962 -1.071 1.00 31.25 100 MET C C 1
ATOM 4744 O O . MET C 1 77 ? 69.351 55.574 -1.756 1.00 31.62 100 MET C O 1
ATOM 4749 N N . LEU C 1 78 ? 67.250 56.374 -1.585 1.00 30.17 101 LEU C N 1
ATOM 4750 C CA . LEU C 1 78 ? 66.896 56.227 -3.003 1.00 30.31 101 LEU C CA 1
ATOM 4751 C C . LEU C 1 78 ? 67.047 57.490 -3.863 1.00 31.97 101 LEU C C 1
ATOM 4752 O O . LEU C 1 78 ? 67.363 57.396 -5.053 1.00 32.77 101 LEU C O 1
ATOM 4757 N N . ASN C 1 79 ? 66.795 58.655 -3.285 1.00 32.80 102 ASN C N 1
ATOM 4758 C CA . ASN C 1 79 ? 66.705 59.890 -4.094 1.00 34.89 102 ASN C CA 1
ATOM 4759 C C . ASN C 1 79 ? 67.747 60.949 -3.705 1.00 37.29 102 ASN C C 1
ATOM 4760 O O . ASN C 1 79 ? 67.589 61.629 -2.690 1.00 37.51 102 ASN C O 1
ATOM 4765 N N . GLU C 1 80 ? 68.800 61.090 -4.511 1.00 39.60 103 GLU C N 1
ATOM 4766 C CA . GLU C 1 80 ? 69.814 62.129 -4.285 1.00 42.43 103 GLU C CA 1
ATOM 4767 C C . GLU C 1 80 ? 69.284 63.532 -4.630 1.00 44.65 103 GLU C C 1
ATOM 4768 O O . GLU C 1 80 ? 69.814 64.529 -4.136 1.00 46.65 103 GLU C O 1
ATOM 4770 N N . ASP C 1 81 ? 68.259 63.596 -5.485 1.00 44.84 104 ASP C N 1
ATOM 4771 C CA . ASP C 1 81 ? 67.654 64.861 -5.925 1.00 47.04 104 ASP C CA 1
ATOM 4772 C C . ASP C 1 81 ? 66.142 64.813 -5.685 1.00 46.35 104 ASP C C 1
ATOM 4773 O O . ASP C 1 81 ? 65.413 64.143 -6.420 1.00 45.55 104 ASP C O 1
ATOM 4778 N N . LEU C 1 82 ? 65.681 65.528 -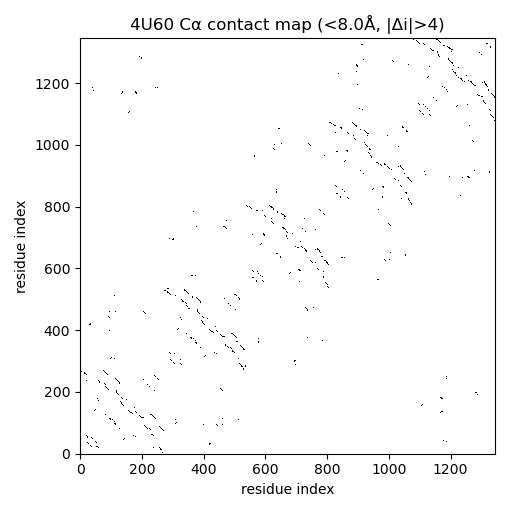4.656 1.00 47.30 105 LEU C N 1
ATOM 4779 C CA . LEU C 1 82 ? 64.260 65.525 -4.270 1.00 46.79 105 LEU C CA 1
ATOM 4780 C C . LEU C 1 82 ? 63.371 66.428 -5.151 1.00 47.66 105 LEU C C 1
ATOM 4781 O O . LEU C 1 82 ? 62.167 66.517 -4.911 1.00 47.86 105 LEU C O 1
ATOM 4786 N N . THR C 1 83 ? 63.948 67.089 -6.152 1.00 48.77 106 THR C N 1
ATOM 4787 C CA . THR C 1 83 ? 63.178 67.951 -7.057 1.00 49.39 106 THR C CA 1
ATOM 4788 C C . THR C 1 83 ? 62.824 67.294 -8.402 1.00 48.42 106 THR C C 1
ATOM 4789 O O . THR C 1 83 ? 62.220 67.939 -9.253 1.00 48.94 106 THR C O 1
ATOM 4793 N N . CYS C 1 84 ? 63.173 66.016 -8.583 1.00 46.69 107 CYS C N 1
ATOM 4794 C CA . CYS C 1 84 ? 62.829 65.287 -9.815 1.00 46.05 107 CYS C CA 1
ATOM 4795 C C . CYS C 1 84 ? 61.308 65.146 -9.983 1.00 43.71 107 CYS C C 1
ATOM 4796 O O . CYS C 1 84 ? 60.570 65.181 -8.994 1.00 42.31 107 CYS C O 1
ATOM 4799 N N . ASN C 1 85 ? 60.857 65.002 -11.234 1.00 42.73 108 ASN C N 1
ATOM 4800 C CA . ASN C 1 85 ? 59.423 64.885 -11.551 1.00 41.36 108 ASN C CA 1
ATOM 4801 C C . ASN C 1 85 ? 58.789 63.598 -11.000 1.00 38.41 108 ASN C C 1
ATOM 4802 O O . ASN C 1 85 ? 57.583 63.545 -10.751 1.00 37.55 108 ASN C O 1
ATOM 4807 N N . THR C 1 86 ? 59.606 62.563 -10.854 1.00 36.25 109 THR C N 1
ATOM 4808 C CA . THR C 1 86 ? 59.218 61.348 -10.133 1.00 33.75 109 THR C CA 1
ATOM 4809 C C . THR C 1 86 ? 60.293 61.011 -9.119 1.00 32.96 109 THR C C 1
ATOM 4810 O O . THR C 1 86 ? 61.435 61.474 -9.228 1.00 33.86 109 THR C O 1
ATOM 4814 N N . LEU C 1 87 ? 59.903 60.206 -8.134 1.00 30.73 110 LEU C N 1
ATOM 4815 C CA . LEU C 1 87 ? 60.815 59.715 -7.114 1.00 30.08 110 LEU C CA 1
ATOM 4816 C C . LEU C 1 87 ? 60.608 58.214 -6.937 1.00 28.19 110 LEU C C 1
ATOM 4817 O O . LEU C 1 87 ? 59.671 57.638 -7.476 1.00 27.09 110 LEU C O 1
ATOM 4822 N N . THR C 1 88 ? 61.528 57.589 -6.218 1.00 27.51 111 THR C N 1
ATOM 4823 C CA . THR C 1 88 ? 61.453 56.163 -5.937 1.00 26.07 111 THR C CA 1
ATOM 4824 C C . THR C 1 88 ? 61.197 55.987 -4.455 1.00 24.81 111 THR C C 1
ATOM 4825 O O . THR C 1 88 ? 61.756 56.715 -3.635 1.00 25.28 111 THR C O 1
ATOM 4829 N N . MET C 1 89 ? 60.337 55.027 -4.124 1.00 23.04 112 MET C N 1
ATOM 4830 C CA . MET C 1 89 ? 60.078 54.645 -2.745 1.00 21.83 112 MET C CA 1
ATOM 4831 C C . MET C 1 89 ? 60.197 53.128 -2.617 1.00 20.63 112 MET C C 1
ATOM 4832 O O . MET C 1 89 ? 59.949 52.408 -3.580 1.00 20.67 112 MET C O 1
ATOM 4837 N N . TRP C 1 90 ? 60.589 52.670 -1.436 1.00 19.62 113 TRP C N 1
ATOM 4838 C CA . TRP C 1 90 ? 60.556 51.241 -1.108 1.00 18.65 113 TRP C CA 1
ATOM 4839 C C . TRP C 1 90 ? 59.125 50.867 -0.792 1.00 18.04 113 TRP C C 1
ATOM 4840 O O . TRP C 1 90 ? 58.451 51.547 -0.018 1.00 17.93 113 TRP C O 1
ATOM 4851 N N . GLU C 1 91 ? 58.664 49.784 -1.411 1.00 17.65 114 GLU C N 1
ATOM 4852 C CA . GLU C 1 91 ? 57.317 49.265 -1.196 1.00 17.11 114 GLU C CA 1
ATOM 4853 C C . GLU C 1 91 ? 57.456 47.908 -0.513 1.00 16.34 114 GLU C C 1
ATOM 4854 O O . GLU C 1 91 ? 58.138 47.042 -1.026 1.00 16.46 114 GLU C O 1
ATOM 4860 N N . ALA C 1 92 ? 56.828 47.751 0.651 1.00 15.70 115 ALA C N 1
ATOM 4861 C CA . ALA C 1 92 ? 56.865 46.484 1.380 1.00 15.31 115 ALA C CA 1
ATOM 4862 C C . ALA C 1 92 ? 55.881 45.513 0.727 1.00 15.39 115 ALA C C 1
ATOM 4863 O O . ALA C 1 92 ? 54.705 45.780 0.660 1.00 15.59 115 ALA C O 1
ATOM 4865 N N . VAL C 1 93 ? 56.399 44.391 0.236 1.00 15.82 116 VAL C N 1
ATOM 4866 C CA . VAL C 1 93 ? 55.627 43.446 -0.568 1.00 15.94 116 VAL C CA 1
ATOM 4867 C C . VAL C 1 93 ? 55.061 42.310 0.298 1.00 15.25 116 VAL C C 1
ATOM 4868 O O . VAL C 1 93 ? 53.932 41.897 0.114 1.00 14.97 116 VAL C O 1
ATOM 4872 N N . SER C 1 94 ? 55.871 41.826 1.221 1.00 14.91 117 SER C N 1
ATOM 4873 C CA . SER C 1 94 ? 55.507 40.666 2.035 1.00 14.86 117 SER C CA 1
ATOM 4874 C C . SER C 1 94 ? 56.363 40.595 3.272 1.00 14.48 117 SER C C 1
ATOM 4875 O O . SER C 1 94 ? 57.451 41.179 3.326 1.00 14.52 117 SER C O 1
ATOM 4878 N N . VAL C 1 95 ? 55.878 39.830 4.255 1.00 14.19 118 VAL C N 1
ATOM 4879 C CA . VAL C 1 95 ? 56.623 39.602 5.490 1.00 13.99 118 VAL C CA 1
ATOM 4880 C C . VAL C 1 95 ? 56.476 38.147 5.907 1.00 14.22 118 VAL C C 1
ATOM 4881 O O . VAL C 1 95 ? 55.383 37.579 5.805 1.00 14.23 118 VAL C O 1
ATOM 4885 N N . LYS C 1 96 ? 57.578 37.564 6.359 1.00 14.32 119 LYS C N 1
ATOM 4886 C CA . LYS C 1 96 ? 57.562 36.288 7.086 1.00 14.69 119 LYS C CA 1
ATOM 4887 C C . LYS C 1 96 ? 57.828 36.669 8.532 1.00 14.16 119 LYS C C 1
ATOM 4888 O O . LYS C 1 96 ? 58.846 37.264 8.853 1.00 14.28 119 LYS C O 1
ATOM 4894 N N . THR C 1 97 ? 56.907 36.346 9.418 1.00 13.54 120 THR C N 1
ATOM 4895 C CA . THR C 1 97 ? 57.083 36.699 10.825 1.00 13.31 120 THR C CA 1
ATOM 4896 C C . THR C 1 97 ? 56.743 35.505 11.706 1.00 13.76 120 THR C C 1
ATOM 4897 O O . THR C 1 97 ? 55.835 34.729 11.371 1.00 14.09 120 THR C O 1
ATOM 4901 N N . GLU C 1 98 ? 57.433 35.406 12.842 1.00 13.87 121 GLU C N 1
ATOM 4902 C CA . GLU C 1 98 ? 57.302 34.288 13.778 1.00 14.62 121 GLU C CA 1
ATOM 4903 C C . GLU C 1 98 ? 57.511 34.756 15.170 1.00 14.56 121 GLU C C 1
ATOM 4904 O O . GLU C 1 98 ? 58.344 35.636 15.425 1.00 13.94 121 GLU C O 1
ATOM 4910 N N . VAL C 1 99 ? 56.788 34.119 16.090 1.00 11.38 122 VAL C N 1
ATOM 4911 C CA . VAL C 1 99 ? 57.042 34.271 17.511 1.00 11.94 122 VAL C CA 1
ATOM 4912 C C . VAL C 1 99 ? 58.170 33.322 17.871 1.00 12.04 122 VAL C C 1
ATOM 4913 O O . VAL C 1 99 ? 58.163 32.155 17.479 1.00 12.81 122 VAL C O 1
ATOM 4917 N N . VAL C 1 100 ? 59.157 33.846 18.581 1.00 12.20 123 VAL C N 1
ATOM 4918 C CA . VAL C 1 100 ? 60.385 33.123 18.916 1.00 12.27 123 VAL C CA 1
ATOM 4919 C C . VAL C 1 100 ? 60.296 32.595 20.322 1.00 12.12 123 VAL C C 1
ATOM 4920 O O . VAL C 1 100 ? 59.736 33.249 21.189 1.00 12.57 123 VAL C O 1
ATOM 4924 N N . GLY C 1 101 ? 60.865 31.424 20.578 1.00 12.08 124 GLY C N 1
ATOM 4925 C CA . GLY C 1 101 ? 60.910 30.919 21.939 1.00 12.22 124 GLY C CA 1
ATOM 4926 C C . GLY C 1 101 ? 59.636 30.261 22.453 1.00 11.41 124 GLY C C 1
ATOM 4927 O O . GLY C 1 101 ? 59.463 30.110 23.660 1.00 11.51 124 GLY C O 1
ATOM 4928 N N . VAL C 1 102 ? 58.759 29.829 21.550 1.00 11.08 125 VAL C N 1
ATOM 4929 C CA . VAL C 1 102 ? 57.524 29.140 21.972 1.00 10.68 125 VAL C CA 1
ATOM 4930 C C . VAL C 1 102 ? 57.842 27.944 22.864 1.00 10.67 125 VAL C C 1
ATOM 4931 O O . VAL C 1 102 ? 57.157 27.689 23.849 1.00 10.81 125 VAL C O 1
ATOM 4935 N N . SER C 1 103 ? 58.893 27.215 22.528 1.00 10.77 126 SER C N 1
ATOM 4936 C CA . SER C 1 103 ? 59.281 26.035 23.291 1.00 11.01 126 SER C CA 1
ATOM 4937 C C . SER C 1 103 ? 59.679 26.326 24.729 1.00 10.84 126 SER C C 1
ATOM 4938 O O . SER C 1 103 ? 59.655 25.402 25.561 1.00 10.70 126 SER C O 1
ATOM 4941 N N . SER C 1 104 ? 60.036 27.577 25.039 1.00 10.87 127 SER C N 1
ATOM 4942 C CA . SER C 1 104 ? 60.328 27.955 26.430 1.00 11.36 127 SER C CA 1
ATOM 4943 C C . SER C 1 104 ? 59.143 27.787 27.376 1.00 11.37 127 SER C C 1
ATOM 4944 O O . SER C 1 104 ? 59.318 27.757 28.613 1.00 12.15 127 SER C O 1
ATOM 4947 N N . LEU C 1 105 ? 57.947 27.668 26.813 1.00 11.52 128 LEU C N 1
ATOM 4948 C CA . LEU C 1 105 ? 56.759 27.465 27.610 1.00 11.81 128 LEU C CA 1
ATOM 4949 C C . LEU C 1 105 ? 56.592 26.011 28.032 1.00 11.67 128 LEU C C 1
ATOM 4950 O O . LEU C 1 105 ? 55.717 25.695 28.829 1.00 11.58 128 LEU C O 1
ATOM 4955 N N . VAL C 1 106 ? 57.460 25.119 27.529 1.00 11.25 129 VAL C N 1
ATOM 4956 C CA . VAL C 1 106 ? 57.508 23.734 27.964 1.00 11.57 129 VAL C CA 1
ATOM 4957 C C . VAL C 1 106 ? 58.403 23.698 29.207 1.00 12.39 129 VAL C C 1
ATOM 4958 O O . VAL C 1 106 ? 59.553 23.241 29.174 1.00 13.03 129 VAL C O 1
ATOM 4962 N N . ASN C 1 107 ? 57.890 24.228 30.299 1.00 12.53 130 ASN C N 1
ATOM 4963 C CA . ASN C 1 107 ? 58.686 24.358 31.519 1.00 12.88 130 ASN C CA 1
ATOM 4964 C C . ASN C 1 107 ? 57.724 24.423 32.685 1.00 13.00 130 ASN C C 1
ATOM 4965 O O . ASN C 1 107 ? 56.962 25.376 32.797 1.00 12.96 130 ASN C O 1
ATOM 4970 N N . VAL C 1 108 ? 57.766 23.398 33.531 1.00 12.88 131 VAL C N 1
ATOM 4971 C CA . VAL C 1 108 ? 56.868 23.286 34.672 1.00 13.43 131 VAL C CA 1
ATOM 4972 C C . VAL C 1 108 ? 57.634 23.005 35.964 1.00 13.85 131 VAL C C 1
ATOM 4973 O O . VAL C 1 108 ? 57.073 22.483 36.920 1.00 14.06 131 VAL C O 1
ATOM 4977 N N . HIS C 1 109 ? 58.919 23.384 35.986 1.00 14.27 132 HIS C N 1
ATOM 4978 C CA . HIS C 1 109 ? 59.740 23.260 37.200 1.00 15.08 132 HIS C CA 1
ATOM 4979 C C . HIS C 1 109 ? 60.181 24.614 37.781 1.00 15.65 132 HIS C C 1
ATOM 4980 O O . HIS C 1 109 ? 60.976 24.654 38.730 1.00 16.07 132 HIS C O 1
ATOM 4987 N N . MET C 1 110 ? 59.670 25.711 37.221 1.00 15.63 133 MET C N 1
ATOM 4988 C CA . MET C 1 110 ? 59.993 27.034 37.752 1.00 16.25 133 MET C CA 1
ATOM 4989 C C . MET C 1 110 ? 59.310 27.211 39.098 1.00 16.41 133 MET C C 1
ATOM 4990 O O . MET C 1 110 ? 58.392 26.463 39.443 1.00 16.00 133 MET C O 1
ATOM 4995 N N . ALA C 1 111 ? 59.760 28.203 39.860 1.00 16.46 134 ALA C N 1
ATOM 4996 C CA . ALA C 1 111 ? 59.191 28.487 41.182 1.00 17.21 134 ALA C CA 1
ATOM 4997 C C . ALA C 1 111 ? 57.821 29.129 41.050 1.00 16.96 134 ALA C C 1
ATOM 4998 O O . ALA C 1 111 ? 57.682 30.352 40.981 1.00 17.88 134 ALA C O 1
ATOM 5000 N N . THR C 1 112 ? 56.818 28.268 41.026 1.00 16.66 135 THR C N 1
ATOM 5001 C CA . THR C 1 112 ? 55.450 28.642 40.724 1.00 16.05 135 THR C CA 1
ATOM 5002 C C . THR C 1 112 ? 54.511 27.899 41.666 1.00 16.70 135 THR C C 1
ATOM 5003 O O . THR C 1 112 ? 54.912 26.957 42.362 1.00 17.25 135 THR C O 1
ATOM 5007 N N . LYS C 1 113 ? 53.256 28.323 41.682 1.00 16.81 136 LYS C N 1
ATOM 5008 C CA . LYS C 1 113 ? 52.202 27.513 42.267 1.00 17.75 136 LYS C CA 1
ATOM 5009 C C . LYS C 1 113 ? 52.192 26.173 41.524 1.00 17.03 136 LYS C C 1
ATOM 5010 O O . LYS C 1 113 ? 52.615 26.089 40.365 1.00 16.61 136 LYS C O 1
ATOM 5016 N N . ARG C 1 114 ? 51.745 25.119 42.199 1.00 17.09 137 ARG C N 1
ATOM 5017 C CA . ARG C 1 114 ? 51.782 23.797 41.588 1.00 16.84 137 ARG C CA 1
ATOM 5018 C C . ARG C 1 114 ? 50.470 23.035 41.763 1.00 16.89 137 ARG C C 1
ATOM 5019 O O . ARG C 1 114 ? 49.643 23.365 42.610 1.00 17.16 137 ARG C O 1
ATOM 5027 N N . MET C 1 115 ? 50.297 22.036 40.903 1.00 16.13 138 MET C N 1
ATOM 5028 C CA . MET C 1 115 ? 49.099 21.201 40.894 1.00 16.43 138 MET C CA 1
ATOM 5029 C C . MET C 1 115 ? 49.078 20.155 42.007 1.00 17.17 138 MET C C 1
ATOM 5030 O O . MET C 1 115 ? 50.109 19.803 42.568 1.00 17.44 138 MET C O 1
ATOM 5035 N N . TYR C 1 116 ? 47.877 19.646 42.300 1.00 17.60 139 TYR C N 1
ATOM 5036 C CA . TYR C 1 116 ? 47.657 18.445 43.133 1.00 18.70 139 TYR C CA 1
ATOM 5037 C C . TYR C 1 116 ? 48.372 18.440 44.478 1.00 20.53 139 TYR C C 1
ATOM 5038 O O . TYR C 1 116 ? 49.236 17.619 44.735 1.00 20.17 139 TYR C O 1
ATOM 5047 N N . ASP C 1 117 ? 47.975 19.375 45.328 1.00 22.94 140 ASP C N 1
ATOM 5048 C CA . ASP C 1 117 ? 48.397 19.371 46.736 1.00 25.36 140 ASP C CA 1
ATOM 5049 C C . ASP C 1 117 ? 49.915 19.338 46.857 1.00 24.62 140 ASP C C 1
ATOM 5050 O O . ASP C 1 117 ? 50.491 18.546 47.613 1.00 25.03 140 ASP C O 1
ATOM 5055 N N . ASP C 1 118 ? 50.532 20.241 46.099 1.00 23.79 141 ASP C N 1
ATOM 5056 C CA . ASP C 1 118 ? 51.978 20.452 46.090 1.00 24.30 141 ASP C CA 1
ATOM 5057 C C . ASP C 1 118 ? 52.810 19.259 45.629 1.00 22.93 141 ASP C C 1
ATOM 5058 O O . ASP C 1 118 ? 53.990 19.172 45.944 1.00 22.89 141 ASP C O 1
ATOM 5063 N N . LYS C 1 119 ? 52.199 18.341 44.878 1.00 21.21 142 LYS C N 1
ATOM 5064 C CA . LYS C 1 119 ? 52.905 17.200 44.349 1.00 20.75 142 LYS C CA 1
ATOM 5065 C C . LYS C 1 119 ? 53.108 17.230 42.844 1.00 18.46 142 LYS C C 1
ATOM 5066 O O . LYS C 1 119 ? 53.990 16.533 42.343 1.00 17.89 142 LYS C O 1
ATOM 5072 N N . GLY C 1 120 ? 52.263 17.963 42.138 1.00 17.04 143 GLY C N 1
ATOM 5073 C CA . GLY C 1 120 ? 52.254 17.920 40.679 1.00 15.97 143 GLY C CA 1
ATOM 5074 C C . GLY C 1 120 ? 53.138 18.953 40.036 1.00 15.14 143 GLY C C 1
ATOM 5075 O O . GLY C 1 120 ? 53.983 19.555 40.689 1.00 15.07 143 GLY C O 1
ATOM 5076 N N . ILE C 1 121 ? 52.925 19.175 38.734 1.00 14.32 144 ILE C N 1
ATOM 5077 C CA . ILE C 1 121 ? 53.710 20.150 37.979 1.00 14.05 144 ILE C CA 1
ATOM 5078 C C . ILE C 1 121 ? 53.542 21.583 38.493 1.00 14.29 144 ILE C C 1
ATOM 5079 O O . ILE C 1 121 ? 52.495 21.953 39.049 1.00 14.39 144 ILE C O 1
ATOM 5084 N N . GLY C 1 122 ? 54.581 22.396 38.317 1.00 14.10 145 GLY C N 1
ATOM 5085 C CA . GLY C 1 122 ? 54.409 23.845 38.452 1.00 14.04 145 GLY C CA 1
ATOM 5086 C C . GLY C 1 122 ? 53.470 24.302 37.340 1.00 13.56 145 GLY C C 1
ATOM 5087 O O . GLY C 1 122 ? 53.476 23.746 36.230 1.00 13.13 145 GLY C O 1
ATOM 5088 N N . PHE C 1 123 ? 52.648 25.293 37.638 1.00 13.73 146 PHE C N 1
ATOM 5089 C CA . PHE C 1 123 ? 51.743 25.829 36.618 1.00 13.62 146 PHE C CA 1
ATOM 5090 C C . PHE C 1 123 ? 52.579 26.357 35.469 1.00 13.29 146 PHE C C 1
ATOM 5091 O O . PHE C 1 123 ? 53.493 27.155 35.689 1.00 13.90 146 PHE C O 1
ATOM 5099 N N . PRO C 1 124 ? 52.267 25.968 34.236 1.00 13.50 147 PRO C N 1
ATOM 5100 C CA . PRO C 1 124 ? 52.943 26.597 33.117 1.00 13.16 147 PRO C CA 1
ATOM 5101 C C . PRO C 1 124 ? 52.431 28.028 32.918 1.00 13.24 147 PRO C C 1
ATOM 5102 O O . PRO C 1 124 ? 51.399 28.437 33.519 1.00 13.24 147 PRO C O 1
ATOM 5106 N N . VAL C 1 125 ? 53.166 28.795 32.124 1.00 13.18 148 VAL C N 1
ATOM 5107 C CA . VAL C 1 125 ? 52.695 30.129 31.772 1.00 12.90 148 VAL C CA 1
ATOM 5108 C C . VAL C 1 125 ? 51.410 29.942 30.983 1.00 12.81 148 VAL C C 1
ATOM 5109 O O . VAL C 1 125 ? 51.377 29.192 30.008 1.00 12.93 148 VAL C O 1
ATOM 5113 N N . GLU C 1 126 ? 50.343 30.594 31.420 1.00 12.28 149 GLU C N 1
ATOM 5114 C CA . GLU C 1 126 ? 49.013 30.298 30.896 1.00 12.04 149 GLU C CA 1
ATOM 5115 C C . GLU C 1 126 ? 48.081 31.493 31.119 1.00 11.83 149 GLU C C 1
ATOM 5116 O O . GLU C 1 126 ? 48.372 32.379 31.932 1.00 11.42 149 GLU C O 1
ATOM 5122 N N . GLY C 1 127 ? 46.960 31.497 30.400 1.00 11.71 150 GLY C N 1
ATOM 5123 C CA . GLY C 1 127 ? 45.995 32.567 30.459 1.00 11.80 150 GLY C CA 1
ATOM 5124 C C . GLY C 1 127 ? 45.992 33.426 29.210 1.00 11.36 150 GLY C C 1
ATOM 5125 O O . GLY C 1 127 ? 46.273 32.985 28.094 1.00 11.35 150 GLY C O 1
ATOM 5126 N N . MET C 1 128 ? 45.682 34.691 29.424 1.00 11.20 151 MET C N 1
ATOM 5127 C CA . MET C 1 128 ? 45.481 35.634 28.347 1.00 11.51 151 MET C CA 1
ATOM 5128 C C . MET C 1 128 ? 46.604 35.622 27.302 1.00 10.96 151 MET C C 1
ATOM 5129 O O . MET C 1 128 ? 47.786 35.707 27.658 1.00 11.10 151 MET C O 1
ATOM 5134 N N . ASN C 1 129 ? 46.217 35.538 26.021 1.00 10.47 152 ASN C N 1
ATOM 5135 C CA . ASN C 1 129 ? 47.132 35.697 24.902 1.00 10.55 152 ASN C CA 1
ATOM 5136 C C . ASN C 1 129 ? 46.713 36.888 24.078 1.00 10.51 152 ASN C C 1
ATOM 5137 O O . ASN C 1 129 ? 45.516 37.110 23.859 1.00 11.24 152 ASN C O 1
ATOM 5142 N N . PHE C 1 130 ? 47.700 37.657 23.646 1.00 9.98 153 PHE C N 1
ATOM 5143 C CA . PHE C 1 130 ? 47.472 38.828 22.795 1.00 9.95 153 PHE C CA 1
ATOM 5144 C C . PHE C 1 130 ? 48.618 38.888 21.821 1.00 9.94 153 PHE C C 1
ATOM 5145 O O . PHE C 1 130 ? 49.775 38.956 22.235 1.00 10.01 153 PHE C O 1
ATOM 5153 N N . HIS C 1 131 ? 48.308 38.843 20.528 1.00 9.47 154 HIS C N 1
ATOM 5154 C CA . HIS C 1 131 ? 49.317 38.800 19.475 1.00 10.06 154 HIS C CA 1
ATOM 5155 C C . HIS C 1 131 ? 48.945 39.743 18.377 1.00 10.43 154 HIS C C 1
ATOM 5156 O O . HIS C 1 131 ? 47.870 39.624 17.792 1.00 11.31 154 HIS C O 1
ATOM 5163 N N . MET C 1 132 ? 49.836 40.692 18.109 1.00 10.63 155 MET C N 1
ATOM 5164 C CA A MET C 1 132 ? 49.613 41.544 16.974 0.50 10.80 155 MET C CA 1
ATOM 5165 C CA B MET C 1 132 ? 49.618 41.674 17.061 0.50 11.05 155 MET C CA 1
ATOM 5166 C C . MET C 1 132 ? 50.929 41.971 16.368 1.00 11.03 155 MET C C 1
ATOM 5167 O O . MET C 1 132 ? 51.980 41.972 17.013 1.00 11.31 155 MET C O 1
ATOM 5176 N N . PHE C 1 133 ? 50.882 42.227 15.070 1.00 10.91 156 PHE C N 1
ATOM 5177 C CA . PHE C 1 133 ? 52.030 42.839 14.415 1.00 11.08 156 PHE C CA 1
ATOM 5178 C C . PHE C 1 133 ? 51.515 43.780 13.335 1.00 11.06 156 PHE C C 1
ATOM 5179 O O . PHE C 1 133 ? 50.374 43.686 12.879 1.00 10.91 156 PHE C O 1
ATOM 5187 N N . ALA C 1 134 ? 52.369 44.729 12.981 1.00 10.84 157 ALA C N 1
ATOM 5188 C CA . ALA C 1 134 ? 52.057 45.699 11.958 1.00 11.05 157 ALA C CA 1
ATOM 5189 C C . ALA C 1 134 ? 53.331 46.039 11.204 1.00 11.51 157 ALA C C 1
ATOM 5190 O O . ALA C 1 134 ? 54.429 46.103 11.790 1.00 11.90 157 ALA C O 1
ATOM 5192 N N . VAL C 1 135 ? 53.191 46.190 9.899 1.00 11.75 158 VAL C N 1
ATOM 5193 C CA . VAL C 1 135 ? 54.280 46.641 9.019 1.00 11.96 158 VAL C CA 1
ATOM 5194 C C . VAL C 1 135 ? 53.730 47.783 8.179 1.00 12.20 158 VAL C C 1
ATOM 5195 O O . VAL C 1 135 ? 52.678 47.655 7.552 1.00 11.86 158 VAL C O 1
ATOM 5199 N N . GLY C 1 136 ? 54.439 48.910 8.175 1.00 12.20 159 GLY C N 1
ATOM 5200 C CA . GLY C 1 136 ? 53.998 50.069 7.408 1.00 12.66 159 GLY C CA 1
ATOM 5201 C C . GLY C 1 136 ? 55.111 50.998 7.000 1.00 13.38 159 GLY C C 1
ATOM 5202 O O . GLY C 1 136 ? 56.274 50.816 7.354 1.00 13.75 159 GLY C O 1
ATOM 5203 N N . GLY C 1 137 ? 54.721 51.994 6.219 1.00 13.88 160 GLY C N 1
ATOM 5204 C CA . GLY C 1 137 ? 55.651 52.975 5.692 1.00 14.69 160 GLY C CA 1
ATOM 5205 C C . GLY C 1 137 ? 55.686 54.261 6.485 1.00 15.10 160 GLY C C 1
ATOM 5206 O O . GLY C 1 137 ? 56.236 55.262 6.025 1.00 15.78 160 GLY C O 1
ATOM 5207 N N . GLU C 1 138 ? 55.093 54.239 7.664 1.00 14.82 161 GLU C N 1
ATOM 5208 C CA . GLU C 1 138 ? 55.030 55.399 8.553 1.00 15.24 161 GLU C CA 1
ATOM 5209 C C . GLU C 1 138 ? 54.572 54.840 9.907 1.00 14.47 161 GLU C C 1
ATOM 5210 O O . GLU C 1 138 ? 54.186 53.688 9.976 1.00 13.92 161 GLU C O 1
ATOM 5216 N N . PRO C 1 139 ? 54.640 55.630 10.978 1.00 14.30 162 PRO C N 1
ATOM 5217 C CA . PRO C 1 139 ? 54.243 55.080 12.276 1.00 14.06 162 PRO C CA 1
ATOM 5218 C C . PRO C 1 139 ? 52.806 54.578 12.323 1.00 13.34 162 PRO C C 1
ATOM 5219 O O . PRO C 1 139 ? 51.923 55.118 11.650 1.00 13.67 162 PRO C O 1
ATOM 5223 N N . LEU C 1 140 ? 52.611 53.507 13.081 1.00 12.73 163 LEU C N 1
ATOM 5224 C CA . LEU C 1 140 ? 51.278 52.976 13.300 1.00 12.62 163 LEU C CA 1
ATOM 5225 C C . LEU C 1 140 ? 50.446 54.064 13.961 1.00 12.17 163 LEU C C 1
ATOM 5226 O O . LEU C 1 140 ? 50.876 54.660 14.940 1.00 12.69 163 LEU C O 1
ATOM 5231 N N . GLU C 1 141 ? 49.266 54.327 13.409 1.00 12.08 164 GLU C N 1
ATOM 5232 C CA . GLU C 1 141 ? 48.379 55.350 13.921 1.00 11.98 164 GLU C CA 1
ATOM 5233 C C . GLU C 1 141 ? 47.461 54.704 14.952 1.00 11.06 164 GLU C C 1
ATOM 5234 O O . GLU C 1 141 ? 46.912 53.642 14.715 1.00 11.08 164 GLU C O 1
ATOM 5240 N N . LEU C 1 142 ? 47.348 55.358 16.103 1.00 11.12 165 LEU C N 1
ATOM 5241 C CA . LEU C 1 142 ? 46.685 54.789 17.279 1.00 10.89 165 LEU C CA 1
ATOM 5242 C C . LEU C 1 142 ? 45.418 55.553 17.651 1.00 10.43 165 LEU C C 1
ATOM 5243 O O . LEU C 1 142 ? 45.331 56.781 17.461 1.00 11.12 165 LEU C O 1
ATOM 5248 N N . GLN C 1 143 ? 44.486 54.804 18.224 1.00 10.03 166 GLN C N 1
ATOM 5249 C CA . GLN C 1 143 ? 43.245 55.307 18.823 1.00 9.96 166 GLN C CA 1
ATOM 5250 C C . GLN C 1 143 ? 43.289 54.960 20.300 1.00 9.96 166 GLN C C 1
ATOM 5251 O O . GLN C 1 143 ? 43.629 53.842 20.674 1.00 9.65 166 GLN C O 1
ATOM 5257 N N . PHE C 1 144 ? 42.985 55.921 21.157 1.00 9.82 167 PHE C N 1
ATOM 5258 C CA . PHE C 1 144 ? 42.855 55.651 22.587 1.00 10.14 167 PHE C CA 1
ATOM 5259 C C . PHE C 1 144 ? 41.502 54.997 22.856 1.00 10.19 167 PHE C C 1
ATOM 5260 O O . PHE C 1 144 ? 40.456 55.475 22.398 1.00 10.33 167 PHE C O 1
ATOM 5268 N N . LEU C 1 145 ? 41.512 53.918 23.629 1.00 9.91 168 LEU C N 1
ATOM 5269 C CA . LEU C 1 145 ? 40.268 53.305 24.125 1.00 9.90 168 LEU C CA 1
ATOM 5270 C C . LEU C 1 145 ? 40.610 52.455 25.322 1.00 9.97 168 LEU C C 1
ATOM 5271 O O . LEU C 1 145 ? 41.532 51.642 25.256 1.00 9.68 168 LEU C O 1
ATOM 5276 N N . THR C 1 146 ? 39.899 52.660 26.428 1.00 9.78 169 THR C N 1
ATOM 5277 C CA . THR C 1 146 ? 40.239 52.029 27.692 1.00 10.15 169 THR C CA 1
ATOM 5278 C C . THR C 1 146 ? 39.030 51.410 28.376 1.00 10.03 169 THR C C 1
ATOM 5279 O O . THR C 1 146 ? 37.887 51.855 28.205 1.00 10.49 169 THR C O 1
ATOM 5283 N N . GLY C 1 147 ? 39.291 50.384 29.176 1.00 10.16 170 GLY C N 1
ATOM 5284 C CA . GLY C 1 147 ? 38.296 49.794 30.046 1.00 10.19 170 GLY C CA 1
ATOM 5285 C C . GLY C 1 147 ? 37.905 50.664 31.230 1.00 10.52 170 GLY C C 1
ATOM 5286 O O . GLY C 1 147 ? 36.887 50.412 31.877 1.00 10.86 170 GLY C O 1
ATOM 5287 N N . ASN C 1 148 ? 38.745 51.638 31.557 1.00 10.42 171 ASN C N 1
ATOM 5288 C CA . ASN C 1 148 ? 38.491 52.527 32.710 1.00 10.98 171 ASN C CA 1
ATOM 5289 C C . ASN C 1 148 ? 39.066 53.900 32.442 1.00 10.93 171 ASN C C 1
ATOM 5290 O O . ASN C 1 148 ? 40.274 54.092 32.478 1.00 10.82 171 ASN C O 1
ATOM 5295 N N . TYR C 1 149 ? 38.192 54.873 32.179 1.00 11.06 172 TYR C N 1
ATOM 5296 C CA . TYR C 1 149 ? 38.677 56.208 31.830 1.00 11.46 172 TYR C CA 1
ATOM 5297 C C . TYR C 1 149 ? 39.519 56.845 32.905 1.00 12.07 172 TYR C C 1
ATOM 5298 O O . TYR C 1 149 ? 40.339 57.721 32.616 1.00 12.12 172 TYR C O 1
ATOM 5307 N N . ARG C 1 150 ? 39.315 56.431 34.148 1.00 12.72 173 ARG C N 1
ATOM 5308 C CA . ARG C 1 150 ? 40.009 57.010 35.287 1.00 13.63 173 ARG C CA 1
ATOM 5309 C C . ARG C 1 150 ? 41.418 56.471 35.558 1.00 13.41 173 ARG C C 1
ATOM 5310 O O . ARG C 1 150 ? 42.090 56.937 36.488 1.00 14.08 173 ARG C O 1
ATOM 5318 N N . THR C 1 151 ? 41.864 55.486 34.796 1.00 12.68 174 THR C N 1
ATOM 5319 C CA . THR C 1 151 ? 43.184 54.898 35.061 1.00 12.90 174 THR C CA 1
ATOM 5320 C C . THR C 1 151 ? 44.260 55.986 35.155 1.00 13.31 174 THR C C 1
ATOM 5321 O O . THR C 1 151 ? 44.360 56.837 34.272 1.00 13.30 174 THR C O 1
ATOM 5325 N N . ASP C 1 152 ? 45.049 55.908 36.224 1.00 14.11 175 ASP C N 1
ATOM 5326 C CA . ASP C 1 152 ? 46.070 56.895 36.563 1.00 14.60 175 ASP C CA 1
ATOM 5327 C C . ASP C 1 152 ? 47.424 56.253 36.274 1.00 14.47 175 ASP C C 1
ATOM 5328 O O . ASP C 1 152 ? 47.822 55.312 36.953 1.00 14.66 175 ASP C O 1
ATOM 5333 N N . TYR C 1 153 ? 48.104 56.756 35.250 1.00 14.28 176 TYR C N 1
ATOM 5334 C CA . TYR C 1 153 ? 49.392 56.227 34.796 1.00 14.32 176 TYR C CA 1
ATOM 5335 C C . TYR C 1 153 ? 50.594 56.948 35.406 1.00 15.16 176 TYR C C 1
ATOM 5336 O O . TYR C 1 153 ? 51.748 56.717 34.988 1.00 15.49 176 TYR C O 1
ATOM 5345 N N . SER C 1 154 ? 50.362 57.780 36.422 1.00 15.65 177 SER C N 1
ATOM 5346 C CA . SER C 1 154 ? 51.438 58.631 36.951 1.00 16.42 177 SER C CA 1
ATOM 5347 C C . SER C 1 154 ? 52.527 57.926 37.776 1.00 17.09 177 SER C C 1
ATOM 5348 O O . SER C 1 154 ? 53.513 58.578 38.149 1.00 18.12 177 SER C O 1
ATOM 5351 N N . ALA C 1 155 ? 52.381 56.634 38.069 1.00 17.23 178 ALA C N 1
ATOM 5352 C CA . ALA C 1 155 ? 53.489 55.909 38.694 1.00 18.04 178 ALA C CA 1
ATOM 5353 C C . ALA C 1 155 ? 54.669 55.736 37.716 1.00 18.26 178 ALA C C 1
ATOM 5354 O O . ALA C 1 155 ? 55.780 55.412 38.132 1.00 18.74 178 ALA C O 1
ATOM 5356 N N . ASN C 1 156 ? 54.424 55.927 36.420 1.00 17.84 179 ASN C N 1
ATOM 5357 C CA . ASN C 1 156 ? 55.464 55.769 35.405 1.00 18.19 179 ASN C CA 1
ATOM 5358 C C . ASN C 1 156 ? 55.341 56.863 34.360 1.00 18.82 179 ASN C C 1
ATOM 5359 O O . ASN C 1 156 ? 54.574 56.738 33.410 1.00 18.36 179 ASN C O 1
ATOM 5364 N N . ASP C 1 157 ? 56.112 57.936 34.530 1.00 21.63 180 ASP C N 1
ATOM 5365 C CA . ASP C 1 157 ? 56.025 59.060 33.600 1.00 22.98 180 ASP C CA 1
ATOM 5366 C C . ASP C 1 157 ? 56.717 58.791 32.251 1.00 23.44 180 ASP C C 1
ATOM 5367 O O . ASP C 1 157 ? 56.724 59.664 31.384 1.00 25.03 180 ASP C O 1
ATOM 5372 N N . LYS C 1 158 ? 57.291 57.609 32.056 1.00 22.76 181 LYS C N 1
ATOM 5373 C CA . LYS C 1 158 ? 57.852 57.262 30.757 1.00 22.78 181 LYS C CA 1
ATOM 5374 C C . LYS C 1 158 ? 56.809 56.678 29.810 1.00 21.35 181 LYS C C 1
ATOM 5375 O O . LYS C 1 158 ? 57.090 56.465 28.631 1.00 22.26 181 LYS C O 1
ATOM 5379 N N . LEU C 1 159 ? 55.613 56.410 30.308 1.00 19.30 182 LEU C N 1
ATOM 5380 C CA . LEU C 1 159 ? 54.531 55.950 29.443 1.00 18.01 182 LEU C CA 1
ATOM 5381 C C . LEU C 1 159 ? 54.014 57.132 28.636 1.00 17.87 182 LEU C C 1
ATOM 5382 O O . LEU C 1 159 ? 54.139 58.271 29.071 1.00 21.05 182 LEU C O 1
ATOM 5387 N N . VAL C 1 160 ? 53.477 56.869 27.455 1.00 16.07 183 VAL C N 1
ATOM 5388 C CA . VAL C 1 160 ? 52.838 57.898 26.661 1.00 15.30 183 VAL C CA 1
ATOM 5389 C C . VAL C 1 160 ? 51.334 57.675 26.707 1.00 14.71 183 VAL C C 1
ATOM 5390 O O . VAL C 1 160 ? 50.829 56.659 26.216 1.00 14.51 183 VAL C O 1
ATOM 5394 N N . VAL C 1 161 ? 50.637 58.615 27.331 1.00 14.58 184 VAL C N 1
ATOM 5395 C CA . VAL C 1 161 ? 49.192 58.510 27.530 1.00 14.44 184 VAL C CA 1
ATOM 5396 C C . VAL C 1 161 ? 48.618 59.902 27.409 1.00 14.98 184 VAL C C 1
ATOM 5397 O O . VAL C 1 161 ? 49.390 60.871 27.450 1.00 16.00 184 VAL C O 1
ATOM 5401 N N . PRO C 1 162 ? 47.286 60.033 27.277 1.00 14.60 185 PRO C N 1
ATOM 5402 C CA . PRO C 1 162 ? 46.734 61.381 27.138 1.00 15.58 185 PRO C CA 1
ATOM 5403 C C . PRO C 1 162 ? 46.907 62.211 28.390 1.00 17.13 185 PRO C C 1
ATOM 5404 O O . PRO C 1 162 ? 46.997 61.667 29.482 1.00 18.14 185 PRO C O 1
ATOM 5408 N N . PRO C 1 163 ? 46.915 63.531 28.241 1.00 18.65 186 PRO C N 1
ATOM 5409 C CA . PRO C 1 163 ? 47.116 64.396 29.416 1.00 19.85 186 PRO C CA 1
ATOM 5410 C C . PRO C 1 163 ? 45.866 64.703 30.225 1.00 20.15 186 PRO C C 1
ATOM 5411 O O . PRO C 1 163 ? 45.966 65.351 31.286 1.00 22.94 186 PRO C O 1
ATOM 5415 N N . ILE C 1 164 ? 44.700 64.340 29.696 1.00 18.43 187 ILE C N 1
ATOM 5416 C CA . ILE C 1 164 ? 43.438 64.522 30.387 1.00 18.15 187 ILE C CA 1
ATOM 5417 C C . ILE C 1 164 ? 42.611 63.233 30.240 1.00 16.77 187 ILE C C 1
ATOM 5418 O O . ILE C 1 164 ? 42.895 62.399 29.360 1.00 16.61 187 ILE C O 1
ATOM 5423 N N . LYS C 1 165 ? 41.625 63.083 31.119 1.00 15.75 188 LYS C N 1
ATOM 5424 C CA . LYS C 1 165 ? 40.762 61.916 31.191 1.00 14.82 188 LYS C CA 1
ATOM 5425 C C . LYS C 1 165 ? 39.306 62.313 31.010 1.00 14.17 188 LYS C C 1
ATOM 5426 O O . LYS C 1 165 ? 38.879 63.389 31.436 1.00 14.53 188 LYS C O 1
ATOM 5432 N N . HIS C 1 166 ? 38.536 61.419 30.390 1.00 13.12 189 HIS C N 1
ATOM 5433 C CA . HIS C 1 166 ? 37.111 61.666 30.182 1.00 12.79 189 HIS C CA 1
ATOM 5434 C C . HIS C 1 166 ? 36.330 60.382 30.005 1.00 12.24 189 HIS C C 1
ATOM 5435 O O . HIS C 1 166 ? 36.832 59.415 29.428 1.00 11.81 189 HIS C O 1
ATOM 5442 N N . GLN C 1 167 ? 35.085 60.392 30.469 1.00 12.12 190 GLN C N 1
ATOM 5443 C CA . GLN C 1 167 ? 34.178 59.263 30.375 1.00 11.82 190 GLN C CA 1
ATOM 5444 C C . GLN C 1 167 ? 34.119 58.617 28.990 1.00 11.27 190 GLN C C 1
ATOM 5445 O O . GLN C 1 167 ? 33.994 57.402 28.862 1.00 11.14 190 GLN C O 1
ATOM 5451 N N . SER C 1 168 ? 34.185 59.447 27.970 1.00 11.31 191 SER C N 1
ATOM 5452 C CA . SER C 1 168 ? 33.957 59.027 26.593 1.00 11.04 191 SER C CA 1
ATOM 5453 C C . SER C 1 168 ? 35.045 58.131 26.054 1.00 10.75 191 SER C C 1
ATOM 5454 O O . SER C 1 168 ? 34.844 57.465 25.020 1.00 10.94 191 SER C O 1
ATOM 5457 N N . THR C 1 169 ? 36.170 58.041 26.757 1.00 10.67 192 THR C N 1
ATOM 5458 C CA . THR C 1 169 ? 37.281 57.207 26.293 1.00 10.64 192 THR C CA 1
ATOM 5459 C C . THR C 1 169 ? 37.079 55.710 26.537 1.00 10.27 192 THR C C 1
ATOM 5460 O O . THR C 1 169 ? 37.918 54.907 26.144 1.00 9.81 192 THR C O 1
ATOM 5464 N N . GLN C 1 170 ? 35.960 55.328 27.172 1.00 10.34 193 GLN C N 1
ATOM 5465 C CA . GLN C 1 170 ? 35.558 53.923 27.258 1.00 10.28 193 GLN C CA 1
ATOM 5466 C C . GLN C 1 170 ? 34.864 53.443 25.975 1.00 10.25 193 GLN C C 1
ATOM 5467 O O . GLN C 1 170 ? 34.666 52.234 25.808 1.00 10.50 193 GLN C O 1
ATOM 5473 N N . GLY C 1 171 ? 34.556 54.401 25.103 1.00 10.16 194 GLY C N 1
ATOM 5474 C CA . GLY C 1 171 ? 34.110 54.163 23.733 1.00 10.05 194 GLY C CA 1
ATOM 5475 C C . GLY C 1 171 ? 35.163 54.758 22.818 1.00 10.04 194 GLY C C 1
ATOM 5476 O O . GLY C 1 171 ? 36.307 54.967 23.230 1.00 9.99 194 GLY C O 1
ATOM 5477 N N . LEU C 1 172 ? 34.768 55.070 21.588 1.00 10.22 195 LEU C N 1
ATOM 5478 C CA . LEU C 1 172 ? 35.682 55.683 20.628 1.00 10.65 195 LEU C CA 1
ATOM 5479 C C . LEU C 1 172 ? 35.453 57.193 20.646 1.00 10.87 195 LEU C C 1
ATOM 5480 O O . LEU C 1 172 ? 34.401 57.683 20.224 1.00 11.50 195 LEU C O 1
ATOM 5485 N N . ASN C 1 173 ? 36.439 57.924 21.170 1.00 10.70 196 ASN C N 1
ATOM 5486 C CA . ASN C 1 173 ? 36.455 59.375 21.122 1.00 11.28 196 ASN C CA 1
ATOM 5487 C C . ASN C 1 173 ? 37.629 59.731 20.193 1.00 11.40 196 ASN C C 1
ATOM 5488 O O . ASN C 1 173 ? 38.788 59.574 20.569 1.00 11.27 196 ASN C O 1
ATOM 5493 N N . PRO C 1 174 ? 37.317 60.204 18.982 1.00 12.15 197 PRO C N 1
ATOM 5494 C CA . PRO C 1 174 ? 38.407 60.387 18.005 1.00 12.54 197 PRO C CA 1
ATOM 5495 C C . PRO C 1 174 ? 39.301 61.588 18.265 1.00 13.24 197 PRO C C 1
ATOM 5496 O O . PRO C 1 174 ? 40.281 61.809 17.528 1.00 14.04 197 PRO C O 1
ATOM 5500 N N . HIS C 1 175 ? 38.985 62.368 19.305 1.00 13.44 198 HIS C N 1
ATOM 5501 C CA . HIS C 1 175 ? 39.896 63.424 19.763 1.00 14.29 198 HIS C CA 1
ATOM 5502 C C . HIS C 1 175 ? 41.078 62.892 20.549 1.00 13.83 198 HIS C C 1
ATOM 5503 O O . HIS C 1 175 ? 41.952 63.661 20.932 1.00 14.80 198 HIS C O 1
ATOM 5510 N N . TYR C 1 176 ? 41.100 61.588 20.830 1.00 13.03 199 TYR C N 1
ATOM 5511 C CA . TYR C 1 176 ? 42.178 60.962 21.595 1.00 12.83 199 TYR C CA 1
ATOM 5512 C C . TYR C 1 176 ? 42.932 59.963 20.696 1.00 12.65 199 TYR C C 1
ATOM 5513 O O . TYR C 1 176 ? 42.604 58.768 20.623 1.00 11.79 199 TYR C O 1
ATOM 5522 N N . LYS C 1 177 ? 43.922 60.471 19.980 1.00 13.49 200 LYS C N 1
ATOM 5523 C CA . LYS C 1 177 ? 44.712 59.670 19.050 1.00 13.31 200 LYS C CA 1
ATOM 5524 C C . LYS C 1 177 ? 46.206 59.892 19.302 1.00 13.48 200 LYS C C 1
ATOM 5525 O O . LYS C 1 177 ? 46.596 60.761 20.095 1.00 14.50 200 LYS C O 1
ATOM 5531 N N . GLN C 1 178 ? 47.044 59.093 18.644 1.00 13.32 201 GLN C N 1
ATOM 5532 C CA . GLN C 1 178 ? 48.501 59.172 18.798 1.00 13.68 201 GLN C CA 1
ATOM 5533 C C . GLN C 1 178 ? 49.118 58.397 17.651 1.00 13.51 201 GLN C C 1
ATOM 5534 O O . GLN C 1 178 ? 48.406 57.826 16.829 1.00 13.03 201 GLN C O 1
ATOM 5540 N N . LYS C 1 179 ? 50.441 58.401 17.612 1.00 13.93 202 LYS C N 1
ATOM 5541 C CA . LYS C 1 179 ? 51.208 57.574 16.687 1.00 14.47 202 LYS C CA 1
ATOM 5542 C C . LYS C 1 179 ? 52.240 56.816 17.489 1.00 14.09 202 LYS C C 1
ATOM 5543 O O . LYS C 1 179 ? 52.816 57.354 18.424 1.00 14.50 202 LYS C O 1
ATOM 5549 N N . LEU C 1 180 ? 52.468 55.570 17.111 1.00 13.44 203 LEU C N 1
ATOM 5550 C CA . LEU C 1 180 ? 53.404 54.699 17.809 1.00 13.43 203 LEU C CA 1
ATOM 5551 C C . LEU C 1 180 ? 54.831 55.038 17.395 1.00 14.25 203 LEU C C 1
ATOM 5552 O O . LEU C 1 180 ? 55.369 54.494 16.424 1.00 14.24 203 LEU C O 1
ATOM 5557 N N . THR C 1 181 ? 55.434 55.952 18.153 1.00 14.93 204 THR C N 1
ATOM 5558 C CA . THR C 1 181 ? 56.763 56.495 17.857 1.00 15.86 204 THR C CA 1
ATOM 5559 C C . THR C 1 181 ? 57.838 56.165 18.890 1.00 16.10 204 THR C C 1
ATOM 5560 O O . THR C 1 181 ? 58.966 56.656 18.781 1.00 17.21 204 THR C O 1
ATOM 5564 N N . LYS C 1 182 ? 57.503 55.338 19.878 1.00 15.55 205 LYS C N 1
ATOM 5565 C CA . LYS C 1 182 ? 58.441 54.997 20.934 1.00 16.03 205 LYS C CA 1
ATOM 5566 C C . LYS C 1 182 ? 58.211 53.564 21.384 1.00 14.99 205 LYS C C 1
ATOM 5567 O O . LYS C 1 182 ? 57.093 53.187 21.685 1.00 15.19 205 LYS C O 1
ATOM 5571 N N . ASP C 1 183 ? 59.291 52.796 21.406 1.00 14.94 206 ASP C N 1
ATOM 5572 C CA . ASP C 1 183 ? 59.290 51.437 21.892 1.00 14.28 206 ASP C CA 1
ATOM 5573 C C . ASP C 1 183 ? 59.095 51.392 23.397 1.00 14.25 206 ASP C C 1
ATOM 5574 O O . ASP C 1 183 ? 59.667 52.201 24.113 1.00 14.94 206 ASP C O 1
ATOM 5579 N N . GLY C 1 184 ? 58.302 50.425 23.866 1.00 13.55 207 GLY C N 1
ATOM 5580 C CA . GLY C 1 184 ? 58.176 50.198 25.295 1.00 14.06 207 GLY C CA 1
ATOM 5581 C C . GLY C 1 184 ? 57.541 51.321 26.102 1.00 14.18 207 GLY C C 1
ATOM 5582 O O . GLY C 1 184 ? 57.838 51.486 27.288 1.00 15.69 207 GLY C O 1
ATOM 5583 N N . ALA C 1 185 ? 56.618 52.057 25.494 1.00 13.68 208 ALA C N 1
ATOM 5584 C CA . ALA C 1 185 ? 56.059 53.264 26.125 1.00 13.84 208 ALA C CA 1
ATOM 5585 C C . ALA C 1 185 ? 54.540 53.474 25.977 1.00 13.34 208 ALA C C 1
ATOM 5586 O O . ALA C 1 185 ? 53.932 54.159 26.795 1.00 13.91 208 ALA C O 1
ATOM 5588 N N . PHE C 1 186 ? 53.938 52.912 24.940 1.00 12.70 209 PHE C N 1
ATOM 5589 C CA . PHE C 1 186 ? 52.504 53.046 24.691 1.00 12.22 209 PHE C CA 1
ATOM 5590 C C . PHE C 1 186 ? 51.764 51.811 25.212 1.00 12.13 209 PHE C C 1
ATOM 5591 O O . PHE C 1 186 ? 51.936 50.711 24.663 1.00 11.56 209 PHE C O 1
ATOM 5599 N N . PRO C 1 187 ? 50.969 51.974 26.293 1.00 11.74 210 PRO C N 1
ATOM 5600 C CA . PRO C 1 187 ? 50.319 50.773 26.848 1.00 11.75 210 PRO C CA 1
ATOM 5601 C C . PRO C 1 187 ? 49.318 50.150 25.907 1.00 11.60 210 PRO C C 1
ATOM 5602 O O . PRO C 1 187 ? 48.501 50.836 25.276 1.00 11.49 210 PRO C O 1
ATOM 5606 N N . VAL C 1 188 ? 49.345 48.827 25.839 1.00 11.12 211 VAL C N 1
ATOM 5607 C CA A VAL C 1 188 ? 48.377 48.168 24.947 0.50 10.64 211 VAL C CA 1
ATOM 5608 C CA B VAL C 1 188 ? 48.419 48.036 25.034 0.50 10.99 211 VAL C CA 1
ATOM 5609 C C . VAL C 1 188 ? 46.972 48.250 25.517 1.00 10.41 211 VAL C C 1
ATOM 5610 O O . VAL C 1 188 ? 46.005 48.287 24.739 1.00 10.61 211 VAL C O 1
ATOM 5617 N N . GLU C 1 189 ? 46.839 48.379 26.838 1.00 10.28 212 GLU C N 1
ATOM 5618 C CA . GLU C 1 189 ? 45.512 48.439 27.451 1.00 9.99 212 GLU C CA 1
ATOM 5619 C C . GLU C 1 189 ? 44.712 49.671 27.052 1.00 9.83 212 GLU C C 1
ATOM 5620 O O . GLU C 1 189 ? 43.507 49.678 27.221 1.00 10.26 212 GLU C O 1
ATOM 5626 N N . CYS C 1 190 ? 45.370 50.720 26.555 1.00 10.20 213 CYS C N 1
ATOM 5627 C CA . CYS C 1 190 ? 44.643 51.960 26.232 1.00 10.61 213 CYS C CA 1
ATOM 5628 C C . CYS C 1 190 ? 44.865 52.491 24.834 1.00 10.51 213 CYS C C 1
ATOM 5629 O O . CYS C 1 190 ? 44.229 53.476 24.461 1.00 10.63 213 CYS C O 1
ATOM 5632 N N . TRP C 1 191 ? 45.738 51.849 24.064 1.00 10.16 214 TRP C N 1
ATOM 5633 C CA . TRP C 1 191 ? 45.976 52.254 22.680 1.00 10.00 214 TRP C CA 1
ATOM 5634 C C . TRP C 1 191 ? 45.789 51.068 21.757 1.00 9.94 214 TRP C C 1
ATOM 5635 O O . TRP C 1 191 ? 46.366 50.009 21.991 1.00 10.11 214 TRP C O 1
ATOM 5646 N N . CYS C 1 192 ? 45.056 51.293 20.668 1.00 9.95 215 CYS C N 1
ATOM 5647 C CA . CYS C 1 192 ? 44.825 50.270 19.657 1.00 10.03 215 CYS C CA 1
ATOM 5648 C C . CYS C 1 192 ? 45.038 50.894 18.261 1.00 10.23 215 CYS C C 1
ATOM 5649 O O . CYS C 1 192 ? 45.139 52.119 18.114 1.00 10.63 215 CYS C O 1
ATOM 5652 N N . PRO C 1 193 ? 45.100 50.064 17.222 1.00 10.21 216 PRO C N 1
ATOM 5653 C CA . PRO C 1 193 ? 45.206 50.676 15.899 1.00 10.68 216 PRO C CA 1
ATOM 5654 C C . PRO C 1 193 ? 43.989 51.522 15.573 1.00 10.64 216 PRO C C 1
ATOM 5655 O O . PRO C 1 193 ? 42.853 51.137 15.890 1.00 10.64 216 PRO C O 1
ATOM 5659 N N . ASP C 1 194 ? 44.214 52.665 14.934 1.00 10.34 217 ASP C N 1
ATOM 5660 C CA . ASP C 1 194 ? 43.124 53.539 14.493 1.00 10.82 217 ASP C CA 1
ATOM 5661 C C . ASP C 1 194 ? 42.641 53.054 13.131 1.00 10.95 217 ASP C C 1
ATOM 5662 O O . ASP C 1 194 ? 43.323 53.242 12.111 1.00 10.97 217 ASP C O 1
ATOM 5667 N N . PRO C 1 195 ? 41.448 52.443 13.078 1.00 10.86 218 PRO C N 1
ATOM 5668 C CA . PRO C 1 195 ? 40.999 51.864 11.824 1.00 11.22 218 PRO C CA 1
ATOM 5669 C C . PRO C 1 195 ? 40.572 52.897 10.796 1.00 11.62 218 PRO C C 1
ATOM 5670 O O . PRO C 1 195 ? 40.377 52.546 9.631 1.00 12.15 218 PRO C O 1
ATOM 5674 N N . SER C 1 196 ? 40.415 54.163 11.205 1.00 11.96 219 SER C N 1
ATOM 5675 C CA . SER C 1 196 ? 40.037 55.209 10.261 1.00 12.87 219 SER C CA 1
ATOM 5676 C C . SER C 1 196 ? 41.247 55.767 9.533 1.00 13.14 219 SER C C 1
ATOM 5677 O O . SER C 1 196 ? 41.089 56.583 8.625 1.00 13.84 219 SER C O 1
ATOM 5680 N N . LYS C 1 197 ? 42.443 55.390 9.961 1.00 13.06 220 LYS C N 1
ATOM 5681 C CA . LYS C 1 197 ? 43.671 55.811 9.282 1.00 13.59 220 LYS C CA 1
ATOM 5682 C C . LYS C 1 197 ? 44.422 54.551 8.869 1.00 13.20 220 LYS C C 1
ATOM 5683 O O . LYS C 1 197 ? 43.789 53.611 8.413 1.00 13.13 220 LYS C O 1
ATOM 5689 N N . ASN C 1 198 ? 45.743 54.544 9.010 1.00 12.58 221 ASN C N 1
ATOM 5690 C CA . ASN C 1 198 ? 46.576 53.378 8.688 1.00 12.52 221 ASN C CA 1
ATOM 5691 C C . ASN C 1 198 ? 46.413 52.865 7.259 1.00 13.42 221 ASN C C 1
ATOM 5692 O O . ASN C 1 198 ? 46.517 51.663 6.993 1.00 13.05 221 ASN C O 1
ATOM 5697 N N . GLU C 1 199 ? 46.241 53.786 6.337 1.00 14.85 222 GLU C N 1
ATOM 5698 C CA . GLU C 1 199 ? 46.138 53.456 4.932 1.00 16.36 222 GLU C CA 1
ATOM 5699 C C . GLU C 1 199 ? 47.465 52.886 4.381 1.00 15.78 222 GLU C C 1
ATOM 5700 O O . GLU C 1 199 ? 47.465 52.148 3.411 1.00 16.64 222 GLU C O 1
ATOM 5706 N N . ASN C 1 200 ? 48.565 53.217 5.047 1.00 14.52 223 ASN C N 1
ATOM 5707 C CA . ASN C 1 200 ? 49.890 52.851 4.627 1.00 14.55 223 ASN C CA 1
ATOM 5708 C C . ASN C 1 200 ? 50.578 51.876 5.596 1.00 14.06 223 ASN C C 1
ATOM 5709 O O . ASN C 1 200 ? 51.790 51.774 5.607 1.00 13.69 223 ASN C O 1
ATOM 5714 N N . THR C 1 201 ? 49.781 51.147 6.378 1.00 13.36 224 THR C N 1
ATOM 5715 C CA . THR C 1 201 ? 50.244 50.091 7.289 1.00 12.83 224 THR C CA 1
ATOM 5716 C C . THR C 1 201 ? 49.296 48.911 7.184 1.00 12.73 224 THR C C 1
ATOM 5717 O O . THR C 1 201 ? 48.100 49.086 6.986 1.00 13.20 224 THR C O 1
ATOM 5721 N N . ARG C 1 202 ? 49.811 47.710 7.330 1.00 12.15 225 ARG C N 1
ATOM 5722 C CA . ARG C 1 202 ? 48.952 46.537 7.490 1.00 11.82 225 ARG C CA 1
ATOM 5723 C C . ARG C 1 202 ? 49.130 46.050 8.907 1.00 11.02 225 ARG C C 1
ATOM 5724 O O . ARG C 1 202 ? 50.256 45.925 9.381 1.00 10.95 225 ARG C O 1
ATOM 5732 N N . TYR C 1 203 ? 48.035 45.766 9.595 1.00 10.55 226 TYR C N 1
ATOM 5733 C CA . TYR C 1 203 ? 48.132 45.203 10.951 1.00 10.20 226 TYR C CA 1
ATOM 5734 C C . TYR C 1 203 ? 47.193 44.008 11.126 1.00 10.19 226 TYR C C 1
ATOM 5735 O O . TYR C 1 203 ? 46.173 43.891 10.444 1.00 9.80 226 TYR C O 1
ATOM 5744 N N . TYR C 1 204 ? 47.610 43.108 12.013 1.00 10.17 227 TYR C N 1
ATOM 5745 C CA . TYR C 1 204 ? 46.927 41.834 12.241 1.00 10.71 227 TYR C CA 1
ATOM 5746 C C . TYR C 1 204 ? 47.011 41.571 13.711 1.00 10.51 227 TYR C C 1
ATOM 5747 O O . TYR C 1 204 ? 48.097 41.594 14.276 1.00 10.64 227 TYR C O 1
ATOM 5756 N N . GLY C 1 205 ? 45.882 41.237 14.330 1.00 10.48 228 GLY C N 1
ATOM 5757 C CA . GLY C 1 205 ? 45.894 40.980 15.761 1.00 10.21 228 GLY C CA 1
ATOM 5758 C C . GLY C 1 205 ? 44.858 39.964 16.203 1.00 10.41 228 GLY C C 1
ATOM 5759 O O . GLY C 1 205 ? 43.854 39.725 15.521 1.00 9.93 228 GLY C O 1
ATOM 5760 N N . SER C 1 206 ? 45.132 39.349 17.361 1.00 10.48 229 SER C N 1
ATOM 5761 C CA . SER C 1 206 ? 44.219 38.428 18.001 1.00 11.36 229 SER C CA 1
ATOM 5762 C C . SER C 1 206 ? 44.323 38.528 19.515 1.00 10.93 229 SER C C 1
ATOM 5763 O O . SER C 1 206 ? 45.360 38.890 20.062 1.00 11.29 229 SER C O 1
ATOM 5766 N N . TYR C 1 207 ? 43.234 38.166 20.174 1.00 10.33 230 TYR C N 1
ATOM 5767 C CA . TYR C 1 207 ? 43.167 38.156 21.627 1.00 9.84 230 TYR C CA 1
ATOM 5768 C C . TYR C 1 207 ? 42.391 36.916 22.041 1.00 10.24 230 TYR C C 1
ATOM 5769 O O . TYR C 1 207 ? 41.295 36.656 21.517 1.00 9.92 230 TYR C O 1
ATOM 5778 N N . THR C 1 208 ? 42.956 36.131 22.962 1.00 10.40 231 THR C N 1
ATOM 5779 C CA . THR C 1 208 ? 42.225 35.065 23.625 1.00 11.18 231 THR C CA 1
ATOM 5780 C C . THR C 1 208 ? 42.323 35.328 25.118 1.00 11.12 231 THR C C 1
ATOM 5781 O O . THR C 1 208 ? 43.426 35.388 25.657 1.00 11.64 231 THR C O 1
ATOM 5785 N N . GLY C 1 209 ? 41.188 35.523 25.781 1.00 11.14 232 GLY C N 1
ATOM 5786 C CA . GLY C 1 209 ? 41.177 35.954 27.167 1.00 11.14 232 GLY C CA 1
ATOM 5787 C C . GLY C 1 209 ? 40.973 34.832 28.157 1.00 11.39 232 GLY C C 1
ATOM 5788 O O . GLY C 1 209 ? 41.438 33.702 27.951 1.00 11.97 232 GLY C O 1
ATOM 5789 N N . GLY C 1 210 ? 40.251 35.143 29.230 1.00 11.28 233 GLY C N 1
ATOM 5790 C CA . GLY C 1 210 ? 40.001 34.197 30.285 1.00 12.06 233 GLY C CA 1
ATOM 5791 C C . GLY C 1 210 ? 41.119 34.154 31.301 1.00 12.55 233 GLY C C 1
ATOM 5792 O O . GLY C 1 210 ? 42.105 34.873 31.160 1.00 13.75 233 GLY C O 1
ATOM 5793 N N . GLN C 1 211 ? 40.961 33.311 32.324 1.00 13.34 234 GLN C N 1
ATOM 5794 C CA . GLN C 1 211 ? 41.867 33.353 33.491 1.00 13.71 234 GLN C CA 1
ATOM 5795 C C . GLN C 1 211 ? 43.138 32.507 33.387 1.00 13.79 234 GLN C C 1
ATOM 5796 O O . GLN C 1 211 ? 44.265 33.020 33.609 1.00 15.14 234 GLN C O 1
ATOM 5802 N N . SER C 1 212 ? 42.932 31.224 33.086 1.00 12.97 235 SER C N 1
ATOM 5803 C CA A SER C 1 212 ? 43.999 30.215 33.023 0.50 13.09 235 SER C CA 1
ATOM 5804 C CA B SER C 1 212 ? 44.010 30.225 33.020 0.50 13.19 235 SER C CA 1
ATOM 5805 C C . SER C 1 212 ? 44.000 29.477 31.685 1.00 12.62 235 SER C C 1
ATOM 5806 O O . SER C 1 212 ? 44.507 28.352 31.579 1.00 13.74 235 SER C O 1
ATOM 5811 N N . THR C 1 213 ? 43.474 30.134 30.667 1.00 11.71 236 THR C N 1
ATOM 5812 C CA . THR C 1 213 ? 43.308 29.561 29.344 1.00 11.29 236 THR C CA 1
ATOM 5813 C C . THR C 1 213 ? 44.585 28.992 28.763 1.00 11.32 236 THR C C 1
ATOM 5814 O O . THR C 1 213 ? 45.647 29.618 28.839 1.00 10.88 236 THR C O 1
ATOM 5818 N N . PRO C 1 214 ? 44.492 27.807 28.130 1.00 11.46 237 PRO C N 1
ATOM 5819 C CA . PRO C 1 214 ? 45.678 27.287 27.472 1.00 11.55 237 PRO C CA 1
ATOM 5820 C C . PRO C 1 214 ? 46.166 28.215 26.355 1.00 11.31 237 PRO C C 1
ATOM 5821 O O . PRO C 1 214 ? 45.382 28.594 25.482 1.00 11.49 237 PRO C O 1
ATOM 5825 N N . PRO C 1 215 ? 47.445 28.597 26.379 1.00 11.15 238 PRO C N 1
ATOM 5826 C CA . PRO C 1 215 ? 48.007 29.240 25.203 1.00 11.20 238 PRO C CA 1
ATOM 5827 C C . PRO C 1 215 ? 48.031 28.295 24.016 1.00 11.81 238 PRO C C 1
ATOM 5828 O O . PRO C 1 215 ? 48.367 27.125 24.175 1.00 11.91 238 PRO C O 1
ATOM 5832 N N . VAL C 1 216 ? 47.607 28.795 22.855 1.00 12.27 239 VAL C N 1
ATOM 5833 C CA . VAL C 1 216 ? 47.655 28.010 21.618 1.00 13.17 239 VAL C CA 1
ATOM 5834 C C . VAL C 1 216 ? 48.524 28.781 20.644 1.00 12.81 239 VAL C C 1
ATOM 5835 O O . VAL C 1 216 ? 48.160 29.892 20.228 1.00 13.54 239 VAL C O 1
ATOM 5839 N N . LEU C 1 217 ? 49.694 28.233 20.324 1.00 12.71 240 LEU C N 1
ATOM 5840 C CA . LEU C 1 217 ? 50.723 28.953 19.602 1.00 12.87 240 LEU C CA 1
ATOM 5841 C C . LEU C 1 217 ? 51.286 28.079 18.504 1.00 13.53 240 LEU C C 1
ATOM 5842 O O . LEU C 1 217 ? 51.305 26.834 18.626 1.00 14.62 240 LEU C O 1
ATOM 5847 N N . GLN C 1 218 ? 51.712 28.718 17.421 1.00 13.99 241 GLN C N 1
ATOM 5848 C CA . GLN C 1 218 ? 52.359 27.998 16.312 1.00 14.74 241 GLN C CA 1
ATOM 5849 C C . GLN C 1 218 ? 53.642 28.722 15.926 1.00 13.46 241 GLN C C 1
ATOM 5850 O O . GLN C 1 218 ? 53.770 29.911 16.158 1.00 13.60 241 GLN C O 1
ATOM 5856 N N . PHE C 1 219 ? 54.577 27.985 15.344 1.00 12.66 242 PHE C N 1
ATOM 5857 C CA . PHE C 1 219 ? 55.805 28.543 14.813 1.00 12.38 242 PHE C CA 1
ATOM 5858 C C . PHE C 1 219 ? 56.268 27.765 13.588 1.00 12.25 242 PHE C C 1
ATOM 5859 O O . PHE C 1 219 ? 56.312 26.544 13.578 1.00 12.53 242 PHE C O 1
ATOM 5867 N N . THR C 1 220 ? 56.610 28.490 12.536 1.00 11.74 243 THR C N 1
ATOM 5868 C CA . THR C 1 220 ? 57.113 27.871 11.322 1.00 12.19 243 THR C CA 1
ATOM 5869 C C . THR C 1 220 ? 57.877 28.910 10.509 1.00 12.26 243 THR C C 1
ATOM 5870 O O . THR C 1 220 ? 57.594 30.105 10.606 1.00 12.69 243 THR C O 1
ATOM 5874 N N . ASN C 1 221 ? 58.820 28.449 9.697 1.00 12.60 244 ASN C N 1
ATOM 5875 C CA . ASN C 1 221 ? 59.516 29.344 8.758 1.00 12.80 244 ASN C CA 1
ATOM 5876 C C . ASN C 1 221 ? 58.996 29.268 7.326 1.00 13.62 244 ASN C C 1
ATOM 5877 O O . ASN C 1 221 ? 59.703 29.636 6.379 1.00 14.55 244 ASN C O 1
ATOM 5882 N N . THR C 1 222 ? 57.748 28.825 7.150 1.00 13.74 245 THR C N 1
ATOM 5883 C CA . THR C 1 222 ? 57.251 28.515 5.824 1.00 14.49 245 THR C CA 1
ATOM 5884 C C . THR C 1 222 ? 56.078 29.377 5.382 1.00 14.96 245 THR C C 1
ATOM 5885 O O . THR C 1 222 ? 55.566 29.130 4.311 1.00 16.19 245 THR C O 1
ATOM 5889 N N . VAL C 1 223 ? 55.681 30.366 6.177 1.00 15.16 246 VAL C N 1
ATOM 5890 C CA . VAL C 1 223 ? 54.480 31.172 5.878 1.00 15.56 246 VAL C CA 1
ATOM 5891 C C . VAL C 1 223 ? 54.846 32.621 5.519 1.00 15.86 246 VAL C C 1
ATOM 5892 O O . VAL C 1 223 ? 55.537 33.311 6.285 1.00 15.41 246 VAL C O 1
ATOM 5896 N N . THR C 1 224 ? 54.359 33.065 4.366 1.00 16.28 247 THR C N 1
ATOM 5897 C CA . THR C 1 224 ? 54.592 34.428 3.862 1.00 16.76 247 THR C CA 1
ATOM 5898 C C . THR C 1 224 ? 53.261 35.181 3.918 1.00 16.75 247 THR C C 1
ATOM 5899 O O . THR C 1 224 ? 52.240 34.681 3.443 1.00 18.07 247 THR C O 1
ATOM 5903 N N . THR C 1 225 ? 53.268 36.353 4.528 1.00 16.49 248 THR C N 1
ATOM 5904 C CA . THR C 1 225 ? 52.080 37.211 4.598 1.00 16.23 248 THR C CA 1
ATOM 5905 C C . THR C 1 225 ? 52.233 38.312 3.533 1.00 16.11 248 THR C C 1
ATOM 5906 O O . THR C 1 225 ? 53.184 39.067 3.574 1.00 15.98 248 THR C O 1
ATOM 5910 N N . VAL C 1 226 ? 51.325 38.355 2.574 1.00 16.12 249 VAL C N 1
ATOM 5911 C CA . VAL C 1 226 ? 51.344 39.351 1.513 1.00 16.84 249 VAL C CA 1
ATOM 5912 C C . VAL C 1 226 ? 50.853 40.686 2.081 1.00 16.02 249 VAL C C 1
ATOM 5913 O O . VAL C 1 226 ? 49.799 40.747 2.708 1.00 15.83 249 VAL C O 1
ATOM 5917 N N . LEU C 1 227 ? 51.648 41.739 1.874 1.00 15.38 250 LEU C N 1
ATOM 5918 C CA . LEU C 1 227 ? 51.331 43.086 2.356 1.00 14.98 250 LEU C CA 1
ATOM 5919 C C . LEU C 1 227 ? 50.691 43.987 1.289 1.00 15.54 250 LEU C C 1
ATOM 5920 O O . LEU C 1 227 ? 50.293 45.120 1.575 1.00 15.17 250 LEU C O 1
ATOM 5925 N N . LEU C 1 228 ? 50.613 43.494 0.063 1.00 16.28 251 LEU C N 1
ATOM 5926 C CA . LEU C 1 228 ? 49.942 44.228 -1.012 1.00 17.54 251 LEU C CA 1
ATOM 5927 C C . LEU C 1 228 ? 48.449 44.391 -0.711 1.00 18.07 251 LEU C C 1
ATOM 5928 O O . LEU C 1 228 ? 47.801 43.480 -0.200 1.00 17.87 251 LEU C O 1
ATOM 5933 N N . ASP C 1 229 ? 47.898 45.553 -1.020 1.00 19.25 252 ASP C N 1
ATOM 5934 C CA . ASP C 1 229 ? 46.459 45.750 -0.848 1.00 20.49 252 ASP C CA 1
ATOM 5935 C C . ASP C 1 229 ? 45.686 45.217 -2.049 1.00 22.50 252 ASP C C 1
ATOM 5936 O O . ASP C 1 229 ? 46.262 44.572 -2.935 1.00 22.28 252 ASP C O 1
ATOM 5941 N N . GLU C 1 230 ? 44.380 45.501 -2.084 1.00 24.63 253 GLU C N 1
ATOM 5942 C CA . GLU C 1 230 ? 43.505 45.038 -3.170 1.00 27.81 253 GLU C CA 1
ATOM 5943 C C . GLU C 1 230 ? 43.870 45.604 -4.547 1.00 28.86 253 GLU C C 1
ATOM 5944 O O . GLU C 1 230 ? 43.505 45.025 -5.572 1.00 29.47 253 GLU C O 1
ATOM 5950 N N . ASN C 1 231 ? 44.588 46.727 -4.571 1.00 28.51 254 ASN C N 1
ATOM 5951 C CA . ASN C 1 231 ? 45.069 47.303 -5.824 1.00 29.36 254 ASN C CA 1
ATOM 5952 C C . ASN C 1 231 ? 46.502 46.888 -6.155 1.00 27.85 254 ASN C C 1
ATOM 5953 O O . ASN C 1 231 ? 47.094 47.429 -7.064 1.00 28.57 254 ASN C O 1
ATOM 5958 N N . GLY C 1 232 ? 47.067 45.947 -5.401 1.00 25.75 255 GLY C N 1
ATOM 5959 C CA . GLY C 1 232 ? 48.417 45.472 -5.663 1.00 24.64 255 GLY C CA 1
ATOM 5960 C C . GLY C 1 232 ? 49.533 46.371 -5.152 1.00 23.20 255 GLY C C 1
ATOM 5961 O O . GLY C 1 232 ? 50.682 46.259 -5.604 1.00 23.20 255 GLY C O 1
ATOM 5962 N N . VAL C 1 233 ? 49.220 47.232 -4.186 1.00 21.36 256 VAL C N 1
ATOM 5963 C CA . VAL C 1 233 ? 50.202 48.180 -3.659 1.00 20.56 256 VAL C CA 1
ATOM 5964 C C . VAL C 1 233 ? 50.479 47.895 -2.191 1.00 18.91 256 VAL C C 1
ATOM 5965 O O . VAL C 1 233 ? 49.552 47.810 -1.406 1.00 18.42 256 VAL C O 1
ATOM 5969 N N . GLY C 1 234 ? 51.759 47.771 -1.843 1.00 17.86 257 GLY C N 1
ATOM 5970 C CA . GLY C 1 234 ? 52.192 47.557 -0.468 1.00 16.90 257 GLY C CA 1
ATOM 5971 C C . GLY C 1 234 ? 52.417 48.886 0.239 1.00 16.65 257 GLY C C 1
ATOM 5972 O O . GLY C 1 234 ? 52.400 49.943 -0.405 1.00 17.41 257 GLY C O 1
ATOM 5973 N N . PRO C 1 235 ? 52.691 48.847 1.552 1.00 15.57 258 PRO C N 1
ATOM 5974 C CA . PRO C 1 235 ? 53.085 50.070 2.257 1.00 15.35 258 PRO C CA 1
ATOM 5975 C C . PRO C 1 235 ? 54.282 50.753 1.566 1.00 16.15 258 PRO C C 1
ATOM 5976 O O . PRO C 1 235 ? 55.231 50.074 1.168 1.00 16.53 258 PRO C O 1
ATOM 5980 N N . LEU C 1 236 ? 54.210 52.068 1.422 1.00 16.42 259 LEU C N 1
ATOM 5981 C CA . LEU C 1 236 ? 55.261 52.875 0.767 1.00 17.59 259 LEU C CA 1
ATOM 5982 C C . LEU C 1 236 ? 56.030 53.624 1.845 1.00 17.27 259 LEU C C 1
ATOM 5983 O O . LEU C 1 236 ? 55.442 54.305 2.681 1.00 16.91 259 LEU C O 1
ATOM 5988 N N . CYS C 1 237 ? 57.341 53.403 1.877 1.00 17.59 260 CYS C N 1
ATOM 5989 C CA . CYS C 1 237 ? 58.163 53.817 2.996 1.00 17.56 260 CYS C CA 1
ATOM 5990 C C . CYS C 1 237 ? 58.607 55.269 2.906 1.00 18.46 260 CYS C C 1
ATOM 5991 O O . CYS C 1 237 ? 59.610 55.607 2.246 1.00 18.96 260 CYS C O 1
ATOM 5994 N N . LYS C 1 238 ? 57.842 56.119 3.586 1.00 18.75 261 LYS C N 1
ATOM 5995 C CA . LYS C 1 238 ? 58.058 57.554 3.565 1.00 20.12 261 LYS C CA 1
ATOM 5996 C C . LYS C 1 238 ? 59.377 57.900 4.235 1.00 20.47 261 LYS C C 1
ATOM 5997 O O . LYS C 1 238 ? 59.698 57.377 5.312 1.00 20.38 261 LYS C O 1
ATOM 6003 N N . GLY C 1 239 ? 60.153 58.745 3.574 1.00 21.34 262 GLY C N 1
ATOM 6004 C CA . GLY C 1 239 ? 61.484 59.105 4.056 1.00 22.04 262 GLY C CA 1
ATOM 6005 C C . GLY C 1 239 ? 62.421 57.922 4.211 1.00 21.98 262 GLY C C 1
ATOM 6006 O O . GLY C 1 239 ? 63.333 57.955 5.040 1.00 22.56 262 GLY C O 1
ATOM 6007 N N . ASP C 1 240 ? 62.204 56.875 3.414 1.00 21.54 263 ASP C N 1
ATOM 6008 C CA . ASP C 1 240 ? 62.997 55.638 3.491 1.00 21.22 263 ASP C CA 1
ATOM 6009 C C . ASP C 1 240 ? 63.025 55.019 4.892 1.00 20.00 263 ASP C C 1
ATOM 6010 O O . ASP C 1 240 ? 64.045 54.476 5.316 1.00 20.49 263 ASP C O 1
ATOM 6015 N N . GLY C 1 241 ? 61.885 55.025 5.581 1.00 18.84 264 GLY C N 1
ATOM 6016 C CA . GLY C 1 241 ? 61.768 54.384 6.892 1.00 18.12 264 GLY C CA 1
ATOM 6017 C C . GLY C 1 241 ? 60.723 53.296 6.825 1.00 17.00 264 GLY C C 1
ATOM 6018 O O . GLY C 1 241 ? 59.639 53.516 6.287 1.00 17.21 264 GLY C O 1
ATOM 6019 N N . LEU C 1 242 ? 61.050 52.140 7.375 1.00 16.40 265 LEU C N 1
ATOM 6020 C CA . LEU C 1 242 ? 60.119 51.008 7.488 1.00 15.67 265 LEU C CA 1
ATOM 6021 C C . LEU C 1 242 ? 59.758 50.879 8.948 1.00 15.22 265 LEU C C 1
ATOM 6022 O O . LEU C 1 242 ? 60.633 50.817 9.810 1.00 15.63 265 LEU C O 1
ATOM 6027 N N . TYR C 1 243 ? 58.466 50.768 9.225 1.00 14.72 266 TYR C N 1
ATOM 6028 C CA A TYR C 1 243 ? 57.986 50.742 10.596 0.50 14.00 266 TYR C CA 1
ATOM 6029 C CA B TYR C 1 243 ? 57.968 50.736 10.600 0.50 14.37 266 TYR C CA 1
ATOM 6030 C C . TYR C 1 243 ? 57.390 49.383 10.918 1.00 13.68 266 TYR C C 1
ATOM 6031 O O . TYR C 1 243 ? 56.492 48.918 10.211 1.00 13.77 266 TYR C O 1
ATOM 6048 N N . VAL C 1 244 ? 57.899 48.781 11.990 1.00 13.37 267 VAL C N 1
ATOM 6049 C CA . VAL C 1 244 ? 57.492 47.447 12.416 1.00 13.33 267 VAL C CA 1
ATOM 6050 C C . VAL C 1 244 ? 57.090 47.526 13.873 1.00 12.93 267 VAL C C 1
ATOM 6051 O O . VAL C 1 244 ? 57.818 48.104 14.689 1.00 12.70 267 VAL C O 1
ATOM 6055 N N . SER C 1 245 ? 55.943 46.920 14.199 1.00 11.87 268 SER C N 1
ATOM 6056 C CA . SER C 1 245 ? 55.417 47.004 15.554 1.00 11.55 268 SER C CA 1
ATOM 6057 C C . SER C 1 245 ? 54.796 45.686 15.943 1.00 11.21 268 SER C C 1
ATOM 6058 O O . SER C 1 245 ? 54.300 44.973 15.074 1.00 11.21 268 SER C O 1
ATOM 6061 N N . CYS C 1 246 ? 54.760 45.394 17.235 1.00 11.10 269 CYS C N 1
ATOM 6062 C CA . CYS C 1 246 ? 54.156 44.134 17.671 1.00 10.71 269 CYS C CA 1
ATOM 6063 C C . CYS C 1 246 ? 53.918 44.068 19.163 1.00 10.66 269 CYS C C 1
ATOM 6064 O O . CYS C 1 246 ? 54.377 44.934 19.916 1.00 10.65 269 CYS C O 1
ATOM 6067 N N . CYS C 1 247 ? 53.172 43.037 19.573 1.00 10.66 270 CYS C N 1
ATOM 6068 C CA . CYS C 1 247 ? 53.047 42.681 20.971 1.00 10.78 270 CYS C CA 1
ATOM 6069 C C . CYS C 1 247 ? 52.658 41.213 21.006 1.00 10.50 270 CYS C C 1
ATOM 6070 O O . CYS C 1 247 ? 51.767 40.796 20.276 1.00 10.83 270 CYS C O 1
ATOM 6073 N N . ASP C 1 248 ? 53.336 40.434 21.836 1.00 10.43 271 ASP C N 1
ATOM 6074 C CA . ASP C 1 248 ? 53.054 39.000 21.963 1.00 10.15 271 ASP C CA 1
ATOM 6075 C C . ASP C 1 248 ? 53.041 38.540 23.414 1.00 10.18 271 ASP C C 1
ATOM 6076 O O . ASP C 1 248 ? 54.049 38.099 23.958 1.00 11.45 271 ASP C O 1
ATOM 6081 N N . ILE C 1 249 ? 51.870 38.627 24.030 1.00 9.51 272 ILE C N 1
ATOM 6082 C CA . ILE C 1 249 ? 51.669 38.156 25.398 1.00 9.69 272 ILE C CA 1
ATOM 6083 C C . ILE C 1 249 ? 51.230 36.698 25.323 1.00 9.48 272 ILE C C 1
ATOM 6084 O O . ILE C 1 249 ? 50.296 36.373 24.581 1.00 9.48 272 ILE C O 1
ATOM 6089 N N . VAL C 1 250 ? 51.893 35.830 26.070 1.00 9.66 273 VAL C N 1
ATOM 6090 C CA . VAL C 1 250 ? 51.594 34.383 26.003 1.00 9.83 273 VAL C CA 1
ATOM 6091 C C . VAL C 1 250 ? 50.968 33.824 27.263 1.00 10.08 273 VAL C C 1
ATOM 6092 O O . VAL C 1 250 ? 50.637 32.648 27.308 1.00 10.48 273 VAL C O 1
ATOM 6096 N N . GLY C 1 251 ? 50.753 34.679 28.257 1.00 10.04 274 GLY C N 1
ATOM 6097 C CA . GLY C 1 251 ? 50.080 34.287 29.483 1.00 10.25 274 GLY C CA 1
ATOM 6098 C C . GLY C 1 251 ? 50.705 34.936 30.705 1.00 10.80 274 GLY C C 1
ATOM 6099 O O . GLY C 1 251 ? 51.440 35.944 30.608 1.00 11.29 274 GLY C O 1
ATOM 6100 N N . PHE C 1 252 ? 50.413 34.340 31.849 1.00 10.99 275 PHE C N 1
ATOM 6101 C CA . PHE C 1 252 ? 50.938 34.767 33.159 1.00 11.55 275 PHE C CA 1
ATOM 6102 C C . PHE C 1 252 ? 51.743 33.658 33.802 1.00 11.95 275 PHE C C 1
ATOM 6103 O O . PHE C 1 252 ? 51.378 32.477 33.760 1.00 12.20 275 PHE C O 1
ATOM 6111 N N . LEU C 1 253 ? 52.825 34.062 34.466 1.00 12.36 276 LEU C N 1
ATOM 6112 C CA . LEU C 1 253 ? 53.556 33.213 35.377 1.00 13.19 276 LEU C CA 1
ATOM 6113 C C . LEU C 1 253 ? 52.942 33.369 36.761 1.00 13.71 276 LEU C C 1
ATOM 6114 O O . LEU C 1 253 ? 52.758 34.489 37.226 1.00 13.94 276 LEU C O 1
ATOM 6119 N N . VAL C 1 254 ? 52.573 32.265 37.373 1.00 13.71 277 VAL C N 1
ATOM 6120 C CA . VAL C 1 254 ? 51.914 32.267 38.679 1.00 14.24 277 VAL C CA 1
ATOM 6121 C C . VAL C 1 254 ? 52.903 31.873 39.756 1.00 15.47 277 VAL C C 1
ATOM 6122 O O . VAL C 1 254 ? 53.268 30.707 39.896 1.00 15.25 277 VAL C O 1
ATOM 6126 N N . GLY C 1 255 ? 53.314 32.852 40.555 1.00 16.54 278 GLY C N 1
ATOM 6127 C CA . GLY C 1 255 ? 54.235 32.596 41.631 1.00 18.01 278 GLY C CA 1
ATOM 6128 C C . GLY C 1 255 ? 53.655 31.764 42.746 1.00 19.28 278 GLY C C 1
ATOM 6129 O O . GLY C 1 255 ? 52.453 31.558 42.847 1.00 18.31 278 GLY C O 1
ATOM 6130 N N . LYS C 1 256 ? 54.540 31.311 43.614 1.00 21.55 279 LYS C N 1
ATOM 6131 C CA . LYS C 1 256 ? 54.194 30.438 44.722 1.00 23.74 279 LYS C CA 1
ATOM 6132 C C . LYS C 1 256 ? 53.002 30.917 45.530 1.00 23.82 279 LYS C C 1
ATOM 6133 O O . LYS C 1 256 ? 52.130 30.130 45.888 1.00 23.85 279 LYS C O 1
ATOM 6139 N N . ASP C 1 257 ? 52.964 32.215 45.807 1.00 23.98 280 ASP C N 1
ATOM 6140 C CA . ASP C 1 257 ? 51.901 32.777 46.634 1.00 24.71 280 ASP C CA 1
ATOM 6141 C C . ASP C 1 257 ? 50.691 33.249 45.842 1.00 22.59 280 ASP C C 1
ATOM 6142 O O . ASP C 1 257 ? 49.763 33.793 46.411 1.00 22.58 280 ASP C O 1
ATOM 6147 N N . GLY C 1 258 ? 50.699 33.051 44.528 1.00 20.35 281 GLY C N 1
ATOM 6148 C CA . GLY C 1 258 ? 49.582 33.485 43.695 1.00 19.37 281 GLY C CA 1
ATOM 6149 C C . GLY C 1 258 ? 49.806 34.803 42.975 1.00 18.89 281 GLY C C 1
ATOM 6150 O O . GLY C 1 258 ? 48.988 35.202 42.156 1.00 17.52 281 GLY C O 1
ATOM 6151 N N . ASP C 1 259 ? 50.923 35.468 43.273 1.00 19.37 282 ASP C N 1
ATOM 6152 C CA . ASP C 1 259 ? 51.324 36.673 42.530 1.00 19.91 282 ASP C CA 1
ATOM 6153 C C . ASP C 1 259 ? 51.609 36.350 41.061 1.00 17.76 282 ASP C C 1
ATOM 6154 O O . ASP C 1 259 ? 52.229 35.326 40.758 1.00 18.12 282 ASP C O 1
ATOM 6159 N N . MET C 1 260 ? 51.148 37.206 40.156 1.00 15.80 283 MET C N 1
ATOM 6160 C CA . MET C 1 260 ? 51.213 36.904 38.727 1.00 14.58 283 MET C CA 1
ATOM 6161 C C . MET C 1 260 ? 51.914 37.999 37.943 1.00 14.33 283 MET C C 1
ATOM 6162 O O . MET C 1 260 ? 51.805 39.197 38.270 1.00 15.02 283 MET C O 1
ATOM 6167 N N . GLN C 1 261 ? 52.600 37.587 36.882 1.00 13.73 284 GLN C N 1
ATOM 6168 C CA . GLN C 1 261 ? 53.326 38.481 35.976 1.00 13.44 284 GLN C CA 1
ATOM 6169 C C . GLN C 1 261 ? 53.014 38.114 34.534 1.00 12.32 284 GLN C C 1
ATOM 6170 O O . GLN C 1 261 ? 53.022 36.929 34.184 1.00 12.23 284 GLN C O 1
ATOM 6176 N N . TYR C 1 262 ? 52.783 39.108 33.683 1.00 11.70 285 TYR C N 1
ATOM 6177 C CA . TYR C 1 262 ? 52.710 38.868 32.255 1.00 11.16 285 TYR C CA 1
ATOM 6178 C C . TYR C 1 262 ? 54.012 38.285 31.745 1.00 11.37 285 TYR C C 1
ATOM 6179 O O . TYR C 1 262 ? 55.075 38.649 32.216 1.00 12.28 285 TYR C O 1
ATOM 6188 N N . ARG C 1 263 ? 53.910 37.381 30.782 1.00 11.19 286 ARG C N 1
ATOM 6189 C CA . ARG C 1 263 ? 55.053 36.860 30.037 1.00 11.03 286 ARG C CA 1
ATOM 6190 C C . ARG C 1 263 ? 54.872 37.123 28.546 1.00 10.72 286 ARG C C 1
ATOM 6191 O O . ARG C 1 263 ? 53.798 36.833 27.998 1.00 10.67 286 ARG C O 1
ATOM 6199 N N . GLY C 1 264 ? 55.924 37.671 27.917 1.00 10.75 287 GLY C N 1
ATOM 6200 C CA . GLY C 1 264 ? 55.935 37.983 26.506 1.00 10.65 287 GLY C CA 1
ATOM 6201 C C . GLY C 1 264 ? 57.063 37.281 25.801 1.00 10.70 287 GLY C C 1
ATOM 6202 O O . GLY C 1 264 ? 58.031 36.870 26.448 1.00 11.17 287 GLY C O 1
ATOM 6203 N N . LEU C 1 265 ? 56.927 37.134 24.472 1.00 10.63 288 LEU C N 1
ATOM 6204 C CA . LEU C 1 265 ? 57.969 36.541 23.653 1.00 11.12 288 LEU C CA 1
ATOM 6205 C C . LEU C 1 265 ? 58.379 37.494 22.526 1.00 11.25 288 LEU C C 1
ATOM 6206 O O . LEU C 1 265 ? 57.581 38.347 22.102 1.00 11.15 288 LEU C O 1
ATOM 6211 N N . PRO C 1 266 ? 59.605 37.324 22.018 1.00 11.60 289 PRO C N 1
ATOM 6212 C CA . PRO C 1 266 ? 60.053 38.146 20.911 1.00 11.77 289 PRO C CA 1
ATOM 6213 C C . PRO C 1 266 ? 59.417 37.718 19.591 1.00 11.48 289 PRO C C 1
ATOM 6214 O O . PRO C 1 266 ? 58.901 36.607 19.474 1.00 11.52 289 PRO C O 1
ATOM 6218 N N . ARG C 1 267 ? 59.448 38.613 18.617 1.00 11.31 290 ARG C N 1
ATOM 6219 C CA . ARG C 1 267 ? 58.958 38.320 17.287 1.00 11.41 290 ARG C CA 1
ATOM 6220 C C . ARG C 1 267 ? 60.043 38.664 16.274 1.00 11.90 290 ARG C C 1
ATOM 6221 O O . ARG C 1 267 ? 60.716 39.705 16.377 1.00 12.31 290 ARG C O 1
ATOM 6229 N N . TYR C 1 268 ? 60.171 37.781 15.293 1.00 11.98 291 TYR C N 1
ATOM 6230 C CA . TYR C 1 268 ? 61.091 37.926 14.180 1.00 12.89 291 TYR C CA 1
ATOM 6231 C C . TYR C 1 268 ? 60.347 38.355 12.928 1.00 12.81 291 TYR C C 1
ATOM 6232 O O . TYR C 1 268 ? 59.197 37.974 12.730 1.00 12.11 291 TYR C O 1
ATOM 6241 N N . PHE C 1 269 ? 61.013 39.132 12.079 1.00 13.00 292 PHE C N 1
ATOM 6242 C CA . PHE C 1 269 ? 60.456 39.594 10.819 1.00 13.33 292 PHE C CA 1
ATOM 6243 C C . PHE C 1 269 ? 61.478 39.503 9.701 1.00 14.22 292 PHE C C 1
ATOM 6244 O O . PHE C 1 269 ? 62.632 39.874 9.887 1.00 14.40 292 PHE C O 1
ATOM 6252 N N . ASN C 1 270 ? 61.021 39.060 8.539 1.00 14.51 293 ASN C N 1
ATOM 6253 C CA A ASN C 1 270 ? 61.795 39.138 7.305 0.50 15.59 293 ASN C CA 1
ATOM 6254 C CA B ASN C 1 270 ? 61.789 39.132 7.307 0.50 15.44 293 ASN C CA 1
ATOM 6255 C C . ASN C 1 270 ? 60.888 39.757 6.258 1.00 15.45 293 ASN C C 1
ATOM 6256 O O . ASN C 1 270 ? 59.915 39.144 5.826 1.00 15.11 293 ASN C O 1
ATOM 6265 N N . ILE C 1 271 ? 61.206 40.984 5.876 1.00 15.48 294 ILE C N 1
ATOM 6266 C CA . ILE C 1 271 ? 60.353 41.779 5.012 1.00 15.64 294 ILE C CA 1
ATOM 6267 C C . ILE C 1 271 ? 61.021 41.987 3.656 1.00 16.20 294 ILE C C 1
ATOM 6268 O O . ILE C 1 271 ? 62.178 42.398 3.575 1.00 16.13 294 ILE C O 1
ATOM 6273 N N . LEU C 1 272 ? 60.283 41.675 2.602 1.00 16.33 295 LEU C N 1
ATOM 6274 C CA . LEU C 1 272 ? 60.735 41.866 1.232 1.00 17.80 295 LEU C CA 1
ATOM 6275 C C . LEU C 1 272 ? 60.213 43.190 0.731 1.00 17.56 295 LEU C C 1
ATOM 6276 O O . LEU C 1 272 ? 59.025 43.456 0.864 1.00 17.08 295 LEU C O 1
ATOM 6281 N N . LEU C 1 273 ? 61.096 44.015 0.159 1.00 18.09 296 LEU C N 1
ATOM 6282 C CA . LEU C 1 273 ? 60.699 45.319 -0.398 1.00 18.44 296 LEU C CA 1
ATOM 6283 C C . LEU C 1 273 ? 61.188 45.468 -1.814 1.00 19.24 296 LEU C C 1
ATOM 6284 O O . LEU C 1 273 ? 62.194 44.854 -2.210 1.00 19.19 296 LEU C O 1
ATOM 6289 N N . ARG C 1 274 ? 60.481 46.299 -2.572 1.00 19.41 297 ARG C N 1
ATOM 6290 C CA . ARG C 1 274 ? 60.790 46.528 -3.961 1.00 20.41 297 ARG C CA 1
ATOM 6291 C C . ARG C 1 274 ? 60.706 48.012 -4.258 1.00 21.07 297 ARG C C 1
ATOM 6292 O O . ARG C 1 274 ? 60.017 48.759 -3.562 1.00 20.09 297 ARG C O 1
ATOM 6300 N N . LYS C 1 275 ? 61.407 48.432 -5.300 1.00 22.32 298 LYS C N 1
ATOM 6301 C CA . LYS C 1 275 ? 61.398 49.829 -5.687 1.00 23.44 298 LYS C CA 1
ATOM 6302 C C . LYS C 1 275 ? 60.157 50.164 -6.495 1.00 23.80 298 LYS C C 1
ATOM 6303 O O . LYS C 1 275 ? 59.851 49.491 -7.481 1.00 24.66 298 LYS C O 1
ATOM 6309 N N . ARG C 1 276 ? 59.480 51.230 -6.072 1.00 23.19 299 ARG C N 1
ATOM 6310 C CA . ARG C 1 276 ? 58.277 51.730 -6.730 1.00 23.43 299 ARG C CA 1
ATOM 6311 C C . ARG C 1 276 ? 58.442 53.209 -7.106 1.00 24.15 299 ARG C C 1
ATOM 6312 O O . ARG C 1 276 ? 58.791 54.043 -6.272 1.00 23.45 299 ARG C O 1
ATOM 6320 N N . THR C 1 277 ? 58.154 53.529 -8.359 1.00 25.27 300 THR C N 1
ATOM 6321 C CA . THR C 1 277 ? 58.161 54.929 -8.795 1.00 26.70 300 THR C CA 1
ATOM 6322 C C . THR C 1 277 ? 56.857 55.611 -8.384 1.00 26.80 300 THR C C 1
ATOM 6323 O O . THR C 1 277 ? 55.782 55.016 -8.462 1.00 26.29 300 THR C O 1
ATOM 6327 N N . VAL C 1 278 ? 56.971 56.863 -7.932 1.00 27.36 301 VAL C N 1
ATOM 6328 C CA . VAL C 1 278 ? 55.831 57.681 -7.521 1.00 27.51 301 VAL C CA 1
ATOM 6329 C C . VAL C 1 278 ? 55.955 59.087 -8.131 1.00 29.14 301 VAL C C 1
ATOM 6330 O O . VAL C 1 278 ? 57.048 59.558 -8.450 1.00 29.58 301 VAL C O 1
ATOM 6334 N N . ARG C 1 279 ? 54.816 59.747 -8.256 1.00 30.53 302 ARG C N 1
ATOM 6335 C CA . ARG C 1 279 ? 54.759 61.115 -8.760 1.00 33.08 302 ARG C CA 1
ATOM 6336 C C . ARG C 1 279 ? 55.386 62.102 -7.791 1.00 33.19 302 ARG C C 1
ATOM 6337 O O . ARG C 1 279 ? 55.298 61.935 -6.571 1.00 32.06 302 ARG C O 1
ATOM 6345 N N . ASN C 1 280 ? 55.995 63.143 -8.347 1.00 35.25 303 ASN C N 1
ATOM 6346 C CA . ASN C 1 280 ? 56.549 64.224 -7.552 1.00 36.64 303 ASN C CA 1
ATOM 6347 C C . ASN C 1 280 ? 56.391 65.529 -8.326 1.00 39.12 303 ASN C C 1
ATOM 6348 O O . ASN C 1 280 ? 55.752 65.545 -9.377 1.00 38.80 303 ASN C O 1
ATOM 6354 N N . ILE D 1 10 ? 74.764 28.220 -2.289 1.00 41.16 33 ILE D N 1
ATOM 6355 C CA . ILE D 1 10 ? 74.661 27.213 -3.389 1.00 38.30 33 ILE D CA 1
ATOM 6356 C C . ILE D 1 10 ? 73.957 27.816 -4.604 1.00 38.29 33 ILE D C 1
ATOM 6357 O O . ILE D 1 10 ? 72.843 28.326 -4.484 1.00 38.78 33 ILE D O 1
ATOM 6362 N N . GLU D 1 11 ? 74.606 27.742 -5.769 1.00 37.72 34 GLU D N 1
ATOM 6363 C CA . GLU D 1 11 ? 73.976 28.131 -7.026 1.00 37.53 34 GLU D CA 1
ATOM 6364 C C . GLU D 1 11 ? 73.137 26.964 -7.551 1.00 33.97 34 GLU D C 1
ATOM 6365 O O . GLU D 1 11 ? 73.693 25.965 -8.000 1.00 32.71 34 GLU D O 1
ATOM 6371 N N . VAL D 1 12 ? 71.818 27.106 -7.509 1.00 32.79 35 VAL D N 1
ATOM 6372 C CA . VAL D 1 12 ? 70.902 26.003 -7.829 1.00 30.52 35 VAL D CA 1
ATOM 6373 C C . VAL D 1 12 ? 70.601 25.997 -9.325 1.00 30.47 35 VAL D C 1
ATOM 6374 O O . VAL D 1 12 ? 70.135 26.995 -9.866 1.00 32.22 35 VAL D O 1
ATOM 6378 N N . LEU D 1 13 ? 70.888 24.878 -9.983 1.00 28.82 36 LEU D N 1
ATOM 6379 C CA . LEU D 1 13 ? 70.672 24.725 -11.418 1.00 29.21 36 LEU D CA 1
ATOM 6380 C C . LEU D 1 13 ? 69.479 23.781 -11.675 1.00 27.97 36 LEU D C 1
ATOM 6381 O O . LEU D 1 13 ? 68.494 23.838 -10.950 1.00 27.53 36 LEU D O 1
ATOM 6386 N N . ASN D 1 14 ? 69.517 22.960 -12.722 1.00 27.80 37 ASN D N 1
ATOM 6387 C CA . ASN D 1 14 ? 68.327 22.189 -13.087 1.00 27.52 37 ASN D CA 1
ATOM 6388 C C . ASN D 1 14 ? 68.183 20.881 -12.313 1.00 25.69 37 ASN D C 1
ATOM 6389 O O . ASN D 1 14 ? 69.142 20.373 -11.732 1.00 24.37 37 ASN D O 1
ATOM 6394 N N . LEU D 1 15 ? 66.966 20.355 -12.317 1.00 25.74 38 LEU D N 1
ATOM 6395 C CA . LEU D 1 15 ? 66.715 19.001 -11.826 1.00 24.73 38 LEU D CA 1
ATOM 6396 C C . LEU D 1 15 ? 67.370 17.982 -12.736 1.00 24.76 38 LEU D C 1
ATOM 6397 O O . LEU D 1 15 ? 67.397 18.161 -13.946 1.00 25.72 38 LEU D O 1
ATOM 6402 N N . VAL D 1 16 ? 67.891 16.915 -12.135 1.00 24.01 39 VAL D N 1
ATOM 6403 C CA . VAL D 1 16 ? 68.454 15.785 -12.868 1.00 24.91 39 VAL D CA 1
ATOM 6404 C C . VAL D 1 16 ? 67.301 14.906 -13.319 1.00 26.24 39 VAL D C 1
ATOM 6405 O O . VAL D 1 16 ? 66.450 14.546 -12.519 1.00 25.59 39 VAL D O 1
ATOM 6409 N N . THR D 1 17 ? 67.287 14.556 -14.601 1.00 28.52 40 THR D N 1
ATOM 6410 C CA . THR D 1 17 ? 66.189 13.811 -15.198 1.00 30.33 40 THR D CA 1
ATOM 6411 C C . THR D 1 17 ? 66.566 12.347 -15.428 1.00 32.02 40 THR D C 1
ATOM 6412 O O . THR D 1 17 ? 67.746 11.975 -15.394 1.00 32.19 40 THR D O 1
ATOM 6416 N N . GLY D 1 18 ? 65.557 11.519 -15.654 1.00 33.95 41 GLY D N 1
ATOM 6417 C CA . GLY D 1 18 ? 65.779 10.133 -16.053 1.00 36.07 41 GLY D CA 1
ATOM 6418 C C . GLY D 1 18 ? 65.690 9.174 -14.891 1.00 35.57 41 GLY D C 1
ATOM 6419 O O . GLY D 1 18 ? 65.381 9.579 -13.772 1.00 34.49 41 GLY D O 1
ATOM 6420 N N . PRO D 1 19 ? 65.954 7.880 -15.148 1.00 37.39 42 PRO D N 1
ATOM 6421 C CA . PRO D 1 19 ? 65.887 6.860 -14.099 1.00 37.10 42 PRO D CA 1
ATOM 6422 C C . PRO D 1 19 ? 66.834 7.135 -12.923 1.00 34.38 42 PRO D C 1
ATOM 6423 O O . PRO D 1 19 ? 67.860 7.799 -13.078 1.00 34.14 42 PRO D O 1
ATOM 6427 N N . ASP D 1 20 ? 66.476 6.624 -11.758 1.00 32.93 43 ASP D N 1
ATOM 6428 C CA . ASP D 1 20 ? 67.325 6.715 -10.577 1.00 30.90 43 ASP D CA 1
ATOM 6429 C C . ASP D 1 20 ? 67.428 8.136 -10.016 1.00 27.65 43 ASP D C 1
ATOM 6430 O O . ASP D 1 20 ? 68.260 8.380 -9.155 1.00 27.26 43 ASP D O 1
ATOM 6432 N N . SER D 1 21 ? 66.586 9.061 -10.466 1.00 26.25 44 SER D N 1
ATOM 6433 C CA . SER D 1 21 ? 66.708 10.459 -10.027 1.00 24.06 44 SER D CA 1
ATOM 6434 C C . SER D 1 21 ? 65.964 10.765 -8.719 1.00 22.02 44 SER D C 1
ATOM 6435 O O . SER D 1 21 ? 66.083 11.860 -8.194 1.00 20.01 44 SER D O 1
ATOM 6438 N N . ILE D 1 22 ? 65.213 9.786 -8.203 1.00 22.19 45 ILE D N 1
ATOM 6439 C CA . ILE D 1 22 ? 64.419 9.933 -6.986 1.00 21.52 45 ILE D CA 1
ATOM 6440 C C . ILE D 1 22 ? 64.838 8.860 -5.993 1.00 21.06 45 ILE D C 1
ATOM 6441 O O . ILE D 1 22 ? 65.155 7.736 -6.391 1.00 22.24 45 ILE D O 1
ATOM 6446 N N . THR D 1 23 ? 64.790 9.203 -4.710 1.00 19.49 46 THR D N 1
ATOM 6447 C CA . THR D 1 23 ? 64.919 8.205 -3.655 1.00 19.68 46 THR D CA 1
ATOM 6448 C C . THR D 1 23 ? 63.998 8.578 -2.493 1.00 19.00 46 THR D C 1
ATOM 6449 O O . THR D 1 23 ? 63.497 9.710 -2.408 1.00 17.92 46 THR D O 1
ATOM 6453 N N . THR D 1 24 ? 63.741 7.613 -1.622 1.00 19.59 47 THR D N 1
ATOM 6454 C CA . THR D 1 24 ? 62.938 7.866 -0.429 1.00 19.77 47 THR D CA 1
ATOM 6455 C C . THR D 1 24 ? 63.686 7.430 0.815 1.00 19.28 47 THR D C 1
ATOM 6456 O O . THR D 1 24 ? 64.504 6.509 0.772 1.00 20.52 47 THR D O 1
ATOM 6460 N N . ILE D 1 25 ? 63.437 8.111 1.922 1.00 18.03 48 ILE D N 1
ATOM 6461 C CA . ILE D 1 25 ? 64.064 7.753 3.188 1.00 18.17 48 ILE D CA 1
ATOM 6462 C C . ILE D 1 25 ? 62.923 7.594 4.153 1.00 18.18 48 ILE D C 1
ATOM 6463 O O . ILE D 1 25 ? 62.099 8.496 4.271 1.00 17.85 48 ILE D O 1
ATOM 6468 N N . GLU D 1 26 ? 62.890 6.460 4.844 1.00 18.65 49 GLU D N 1
ATOM 6469 C CA . GLU D 1 26 ? 61.907 6.211 5.869 1.00 19.73 49 GLU D CA 1
ATOM 6470 C C . GLU D 1 26 ? 62.603 5.994 7.207 1.00 19.54 49 GLU D C 1
ATOM 6471 O O . GLU D 1 26 ? 63.634 5.327 7.281 1.00 19.47 49 GLU D O 1
ATOM 6477 N N . LEU D 1 27 ? 62.067 6.606 8.258 1.00 15.16 50 LEU D N 1
ATOM 6478 C CA . LEU D 1 27 ? 62.600 6.399 9.602 1.00 15.67 50 LEU D CA 1
ATOM 6479 C C . LEU D 1 27 ? 61.575 6.755 10.651 1.00 14.86 50 LEU D C 1
ATOM 6480 O O . LEU D 1 27 ? 60.540 7.366 10.366 1.00 14.31 50 LEU D O 1
ATOM 6485 N N . TYR D 1 28 ? 61.879 6.369 11.876 1.00 14.54 51 TYR D N 1
ATOM 6486 C CA . TYR D 1 28 ? 61.145 6.881 13.019 1.00 13.97 51 TYR D CA 1
ATOM 6487 C C . TYR D 1 28 ? 62.140 7.360 14.065 1.00 13.69 51 TYR D C 1
ATOM 6488 O O . TYR D 1 28 ? 63.289 6.938 14.072 1.00 14.27 51 TYR D O 1
ATOM 6497 N N . LEU D 1 29 ? 61.677 8.261 14.925 1.00 13.05 52 LEU D N 1
ATOM 6498 C CA . LEU D 1 29 ? 62.433 8.723 16.066 1.00 13.04 52 LEU D CA 1
ATOM 6499 C C . LEU D 1 29 ? 61.612 8.513 17.334 1.00 12.60 52 LEU D C 1
ATOM 6500 O O . LEU D 1 29 ? 60.462 8.988 17.433 1.00 12.00 52 LEU D O 1
ATOM 6505 N N . ASN D 1 30 ? 62.185 7.768 18.276 1.00 12.77 53 ASN D N 1
ATOM 6506 C CA . ASN D 1 30 ? 61.596 7.626 19.603 1.00 12.75 53 ASN D CA 1
ATOM 6507 C C . ASN D 1 30 ? 61.766 8.896 20.436 1.00 12.57 53 ASN D C 1
ATOM 6508 O O . ASN D 1 30 ? 62.683 9.686 20.213 1.00 13.10 53 ASN D O 1
ATOM 6513 N N . THR D 1 31 ? 60.798 9.120 21.318 1.00 12.22 54 THR D N 1
ATOM 6514 C CA . THR D 1 31 ? 60.703 10.332 22.096 1.00 11.62 54 THR D CA 1
ATOM 6515 C C . THR D 1 31 ? 61.826 10.399 23.148 1.00 11.82 54 THR D C 1
ATOM 6516 O O . THR D 1 31 ? 62.352 9.355 23.603 1.00 12.24 54 THR D O 1
ATOM 6520 N N . ARG D 1 32 ? 62.151 11.630 23.536 1.00 11.85 55 ARG D N 1
ATOM 6521 C CA . ARG D 1 32 ? 63.225 11.884 24.500 1.00 12.29 55 ARG D CA 1
ATOM 6522 C C . ARG D 1 32 ? 62.655 12.757 25.599 1.00 12.18 55 ARG D C 1
ATOM 6523 O O . ARG D 1 32 ? 62.925 13.963 25.680 1.00 12.62 55 ARG D O 1
ATOM 6531 N N . MET D 1 33 ? 61.848 12.145 26.454 1.00 12.03 56 MET D N 1
ATOM 6532 C CA . MET D 1 33 ? 61.164 12.875 27.514 1.00 12.36 56 MET D CA 1
ATOM 6533 C C . MET D 1 33 ? 62.022 12.986 28.773 1.00 12.80 56 MET D C 1
ATOM 6534 O O . MET D 1 33 ? 61.736 13.809 29.637 1.00 12.91 56 MET D O 1
ATOM 6539 N N . GLY D 1 34 ? 63.066 12.179 28.863 1.00 13.31 57 GLY D N 1
ATOM 6540 C CA . GLY D 1 34 ? 63.988 12.236 30.000 1.00 14.20 57 GLY D CA 1
ATOM 6541 C C . GLY D 1 34 ? 64.459 10.865 30.456 1.00 15.01 57 GLY D C 1
ATOM 6542 O O . GLY D 1 34 ? 65.630 10.713 30.777 1.00 16.00 57 GLY D O 1
ATOM 6543 N N . GLN D 1 35 ? 63.565 9.875 30.515 1.00 15.12 58 GLN D N 1
ATOM 6544 C CA . GLN D 1 35 ? 63.992 8.486 30.685 1.00 15.88 58 GLN D CA 1
ATOM 6545 C C . GLN D 1 35 ? 64.100 7.938 29.268 1.00 15.58 58 GLN D C 1
ATOM 6546 O O . GLN D 1 35 ? 63.087 7.545 28.649 1.00 14.89 58 GLN D O 1
ATOM 6552 N N . ASN D 1 36 ? 65.324 7.955 28.736 1.00 15.48 59 ASN D N 1
ATOM 6553 C CA . ASN D 1 36 ? 65.551 7.721 27.324 1.00 15.67 59 ASN D CA 1
ATOM 6554 C C . ASN D 1 36 ? 66.222 6.390 27.021 1.00 16.39 59 ASN D C 1
ATOM 6555 O O . ASN D 1 36 ? 66.636 6.143 25.888 1.00 16.78 59 ASN D O 1
ATOM 6560 N N . ASP D 1 37 ? 66.281 5.533 28.030 1.00 16.99 60 ASP D N 1
ATOM 6561 C CA . ASP D 1 37 ? 66.864 4.197 27.921 1.00 17.92 60 ASP D CA 1
ATOM 6562 C C . ASP D 1 37 ? 65.749 3.180 27.698 1.00 18.08 60 ASP D C 1
ATOM 6563 O O . ASP D 1 37 ? 64.961 2.957 28.602 1.00 17.22 60 ASP D O 1
ATOM 6568 N N . GLU D 1 38 ? 65.699 2.572 26.511 1.00 18.19 61 GLU D N 1
ATOM 6569 C CA . GLU D 1 38 ? 64.617 1.621 26.173 1.00 19.03 61 GLU D CA 1
ATOM 6570 C C . GLU D 1 38 ? 64.609 0.335 26.998 1.00 20.02 61 GLU D C 1
ATOM 6571 O O . GLU D 1 38 ? 63.651 -0.456 26.915 1.00 19.22 61 GLU D O 1
ATOM 6577 N N . SER D 1 39 ? 65.670 0.102 27.781 1.00 20.57 62 SER D N 1
ATOM 6578 C CA . SER D 1 39 ? 65.750 -1.081 28.626 1.00 22.17 62 SER D CA 1
ATOM 6579 C C . SER D 1 39 ? 65.211 -0.856 30.033 1.00 22.48 62 SER D C 1
ATOM 6580 O O . SER D 1 39 ? 65.149 -1.812 30.816 1.00 23.67 62 SER D O 1
ATOM 6583 N N . LYS D 1 40 ? 64.825 0.375 30.362 1.00 21.99 63 LYS D N 1
ATOM 6584 C CA . LYS D 1 40 ? 64.448 0.725 31.727 1.00 22.80 63 LYS D CA 1
ATOM 6585 C C . LYS D 1 40 ? 62.974 1.089 31.822 1.00 21.58 63 LYS D C 1
ATOM 6586 O O . LYS D 1 40 ? 62.351 1.458 30.824 1.00 20.55 63 LYS D O 1
ATOM 6592 N N . ASP D 1 41 ? 62.423 0.983 33.030 1.00 21.60 64 ASP D N 1
ATOM 6593 C CA . ASP D 1 41 ? 61.036 1.344 33.284 1.00 21.30 64 ASP D CA 1
ATOM 6594 C C . ASP D 1 41 ? 60.840 2.815 32.981 1.00 21.18 64 ASP D C 1
ATOM 6595 O O . ASP D 1 41 ? 61.788 3.589 32.999 1.00 21.30 64 ASP D O 1
ATOM 6600 N N . ASN D 1 42 ? 59.610 3.215 32.712 1.00 20.96 65 ASN D N 1
ATOM 6601 C CA . ASN D 1 42 ? 59.324 4.633 32.381 1.00 20.13 65 ASN D CA 1
ATOM 6602 C C . ASN D 1 42 ? 59.949 5.188 31.112 1.00 17.78 65 ASN D C 1
ATOM 6603 O O . ASN D 1 42 ? 59.992 6.387 30.919 1.00 16.17 65 ASN D O 1
ATOM 6608 N N . TYR D 1 43 ? 60.372 4.312 30.213 1.00 16.81 66 TYR D N 1
ATOM 6609 C CA . TYR D 1 43 ? 60.832 4.750 28.920 1.00 15.13 66 TYR D CA 1
ATOM 6610 C C . TYR D 1 43 ? 59.708 5.500 28.210 1.00 13.98 66 TYR D C 1
ATOM 6611 O O . TYR D 1 43 ? 58.558 5.080 28.255 1.00 13.60 66 TYR D O 1
ATOM 6620 N N . GLY D 1 44 ? 60.057 6.594 27.555 1.00 12.85 67 GLY D N 1
ATOM 6621 C CA . GLY D 1 44 ? 59.074 7.409 26.845 1.00 12.25 67 GLY D CA 1
ATOM 6622 C C . GLY D 1 44 ? 58.313 8.345 27.748 1.00 11.93 67 GLY D C 1
ATOM 6623 O O . GLY D 1 44 ? 57.377 9.005 27.305 1.00 11.90 67 GLY D O 1
ATOM 6624 N N . TYR D 1 45 ? 58.731 8.441 29.003 1.00 11.88 68 TYR D N 1
ATOM 6625 C CA . TYR D 1 45 ? 58.229 9.452 29.937 1.00 11.65 68 TYR D CA 1
ATOM 6626 C C . TYR D 1 45 ? 59.422 10.199 30.494 1.00 11.98 68 TYR D C 1
ATOM 6627 O O . TYR D 1 45 ? 60.557 9.730 30.386 1.00 12.55 68 TYR D O 1
ATOM 6636 N N . SER D 1 46 ? 59.156 11.321 31.157 1.00 12.00 69 SER D N 1
ATOM 6637 C CA . SER D 1 46 ? 60.184 11.955 31.992 1.00 12.44 69 SER D CA 1
ATOM 6638 C C . SER D 1 46 ? 60.218 11.302 33.363 1.00 13.41 69 SER D C 1
ATOM 6639 O O . SER D 1 46 ? 59.279 10.607 33.761 1.00 13.66 69 SER D O 1
ATOM 6642 N N . GLU D 1 47 ? 61.299 11.577 34.085 1.00 14.09 70 GLU D N 1
ATOM 6643 C CA . GLU D 1 47 ? 61.295 11.384 35.529 1.00 15.61 70 GLU D CA 1
ATOM 6644 C C . GLU D 1 47 ? 60.281 12.356 36.140 1.00 15.29 70 GLU D C 1
ATOM 6645 O O . GLU D 1 47 ? 59.826 13.306 35.485 1.00 14.50 70 GLU D O 1
ATOM 6651 N N . LYS D 1 48 ? 59.926 12.113 37.390 1.00 16.13 71 LYS D N 1
ATOM 6652 C CA . LYS D 1 48 ? 58.957 12.933 38.113 1.00 16.63 71 LYS D CA 1
ATOM 6653 C C . LYS D 1 48 ? 59.327 14.411 38.072 1.00 15.61 71 LYS D C 1
ATOM 6654 O O . LYS D 1 48 ? 60.468 14.788 38.360 1.00 15.73 71 LYS D O 1
ATOM 6660 N N . VAL D 1 49 ? 58.362 15.252 37.726 1.00 14.73 72 VAL D N 1
ATOM 6661 C CA . VAL D 1 49 ? 58.591 16.697 37.711 1.00 14.33 72 VAL D CA 1
ATOM 6662 C C . VAL D 1 49 ? 58.763 17.227 39.144 1.00 14.81 72 VAL D C 1
ATOM 6663 O O . VAL D 1 49 ? 58.018 16.854 40.061 1.00 14.98 72 VAL D O 1
ATOM 6667 N N . THR D 1 50 ? 59.762 18.100 39.323 1.00 15.07 73 THR D N 1
ATOM 6668 C CA . THR D 1 50 ? 59.973 18.792 40.598 1.00 16.01 73 THR D CA 1
ATOM 6669 C C . THR D 1 50 ? 59.824 20.300 40.373 1.00 16.16 73 THR D C 1
ATOM 6670 O O . THR D 1 50 ? 59.853 20.759 39.239 1.00 16.09 73 THR D O 1
ATOM 6674 N N . VAL D 1 51 ? 59.636 21.057 41.452 1.00 16.47 74 VAL D N 1
ATOM 6675 C CA . VAL D 1 51 ? 59.347 22.495 41.359 1.00 16.53 74 VAL D C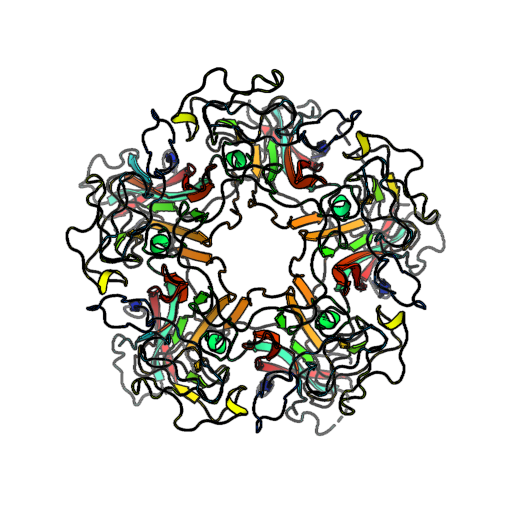A 1
ATOM 6676 C C . VAL D 1 51 ? 60.336 23.262 42.231 1.00 17.34 74 VAL D C 1
ATOM 6677 O O . VAL D 1 51 ? 60.516 22.973 43.435 1.00 17.91 74 VAL D O 1
ATOM 6681 N N . ALA D 1 52 ? 60.963 24.268 41.629 1.00 17.35 75 ALA D N 1
ATOM 6682 C CA . ALA D 1 52 ? 61.940 25.101 42.315 1.00 18.40 75 ALA D CA 1
ATOM 6683 C C . ALA D 1 52 ? 61.330 25.824 43.521 1.00 19.80 75 ALA D C 1
ATOM 6684 O O . ALA D 1 52 ? 60.176 26.293 43.475 1.00 19.37 75 ALA D O 1
ATOM 6686 N N . ASN D 1 53 ? 62.113 25.943 44.592 1.00 21.21 76 ASN D N 1
ATOM 6687 C CA . ASN D 1 53 ? 61.680 26.726 45.753 1.00 22.79 76 ASN D CA 1
ATOM 6688 C C . ASN D 1 53 ? 61.770 28.226 45.452 1.00 23.17 76 ASN D C 1
ATOM 6689 O O . ASN D 1 53 ? 61.025 29.039 46.006 1.00 24.09 76 ASN D O 1
ATOM 6694 N N . SER D 1 54 ? 62.685 28.584 44.564 1.00 22.69 77 SER D N 1
ATOM 6695 C CA . SER D 1 54 ? 62.873 29.968 44.169 1.00 23.12 77 SER D CA 1
ATOM 6696 C C . SER D 1 54 ? 63.613 29.991 42.837 1.00 21.96 77 SER D C 1
ATOM 6697 O O . SER D 1 54 ? 64.216 28.992 42.460 1.00 20.68 77 SER D O 1
ATOM 6700 N N . SER D 1 55 ? 63.567 31.117 42.126 1.00 21.96 78 SER D N 1
ATOM 6701 C CA . SER D 1 55 ? 64.152 31.204 40.784 1.00 21.73 78 SER D CA 1
ATOM 6702 C C . SER D 1 55 ? 65.679 31.088 40.750 1.00 22.15 78 SER D C 1
ATOM 6703 O O . SER D 1 55 ? 66.236 30.706 39.730 1.00 21.64 78 SER D O 1
ATOM 6706 N N . ASP D 1 56 ? 66.327 31.396 41.861 1.00 23.53 79 ASP D N 1
ATOM 6707 C CA . ASP D 1 56 ? 67.783 31.215 41.978 1.00 24.57 79 ASP D CA 1
ATOM 6708 C C . ASP D 1 56 ? 68.154 29.857 42.620 1.00 24.65 79 ASP D C 1
ATOM 6709 O O . ASP D 1 56 ? 69.321 29.621 42.918 1.00 25.48 79 ASP D O 1
ATOM 6714 N N . GLN D 1 57 ? 67.171 28.974 42.816 1.00 24.09 80 GLN D N 1
ATOM 6715 C CA . GLN D 1 57 ? 67.403 27.576 43.211 1.00 24.33 80 GLN D CA 1
ATOM 6716 C C . GLN D 1 57 ? 66.646 26.640 42.274 1.00 22.20 80 GLN D C 1
ATOM 6717 O O . GLN D 1 57 ? 65.937 25.737 42.726 1.00 22.24 80 GLN D O 1
ATOM 6723 N N . ASP D 1 58 ? 66.739 26.893 40.968 1.00 20.57 81 ASP D N 1
ATOM 6724 C CA . ASP D 1 58 ? 65.934 26.206 39.965 1.00 19.24 81 ASP D CA 1
ATOM 6725 C C . ASP D 1 58 ? 66.828 25.218 39.226 1.00 19.10 81 ASP D C 1
ATOM 6726 O O . ASP D 1 58 ? 67.476 25.546 38.241 1.00 18.62 81 ASP D O 1
ATOM 6731 N N . LYS D 1 59 ? 66.869 24.001 39.758 1.00 19.44 82 LYS D N 1
ATOM 6732 C CA . LYS D 1 59 ? 67.789 22.956 39.306 1.00 20.14 82 LYS D CA 1
ATOM 6733 C C . LYS D 1 59 ? 67.007 21.677 39.006 1.00 19.33 82 LYS D C 1
ATOM 6734 O O . LYS D 1 59 ? 66.812 20.838 39.896 1.00 20.17 82 LYS D O 1
ATOM 6740 N N . PRO D 1 60 ? 66.555 21.508 37.757 1.00 18.24 83 PRO D N 1
ATOM 6741 C CA . PRO D 1 60 ? 65.786 20.291 37.446 1.00 17.80 83 PRO D CA 1
ATOM 6742 C C . PRO D 1 60 ? 66.595 19.023 37.700 1.00 18.08 83 PRO D C 1
ATOM 6743 O O . PRO D 1 60 ? 67.815 18.993 37.485 1.00 18.67 83 PRO D O 1
ATOM 6747 N N . THR D 1 61 ? 65.917 17.999 38.215 1.00 17.56 84 THR D N 1
ATOM 6748 C CA . THR D 1 61 ? 66.559 16.709 38.415 1.00 17.92 84 THR D CA 1
ATOM 6749 C C . THR D 1 61 ? 66.974 16.104 37.073 1.00 17.30 84 THR D C 1
ATOM 6750 O O . THR D 1 61 ? 66.447 16.460 36.006 1.00 17.14 84 THR D O 1
ATOM 6754 N N . SER D 1 62 ? 67.943 15.191 37.131 1.00 17.84 85 SER D N 1
ATOM 6755 C CA . SER D 1 62 ? 68.369 14.499 35.932 1.00 17.95 85 SER D CA 1
ATOM 6756 C C . SER D 1 62 ? 67.203 13.675 35.394 1.00 17.21 85 SER D C 1
ATOM 6757 O O . SER D 1 62 ? 66.600 12.878 36.119 1.00 17.70 85 SER D O 1
ATOM 6760 N N . GLY D 1 63 ? 66.918 13.855 34.119 1.00 16.54 86 GLY D N 1
ATOM 6761 C CA . GLY D 1 63 ? 65.854 13.110 33.473 1.00 15.60 86 GLY D CA 1
ATOM 6762 C C . GLY D 1 63 ? 64.439 13.674 33.547 1.00 15.12 86 GLY D C 1
ATOM 6763 O O . GLY D 1 63 ? 63.526 13.027 33.040 1.00 14.49 86 GLY D O 1
ATOM 6764 N N . GLU D 1 64 ? 64.214 14.860 34.133 1.00 14.96 87 GLU D N 1
ATOM 6765 C CA . GLU D 1 64 ? 62.861 15.443 34.143 1.00 14.71 87 GLU D CA 1
ATOM 6766 C C . GLU D 1 64 ? 62.588 16.444 33.021 1.00 14.53 87 GLU D C 1
ATOM 6767 O O . GLU D 1 64 ? 61.496 16.982 32.966 1.00 14.72 87 GLU D O 1
ATOM 6773 N N . ILE D 1 65 ? 63.537 16.591 32.102 1.00 15.50 88 ILE D N 1
ATOM 6774 C CA . ILE D 1 65 ? 63.575 17.631 31.054 1.00 16.58 88 ILE D CA 1
ATOM 6775 C C . ILE D 1 65 ? 63.460 17.015 29.648 1.00 15.37 88 ILE D C 1
ATOM 6776 O O . ILE D 1 65 ? 64.380 16.309 29.227 1.00 15.73 88 ILE D O 1
ATOM 6781 N N . PRO D 1 66 ? 62.353 17.279 28.919 1.00 14.13 89 PRO D N 1
ATOM 6782 C CA . PRO D 1 66 ? 62.328 16.815 27.535 1.00 13.48 89 PRO D CA 1
ATOM 6783 C C . PRO D 1 66 ? 63.362 17.479 26.634 1.00 13.28 89 PRO D C 1
ATOM 6784 O O . PRO D 1 66 ? 63.693 18.668 26.806 1.00 13.14 89 PRO D O 1
ATOM 6788 N N . THR D 1 67 ? 63.861 16.716 25.669 1.00 12.85 90 THR D N 1
ATOM 6789 C CA . THR D 1 67 ? 64.842 17.219 24.722 1.00 12.93 90 THR D CA 1
ATOM 6790 C C . THR D 1 67 ? 64.387 16.870 23.307 1.00 12.40 90 THR D C 1
ATOM 6791 O O . THR D 1 67 ? 63.478 16.067 23.129 1.00 12.09 90 THR D O 1
ATOM 6795 N N . TYR D 1 68 ? 65.017 17.495 22.312 1.00 12.42 91 TYR D N 1
ATOM 6796 C CA . TYR D 1 68 ? 64.716 17.204 20.936 1.00 12.22 91 TYR D CA 1
ATOM 6797 C C . TYR D 1 68 ? 65.246 15.839 20.530 1.00 12.22 91 TYR D C 1
ATOM 6798 O O . TYR D 1 68 ? 66.323 15.409 20.964 1.00 12.70 91 TYR D O 1
ATOM 6807 N N . SER D 1 69 ? 64.464 15.169 19.698 1.00 11.58 92 SER D N 1
ATOM 6808 C CA . SER D 1 69 ? 64.915 14.000 18.971 1.00 12.00 92 SER D CA 1
ATOM 6809 C C . SER D 1 69 ? 65.509 14.467 17.658 1.00 12.29 92 SER D C 1
ATOM 6810 O O . SER D 1 69 ? 65.019 15.413 17.053 1.00 12.45 92 SER D O 1
ATOM 6813 N N . THR D 1 70 ? 66.585 13.831 17.235 1.00 12.68 93 THR D N 1
ATOM 6814 C CA . THR D 1 70 ? 67.174 14.178 15.950 1.00 13.12 93 THR D CA 1
ATOM 6815 C C . THR D 1 70 ? 68.023 13.019 15.405 1.00 13.66 93 THR D C 1
ATOM 6816 O O . THR D 1 70 ? 68.543 12.180 16.167 1.00 13.81 93 THR D O 1
ATOM 6820 N N . ALA D 1 71 ? 68.157 12.994 14.076 1.00 13.62 94 ALA D N 1
ATOM 6821 C CA . ALA D 1 71 ? 69.043 12.061 13.381 1.00 14.41 94 ALA D CA 1
ATOM 6822 C C . ALA D 1 71 ? 69.570 12.676 12.123 1.00 15.06 94 ALA D C 1
ATOM 6823 O O . ALA D 1 71 ? 68.895 13.498 11.493 1.00 14.55 94 ALA D O 1
ATOM 6825 N N . ARG D 1 72 ? 70.788 12.273 11.771 1.00 16.10 95 ARG D N 1
ATOM 6826 C CA . ARG D 1 72 ? 71.311 12.484 10.436 1.00 16.98 95 ARG D CA 1
ATOM 6827 C C . ARG D 1 72 ? 71.243 11.149 9.697 1.00 17.43 95 ARG D C 1
ATOM 6828 O O . ARG D 1 72 ? 71.702 10.126 10.218 1.00 17.77 95 ARG D O 1
ATOM 6836 N N . ILE D 1 73 ? 70.646 11.162 8.515 1.00 17.88 96 ILE D N 1
ATOM 6837 C CA . ILE D 1 73 ? 70.526 9.972 7.684 1.00 19.02 96 ILE D CA 1
ATOM 6838 C C . ILE D 1 73 ? 71.478 10.105 6.500 1.00 20.20 96 ILE D C 1
ATOM 6839 O O . ILE D 1 73 ? 71.442 11.109 5.789 1.00 18.85 96 ILE D O 1
ATOM 6844 N N . ASN D 1 74 ? 72.314 9.088 6.294 1.00 21.79 97 ASN D N 1
ATOM 6845 C CA . ASN D 1 74 ? 73.222 9.038 5.135 1.00 23.69 97 ASN D CA 1
ATOM 6846 C C . ASN D 1 74 ? 72.417 8.767 3.885 1.00 23.00 97 ASN D C 1
ATOM 6847 O O . ASN D 1 74 ? 71.585 7.852 3.870 1.00 24.28 97 ASN D O 1
ATOM 6852 N N . LEU D 1 75 ? 72.606 9.579 2.850 1.00 21.32 98 LEU D N 1
ATOM 6853 C CA . LEU D 1 75 ? 71.895 9.370 1.597 1.00 20.71 98 LEU D CA 1
ATOM 6854 C C . LEU D 1 75 ? 72.801 8.673 0.603 1.00 21.64 98 LEU D C 1
ATOM 6855 O O . LEU D 1 75 ? 74.000 8.616 0.821 1.00 21.99 98 LEU D O 1
ATOM 6860 N N . PRO D 1 76 ? 72.235 8.138 -0.494 1.00 21.98 99 PRO D N 1
ATOM 6861 C CA . PRO D 1 76 ? 73.100 7.528 -1.501 1.00 23.46 99 PRO D CA 1
ATOM 6862 C C . PRO D 1 76 ? 74.143 8.513 -2.045 1.00 24.47 99 PRO D C 1
ATOM 6863 O O . PRO D 1 76 ? 73.804 9.652 -2.373 1.00 23.18 99 PRO D O 1
ATOM 6867 N N . MET D 1 77 ? 75.401 8.061 -2.116 1.00 26.29 100 MET D N 1
ATOM 6868 C CA . MET D 1 77 ? 76.508 8.904 -2.526 1.00 28.50 100 MET D CA 1
ATOM 6869 C C . MET D 1 77 ? 76.304 9.342 -3.960 1.00 27.99 100 MET D C 1
ATOM 6870 O O . MET D 1 77 ? 75.992 8.529 -4.817 1.00 28.21 100 MET D O 1
ATOM 6875 N N . LEU D 1 78 ? 76.535 10.622 -4.220 1.00 27.26 101 LEU D N 1
ATOM 6876 C CA . LEU D 1 78 ? 76.296 11.190 -5.541 1.00 27.43 101 LEU D CA 1
ATOM 6877 C C . LEU D 1 78 ? 77.547 11.415 -6.386 1.00 29.73 101 LEU D C 1
ATOM 6878 O O . LEU D 1 78 ? 77.553 11.084 -7.569 1.00 30.62 101 LEU D O 1
ATOM 6883 N N . ASN D 1 79 ? 78.584 12.000 -5.805 1.00 31.12 102 ASN D N 1
ATOM 6884 C CA . ASN D 1 79 ? 79.678 12.580 -6.621 1.00 33.82 102 ASN D CA 1
ATOM 6885 C C . ASN D 1 79 ? 80.979 11.802 -6.438 1.00 36.02 102 ASN D C 1
ATOM 6886 O O . ASN D 1 79 ? 81.636 11.932 -5.410 1.00 37.51 102 ASN D O 1
ATOM 6891 N N . GLU D 1 80 ? 81.340 10.980 -7.422 1.00 37.74 103 GLU D N 1
ATOM 6892 C CA . GLU D 1 80 ? 82.629 10.265 -7.406 1.00 39.58 103 GLU D CA 1
ATOM 6893 C C . GLU D 1 80 ? 83.743 11.214 -7.835 1.00 41.17 103 GLU D C 1
ATOM 6894 O O . GLU D 1 80 ? 84.923 10.979 -7.554 1.00 42.76 103 GLU D O 1
ATOM 6896 N N . ASP D 1 81 ? 83.344 12.261 -8.559 1.00 40.89 104 ASP D N 1
ATOM 6897 C CA . ASP D 1 81 ? 84.208 13.373 -8.919 1.00 42.16 104 ASP D CA 1
ATOM 6898 C C . ASP D 1 81 ? 83.346 14.653 -8.986 1.00 41.42 104 ASP D C 1
ATOM 6899 O O . ASP D 1 81 ? 82.150 14.592 -9.314 1.00 41.96 104 ASP D O 1
ATOM 6904 N N . ASN D 1 85 ? 82.761 20.884 -12.687 1.00 36.46 108 ASN D N 1
ATOM 6905 C CA . ASN D 1 85 ? 82.122 22.187 -12.714 1.00 35.93 108 ASN D CA 1
ATOM 6906 C C . ASN D 1 85 ? 80.722 22.278 -12.077 1.00 34.89 108 ASN D C 1
ATOM 6907 O O . ASN D 1 85 ? 80.384 23.283 -11.452 1.00 35.21 108 ASN D O 1
ATOM 6912 N N . THR D 1 86 ? 79.880 21.270 -12.294 1.00 33.67 109 THR D N 1
ATOM 6913 C CA . THR D 1 86 ? 78.604 21.177 -11.575 1.00 32.08 109 THR D CA 1
ATOM 6914 C C . THR D 1 86 ? 78.668 19.917 -10.762 1.00 31.13 109 THR D C 1
ATOM 6915 O O . THR D 1 86 ? 79.459 19.018 -11.065 1.00 32.30 109 THR D O 1
ATOM 6919 N N . LEU D 1 87 ? 77.833 19.861 -9.733 1.00 29.97 110 LEU D N 1
ATOM 6920 C CA . LEU D 1 87 ? 77.714 18.696 -8.885 1.00 28.71 110 LEU D CA 1
ATOM 6921 C C . LEU D 1 87 ? 76.240 18.448 -8.622 1.00 26.58 110 LEU D C 1
ATOM 6922 O O . LEU D 1 87 ? 75.391 19.272 -8.944 1.00 26.07 110 LEU D O 1
ATOM 6927 N N . THR D 1 88 ? 75.950 17.300 -8.027 1.00 25.09 111 THR D N 1
ATOM 6928 C CA . THR D 1 88 ? 74.577 16.891 -7.766 1.00 23.33 111 THR D CA 1
ATOM 6929 C C . THR D 1 88 ? 74.372 16.841 -6.262 1.00 22.02 111 THR D C 1
ATOM 6930 O O . THR D 1 88 ? 75.263 16.419 -5.529 1.00 22.18 111 THR D O 1
ATOM 6934 N N . MET D 1 89 ? 73.210 17.296 -5.820 1.00 20.42 112 MET D N 1
ATOM 6935 C CA . MET D 1 89 ? 72.770 17.173 -4.427 1.00 19.38 112 MET D CA 1
ATOM 6936 C C . MET D 1 89 ? 71.383 16.565 -4.365 1.00 18.35 112 MET D C 1
ATOM 6937 O O . MET D 1 89 ? 70.579 16.747 -5.265 1.00 18.10 112 MET D O 1
ATOM 6942 N N . TRP D 1 90 ? 71.102 15.858 -3.279 1.00 17.44 113 TRP D N 1
ATOM 6943 C CA . TRP D 1 90 ? 69.750 15.454 -2.994 1.00 16.65 113 TRP D CA 1
ATOM 6944 C C . TRP D 1 90 ? 68.963 16.629 -2.444 1.00 16.23 113 TRP D C 1
ATOM 6945 O O . TRP D 1 90 ? 69.438 17.361 -1.551 1.00 16.09 113 TRP D O 1
ATOM 6956 N N . GLU D 1 91 ? 67.742 16.764 -2.952 1.00 16.30 114 GLU D N 1
ATOM 6957 C CA . GLU D 1 91 ? 66.837 17.848 -2.596 1.00 16.19 114 GLU D CA 1
ATOM 6958 C C . GLU D 1 91 ? 65.591 17.213 -2.002 1.00 15.54 114 GLU D C 1
ATOM 6959 O O . GLU D 1 91 ? 64.936 16.382 -2.657 1.00 15.50 114 GLU D O 1
ATOM 6965 N N . ALA D 1 92 ? 65.267 17.567 -0.761 1.00 14.97 115 ALA D N 1
ATOM 6966 C CA . ALA D 1 92 ? 64.090 17.004 -0.098 1.00 14.68 115 ALA D CA 1
ATOM 6967 C C . ALA D 1 92 ? 62.842 17.717 -0.622 1.00 15.03 115 ALA D C 1
ATOM 6968 O O . ALA D 1 92 ? 62.728 18.939 -0.512 1.00 15.67 115 ALA D O 1
ATOM 6970 N N . VAL D 1 93 ? 61.926 16.955 -1.212 1.00 15.06 116 VAL D N 1
ATOM 6971 C CA . VAL D 1 93 ? 60.771 17.538 -1.913 1.00 15.43 116 VAL D CA 1
ATOM 6972 C C . VAL D 1 93 ? 59.558 17.615 -0.995 1.00 15.11 116 VAL D C 1
ATOM 6973 O O . VAL D 1 93 ? 58.797 18.589 -1.004 1.00 15.02 116 VAL D O 1
ATOM 6977 N N . SER D 1 94 ? 59.359 16.561 -0.219 1.00 14.48 117 SER D N 1
ATOM 6978 C CA . SER D 1 94 ? 58.149 16.426 0.554 1.00 14.52 117 SER D CA 1
ATOM 6979 C C . SER D 1 94 ? 58.352 15.397 1.647 1.00 13.88 117 SER D C 1
ATOM 6980 O O . SER D 1 94 ? 59.278 14.565 1.576 1.00 14.01 117 SER D O 1
ATOM 6983 N N . VAL D 1 95 ? 57.498 15.459 2.665 1.00 13.58 118 VAL D N 1
ATOM 6984 C CA . VAL D 1 95 ? 57.521 14.483 3.741 1.00 13.44 118 VAL D CA 1
ATOM 6985 C C . VAL D 1 95 ? 56.104 14.127 4.143 1.00 13.40 118 VAL D C 1
ATOM 6986 O O . VAL D 1 95 ? 55.226 14.998 4.221 1.00 13.20 118 VAL D O 1
ATOM 6990 N N . LYS D 1 96 ? 55.901 12.843 4.411 1.00 13.10 119 LYS D N 1
ATOM 6991 C CA . LYS D 1 96 ? 54.718 12.362 5.083 1.00 13.72 119 LYS D CA 1
ATOM 6992 C C . LYS D 1 96 ? 55.169 12.012 6.489 1.00 13.07 119 LYS D C 1
ATOM 6993 O O . LYS D 1 96 ? 56.025 11.164 6.663 1.00 13.45 119 LYS D O 1
ATOM 6999 N N . THR D 1 97 ? 54.604 12.663 7.488 1.00 12.74 120 THR D N 1
ATOM 7000 C CA . THR D 1 97 ? 55.007 12.418 8.870 1.00 12.31 120 THR D CA 1
ATOM 7001 C C . THR D 1 97 ? 53.790 12.273 9.766 1.00 12.62 120 THR D C 1
ATOM 7002 O O . THR D 1 97 ? 52.778 12.951 9.568 1.00 12.87 120 THR D O 1
ATOM 7006 N N . GLU D 1 98 ? 53.905 11.388 10.746 1.00 12.32 121 GLU D N 1
ATOM 7007 C CA . GLU D 1 98 ? 52.798 11.128 11.660 1.00 12.96 121 GLU D CA 1
ATOM 7008 C C . GLU D 1 98 ? 53.308 10.766 13.029 1.00 12.58 121 GLU D C 1
ATOM 7009 O O . GLU D 1 98 ? 54.405 10.216 13.186 1.00 12.44 121 GLU D O 1
ATOM 7015 N N . VAL D 1 99 ? 52.509 11.122 14.029 1.00 11.23 122 VAL D N 1
ATOM 7016 C CA . VAL D 1 99 ? 52.760 10.706 15.400 1.00 11.23 122 VAL D CA 1
ATOM 7017 C C . VAL D 1 99 ? 52.236 9.286 15.558 1.00 11.44 122 VAL D C 1
ATOM 7018 O O . VAL D 1 99 ? 51.125 8.974 15.113 1.00 11.72 122 VAL D O 1
ATOM 7022 N N . VAL D 1 100 ? 53.075 8.429 16.118 1.00 10.77 123 VAL D N 1
ATOM 7023 C CA . VAL D 1 100 ? 52.786 7.013 16.283 1.00 10.91 123 VAL D CA 1
ATOM 7024 C C . VAL D 1 100 ? 52.215 6.744 17.667 1.00 10.80 123 VAL D C 1
ATOM 7025 O O . VAL D 1 100 ? 52.608 7.372 18.631 1.00 11.47 123 VAL D O 1
ATOM 7029 N N . GLY D 1 101 ? 51.271 5.815 17.762 1.00 10.07 124 GLY D N 1
ATOM 7030 C CA . GLY D 1 101 ? 50.762 5.373 19.044 1.00 10.10 124 GLY D CA 1
ATOM 7031 C C . GLY D 1 101 ? 49.775 6.292 19.737 1.00 9.76 124 GLY D C 1
ATOM 7032 O O . GLY D 1 101 ? 49.578 6.220 20.956 1.00 10.04 124 GLY D O 1
ATOM 7033 N N . VAL D 1 102 ? 49.104 7.141 18.977 1.00 9.56 125 VAL D N 1
ATOM 7034 C CA . VAL D 1 102 ? 48.086 7.996 19.564 1.00 9.52 125 VAL D CA 1
ATOM 7035 C C . VAL D 1 102 ? 47.044 7.185 20.347 1.00 9.46 125 VAL D C 1
ATOM 7036 O O . VAL D 1 102 ? 46.617 7.598 21.434 1.00 9.25 125 VAL D O 1
ATOM 7040 N N . SER D 1 103 ? 46.678 6.007 19.845 1.00 9.50 126 SER D N 1
ATOM 7041 C CA . SER D 1 103 ? 45.659 5.197 20.483 1.00 9.77 126 SER D CA 1
ATOM 7042 C C . SER D 1 103 ? 46.085 4.711 21.873 1.00 9.65 126 SER D C 1
ATOM 7043 O O . SER D 1 103 ? 45.223 4.346 22.679 1.00 9.94 126 SER D O 1
ATOM 7046 N N . SER D 1 104 ? 47.393 4.728 22.157 1.00 9.62 127 SER D N 1
ATOM 7047 C CA . SER D 1 104 ? 47.875 4.326 23.498 1.00 9.92 127 SER D CA 1
ATOM 7048 C C . SER D 1 104 ? 47.327 5.265 24.567 1.00 9.96 127 SER D C 1
ATOM 7049 O O . SER D 1 104 ? 47.355 4.915 25.747 1.00 10.54 127 SER D O 1
ATOM 7052 N N . LEU D 1 105 ? 46.851 6.442 24.172 1.00 9.78 128 LEU D N 1
ATOM 7053 C CA . LEU D 1 105 ? 46.257 7.398 25.130 1.00 9.91 128 LEU D CA 1
ATOM 7054 C C . LEU D 1 105 ? 44.829 7.040 25.519 1.00 9.85 128 LEU D C 1
ATOM 7055 O O . LEU D 1 105 ? 44.273 7.663 26.429 1.00 10.23 128 LEU D O 1
ATOM 7060 N N . VAL D 1 106 ? 44.244 6.016 24.873 1.00 9.54 129 VAL D N 1
ATOM 7061 C CA . VAL D 1 106 ? 42.915 5.520 25.260 1.00 9.88 129 VAL D CA 1
ATOM 7062 C C . VAL D 1 106 ? 43.135 4.475 26.357 1.00 10.00 129 VAL D C 1
ATOM 7063 O O . VAL D 1 106 ? 43.079 3.259 26.128 1.00 10.67 129 VAL D O 1
ATOM 7067 N N . ASN D 1 107 ? 43.463 4.949 27.548 1.00 9.92 130 ASN D N 1
ATOM 7068 C CA . ASN D 1 107 ? 43.864 4.079 28.641 1.00 10.20 130 ASN D CA 1
ATOM 7069 C C . ASN D 1 107 ? 43.612 4.842 29.922 1.00 10.54 130 ASN D C 1
ATOM 7070 O O . ASN D 1 107 ? 44.292 5.834 30.185 1.00 10.99 130 ASN D O 1
ATOM 7075 N N . VAL D 1 108 ? 42.635 4.368 30.701 1.00 10.55 131 VAL D N 1
ATOM 7076 C CA . VAL D 1 108 ? 42.259 5.022 31.953 1.00 10.95 131 VAL D CA 1
ATOM 7077 C C . VAL D 1 108 ? 42.261 4.037 33.138 1.00 11.25 131 VAL D C 1
ATOM 7078 O O . VAL D 1 108 ? 41.603 4.265 34.160 1.00 11.43 131 VAL D O 1
ATOM 7082 N N . HIS D 1 109 ? 43.031 2.948 33.011 1.00 11.26 132 HIS D N 1
ATOM 7083 C CA . HIS D 1 109 ? 43.198 1.994 34.117 1.00 11.77 132 HIS D CA 1
ATOM 7084 C C . HIS D 1 109 ? 44.626 1.941 34.671 1.00 12.14 132 HIS D C 1
ATOM 7085 O O . HIS D 1 109 ? 44.906 1.113 35.537 1.00 12.45 132 HIS D O 1
ATOM 7092 N N . MET D 1 110 ? 45.516 2.815 34.192 1.00 12.30 133 MET D N 1
ATOM 7093 C CA . MET D 1 110 ? 46.873 2.878 34.718 1.00 12.84 133 MET D CA 1
ATOM 7094 C C . MET D 1 110 ? 46.823 3.409 36.138 1.00 13.05 133 MET D C 1
ATOM 7095 O O . MET D 1 110 ? 45.815 3.987 36.556 1.00 12.73 133 MET D O 1
ATOM 7100 N N . ALA D 1 111 ? 47.910 3.193 36.869 1.00 13.07 134 ALA D N 1
ATOM 7101 C CA . ALA D 1 111 ? 48.008 3.612 38.272 1.00 13.64 134 ALA D CA 1
ATOM 7102 C C . ALA D 1 111 ? 48.136 5.123 38.367 1.00 13.96 134 ALA D C 1
ATOM 7103 O O . ALA D 1 111 ? 49.245 5.657 38.385 1.00 14.40 134 ALA D O 1
ATOM 7105 N N . THR D 1 112 ? 46.983 5.775 38.461 1.00 13.72 135 THR D N 1
ATOM 7106 C CA . THR D 1 112 ? 46.879 7.229 38.338 1.00 13.69 135 THR D CA 1
ATOM 7107 C C . THR D 1 112 ? 45.874 7.745 39.354 1.00 14.34 135 THR D C 1
ATOM 7108 O O . THR D 1 112 ? 45.107 6.985 39.960 1.00 14.32 135 THR D O 1
ATOM 7112 N N . LYS D 1 113 ? 45.853 9.063 39.536 1.00 14.61 136 LYS D N 1
ATOM 7113 C CA . LYS D 1 113 ? 44.751 9.701 40.252 1.00 15.50 136 LYS D CA 1
ATOM 7114 C C . LYS D 1 113 ? 43.432 9.417 39.506 1.00 14.81 136 LYS D C 1
ATOM 7115 O O . LYS D 1 113 ? 43.448 9.226 38.286 1.00 14.62 136 LYS D O 1
ATOM 7121 N N . ARG D 1 114 ? 42.311 9.417 40.244 1.00 14.91 137 ARG D N 1
ATOM 7122 C CA . ARG D 1 114 ? 41.020 9.014 39.702 1.00 14.91 137 ARG D CA 1
ATOM 7123 C C . ARG D 1 114 ? 39.985 10.089 39.809 1.00 14.90 137 ARG D C 1
ATOM 7124 O O . ARG D 1 114 ? 40.026 10.917 40.722 1.00 15.42 137 ARG D O 1
ATOM 7132 N N . MET D 1 115 ? 39.004 10.011 38.918 1.00 14.22 138 MET D N 1
ATOM 7133 C CA . MET D 1 115 ? 37.825 10.868 39.006 1.00 14.34 138 MET D CA 1
ATOM 7134 C C . MET D 1 115 ? 36.820 10.392 40.059 1.00 14.89 138 MET D C 1
ATOM 7135 O O . MET D 1 115 ? 36.804 9.227 40.473 1.00 14.67 138 MET D O 1
ATOM 7140 N N . TYR D 1 116 ? 35.980 11.327 40.482 1.00 15.37 139 TYR D N 1
ATOM 7141 C CA . TYR D 1 116 ? 34.780 11.059 41.288 1.00 16.11 139 TYR D CA 1
ATOM 7142 C C . TYR D 1 116 ? 35.049 10.228 42.534 1.00 17.61 139 TYR D C 1
ATOM 7143 O O . TYR D 1 116 ? 34.511 9.153 42.698 1.00 16.80 139 TYR D O 1
ATOM 7152 N N . ASP D 1 117 ? 35.889 10.772 43.407 1.00 19.43 140 ASP D N 1
ATOM 7153 C CA . ASP D 1 117 ? 36.104 10.218 44.744 1.00 21.82 140 ASP D CA 1
ATOM 7154 C C . ASP D 1 117 ? 36.475 8.740 44.668 1.00 20.94 140 ASP D C 1
ATOM 7155 O O . ASP D 1 117 ? 35.897 7.890 45.346 1.00 20.78 140 ASP D O 1
ATOM 7160 N N . ASP D 1 118 ? 37.457 8.472 43.813 1.00 20.49 141 ASP D N 1
ATOM 7161 C CA . ASP D 1 118 ? 38.061 7.143 43.634 1.00 20.73 141 ASP D CA 1
ATOM 7162 C C . ASP D 1 118 ? 37.138 6.068 43.081 1.00 19.58 141 ASP D C 1
ATOM 7163 O O . ASP D 1 118 ? 37.401 4.867 43.235 1.00 19.17 141 ASP D O 1
ATOM 7168 N N . LYS D 1 119 ? 36.068 6.490 42.415 1.00 18.35 142 LYS D N 1
ATOM 7169 C CA . LYS D 1 119 ? 35.138 5.578 41.797 1.00 17.76 142 LYS D CA 1
ATOM 7170 C C . LYS D 1 119 ? 35.226 5.598 40.272 1.00 15.68 142 LYS D C 1
ATOM 7171 O O . LYS D 1 119 ? 34.831 4.630 39.623 1.00 14.85 142 LYS D O 1
ATOM 7177 N N . GLY D 1 120 ? 35.731 6.690 39.691 1.00 14.55 143 GLY D N 1
ATOM 7178 C CA . GLY D 1 120 ? 35.675 6.868 38.256 1.00 13.70 143 GLY D CA 1
ATOM 7179 C C . GLY D 1 120 ? 36.960 6.472 37.587 1.00 12.81 143 GLY D C 1
ATOM 7180 O O . GLY D 1 120 ? 37.794 5.747 38.163 1.00 12.97 143 GLY D O 1
ATOM 7181 N N . ILE D 1 121 ? 37.116 6.929 36.348 1.00 12.00 144 ILE D N 1
ATOM 7182 C CA . ILE D 1 121 ? 38.271 6.581 35.552 1.00 11.64 144 ILE D CA 1
ATOM 7183 C C . ILE D 1 121 ? 39.563 7.092 36.164 1.00 11.74 144 ILE D C 1
ATOM 7184 O O . ILE D 1 121 ? 39.565 8.072 36.924 1.00 12.03 144 ILE D O 1
ATOM 7189 N N . GLY D 1 122 ? 40.656 6.414 35.862 1.00 11.72 145 GLY D N 1
ATOM 7190 C CA . GLY D 1 122 ? 41.979 6.990 36.090 1.00 11.90 145 GLY D CA 1
ATOM 7191 C C . GLY D 1 122 ? 42.157 8.151 35.136 1.00 11.67 145 GLY D C 1
ATOM 7192 O O . GLY D 1 122 ? 41.638 8.135 34.038 1.00 11.65 145 GLY D O 1
ATOM 7193 N N . PHE D 1 123 ? 42.872 9.198 35.552 1.00 11.88 146 PHE D N 1
ATOM 7194 C CA . PHE D 1 123 ? 43.101 10.322 34.638 1.00 11.92 146 PHE D CA 1
ATOM 7195 C C . PHE D 1 123 ? 43.896 9.828 33.421 1.00 11.78 146 PHE D C 1
ATOM 7196 O O . PHE D 1 123 ? 44.938 9.172 33.587 1.00 11.94 146 PHE D O 1
ATOM 7204 N N . PRO D 1 124 ? 43.442 10.156 32.197 1.00 11.52 147 PRO D N 1
ATOM 7205 C CA . PRO D 1 124 ? 44.303 9.867 31.057 1.00 11.59 147 PRO D CA 1
ATOM 7206 C C . PRO D 1 124 ? 45.483 10.830 31.029 1.00 11.74 147 PRO D C 1
ATOM 7207 O O . PRO D 1 124 ? 45.503 11.829 31.752 1.00 11.82 147 PRO D O 1
ATOM 7211 N N . VAL D 1 125 ? 46.465 10.495 30.215 1.00 11.66 148 VAL D N 1
ATOM 7212 C CA . VAL D 1 125 ? 47.551 11.423 29.942 1.00 11.81 148 VAL D CA 1
ATOM 7213 C C . VAL D 1 125 ? 46.933 12.676 29.338 1.00 11.77 148 VAL D C 1
ATOM 7214 O O . VAL D 1 125 ? 46.222 12.615 28.335 1.00 11.83 148 VAL D O 1
ATOM 7218 N N . GLU D 1 126 ? 47.207 13.827 29.948 1.00 11.76 149 GLU D N 1
ATOM 7219 C CA . GLU D 1 126 ? 46.520 15.052 29.576 1.00 11.56 149 GLU D CA 1
ATOM 7220 C C . GLU D 1 126 ? 47.338 16.258 29.945 1.00 11.70 149 GLU D C 1
ATOM 7221 O O . GLU D 1 126 ? 48.265 16.179 30.750 1.00 11.57 149 GLU D O 1
ATOM 7227 N N . GLY D 1 127 ? 46.985 17.397 29.364 1.00 11.43 150 GLY D N 1
ATOM 7228 C CA . GLY D 1 127 ? 47.716 18.613 29.617 1.00 11.72 150 GLY D CA 1
ATOM 7229 C C . GLY D 1 127 ? 48.487 19.099 28.409 1.00 11.45 150 GLY D C 1
ATOM 7230 O O . GLY D 1 127 ? 48.117 18.854 27.249 1.00 10.95 150 GLY D O 1
ATOM 7231 N N . MET D 1 128 ? 49.601 19.767 28.716 1.00 11.81 151 MET D N 1
ATOM 7232 C CA . MET D 1 128 ? 50.454 20.411 27.718 1.00 12.09 151 MET D CA 1
ATOM 7233 C C . MET D 1 128 ? 50.780 19.506 26.530 1.00 11.39 151 MET D C 1
ATOM 7234 O O . MET D 1 128 ? 51.241 18.376 26.704 1.00 11.37 151 MET D O 1
ATOM 7239 N N . ASN D 1 129 ? 50.549 20.027 25.325 1.00 11.30 152 ASN D N 1
ATOM 7240 C CA . ASN D 1 129 ? 50.989 19.398 24.112 1.00 10.85 152 ASN D CA 1
ATOM 7241 C C . ASN D 1 129 ? 51.970 20.303 23.373 1.00 10.91 152 ASN D C 1
ATOM 7242 O O . ASN D 1 129 ? 51.794 21.514 23.301 1.00 12.50 152 ASN D O 1
ATOM 7247 N N . PHE D 1 130 ? 53.015 19.692 22.864 1.00 10.48 153 PHE D N 1
ATOM 7248 C CA . PHE D 1 130 ? 54.055 20.382 22.098 1.00 10.59 153 PHE D CA 1
ATOM 7249 C C . PHE D 1 130 ? 54.467 19.444 20.973 1.00 10.41 153 PHE D C 1
ATOM 7250 O O . PHE D 1 130 ? 54.890 18.302 21.211 1.00 10.65 153 PHE D O 1
ATOM 7258 N N . HIS D 1 131 ? 54.334 19.913 19.731 1.00 10.23 154 HIS D N 1
ATOM 7259 C CA . HIS D 1 131 ? 54.611 19.105 18.560 1.00 10.65 154 HIS D CA 1
ATOM 7260 C C . HIS D 1 131 ? 55.382 19.896 17.572 1.00 10.99 154 HIS D C 1
ATOM 7261 O O . HIS D 1 131 ? 54.952 20.965 17.159 1.00 11.62 154 HIS D O 1
ATOM 7268 N N . MET D 1 132 ? 56.545 19.395 17.201 1.00 11.03 155 MET D N 1
ATOM 7269 C CA A MET D 1 132 ? 57.289 20.030 16.147 0.50 11.16 155 MET D CA 1
ATOM 7270 C CA B MET D 1 132 ? 57.411 20.060 16.225 0.50 11.79 155 MET D CA 1
ATOM 7271 C C . MET D 1 132 ? 58.099 19.006 15.386 1.00 11.41 155 MET D C 1
ATOM 7272 O O . MET D 1 132 ? 58.487 17.969 15.917 1.00 10.60 155 MET D O 1
ATOM 7281 N N . PHE D 1 133 ? 58.305 19.295 14.111 1.00 11.48 156 PHE D N 1
ATOM 7282 C CA . PHE D 1 133 ? 59.242 18.534 13.317 1.00 12.02 156 PHE D CA 1
ATOM 7283 C C . PHE D 1 133 ? 59.980 19.469 12.361 1.00 12.15 156 PHE D C 1
ATOM 7284 O O . PHE D 1 133 ? 59.526 20.597 12.027 1.00 12.02 156 PHE D O 1
ATOM 7292 N N . ALA D 1 134 ? 61.146 19.004 11.942 1.00 12.05 157 ALA D N 1
ATOM 7293 C CA . ALA D 1 134 ? 61.994 19.749 11.011 1.00 12.19 157 ALA D CA 1
ATOM 7294 C C . ALA D 1 134 ? 62.683 18.766 10.079 1.00 12.35 157 ALA D C 1
ATOM 7295 O O . ALA D 1 134 ? 63.094 17.674 10.496 1.00 12.67 157 ALA D O 1
ATOM 7297 N N . VAL D 1 135 ? 62.787 19.148 8.813 1.00 11.98 158 VAL D N 1
ATOM 7298 C CA . VAL D 1 135 ? 63.539 18.390 7.833 1.00 12.39 158 VAL D CA 1
ATOM 7299 C C . VAL D 1 135 ? 64.455 19.375 7.122 1.00 12.70 158 VAL D C 1
ATOM 7300 O O . VAL D 1 135 ? 64.001 20.405 6.625 1.00 12.31 158 VAL D O 1
ATOM 7304 N N . GLY D 1 136 ? 65.752 19.082 7.077 1.00 12.89 159 GLY D N 1
ATOM 7305 C CA . GLY D 1 136 ? 66.693 19.965 6.437 1.00 13.40 159 GLY D CA 1
ATOM 7306 C C . GLY D 1 136 ? 67.919 19.271 5.864 1.00 14.00 159 GLY D C 1
ATOM 7307 O O . GLY D 1 136 ? 68.119 18.082 6.073 1.00 13.94 159 GLY D O 1
ATOM 7308 N N . GLY D 1 137 ? 68.748 20.045 5.173 1.00 14.58 160 GLY D N 1
ATOM 7309 C CA . GLY D 1 137 ? 69.977 19.514 4.551 1.00 15.51 160 GLY D CA 1
ATOM 7310 C C . GLY D 1 137 ? 71.221 19.779 5.374 1.00 15.98 160 GLY D C 1
ATOM 7311 O O . GLY D 1 137 ? 72.342 19.684 4.838 1.00 16.90 160 GLY D O 1
ATOM 7312 N N . GLU D 1 138 ? 71.022 20.136 6.647 1.00 15.65 161 GLU D N 1
ATOM 7313 C CA . GLU D 1 138 ? 72.082 20.449 7.615 1.00 15.98 161 GLU D CA 1
ATOM 7314 C C . GLU D 1 138 ? 71.409 20.510 8.990 1.00 15.32 161 GLU D C 1
ATOM 7315 O O . GLU D 1 138 ? 70.182 20.515 9.065 1.00 14.42 161 GLU D O 1
ATOM 7321 N N . PRO D 1 139 ? 72.186 20.521 10.081 1.00 15.29 162 PRO D N 1
ATOM 7322 C CA . PRO D 1 139 ? 71.535 20.556 11.388 1.00 14.67 162 PRO D CA 1
ATOM 7323 C C . PRO D 1 139 ? 70.605 21.765 11.591 1.00 14.18 162 PRO D C 1
ATOM 7324 O O . PRO D 1 139 ? 70.874 22.846 11.092 1.00 14.12 162 PRO D O 1
ATOM 7328 N N . LEU D 1 140 ? 69.499 21.531 12.294 1.00 13.74 163 LEU D N 1
ATOM 7329 C CA . LEU D 1 140 ? 68.598 22.598 12.723 1.00 13.79 163 LEU D CA 1
ATOM 7330 C C . LEU D 1 140 ? 69.376 23.616 13.539 1.00 14.08 163 LEU D C 1
ATOM 7331 O O . LEU D 1 140 ? 70.050 23.269 14.515 1.00 14.43 163 LEU D O 1
ATOM 7336 N N . GLU D 1 141 ? 69.284 24.875 13.135 1.00 14.31 164 GLU D N 1
ATOM 7337 C CA . GLU D 1 141 ? 69.930 25.971 13.843 1.00 14.75 164 GLU D CA 1
ATOM 7338 C C . GLU D 1 141 ? 69.019 26.473 14.954 1.00 14.16 164 GLU D C 1
ATOM 7339 O O . GLU D 1 141 ? 67.816 26.709 14.743 1.00 13.83 164 GLU D O 1
ATOM 7345 N N . LEU D 1 142 ? 69.593 26.592 16.149 1.00 14.08 165 LEU D N 1
ATOM 7346 C CA . LEU D 1 142 ? 68.863 26.910 17.364 1.00 13.71 165 LEU D CA 1
ATOM 7347 C C . LEU D 1 142 ? 69.212 28.282 17.911 1.00 13.64 165 LEU D C 1
ATOM 7348 O O . LEU D 1 142 ? 70.356 28.773 17.786 1.00 14.27 165 LEU D O 1
ATOM 7353 N N . GLN D 1 143 ? 68.211 28.875 18.556 1.00 13.16 166 GLN D N 1
ATOM 7354 C CA . GLN D 1 143 ? 68.312 30.105 19.348 1.00 13.22 166 GLN D CA 1
ATOM 7355 C C . GLN D 1 143 ? 68.004 29.728 20.800 1.00 13.10 166 GLN D C 1
ATOM 7356 O O . GLN D 1 143 ? 67.046 29.006 21.055 1.00 12.53 166 GLN D O 1
ATOM 7362 N N . PHE D 1 144 ? 68.793 30.220 21.742 1.00 12.90 167 PHE D N 1
ATOM 7363 C CA . PHE D 1 144 ? 68.517 30.031 23.165 1.00 12.94 167 PHE D CA 1
ATOM 7364 C C . PHE D 1 144 ? 67.472 31.041 23.613 1.00 12.71 167 PHE D C 1
ATOM 7365 O O . PHE D 1 144 ? 67.556 32.230 23.305 1.00 13.36 167 PHE D O 1
ATOM 7373 N N . LEU D 1 145 ? 66.477 30.568 24.355 1.00 12.56 168 LEU D N 1
ATOM 7374 C CA . LEU D 1 145 ? 65.547 31.463 25.013 1.00 12.51 168 LEU D CA 1
ATOM 7375 C C . LEU D 1 145 ? 64.897 30.673 26.120 1.00 12.31 168 LEU D C 1
ATOM 7376 O O . LEU D 1 145 ? 64.437 29.552 25.885 1.00 12.21 168 LEU D O 1
ATOM 7381 N N . THR D 1 146 ? 64.871 31.247 27.317 1.00 12.64 169 THR D N 1
ATOM 7382 C CA . THR D 1 146 ? 64.392 30.549 28.505 1.00 12.71 169 THR D CA 1
ATOM 7383 C C . THR D 1 146 ? 63.453 31.394 29.349 1.00 12.75 169 THR D C 1
ATOM 7384 O O . THR D 1 146 ? 63.545 32.628 29.376 1.00 12.95 169 THR D O 1
ATOM 7388 N N . GLY D 1 147 ? 62.579 30.711 30.086 1.00 12.52 170 GLY D N 1
ATOM 7389 C CA . GLY D 1 147 ? 61.745 31.355 31.090 1.00 12.82 170 GLY D CA 1
ATOM 7390 C C . GLY D 1 147 ? 62.460 31.824 32.341 1.00 13.39 170 GLY D C 1
ATOM 7391 O O . GLY D 1 147 ? 61.936 32.638 33.094 1.00 13.65 170 GLY D O 1
ATOM 7392 N N . ASN D 1 148 ? 63.633 31.252 32.597 1.00 13.48 171 ASN D N 1
ATOM 7393 C CA . ASN D 1 148 ? 64.438 31.585 33.776 1.00 14.21 171 ASN D CA 1
ATOM 7394 C C . ASN D 1 148 ? 65.922 31.517 33.446 1.00 14.58 171 ASN D C 1
ATOM 7395 O O . ASN D 1 148 ? 66.465 30.430 33.273 1.00 14.19 171 ASN D O 1
ATOM 7400 N N . TYR D 1 149 ? 66.568 32.678 33.371 1.00 15.14 172 TYR D N 1
ATOM 7401 C CA . TYR D 1 149 ? 67.981 32.715 32.954 1.00 15.70 172 TYR D CA 1
ATOM 7402 C C . TYR D 1 149 ? 68.880 31.920 33.885 1.00 16.46 172 TYR D C 1
ATOM 7403 O O . TYR D 1 149 ? 69.961 31.505 33.479 1.00 16.39 172 TYR D O 1
ATOM 7412 N N . ARG D 1 150 ? 68.435 31.733 35.123 1.00 17.73 173 ARG D N 1
ATOM 7413 C CA . ARG D 1 150 ? 69.245 31.093 36.166 1.00 19.06 173 ARG D CA 1
ATOM 7414 C C . ARG D 1 150 ? 69.115 29.584 36.256 1.00 18.30 173 ARG D C 1
ATOM 7415 O O . ARG D 1 150 ? 69.758 28.965 37.122 1.00 18.49 173 ARG D O 1
ATOM 7423 N N . THR D 1 151 ? 68.307 28.976 35.387 1.00 17.15 174 THR D N 1
ATOM 7424 C CA . THR D 1 151 ? 68.124 27.530 35.448 1.00 16.85 174 THR D CA 1
ATOM 7425 C C . THR D 1 151 ? 69.479 26.842 35.468 1.00 17.45 174 THR D C 1
ATOM 7426 O O . THR D 1 151 ? 70.329 27.118 34.618 1.00 17.16 174 THR D O 1
ATOM 7430 N N . ASP D 1 152 ? 69.639 25.930 36.423 1.00 17.85 175 ASP D N 1
ATOM 7431 C CA . ASP D 1 152 ? 70.882 25.185 36.643 1.00 18.81 175 ASP D CA 1
ATOM 7432 C C . ASP D 1 152 ? 70.718 23.769 36.092 1.00 18.19 175 ASP D C 1
ATOM 7433 O O . ASP D 1 152 ? 69.929 23.004 36.618 1.00 18.50 175 ASP D O 1
ATOM 7438 N N . TYR D 1 153 ? 71.438 23.446 35.017 1.00 17.94 176 TYR D N 1
ATOM 7439 C CA . TYR D 1 153 ? 71.338 22.152 34.324 1.00 17.66 176 TYR D CA 1
ATOM 7440 C C . TYR D 1 153 ? 72.406 21.151 34.753 1.00 18.41 176 TYR D C 1
ATOM 7441 O O . TYR D 1 153 ? 72.521 20.067 34.167 1.00 18.50 176 TYR D O 1
ATOM 7450 N N . SER D 1 154 ? 73.124 21.487 35.814 1.00 19.07 177 SER D N 1
ATOM 7451 C CA . SER D 1 154 ? 74.274 20.693 36.243 1.00 19.98 177 SER D CA 1
ATOM 7452 C C . SER D 1 154 ? 73.934 19.319 36.827 1.00 20.06 177 SER D C 1
ATOM 7453 O O . SER D 1 154 ? 74.845 18.531 37.060 1.00 20.80 177 SER D O 1
ATOM 7456 N N . ALA D 1 155 ? 72.665 19.004 37.091 1.00 19.93 178 ALA D N 1
ATOM 7457 C CA . ALA D 1 155 ? 72.295 17.643 37.492 1.00 20.38 178 ALA D CA 1
ATOM 7458 C C . ALA D 1 155 ? 72.515 16.621 36.373 1.00 20.50 178 ALA D C 1
ATOM 7459 O O . ALA D 1 155 ? 72.575 15.406 36.627 1.00 20.83 178 ALA D O 1
ATOM 7461 N N . ASN D 1 156 ? 72.586 17.108 35.139 1.00 20.66 179 ASN D N 1
ATOM 7462 C CA . ASN D 1 156 ? 72.800 16.235 33.982 1.00 20.75 179 ASN D CA 1
ATOM 7463 C C . ASN D 1 156 ? 73.801 16.871 33.033 1.00 21.33 179 ASN D C 1
ATOM 7464 O O . ASN D 1 156 ? 73.440 17.727 32.208 1.00 20.56 179 ASN D O 1
ATOM 7469 N N . ASP D 1 157 ? 75.063 16.449 33.142 1.00 24.12 180 ASP D N 1
ATOM 7470 C CA . ASP D 1 157 ? 76.105 17.045 32.308 1.00 25.91 180 ASP D CA 1
ATOM 7471 C C . ASP D 1 157 ? 76.077 16.607 30.842 1.00 25.54 180 ASP D C 1
ATOM 7472 O O . ASP D 1 157 ? 76.914 17.048 30.063 1.00 27.02 180 ASP D O 1
ATOM 7477 N N . LYS D 1 158 ? 75.126 15.757 30.461 1.00 24.34 181 LYS D N 1
ATOM 7478 C CA . LYS D 1 158 ? 74.960 15.394 29.056 1.00 23.87 181 LYS D CA 1
ATOM 7479 C C . LYS D 1 158 ? 74.079 16.402 28.300 1.00 22.13 181 LYS D C 1
ATOM 7480 O O . LYS D 1 158 ? 74.019 16.354 27.067 1.00 22.15 181 LYS D O 1
ATOM 7484 N N . LEU D 1 159 ? 73.406 17.301 29.013 1.00 20.37 182 LEU D N 1
ATOM 7485 C CA . LEU D 1 159 ? 72.585 18.323 28.355 1.00 19.04 182 LEU D CA 1
ATOM 7486 C C . LEU D 1 159 ? 73.483 19.398 27.769 1.00 18.88 182 LEU D C 1
ATOM 7487 O O . LEU D 1 159 ? 74.454 19.830 28.419 1.00 20.72 182 LEU D O 1
ATOM 7492 N N . VAL D 1 160 ? 73.162 19.839 26.562 1.00 17.41 183 VAL D N 1
ATOM 7493 C CA . VAL D 1 160 ? 73.921 20.881 25.879 1.00 17.31 183 VAL D CA 1
ATOM 7494 C C . VAL D 1 160 ? 73.214 22.214 26.125 1.00 16.65 183 VAL D C 1
ATOM 7495 O O . VAL D 1 160 ? 72.056 22.394 25.736 1.00 15.96 183 VAL D O 1
ATOM 7499 N N . VAL D 1 161 ? 73.913 23.113 26.817 1.00 16.90 184 VAL D N 1
ATOM 7500 C CA . VAL D 1 161 ? 73.390 24.431 27.165 1.00 16.78 184 VAL D CA 1
ATOM 7501 C C . VAL D 1 161 ? 74.532 25.456 27.043 1.00 16.97 184 VAL D C 1
ATOM 7502 O O . VAL D 1 161 ? 75.718 25.062 26.948 1.00 17.68 184 VAL D O 1
ATOM 7506 N N . PRO D 1 162 ? 74.203 26.768 27.061 1.00 16.57 185 PRO D N 1
ATOM 7507 C CA . PRO D 1 162 ? 75.272 27.735 26.897 1.00 16.99 185 PRO D CA 1
ATOM 7508 C C . PRO D 1 162 ? 76.260 27.730 28.057 1.00 17.73 185 PRO D C 1
ATOM 7509 O O . PRO D 1 162 ? 75.938 27.267 29.146 1.00 17.81 185 PRO D O 1
ATOM 7513 N N . PRO D 1 163 ? 77.466 28.233 27.819 1.00 18.47 186 PRO D N 1
ATOM 7514 C CA . PRO D 1 163 ? 78.517 28.224 28.844 1.00 19.26 186 PRO D CA 1
ATOM 7515 C C . PRO D 1 163 ? 78.348 29.264 29.949 1.00 19.37 186 PRO D C 1
ATOM 7516 O O . PRO D 1 163 ? 78.979 29.153 31.003 1.00 19.99 186 PRO D O 1
ATOM 7520 N N . ILE D 1 164 ? 77.565 30.297 29.697 1.00 18.84 187 ILE D N 1
ATOM 7521 C CA . ILE D 1 164 ? 77.323 31.340 30.707 1.00 19.49 187 ILE D CA 1
ATOM 7522 C C . ILE D 1 164 ? 75.835 31.637 30.768 1.00 18.46 187 ILE D C 1
ATOM 7523 O O . ILE D 1 164 ? 75.090 31.232 29.892 1.00 17.80 187 ILE D O 1
ATOM 7528 N N . LYS D 1 165 ? 75.424 32.316 31.824 1.00 18.74 188 LYS D N 1
ATOM 7529 C CA . LYS D 1 165 ? 74.039 32.737 32.018 1.00 18.42 188 LYS D CA 1
ATOM 7530 C C . LYS D 1 165 ? 73.923 34.262 32.040 1.00 18.17 188 LYS D C 1
ATOM 7531 O O . LYS D 1 165 ? 74.819 34.946 32.497 1.00 18.52 188 LYS D O 1
ATOM 7537 N N . HIS D 1 166 ? 72.804 34.779 31.541 1.00 17.54 189 HIS D N 1
ATOM 7538 C CA . HIS D 1 166 ? 72.529 36.209 31.601 1.00 18.21 189 HIS D CA 1
ATOM 7539 C C . HIS D 1 166 ? 71.030 36.522 31.521 1.00 17.70 189 HIS D C 1
ATOM 7540 O O . HIS D 1 166 ? 70.286 35.821 30.850 1.00 16.94 189 HIS D O 1
ATOM 7547 N N . GLN D 1 167 ? 70.616 37.601 32.189 1.00 18.56 190 GLN D N 1
ATOM 7548 C CA . GLN D 1 167 ? 69.201 38.002 32.232 1.00 18.88 190 GLN D CA 1
ATOM 7549 C C . GLN D 1 167 ? 68.572 38.137 30.827 1.00 17.87 190 GLN D C 1
ATOM 7550 O O . GLN D 1 167 ? 67.403 37.842 30.617 1.00 18.06 190 GLN D O 1
ATOM 7556 N N . SER D 1 168 ? 69.381 38.581 29.871 1.00 17.76 191 SER D N 1
ATOM 7557 C CA . SER D 1 168 ? 68.888 38.867 28.513 1.00 17.14 191 SER D CA 1
ATOM 7558 C C . SER D 1 168 ? 68.386 37.633 27.766 1.00 16.29 191 SER D C 1
ATOM 7559 O O . SER D 1 168 ? 67.684 37.764 26.740 1.00 15.96 191 SER D O 1
ATOM 7562 N N . THR D 1 169 ? 68.735 36.438 28.258 1.00 15.47 192 THR D N 1
ATOM 7563 C CA . THR D 1 169 ? 68.317 35.191 27.641 1.00 15.10 192 THR D CA 1
ATOM 7564 C C . THR D 1 169 ? 66.867 34.851 27.939 1.00 14.12 192 THR D C 1
ATOM 7565 O O . THR D 1 169 ? 66.366 33.867 27.421 1.00 13.61 192 THR D O 1
ATOM 7569 N N . GLN D 1 170 ? 66.184 35.659 28.756 1.00 14.10 193 GLN D N 1
ATOM 7570 C CA . GLN D 1 170 ? 64.711 35.574 28.865 1.00 13.67 193 GLN D CA 1
ATOM 7571 C C . GLN D 1 170 ? 64.006 36.249 27.702 1.00 13.62 193 GLN D C 1
ATOM 7572 O O . GLN D 1 170 ? 62.792 36.129 27.553 1.00 13.22 193 GLN D O 1
ATOM 7578 N N . GLY D 1 171 ? 64.781 36.935 26.876 1.00 13.99 194 GLY D N 1
ATOM 7579 C CA . GLY D 1 171 ? 64.354 37.356 25.546 1.00 14.12 194 GLY D CA 1
ATOM 7580 C C . GLY D 1 171 ? 65.299 36.767 24.532 1.00 13.92 194 GLY D C 1
ATOM 7581 O O . GLY D 1 171 ? 65.937 35.758 24.787 1.00 14.02 194 GLY D O 1
ATOM 7582 N N . LEU D 1 172 ? 65.379 37.411 23.374 1.00 13.85 195 LEU D N 1
ATOM 7583 C CA . LEU D 1 172 ? 66.229 36.956 22.278 1.00 13.91 195 LEU D CA 1
ATOM 7584 C C . LEU D 1 172 ? 67.559 37.715 22.334 1.00 14.48 195 LEU D C 1
ATOM 7585 O O . LEU D 1 172 ? 67.631 38.900 22.039 1.00 14.81 195 LEU D O 1
ATOM 7590 N N . ASN D 1 173 ? 68.627 36.985 22.678 1.00 14.72 196 ASN D N 1
ATOM 7591 C CA . ASN D 1 173 ? 69.981 37.492 22.613 1.00 15.73 196 ASN D CA 1
ATOM 7592 C C . ASN D 1 173 ? 70.700 36.659 21.556 1.00 15.94 196 ASN D C 1
ATOM 7593 O O . ASN D 1 173 ? 70.941 35.467 21.741 1.00 15.10 196 ASN D O 1
ATOM 7598 N N . PRO D 1 174 ? 71.013 37.271 20.425 1.00 17.02 197 PRO D N 1
ATOM 7599 C CA . PRO D 1 174 ? 71.575 36.491 19.331 1.00 17.50 197 PRO D CA 1
ATOM 7600 C C . PRO D 1 174 ? 73.002 35.987 19.566 1.00 18.30 197 PRO D C 1
ATOM 7601 O O . PRO D 1 174 ? 73.505 35.250 18.746 1.00 18.74 197 PRO D O 1
ATOM 7605 N N . HIS D 1 175 ? 73.609 36.329 20.695 1.00 18.79 198 HIS D N 1
ATOM 7606 C CA . HIS D 1 175 ? 74.893 35.743 21.078 1.00 20.04 198 HIS D CA 1
ATOM 7607 C C . HIS D 1 175 ? 74.763 34.337 21.647 1.00 19.19 198 HIS D C 1
ATOM 7608 O O . HIS D 1 175 ? 75.780 33.679 21.875 1.00 19.86 198 HIS D O 1
ATOM 7615 N N . TYR D 1 176 ? 73.535 33.885 21.862 1.00 17.66 199 TYR D N 1
ATOM 7616 C CA . TYR D 1 176 ? 73.255 32.555 22.421 1.00 17.05 199 TYR D CA 1
ATOM 7617 C C . TYR D 1 176 ? 72.578 31.649 21.394 1.00 16.65 199 TYR D C 1
ATOM 7618 O O . TYR D 1 176 ? 71.338 31.599 21.328 1.00 15.57 199 TYR D O 1
ATOM 7627 N N . LYS D 1 177 ? 73.383 30.913 20.622 1.00 16.82 200 LYS D N 1
ATOM 7628 C CA A LYS D 1 177 ? 72.865 30.027 19.584 0.20 16.46 200 LYS D CA 1
ATOM 7629 C CA B LYS D 1 177 ? 72.888 30.041 19.560 0.80 16.78 200 LYS D CA 1
ATOM 7630 C C . LYS D 1 177 ? 73.547 28.661 19.641 1.00 16.76 200 LYS D C 1
ATOM 7631 O O . LYS D 1 177 ? 74.521 28.464 20.383 1.00 17.49 200 LYS D O 1
ATOM 7642 N N . GLN D 1 178 ? 73.037 27.723 18.858 1.00 16.50 201 GLN D N 1
ATOM 7643 C CA . GLN D 1 178 ? 73.599 26.368 18.777 1.00 16.73 201 GLN D CA 1
ATOM 7644 C C . GLN D 1 178 ? 73.077 25.700 17.525 1.00 16.56 201 GLN D C 1
ATOM 7645 O O . GLN D 1 178 ? 72.301 26.298 16.755 1.00 16.19 201 GLN D O 1
ATOM 7651 N N . LYS D 1 179 ? 73.506 24.464 17.314 1.00 16.52 202 LYS D N 1
ATOM 7652 C CA . LYS D 1 179 ? 72.965 23.630 16.252 1.00 16.41 202 LYS D CA 1
ATOM 7653 C C . LYS D 1 179 ? 72.578 22.285 16.841 1.00 15.56 202 LYS D C 1
ATOM 7654 O O . LYS D 1 179 ? 73.273 21.772 17.732 1.00 15.35 202 LYS D O 1
ATOM 7660 N N . LEU D 1 180 ? 71.483 21.716 16.334 1.00 15.11 203 LEU D N 1
ATOM 7661 C CA . LEU D 1 180 ? 70.917 20.511 16.895 1.00 14.67 203 LEU D CA 1
ATOM 7662 C C . LEU D 1 180 ? 71.663 19.294 16.343 1.00 15.25 203 LEU D C 1
ATOM 7663 O O . LEU D 1 180 ? 71.282 18.715 15.322 1.00 14.93 203 LEU D O 1
ATOM 7668 N N . THR D 1 181 ? 72.725 18.908 17.051 1.00 15.66 204 THR D N 1
ATOM 7669 C CA . THR D 1 181 ? 73.683 17.917 16.569 1.00 16.59 204 THR D CA 1
ATOM 7670 C C . THR D 1 181 ? 73.703 16.628 17.411 1.00 16.60 204 THR D C 1
ATOM 7671 O O . THR D 1 181 ? 74.482 15.720 17.109 1.00 17.61 204 THR D O 1
ATOM 7675 N N . LYS D 1 182 ? 72.877 16.549 18.460 1.00 16.13 205 LYS D N 1
ATOM 7676 C CA . LYS D 1 182 ? 72.869 15.353 19.316 1.00 16.85 205 LYS D CA 1
ATOM 7677 C C . LYS D 1 182 ? 71.444 15.062 19.737 1.00 15.58 205 LYS D C 1
ATOM 7678 O O . LYS D 1 182 ? 70.733 15.971 20.170 1.00 15.22 205 LYS D O 1
ATOM 7682 N N . ASP D 1 183 ? 71.047 13.804 19.600 1.00 15.21 206 ASP D N 1
ATOM 7683 C CA . ASP D 1 183 ? 69.738 13.327 20.039 1.00 14.71 206 ASP D CA 1
ATOM 7684 C C . ASP D 1 183 ? 69.667 13.266 21.557 1.00 14.71 206 ASP D C 1
ATOM 7685 O O . ASP D 1 183 ? 70.639 12.897 22.209 1.00 15.61 206 ASP D O 1
ATOM 7690 N N . GLY D 1 184 ? 68.526 13.645 22.116 1.00 13.89 207 GLY D N 1
ATOM 7691 C CA . GLY D 1 184 ? 68.295 13.522 23.541 1.00 14.31 207 GLY D CA 1
ATOM 7692 C C . GLY D 1 184 ? 69.183 14.363 24.432 1.00 14.57 207 GLY D C 1
ATOM 7693 O O . GLY D 1 184 ? 69.463 13.960 25.560 1.00 16.15 207 GLY D O 1
ATOM 7694 N N . ALA D 1 185 ? 69.623 15.536 23.951 1.00 14.31 208 ALA D N 1
ATOM 7695 C CA . ALA D 1 185 ? 70.585 16.367 24.695 1.00 14.54 208 ALA D CA 1
ATOM 7696 C C . ALA D 1 185 ? 70.272 17.851 24.772 1.00 14.10 208 ALA D C 1
ATOM 7697 O O . ALA D 1 185 ? 70.803 18.545 25.652 1.00 14.63 208 ALA D O 1
ATOM 7699 N N . PHE D 1 186 ? 69.479 18.362 23.838 1.00 13.28 209 PHE D N 1
ATOM 7700 C CA . PHE D 1 186 ? 69.147 19.785 23.792 1.00 13.26 209 PHE D CA 1
ATOM 7701 C C . PHE D 1 186 ? 67.759 20.005 24.383 1.00 12.62 209 PHE D C 1
ATOM 7702 O O . PHE D 1 186 ? 66.762 19.597 23.788 1.00 12.07 209 PHE D O 1
ATOM 7710 N N . PRO D 1 187 ? 67.672 20.630 25.578 1.00 12.63 210 PRO D N 1
ATOM 7711 C CA . PRO D 1 187 ? 66.338 20.836 26.162 1.00 12.32 210 PRO D CA 1
ATOM 7712 C C . PRO D 1 187 ? 65.430 21.725 25.340 1.00 12.06 210 PRO D C 1
ATOM 7713 O O . PRO D 1 187 ? 65.842 22.772 24.832 1.00 12.34 210 PRO D O 1
ATOM 7717 N N . VAL D 1 188 ? 64.183 21.282 25.218 1.00 11.84 211 VAL D N 1
ATOM 7718 C CA A VAL D 1 188 ? 63.140 22.006 24.543 0.50 11.62 211 VAL D CA 1
ATOM 7719 C CA B VAL D 1 188 ? 63.249 22.094 24.450 0.50 11.62 211 VAL D CA 1
ATOM 7720 C C . VAL D 1 188 ? 62.883 23.359 25.223 1.00 11.64 211 VAL D C 1
ATOM 7721 O O . VAL D 1 188 ? 62.575 24.352 24.593 1.00 11.96 211 VAL D O 1
ATOM 7728 N N . GLU D 1 189 ? 62.973 23.354 26.558 1.00 11.53 212 GLU D N 1
ATOM 7729 C CA . GLU D 1 189 ? 62.625 24.528 27.352 1.00 11.66 212 GLU D CA 1
ATOM 7730 C C . GLU D 1 189 ? 63.534 25.736 27.137 1.00 11.73 212 GLU D C 1
ATOM 7731 O O . GLU D 1 189 ? 63.174 26.844 27.521 1.00 11.49 212 GLU D O 1
ATOM 7737 N N . CYS D 1 190 ? 64.717 25.529 26.561 1.00 11.83 213 CYS D N 1
ATOM 7738 C CA . CYS D 1 190 ? 65.631 26.640 26.381 1.00 12.51 213 CYS D CA 1
ATOM 7739 C C . CYS D 1 190 ? 66.202 26.806 24.986 1.00 12.35 213 CYS D C 1
ATOM 7740 O O . CYS D 1 190 ? 66.923 27.771 24.753 1.00 12.50 213 CYS D O 1
ATOM 7743 N N . TRP D 1 191 ? 65.871 25.898 24.073 1.00 12.08 214 TRP D N 1
ATOM 7744 C CA . TRP D 1 191 ? 66.322 25.995 22.687 1.00 12.17 214 TRP D CA 1
ATOM 7745 C C . TRP D 1 191 ? 65.130 25.934 21.757 1.00 12.09 214 TRP D C 1
ATOM 7746 O O . TRP D 1 191 ? 64.289 25.059 21.915 1.00 11.65 214 TRP D O 1
ATOM 7757 N N . CYS D 1 192 ? 65.085 26.837 20.778 1.00 12.43 215 CYS D N 1
ATOM 7758 C CA . CYS D 1 192 ? 64.014 26.889 19.782 1.00 12.89 215 CYS D CA 1
ATOM 7759 C C . CYS D 1 192 ? 64.670 27.085 18.436 1.00 13.19 215 CYS D C 1
ATOM 7760 O O . CYS D 1 192 ? 65.849 27.401 18.370 1.00 13.13 215 CYS D O 1
ATOM 7763 N N . PRO D 1 193 ? 63.909 26.877 17.345 1.00 13.28 216 PRO D N 1
ATOM 7764 C CA . PRO D 1 193 ? 64.500 27.169 16.043 1.00 13.89 216 PRO D CA 1
ATOM 7765 C C . PRO D 1 193 ? 64.886 28.639 15.907 1.00 14.54 216 PRO D C 1
ATOM 7766 O O . PRO D 1 193 ? 64.170 29.536 16.373 1.00 15.06 216 PRO D O 1
ATOM 7770 N N . ASP D 1 194 ? 66.046 28.882 15.310 1.00 14.45 217 ASP D N 1
ATOM 7771 C CA . ASP D 1 194 ? 66.528 30.227 15.039 1.00 14.89 217 ASP D CA 1
ATOM 7772 C C . ASP D 1 194 ? 65.898 30.735 13.737 1.00 15.21 217 ASP D C 1
ATOM 7773 O O . ASP D 1 194 ? 66.256 30.280 12.644 1.00 14.78 217 ASP D O 1
ATOM 7778 N N . PRO D 1 195 ? 64.951 31.693 13.829 1.00 15.32 218 PRO D N 1
ATOM 7779 C CA . PRO D 1 195 ? 64.263 32.102 12.602 1.00 15.60 218 PRO D CA 1
ATOM 7780 C C . PRO D 1 195 ? 65.134 32.950 11.667 1.00 16.16 218 PRO D C 1
ATOM 7781 O O . PRO D 1 195 ? 64.757 33.164 10.494 1.00 15.89 218 PRO D O 1
ATOM 7785 N N . SER D 1 196 ? 66.280 33.450 12.171 1.00 15.97 219 SER D N 1
ATOM 7786 C CA . SER D 1 196 ? 67.204 34.233 11.349 1.00 16.75 219 SER D CA 1
ATOM 7787 C C . SER D 1 196 ? 68.130 33.371 10.512 1.00 16.94 219 SER D C 1
ATOM 7788 O O . SER D 1 196 ? 68.865 33.890 9.684 1.00 17.60 219 SER D O 1
ATOM 7791 N N . LYS D 1 197 ? 68.100 32.062 10.735 1.00 16.20 220 LYS D N 1
ATOM 7792 C CA . LYS D 1 197 ? 68.902 31.134 9.963 1.00 16.79 220 LYS D CA 1
ATOM 7793 C C . LYS D 1 197 ? 67.936 30.104 9.374 1.00 16.19 220 LYS D C 1
ATOM 7794 O O . LYS D 1 197 ? 66.823 30.474 8.950 1.00 15.70 220 LYS D O 1
ATOM 7800 N N . ASN D 1 198 ? 68.335 28.838 9.326 1.00 15.54 221 ASN D N 1
ATOM 7801 C CA . ASN D 1 198 ? 67.480 27.777 8.824 1.00 15.22 221 ASN D CA 1
ATOM 7802 C C . ASN D 1 198 ? 66.961 27.959 7.396 1.00 16.01 221 ASN D C 1
ATOM 7803 O O . ASN D 1 198 ? 65.873 27.505 7.070 1.00 15.54 221 ASN D O 1
ATOM 7808 N N . GLU D 1 199 ? 67.790 28.541 6.538 1.00 17.83 222 GLU D N 1
ATOM 7809 C CA . GLU D 1 199 ? 67.415 28.753 5.151 1.00 19.20 222 GLU D CA 1
ATOM 7810 C C . GLU D 1 199 ? 67.301 27.416 4.427 1.00 18.29 222 GLU D C 1
ATOM 7811 O O . GLU D 1 199 ? 66.608 27.317 3.410 1.00 18.95 222 GLU D O 1
ATOM 7817 N N . ASN D 1 200 ? 67.940 26.378 4.990 1.00 16.72 223 ASN D N 1
ATOM 7818 C CA . ASN D 1 200 ? 68.048 25.075 4.351 1.00 16.24 223 ASN D CA 1
ATOM 7819 C C . ASN D 1 200 ? 67.313 23.977 5.139 1.00 15.35 223 ASN D C 1
ATOM 7820 O O . ASN D 1 200 ? 67.568 22.790 4.955 1.00 14.96 223 ASN D O 1
ATOM 7825 N N . THR D 1 201 ? 66.372 24.402 5.984 1.00 14.59 224 THR D N 1
ATOM 7826 C CA . THR D 1 201 ? 65.551 23.517 6.810 1.00 13.98 224 THR D CA 1
ATOM 7827 C C . THR D 1 201 ? 64.130 24.077 6.810 1.00 13.78 224 THR D C 1
ATOM 7828 O O . THR D 1 201 ? 63.957 25.285 6.755 1.00 14.48 224 THR D O 1
ATOM 7832 N N . ARG D 1 202 ? 63.137 23.206 6.804 1.00 13.15 225 ARG D N 1
ATOM 7833 C CA . ARG D 1 202 ? 61.756 23.602 7.052 1.00 12.96 225 ARG D CA 1
ATOM 7834 C C . ARG D 1 202 ? 61.349 23.075 8.402 1.00 12.32 225 ARG D C 1
ATOM 7835 O O . ARG D 1 202 ? 61.563 21.891 8.704 1.00 12.36 225 ARG D O 1
ATOM 7843 N N . TYR D 1 203 ? 60.772 23.934 9.228 1.00 11.82 226 TYR D N 1
ATOM 7844 C CA . TYR D 1 203 ? 60.282 23.480 10.539 1.00 11.51 226 TYR D CA 1
ATOM 7845 C C . TYR D 1 203 ? 58.845 23.952 10.772 1.00 11.56 226 TYR D C 1
ATOM 7846 O O . TYR D 1 203 ? 58.408 24.975 10.238 1.00 11.89 226 TYR D O 1
ATOM 7855 N N . TYR D 1 204 ? 58.127 23.155 11.552 1.00 11.59 227 TYR D N 1
ATOM 7856 C CA . TYR D 1 204 ? 56.712 23.347 11.876 1.00 11.95 227 TYR D CA 1
ATOM 7857 C C . TYR D 1 204 ? 56.506 22.968 13.322 1.00 11.68 227 TYR D C 1
ATOM 7858 O O . TYR D 1 204 ? 56.849 21.853 13.717 1.00 12.10 227 TYR D O 1
ATOM 7867 N N . GLY D 1 205 ? 55.862 23.837 14.083 1.00 11.35 228 GLY D N 1
ATOM 7868 C CA . GLY D 1 205 ? 55.616 23.552 15.503 1.00 11.12 228 GLY D CA 1
ATOM 7869 C C . GLY D 1 205 ? 54.337 24.163 16.042 1.00 11.24 228 GLY D C 1
ATOM 7870 O O . GLY D 1 205 ? 53.804 25.148 15.511 1.00 10.83 228 GLY D O 1
ATOM 7871 N N . SER D 1 206 ? 53.866 23.553 17.117 1.00 11.29 229 SER D N 1
ATOM 7872 C CA . SER D 1 206 ? 52.663 24.001 17.808 1.00 11.90 229 SER D CA 1
ATOM 7873 C C . SER D 1 206 ? 52.790 23.700 19.299 1.00 11.29 229 SER D C 1
ATOM 7874 O O . SER D 1 206 ? 53.485 22.763 19.709 1.00 11.89 229 SER D O 1
ATOM 7877 N N . TYR D 1 207 ? 52.156 24.539 20.097 1.00 11.06 230 TYR D N 1
ATOM 7878 C CA . TYR D 1 207 ? 52.116 24.402 21.549 1.00 11.00 230 TYR D CA 1
ATOM 7879 C C . TYR D 1 207 ? 50.686 24.689 21.996 1.00 11.04 230 TYR D C 1
ATOM 7880 O O . TYR D 1 207 ? 50.100 25.685 21.584 1.00 11.31 230 TYR D O 1
ATOM 7889 N N . THR D 1 208 ? 50.129 23.801 22.810 1.00 11.26 231 THR D N 1
ATOM 7890 C CA . THR D 1 208 ? 48.861 24.022 23.495 1.00 12.00 231 THR D CA 1
ATOM 7891 C C . THR D 1 208 ? 49.165 23.786 24.966 1.00 11.68 231 THR D C 1
ATOM 7892 O O . THR D 1 208 ? 49.564 22.684 25.326 1.00 12.21 231 THR D O 1
ATOM 7896 N N . GLY D 1 209 ? 49.008 24.795 25.800 1.00 11.50 232 GLY D N 1
ATOM 7897 C CA . GLY D 1 209 ? 49.440 24.681 27.198 1.00 11.77 232 GLY D CA 1
ATOM 7898 C C . GLY D 1 209 ? 48.282 24.428 28.146 1.00 11.88 232 GLY D C 1
ATOM 7899 O O . GLY D 1 209 ? 47.350 23.677 27.826 1.00 11.98 232 GLY D O 1
ATOM 7900 N N . GLY D 1 210 ? 48.351 25.053 29.317 1.00 12.16 233 GLY D N 1
ATOM 7901 C CA . GLY D 1 210 ? 47.353 24.865 30.362 1.00 12.76 233 GLY D CA 1
ATOM 7902 C C . GLY D 1 210 ? 47.670 23.655 31.230 1.00 13.21 233 GLY D C 1
ATOM 7903 O O . GLY D 1 210 ? 48.655 22.970 30.999 1.00 13.92 233 GLY D O 1
ATOM 7904 N N . GLN D 1 211 ? 46.833 23.408 32.224 1.00 13.77 234 GLN D N 1
ATOM 7905 C CA . GLN D 1 211 ? 47.147 22.395 33.247 1.00 13.74 234 GLN D CA 1
ATOM 7906 C C . GLN D 1 211 ? 46.737 20.950 32.924 1.00 13.86 234 GLN D C 1
ATOM 7907 O O . GLN D 1 211 ? 47.560 20.029 33.031 1.00 14.34 234 GLN D O 1
ATOM 7913 N N . SER D 1 212 ? 45.464 20.767 32.581 1.00 13.20 235 SER D N 1
ATOM 7914 C CA A SER D 1 212 ? 44.872 19.441 32.373 0.50 13.18 235 SER D CA 1
ATOM 7915 C CA B SER D 1 212 ? 44.881 19.444 32.372 0.50 13.19 235 SER D CA 1
ATOM 7916 C C . SER D 1 212 ? 44.188 19.384 31.010 1.00 12.74 235 SER D C 1
ATOM 7917 O O . SER D 1 212 ? 43.298 18.576 30.776 1.00 13.09 235 SER D O 1
ATOM 7922 N N . THR D 1 213 ? 44.646 20.244 30.106 1.00 11.93 236 THR D N 1
ATOM 7923 C CA . THR D 1 213 ? 44.022 20.436 28.802 1.00 11.68 236 THR D CA 1
ATOM 7924 C C . THR D 1 213 ? 43.858 19.142 28.011 1.00 11.36 236 THR D C 1
ATOM 7925 O O . THR D 1 213 ? 44.813 18.345 27.927 1.00 11.22 236 THR D O 1
ATOM 7929 N N . PRO D 1 214 ? 42.680 18.931 27.396 1.00 11.25 237 PRO D N 1
ATOM 7930 C CA . PRO D 1 214 ? 42.568 17.761 26.526 1.00 11.32 237 PRO D CA 1
ATOM 7931 C C . PRO D 1 214 ? 43.594 17.755 25.396 1.00 11.10 237 PRO D C 1
ATOM 7932 O O . PRO D 1 214 ? 43.727 18.751 24.673 1.00 10.82 237 PRO D O 1
ATOM 7936 N N . PRO D 1 215 ? 44.364 16.672 25.247 1.00 10.80 238 PRO D N 1
ATOM 7937 C CA . PRO D 1 215 ? 45.160 16.525 24.017 1.00 10.87 238 PRO D CA 1
ATOM 7938 C C . PRO D 1 215 ? 44.250 16.366 22.807 1.00 11.48 238 PRO D C 1
ATOM 7939 O O . PRO D 1 215 ? 43.252 15.668 22.895 1.00 11.89 238 PRO D O 1
ATOM 7943 N N . VAL D 1 216 ? 44.597 17.027 21.697 1.00 12.40 239 VAL D N 1
ATOM 7944 C CA . VAL D 1 216 ? 43.848 16.947 20.452 1.00 13.47 239 VAL D CA 1
ATOM 7945 C C . VAL D 1 216 ? 44.850 16.535 19.395 1.00 13.04 239 VAL D C 1
ATOM 7946 O O . VAL D 1 216 ? 45.798 17.269 19.090 1.00 13.59 239 VAL D O 1
ATOM 7950 N N . LEU D 1 217 ? 44.703 15.302 18.924 1.00 12.71 240 LEU D N 1
ATOM 7951 C CA . LEU D 1 217 ? 45.702 14.661 18.093 1.00 12.64 240 LEU D CA 1
ATOM 7952 C C . LEU D 1 217 ? 45.055 14.009 16.891 1.00 12.91 240 LEU D C 1
ATOM 7953 O O . LEU D 1 217 ? 43.912 13.535 16.943 1.00 13.55 240 LEU D O 1
ATOM 7958 N N . GLN D 1 218 ? 45.797 13.985 15.786 1.00 12.86 241 GLN D N 1
ATOM 7959 C CA . GLN D 1 218 ? 45.347 13.309 14.586 1.00 14.01 241 GLN D CA 1
ATOM 7960 C C . GLN D 1 218 ? 46.444 12.376 14.072 1.00 12.41 241 GLN D C 1
ATOM 7961 O O . GLN D 1 218 ? 47.618 12.574 14.360 1.00 12.13 241 GLN D O 1
ATOM 7967 N N . PHE D 1 219 ? 46.042 11.348 13.338 1.00 11.52 242 PHE D N 1
ATOM 7968 C CA . PHE D 1 219 ? 46.983 10.457 12.662 1.00 11.34 242 PHE D CA 1
ATOM 7969 C C . PHE D 1 219 ? 46.350 9.922 11.380 1.00 11.29 242 PHE D C 1
ATOM 7970 O O . PHE D 1 219 ? 45.204 9.480 11.354 1.00 11.40 242 PHE D O 1
ATOM 7978 N N . THR D 1 220 ? 47.123 9.956 10.322 1.00 10.91 243 THR D N 1
ATOM 7979 C CA . THR D 1 220 ? 46.691 9.486 9.025 1.00 11.11 243 THR D CA 1
ATOM 7980 C C . THR D 1 220 ? 47.921 9.192 8.179 1.00 11.02 243 THR D C 1
ATOM 7981 O O . THR D 1 220 ? 48.979 9.789 8.395 1.00 11.36 243 THR D O 1
ATOM 7985 N N . ASN D 1 221 ? 47.764 8.318 7.196 1.00 11.07 244 ASN D N 1
ATOM 7986 C CA . ASN D 1 221 ? 48.839 8.045 6.243 1.00 11.10 244 ASN D CA 1
ATOM 7987 C C . ASN D 1 221 ? 48.571 8.697 4.876 1.00 11.74 244 ASN D C 1
ATOM 7988 O O . ASN D 1 221 ? 49.151 8.281 3.867 1.00 12.50 244 ASN D O 1
ATOM 7993 N N . THR D 1 222 ? 47.736 9.742 4.858 1.00 11.77 245 THR D N 1
ATOM 7994 C CA . THR D 1 222 ? 47.299 10.323 3.593 1.00 12.56 245 THR D CA 1
ATOM 7995 C C . THR D 1 222 ? 47.776 11.757 3.351 1.00 12.94 245 THR D C 1
ATOM 7996 O O . THR D 1 222 ? 47.383 12.343 2.340 1.00 14.11 245 THR D O 1
ATOM 8000 N N . VAL D 1 223 ? 48.572 12.323 4.248 1.00 12.86 246 VAL D N 1
ATOM 8001 C CA . VAL D 1 223 ? 48.936 13.755 4.143 1.00 13.47 246 VAL D CA 1
ATOM 8002 C C . VAL D 1 223 ? 50.402 13.954 3.776 1.00 13.89 246 VAL D C 1
ATOM 8003 O O . VAL D 1 223 ? 51.297 13.447 4.444 1.00 13.84 246 VAL D O 1
ATOM 8007 N N . THR D 1 224 ? 50.629 14.694 2.700 1.00 14.74 247 THR D N 1
ATOM 8008 C CA . THR D 1 224 ? 51.978 15.016 2.261 1.00 15.05 247 THR D CA 1
ATOM 8009 C C . THR D 1 224 ? 52.245 16.505 2.508 1.00 15.56 247 THR D C 1
ATOM 8010 O O . THR D 1 224 ? 51.455 17.366 2.090 1.00 16.44 247 THR D O 1
ATOM 8014 N N . THR D 1 225 ? 53.349 16.793 3.202 1.00 15.46 248 THR D N 1
ATOM 8015 C CA . THR D 1 225 ? 53.825 18.150 3.440 1.00 15.93 248 THR D CA 1
ATOM 8016 C C . THR D 1 225 ? 54.888 18.491 2.397 1.00 15.91 248 THR D C 1
ATOM 8017 O O . THR D 1 225 ? 55.931 17.847 2.330 1.00 14.93 248 THR D O 1
ATOM 8021 N N . VAL D 1 226 ? 54.622 19.515 1.599 1.00 16.03 249 VAL D N 1
ATOM 8022 C CA . VAL D 1 226 ? 55.576 19.964 0.586 1.00 16.83 249 VAL D CA 1
ATOM 8023 C C . VAL D 1 226 ? 56.707 20.756 1.251 1.00 15.98 249 VAL D C 1
ATOM 8024 O O . VAL D 1 226 ? 56.461 21.680 2.039 1.00 15.82 249 VAL D O 1
ATOM 8028 N N . LEU D 1 227 ? 57.946 20.417 0.915 1.00 15.63 250 LEU D N 1
ATOM 8029 C CA . LEU D 1 227 ? 59.129 21.063 1.537 1.00 15.54 250 LEU D CA 1
ATOM 8030 C C . LEU D 1 227 ? 59.766 22.107 0.639 1.00 16.25 250 LEU D C 1
ATOM 8031 O O . LEU D 1 227 ? 60.697 22.808 1.049 1.00 16.02 250 LEU D O 1
ATOM 8036 N N . LEU D 1 228 ? 59.256 22.251 -0.581 1.00 17.13 251 LEU D N 1
ATOM 8037 C CA . LEU D 1 228 ? 59.758 23.268 -1.502 1.00 18.27 251 LEU D CA 1
ATOM 8038 C C . LEU D 1 228 ? 59.457 24.653 -0.968 1.00 18.99 251 LEU D C 1
ATOM 8039 O O . LEU D 1 228 ? 58.379 24.878 -0.417 1.00 18.68 251 LEU D O 1
ATOM 8044 N N . ASP D 1 229 ? 60.419 25.559 -1.113 1.00 20.48 252 ASP D N 1
ATOM 8045 C CA . ASP D 1 229 ? 60.222 26.953 -0.756 1.00 22.23 252 ASP D CA 1
ATOM 8046 C C . ASP D 1 229 ? 59.466 27.701 -1.862 1.00 24.19 252 ASP D C 1
ATOM 8047 O O . ASP D 1 229 ? 58.963 27.101 -2.820 1.00 24.06 252 ASP D O 1
ATOM 8052 N N . GLU D 1 230 ? 59.370 29.015 -1.701 1.00 26.71 253 GLU D N 1
ATOM 8053 C CA . GLU D 1 230 ? 58.662 29.861 -2.656 1.00 28.91 253 GLU D CA 1
ATOM 8054 C C . GLU D 1 230 ? 59.283 29.867 -4.065 1.00 29.79 253 GLU D C 1
ATOM 8055 O O . GLU D 1 230 ? 58.609 30.203 -5.032 1.00 30.90 253 GLU D O 1
ATOM 8061 N N . ASN D 1 231 ? 60.568 29.523 -4.168 1.00 28.68 254 ASN D N 1
ATOM 8062 C CA . ASN D 1 231 ? 61.252 29.399 -5.450 1.00 29.01 254 ASN D CA 1
ATOM 8063 C C . ASN D 1 231 ? 61.249 27.977 -6.017 1.00 27.46 254 ASN D C 1
ATOM 8064 O O . ASN D 1 231 ? 61.884 27.718 -7.046 1.00 27.61 254 ASN D O 1
ATOM 8069 N N . GLY D 1 232 ? 60.550 27.054 -5.355 1.00 24.82 255 GLY D N 1
ATOM 8070 C CA . GLY D 1 232 ? 60.440 25.683 -5.841 1.00 23.93 255 GLY D CA 1
ATOM 8071 C C . GLY D 1 232 ? 61.612 24.810 -5.425 1.00 22.86 255 GLY D C 1
ATOM 8072 O O . GLY D 1 232 ? 61.834 23.759 -6.010 1.00 22.71 255 GLY D O 1
ATOM 8073 N N . VAL D 1 233 ? 62.341 25.229 -4.394 1.00 21.45 256 VAL D N 1
ATOM 8074 C CA . VAL D 1 233 ? 63.577 24.544 -4.010 1.00 20.83 256 VAL D CA 1
ATOM 8075 C C . VAL D 1 233 ? 63.441 23.989 -2.612 1.00 18.99 256 VAL D C 1
ATOM 8076 O O . VAL D 1 233 ? 63.087 24.699 -1.666 1.00 18.43 256 VAL D O 1
ATOM 8080 N N . GLY D 1 234 ? 63.679 22.686 -2.465 1.00 17.89 257 GLY D N 1
ATOM 8081 C CA . GLY D 1 234 ? 63.636 22.068 -1.152 1.00 16.76 257 GLY D CA 1
ATOM 8082 C C . GLY D 1 234 ? 64.996 22.100 -0.481 1.00 16.27 257 GLY D C 1
ATOM 8083 O O . GLY D 1 234 ? 65.970 22.546 -1.094 1.00 16.89 257 GLY D O 1
ATOM 8084 N N . PRO D 1 235 ? 65.062 21.617 0.772 1.00 15.31 258 PRO D N 1
ATOM 8085 C CA . PRO D 1 235 ? 66.335 21.479 1.475 1.00 15.30 258 PRO D CA 1
ATOM 8086 C C . PRO D 1 235 ? 67.334 20.712 0.625 1.00 16.03 258 PRO D C 1
ATOM 8087 O O . PRO D 1 235 ? 66.983 19.678 0.061 1.00 16.06 258 PRO D O 1
ATOM 8091 N N . LEU D 1 236 ? 68.561 21.226 0.542 1.00 16.47 259 LEU D N 1
ATOM 8092 C CA . LEU D 1 236 ? 69.645 20.604 -0.234 1.00 17.58 259 LEU D CA 1
ATOM 8093 C C . LEU D 1 236 ? 70.618 19.956 0.741 1.00 17.36 259 LEU D C 1
ATOM 8094 O O . LEU D 1 236 ? 71.123 20.614 1.650 1.00 17.11 259 LEU D O 1
ATOM 8099 N N . CYS D 1 237 ? 70.842 18.651 0.567 1.00 17.55 260 CYS D N 1
ATOM 8100 C CA . CYS D 1 237 ? 71.499 17.837 1.585 1.00 17.34 260 CYS D CA 1
ATOM 8101 C C . CYS D 1 237 ? 73.022 17.888 1.449 1.00 18.22 260 CYS D C 1
ATOM 8102 O O . CYS D 1 237 ? 73.654 17.187 0.646 1.00 18.56 260 CYS D O 1
ATOM 8105 N N . LYS D 1 238 ? 73.601 18.750 2.265 1.00 18.60 261 LYS D N 1
ATOM 8106 C CA . LYS D 1 238 ? 75.038 18.975 2.257 1.00 19.90 261 LYS D CA 1
ATOM 8107 C C . LYS D 1 238 ? 75.746 17.711 2.713 1.00 20.15 261 LYS D C 1
ATOM 8108 O O . LYS D 1 238 ? 75.349 17.090 3.698 1.00 19.71 261 LYS D O 1
ATOM 8114 N N . GLY D 1 239 ? 76.771 17.320 1.961 1.00 21.20 262 GLY D N 1
ATOM 8115 C CA . GLY D 1 239 ? 77.500 16.090 2.238 1.00 21.95 262 GLY D CA 1
ATOM 8116 C C . GLY D 1 239 ? 76.663 14.826 2.190 1.00 21.68 262 GLY D C 1
ATOM 8117 O O . GLY D 1 239 ? 76.991 13.851 2.862 1.00 22.01 262 GLY D O 1
ATOM 8118 N N . ASP D 1 240 ? 75.568 14.834 1.419 1.00 21.41 263 ASP D N 1
ATOM 8119 C CA . ASP D 1 240 ? 74.653 13.689 1.308 1.00 21.07 263 ASP D CA 1
ATOM 8120 C C . ASP D 1 240 ? 74.069 13.280 2.675 1.00 20.22 263 ASP D C 1
ATOM 8121 O O . ASP D 1 240 ? 73.832 12.103 2.947 1.00 20.56 263 ASP D O 1
ATOM 8126 N N . GLY D 1 241 ? 73.827 14.274 3.522 1.00 19.32 264 GLY D N 1
ATOM 8127 C CA . GLY D 1 241 ? 73.202 14.053 4.828 1.00 18.55 264 GLY D CA 1
ATOM 8128 C C . GLY D 1 241 ? 71.841 14.722 4.902 1.00 17.59 264 GLY D C 1
ATOM 8129 O O . GLY D 1 241 ? 71.698 15.893 4.534 1.00 17.96 264 GLY D O 1
ATOM 8130 N N . LEU D 1 242 ? 70.858 13.966 5.370 1.00 16.90 265 LEU D N 1
ATOM 8131 C CA . LEU D 1 242 ? 69.508 14.466 5.631 1.00 15.92 265 LEU D CA 1
ATOM 8132 C C . LEU D 1 242 ? 69.303 14.567 7.134 1.00 15.62 265 LEU D C 1
ATOM 8133 O O . LEU D 1 242 ? 69.542 13.598 7.866 1.00 15.32 265 LEU D O 1
ATOM 8138 N N . TYR D 1 243 ? 68.775 15.692 7.588 1.00 15.13 266 TYR D N 1
ATOM 8139 C CA A TYR D 1 243 ? 68.576 15.925 9.020 0.40 14.73 266 TYR D CA 1
ATOM 8140 C CA B TYR D 1 243 ? 68.584 15.922 9.022 0.60 14.93 266 TYR D CA 1
ATOM 8141 C C . TYR D 1 243 ? 67.109 16.006 9.357 1.00 14.24 266 TYR D C 1
ATOM 8142 O O . TYR D 1 243 ? 66.370 16.789 8.750 1.00 13.69 266 TYR D O 1
ATOM 8159 N N . VAL D 1 244 ? 66.700 15.212 10.337 1.00 13.50 267 VAL D N 1
ATOM 8160 C CA . VAL D 1 244 ? 65.325 15.127 10.782 1.00 13.16 267 VAL D CA 1
ATOM 8161 C C . VAL D 1 244 ? 65.282 15.336 12.285 1.00 12.70 267 VAL D C 1
ATOM 8162 O O . VAL D 1 244 ? 66.065 14.737 13.018 1.00 12.90 267 VAL D O 1
ATOM 8166 N N . SER D 1 245 ? 64.364 16.174 12.745 1.00 12.32 268 SER D N 1
ATOM 8167 C CA . SER D 1 245 ? 64.291 16.550 14.152 1.00 12.62 268 SER D CA 1
ATOM 8168 C C . SER D 1 245 ? 62.863 16.674 14.582 1.00 12.08 268 SER D C 1
ATOM 8169 O O . SER D 1 245 ? 62.017 17.010 13.770 1.00 13.02 268 SER D O 1
ATOM 8172 N N . CYS D 1 246 ? 62.563 16.388 15.845 1.00 11.35 269 CYS D N 1
ATOM 8173 C CA . CYS D 1 246 ? 61.192 16.522 16.306 1.00 11.14 269 CYS D CA 1
ATOM 8174 C C . CYS D 1 246 ? 61.086 16.490 17.825 1.00 11.19 269 CYS D C 1
ATOM 8175 O O . CYS D 1 246 ? 62.054 16.202 18.529 1.00 11.26 269 CYS D O 1
ATOM 8178 N N . CYS D 1 247 ? 59.877 16.812 18.296 1.00 10.72 270 CYS D N 1
ATOM 8179 C CA . CYS D 1 247 ? 59.462 16.602 19.687 1.00 10.99 270 CYS D CA 1
ATOM 8180 C C . CYS D 1 247 ? 57.954 16.496 19.699 1.00 10.60 270 CYS D C 1
ATOM 8181 O O . CYS D 1 247 ? 57.285 17.281 19.017 1.00 10.63 270 CYS D O 1
ATOM 8184 N N . ASP D 1 248 ? 57.428 15.525 20.438 1.00 10.28 271 ASP D N 1
ATOM 8185 C CA . ASP D 1 248 ? 55.978 15.320 20.532 1.00 10.32 271 ASP D CA 1
ATOM 8186 C C . ASP D 1 248 ? 55.565 14.968 21.949 1.00 10.42 271 ASP D C 1
ATOM 8187 O O . ASP D 1 248 ? 55.529 13.804 22.324 1.00 11.09 271 ASP D O 1
ATOM 8192 N N . ILE D 1 249 ? 55.305 15.996 22.735 1.00 9.92 272 ILE D N 1
ATOM 8193 C CA . ILE D 1 249 ? 54.781 15.863 24.081 1.00 9.79 272 ILE D CA 1
ATOM 8194 C C . ILE D 1 249 ? 53.274 15.820 23.982 1.00 9.56 272 ILE D C 1
ATOM 8195 O O . ILE D 1 249 ? 52.668 16.732 23.382 1.00 9.21 272 ILE D O 1
ATOM 8200 N N . VAL D 1 250 ? 52.673 14.804 24.596 1.00 9.76 273 VAL D N 1
ATOM 8201 C CA . VAL D 1 250 ? 51.217 14.616 24.539 1.00 9.75 273 VAL D CA 1
ATOM 8202 C C . VAL D 1 250 ? 50.495 14.870 25.859 1.00 10.10 273 VAL D C 1
ATOM 8203 O O . VAL D 1 250 ? 49.271 14.818 25.899 1.00 10.44 273 VAL D O 1
ATOM 8207 N N . GLY D 1 251 ? 51.250 15.166 26.909 1.00 10.16 274 GLY D N 1
ATOM 8208 C CA . GLY D 1 251 ? 50.689 15.564 28.176 1.00 10.50 274 GLY D CA 1
ATOM 8209 C C . GLY D 1 251 ? 51.465 14.988 29.337 1.00 10.60 274 GLY D C 1
ATOM 8210 O O . GLY D 1 251 ? 52.664 14.643 29.193 1.00 11.14 274 GLY D O 1
ATOM 8211 N N . PHE D 1 252 ? 50.794 14.918 30.480 1.00 10.67 275 PHE D N 1
ATOM 8212 C CA . PHE D 1 252 ? 51.369 14.365 31.721 1.00 10.85 275 PHE D CA 1
ATOM 8213 C C . PHE D 1 252 ? 50.573 13.184 32.214 1.00 11.31 275 PHE D C 1
ATOM 8214 O O . PHE D 1 252 ? 49.335 13.172 32.139 1.00 11.08 275 PHE D O 1
ATOM 8222 N N . LEU D 1 253 ? 51.297 12.197 32.763 1.00 11.68 276 LEU D N 1
ATOM 8223 C CA . LEU D 1 253 ? 50.717 11.112 33.520 1.00 12.58 276 LEU D CA 1
ATOM 8224 C C . LEU D 1 253 ? 50.662 11.566 34.984 1.00 12.99 276 LEU D C 1
ATOM 8225 O O . LEU D 1 253 ? 51.684 11.962 35.559 1.00 13.42 276 LEU D O 1
ATOM 8230 N N . VAL D 1 254 ? 49.479 11.506 35.574 1.00 12.97 277 VAL D N 1
ATOM 8231 C CA . VAL D 1 254 ? 49.249 11.935 36.934 1.00 13.70 277 VAL D CA 1
ATOM 8232 C C . VAL D 1 254 ? 49.181 10.710 37.849 1.00 14.66 277 VAL D C 1
ATOM 8233 O O . VAL D 1 254 ? 48.185 9.994 37.883 1.00 14.72 277 VAL D O 1
ATOM 8237 N N . GLY D 1 255 ? 50.237 10.529 38.631 1.00 15.67 278 GLY D N 1
ATOM 8238 C CA . GLY D 1 255 ? 50.309 9.466 39.620 1.00 17.03 278 GLY D CA 1
ATOM 8239 C C . GLY D 1 255 ? 49.273 9.586 40.722 1.00 18.58 278 GLY D C 1
ATOM 8240 O O . GLY D 1 255 ? 48.660 10.630 40.922 1.00 17.74 278 GLY D O 1
ATOM 8241 N N . LYS D 1 256 ? 49.102 8.489 41.455 1.00 20.76 279 LYS D N 1
ATOM 8242 C CA . LYS D 1 256 ? 48.123 8.410 42.530 1.00 23.16 279 LYS D CA 1
ATOM 8243 C C . LYS D 1 256 ? 48.208 9.576 43.488 1.00 23.23 279 LYS D C 1
ATOM 8244 O O . LYS D 1 256 ? 47.193 10.119 43.915 1.00 23.91 279 LYS D O 1
ATOM 8250 N N . ASP D 1 257 ? 49.429 9.939 43.855 1.00 23.25 280 ASP D N 1
ATOM 8251 C CA . ASP D 1 257 ? 49.634 10.993 44.845 1.00 23.68 280 ASP D CA 1
ATOM 8252 C C . ASP D 1 257 ? 49.762 12.392 44.256 1.00 21.35 280 ASP D C 1
ATOM 8253 O O . ASP D 1 257 ? 49.955 13.348 44.993 1.00 21.47 280 ASP D O 1
ATOM 8258 N N . GLY D 1 258 ? 49.650 12.515 42.937 1.00 19.33 281 GLY D N 1
ATOM 8259 C CA . GLY D 1 258 ? 49.716 13.820 42.288 1.00 18.02 281 GLY D CA 1
ATOM 8260 C C . GLY D 1 258 ? 51.031 14.059 41.582 1.00 17.15 281 GLY D C 1
ATOM 8261 O O . GLY D 1 258 ? 51.165 15.046 40.872 1.00 16.72 281 GLY D O 1
ATOM 8262 N N . ASP D 1 259 ? 51.985 13.152 41.757 1.00 17.34 282 ASP D N 1
ATOM 8263 C CA A ASP D 1 259 ? 53.281 13.219 41.075 0.50 17.14 282 ASP D CA 1
ATOM 8264 C CA B ASP D 1 259 ? 53.267 13.251 41.076 0.50 17.19 282 ASP D CA 1
ATOM 8265 C C . ASP D 1 259 ? 53.047 13.126 39.570 1.00 16.02 282 ASP D C 1
ATOM 8266 O O . ASP D 1 259 ? 52.214 12.315 39.132 1.00 16.35 282 ASP D O 1
ATOM 8275 N N . MET D 1 260 ? 53.781 13.916 38.776 1.00 14.89 283 MET D N 1
ATOM 8276 C CA . MET D 1 260 ? 53.547 13.998 37.325 1.00 13.96 283 MET D CA 1
ATOM 8277 C C . MET D 1 260 ? 54.785 13.794 36.460 1.00 13.82 283 MET D C 1
ATOM 8278 O O . MET D 1 260 ? 55.903 14.141 36.867 1.00 14.17 283 MET D O 1
ATOM 8283 N N . GLN D 1 261 ? 54.588 13.187 35.284 1.00 13.67 284 GLN D N 1
ATOM 8284 C CA . GLN D 1 261 ? 55.656 12.929 34.329 1.00 13.55 284 GLN D CA 1
ATOM 8285 C C . GLN D 1 261 ? 55.181 13.284 32.945 1.00 12.56 284 GLN D C 1
ATOM 8286 O O . GLN D 1 261 ? 54.068 12.939 32.580 1.00 12.46 284 GLN D O 1
ATOM 8292 N N . TYR D 1 262 ? 56.058 13.906 32.165 1.00 12.00 285 TYR D N 1
ATOM 8293 C CA . TYR D 1 262 ? 55.824 14.088 30.730 1.00 11.42 285 TYR D CA 1
ATOM 8294 C C . TYR D 1 262 ? 55.664 12.756 30.036 1.00 11.20 285 TYR D C 1
ATOM 8295 O O . TYR D 1 262 ? 56.360 11.782 30.370 1.00 11.21 285 TYR D O 1
ATOM 8304 N N . ARG D 1 263 ? 54.771 12.723 29.054 1.00 11.77 286 ARG D N 1
ATOM 8305 C CA . ARG D 1 263 ? 54.630 11.570 28.174 1.00 11.02 286 ARG D CA 1
ATOM 8306 C C . ARG D 1 263 ? 54.854 12.069 26.755 1.00 11.11 286 ARG D C 1
ATOM 8307 O O . ARG D 1 263 ? 54.224 13.041 26.321 1.00 10.97 286 ARG D O 1
ATOM 8315 N N . GLY D 1 264 ? 55.711 11.372 26.008 1.00 11.16 287 GLY D N 1
ATOM 8316 C CA . GLY D 1 264 ? 55.910 11.655 24.596 1.00 10.98 287 GLY D CA 1
ATOM 8317 C C . GLY D 1 264 ? 55.619 10.437 23.730 1.00 10.64 287 GLY D C 1
ATOM 8318 O O . GLY D 1 264 ? 55.552 9.305 24.232 1.00 10.79 287 GLY D O 1
ATOM 8319 N N . LEU D 1 265 ? 55.456 10.675 22.437 1.00 10.20 288 LEU D N 1
ATOM 8320 C CA . LEU D 1 265 ? 55.201 9.623 21.463 1.00 10.27 288 LEU D CA 1
ATOM 8321 C C . LEU D 1 265 ? 56.236 9.703 20.319 1.00 10.24 288 LEU D C 1
ATOM 8322 O O . LEU D 1 265 ? 56.796 10.772 20.041 1.00 10.22 288 LEU D O 1
ATOM 8327 N N . PRO D 1 266 ? 56.476 8.572 19.640 1.00 10.62 289 PRO D N 1
ATOM 8328 C CA . PRO D 1 266 ? 57.413 8.566 18.513 1.00 10.78 289 PRO D CA 1
ATOM 8329 C C . PRO D 1 266 ? 56.827 9.254 17.293 1.00 10.47 289 PRO D C 1
ATOM 8330 O O . PRO D 1 266 ? 55.616 9.418 17.193 1.00 10.57 289 PRO D O 1
ATOM 8334 N N . ARG D 1 267 ? 57.677 9.617 16.352 1.00 10.62 290 ARG D N 1
ATOM 8335 C CA . ARG D 1 267 ? 57.229 10.204 15.093 1.00 10.63 290 ARG D CA 1
ATOM 8336 C C . ARG D 1 267 ? 57.861 9.464 13.925 1.00 11.10 290 ARG D C 1
ATOM 8337 O O . ARG D 1 267 ? 59.060 9.134 13.962 1.00 11.88 290 ARG D O 1
ATOM 8345 N N . TYR D 1 268 ? 57.042 9.206 12.919 1.00 11.32 291 TYR D N 1
ATOM 8346 C CA . TYR D 1 268 ? 57.453 8.553 11.670 1.00 11.92 291 TYR D CA 1
ATOM 8347 C C . TYR D 1 268 ? 57.616 9.568 10.564 1.00 11.91 291 TYR D C 1
ATOM 8348 O O . TYR D 1 268 ? 56.866 10.550 10.495 1.00 11.87 291 TYR D O 1
ATOM 8357 N N . PHE D 1 269 ? 58.566 9.305 9.672 1.00 12.39 292 PHE D N 1
ATOM 8358 C CA . PHE D 1 269 ? 58.863 10.164 8.535 1.00 12.77 292 PHE D CA 1
ATOM 8359 C C . PHE D 1 269 ? 59.073 9.335 7.292 1.00 13.60 292 PHE D C 1
ATOM 8360 O O . PHE D 1 269 ? 59.815 8.349 7.341 1.00 13.72 292 PHE D O 1
ATOM 8368 N N . ASN D 1 270 ? 58.481 9.771 6.180 1.00 14.25 293 ASN D N 1
ATOM 8369 C CA . ASN D 1 270 ? 58.763 9.231 4.850 1.00 15.65 293 ASN D CA 1
ATOM 8370 C C . ASN D 1 270 ? 59.049 10.435 3.967 1.00 15.37 293 ASN D C 1
ATOM 8371 O O . ASN D 1 270 ? 58.148 11.226 3.680 1.00 15.34 293 ASN D O 1
ATOM 8376 N N . ILE D 1 271 ? 60.311 10.585 3.563 1.00 14.73 294 ILE D N 1
ATOM 8377 C CA . ILE D 1 271 ? 60.782 11.776 2.855 1.00 14.86 294 ILE D CA 1
ATOM 8378 C C . ILE D 1 271 ? 61.163 11.412 1.438 1.00 15.34 294 ILE D C 1
ATOM 8379 O O . ILE D 1 271 ? 61.907 10.446 1.225 1.00 15.41 294 ILE D O 1
ATOM 8384 N N . LEU D 1 272 ? 60.642 12.168 0.479 1.00 15.61 295 LEU D N 1
ATOM 8385 C CA . LEU D 1 272 ? 60.909 11.974 -0.943 1.00 16.66 295 LEU D CA 1
ATOM 8386 C C . LEU D 1 272 ? 61.991 12.969 -1.348 1.00 16.14 295 LEU D C 1
ATOM 8387 O O . LEU D 1 272 ? 61.857 14.170 -1.076 1.00 15.17 295 LEU D O 1
ATOM 8392 N N . LEU D 1 273 ? 63.059 12.477 -1.984 1.00 15.91 296 LEU D N 1
ATOM 8393 C CA . LEU D 1 273 ? 64.167 13.317 -2.420 1.00 15.68 296 LEU D CA 1
ATOM 8394 C C . LEU D 1 273 ? 64.431 13.137 -3.898 1.00 16.08 296 LEU D C 1
ATOM 8395 O O . LEU D 1 273 ? 64.130 12.097 -4.467 1.00 16.23 296 LEU D O 1
ATOM 8400 N N . ARG D 1 274 ? 64.959 14.179 -4.526 1.00 16.19 297 ARG D N 1
ATOM 8401 C CA . ARG D 1 274 ? 65.283 14.120 -5.933 1.00 17.10 297 ARG D CA 1
ATOM 8402 C C . ARG D 1 274 ? 66.655 14.727 -6.175 1.00 17.12 297 ARG D C 1
ATOM 8403 O O . ARG D 1 274 ? 67.126 15.552 -5.393 1.00 16.54 297 ARG D O 1
ATOM 8411 N N . LYS D 1 275 ? 67.275 14.346 -7.283 1.00 17.72 298 LYS D N 1
ATOM 8412 C CA . LYS D 1 275 ? 68.600 14.871 -7.608 1.00 18.17 298 LYS D CA 1
ATOM 8413 C C . LYS D 1 275 ? 68.500 16.277 -8.231 1.00 18.57 298 LYS D C 1
ATOM 8414 O O . LYS D 1 275 ? 67.706 16.499 -9.146 1.00 18.97 298 LYS D O 1
ATOM 8420 N N . ARG D 1 276 ? 69.299 17.209 -7.706 1.00 18.64 299 ARG D N 1
ATOM 8421 C CA . ARG D 1 276 ? 69.343 18.580 -8.179 1.00 19.35 299 ARG D CA 1
ATOM 8422 C C . ARG D 1 276 ? 70.789 18.926 -8.538 1.00 19.86 299 ARG D C 1
ATOM 8423 O O . ARG D 1 276 ? 71.700 18.707 -7.741 1.00 19.85 299 ARG D O 1
ATOM 8431 N N . THR D 1 277 ? 70.992 19.472 -9.728 1.00 20.62 300 THR D N 1
ATOM 8432 C CA . THR D 1 277 ? 72.312 19.966 -10.136 1.00 21.92 300 THR D CA 1
ATOM 8433 C C . THR D 1 277 ? 72.588 21.341 -9.520 1.00 23.18 300 THR D C 1
ATOM 8434 O O . THR D 1 277 ? 71.700 22.170 -9.444 1.00 23.57 300 THR D O 1
ATOM 8438 N N . VAL D 1 278 ? 73.826 21.542 -9.074 1.00 24.57 301 VAL D N 1
ATOM 8439 C CA . VAL D 1 278 ? 74.278 22.806 -8.481 1.00 26.81 301 VAL D CA 1
ATOM 8440 C C . VAL D 1 278 ? 75.696 23.119 -9.020 1.00 28.82 301 VAL D C 1
ATOM 8441 O O . VAL D 1 278 ? 76.349 22.238 -9.573 1.00 28.31 301 VAL D O 1
ATOM 8445 N N . ARG D 1 279 ? 76.190 24.354 -8.868 1.00 32.39 302 ARG D N 1
ATOM 8446 C CA . ARG D 1 279 ? 77.570 24.705 -9.290 1.00 35.42 302 ARG D CA 1
ATOM 8447 C C . ARG D 1 279 ? 78.625 24.214 -8.265 1.00 36.79 302 ARG D C 1
ATOM 8448 O O . ARG D 1 279 ? 78.310 24.073 -7.075 1.00 36.50 302 ARG D O 1
ATOM 8456 N N . ASN D 1 280 ? 79.851 23.936 -8.733 1.00 38.37 303 ASN D N 1
ATOM 8457 C CA . ASN D 1 280 ? 80.954 23.451 -7.873 1.00 40.41 303 ASN D CA 1
ATOM 8458 C C . ASN D 1 280 ? 81.211 24.384 -6.690 1.00 42.63 303 ASN D C 1
ATOM 8459 O O . ASN D 1 280 ? 81.221 25.606 -6.838 1.00 43.06 303 ASN D O 1
ATOM 8465 N N . ILE E 1 10 ? 53.014 -4.063 -6.238 1.00 30.13 33 ILE E N 1
ATOM 8466 C CA . ILE E 1 10 ? 52.060 -4.208 -7.387 1.00 27.14 33 ILE E CA 1
ATOM 8467 C C . ILE E 1 10 ? 52.311 -3.115 -8.426 1.00 26.22 33 ILE E C 1
ATOM 8468 O O . ILE E 1 10 ? 52.341 -1.921 -8.080 1.00 27.41 33 ILE E O 1
ATOM 8473 N N . GLU E 1 11 ? 52.517 -3.524 -9.681 1.00 24.98 34 GLU E N 1
ATOM 8474 C CA . GLU E 1 11 ? 52.679 -2.594 -10.796 1.00 24.29 34 GLU E CA 1
ATOM 8475 C C . GLU E 1 11 ? 51.292 -2.336 -11.380 1.00 21.53 34 GLU E C 1
ATOM 8476 O O . GLU E 1 11 ? 50.670 -3.215 -11.975 1.00 19.73 34 GLU E O 1
ATOM 8482 N N . VAL E 1 12 ? 50.838 -1.103 -11.221 1.00 20.52 35 VAL E N 1
ATOM 8483 C CA . VAL E 1 12 ? 49.502 -0.720 -11.574 1.00 18.74 35 VAL E CA 1
ATOM 8484 C C . VAL E 1 12 ? 49.442 -0.244 -13.038 1.00 18.75 35 VAL E C 1
ATOM 8485 O O . VAL E 1 12 ? 50.263 0.571 -13.458 1.00 19.95 35 VAL E O 1
ATOM 8489 N N . LEU E 1 13 ? 48.458 -0.747 -13.783 1.00 17.40 36 LEU E N 1
ATOM 8490 C CA . LEU E 1 13 ? 48.290 -0.432 -15.210 1.00 18.24 36 LEU E CA 1
ATOM 8491 C C . LEU E 1 13 ? 46.991 0.361 -15.398 1.00 18.40 36 LEU E C 1
ATOM 8492 O O . LEU E 1 13 ? 46.668 1.172 -14.543 1.00 18.21 36 LEU E O 1
ATOM 8497 N N . ASN E 1 14 ? 46.232 0.133 -16.469 1.00 19.38 37 ASN E N 1
ATOM 8498 C CA . ASN E 1 14 ? 45.104 1.006 -16.782 1.00 20.53 37 ASN E CA 1
ATOM 8499 C C . ASN E 1 14 ? 43.808 0.552 -16.124 1.00 19.03 37 ASN E C 1
ATOM 8500 O O . ASN E 1 14 ? 43.670 -0.589 -15.691 1.00 17.02 37 ASN E O 1
ATOM 8505 N N . LEU E 1 15 ? 42.852 1.467 -16.049 1.00 19.57 38 LEU E N 1
ATOM 8506 C CA . LEU E 1 15 ? 41.503 1.100 -15.622 1.00 19.02 38 LEU E CA 1
ATOM 8507 C C . LEU E 1 15 ? 40.803 0.200 -16.646 1.00 19.78 38 LEU E C 1
ATOM 8508 O O . LEU E 1 15 ? 41.001 0.331 -17.868 1.00 21.36 38 LEU E O 1
ATOM 8513 N N . VAL E 1 16 ? 39.978 -0.710 -16.143 1.00 18.74 39 VAL E N 1
ATOM 8514 C CA . VAL E 1 16 ? 39.088 -1.505 -16.965 1.00 20.59 39 VAL E CA 1
ATOM 8515 C C . VAL E 1 16 ? 37.790 -0.749 -17.138 1.00 22.92 39 VAL E C 1
ATOM 8516 O O . VAL E 1 16 ? 37.184 -0.317 -16.156 1.00 22.36 39 VAL E O 1
ATOM 8520 N N . THR E 1 17 ? 37.354 -0.626 -18.390 1.00 26.78 40 THR E N 1
ATOM 8521 C CA . THR E 1 17 ? 36.148 0.129 -18.720 1.00 30.33 40 THR E CA 1
ATOM 8522 C C . THR E 1 17 ? 35.014 -0.795 -19.166 1.00 33.05 40 THR E C 1
ATOM 8523 O O . THR E 1 17 ? 35.224 -1.964 -19.522 1.00 32.61 40 THR E O 1
ATOM 8527 N N . GLY E 1 18 ? 33.811 -0.237 -19.173 1.00 35.93 41 GLY E N 1
ATOM 8528 C CA . GLY E 1 18 ? 32.637 -0.928 -19.677 1.00 39.74 41 GLY E CA 1
ATOM 8529 C C . GLY E 1 18 ? 31.709 -1.444 -18.604 1.00 39.35 41 GLY E C 1
ATOM 8530 O O . GLY E 1 18 ? 31.918 -1.175 -17.423 1.00 36.58 41 GLY E O 1
ATOM 8531 N N . PRO E 1 19 ? 30.670 -2.195 -19.013 1.00 43.02 42 PRO E N 1
ATOM 8532 C CA . PRO E 1 19 ? 29.713 -2.801 -18.095 1.00 43.34 42 PRO E CA 1
ATOM 8533 C C . PRO E 1 19 ? 30.354 -3.581 -16.940 1.00 40.05 42 PRO E C 1
ATOM 8534 O O . PRO E 1 19 ? 31.315 -4.334 -17.145 1.00 39.31 42 PRO E O 1
ATOM 8538 N N . ASP E 1 20 ? 29.811 -3.371 -15.742 1.00 38.30 43 ASP E N 1
ATOM 8539 C CA . ASP E 1 20 ? 30.196 -4.098 -14.535 1.00 35.43 43 ASP E CA 1
ATOM 8540 C C . ASP E 1 20 ? 31.617 -3.784 -14.102 1.00 30.18 43 ASP E C 1
ATOM 8541 O O . ASP E 1 20 ? 32.181 -4.548 -13.328 1.00 29.55 43 ASP E O 1
ATOM 8546 N N . SER E 1 21 ? 32.188 -2.663 -14.561 1.00 27.81 44 SER E N 1
ATOM 8547 C CA . SER E 1 21 ? 33.535 -2.242 -14.117 1.00 23.90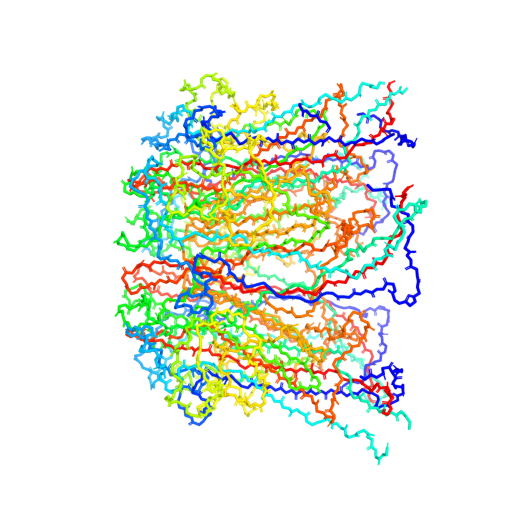 44 SER E CA 1
ATOM 8548 C C . SER E 1 21 ? 33.543 -1.513 -12.756 1.00 20.67 44 SER E C 1
ATOM 8549 O O . SER E 1 21 ? 34.612 -1.295 -12.191 1.00 17.80 44 SER E O 1
ATOM 8552 N N . ILE E 1 22 ? 32.366 -1.147 -12.251 1.00 21.04 45 ILE E N 1
ATOM 8553 C CA A ILE E 1 22 ? 32.199 -0.441 -10.976 0.50 19.59 45 ILE E CA 1
ATOM 8554 C CA B ILE E 1 22 ? 32.293 -0.539 -10.926 0.50 19.46 45 ILE E CA 1
ATOM 8555 C C . ILE E 1 22 ? 31.326 -1.283 -10.042 1.00 19.29 45 ILE E C 1
ATOM 8556 O O . ILE E 1 22 ? 30.386 -1.929 -10.505 1.00 20.84 45 ILE E O 1
ATOM 8565 N N . THR E 1 23 ? 31.599 -1.236 -8.743 1.00 17.36 46 THR E N 1
ATOM 8566 C CA . THR E 1 23 ? 30.716 -1.871 -7.785 1.00 17.58 46 THR E CA 1
ATOM 8567 C C . THR E 1 23 ? 30.742 -1.079 -6.482 1.00 16.66 46 THR E C 1
ATOM 8568 O O . THR E 1 23 ? 31.678 -0.322 -6.222 1.00 15.49 46 THR E O 1
ATOM 8572 N N . THR E 1 24 ? 29.710 -1.254 -5.675 1.00 17.52 47 THR E N 1
ATOM 8573 C CA . THR E 1 24 ? 29.671 -0.615 -4.364 1.00 17.46 47 THR E CA 1
ATOM 8574 C C . THR E 1 24 ? 29.461 -1.647 -3.266 1.00 17.19 47 THR E C 1
ATOM 8575 O O . THR E 1 24 ? 28.804 -2.677 -3.468 1.00 18.39 47 THR E O 1
ATOM 8579 N N . ILE E 1 25 ? 30.003 -1.344 -2.090 1.00 16.23 48 ILE E N 1
ATOM 8580 C CA . ILE E 1 25 ? 29.858 -2.171 -0.910 1.00 16.60 48 ILE E CA 1
ATOM 8581 C C . ILE E 1 25 ? 29.328 -1.284 0.207 1.00 17.09 48 ILE E C 1
ATOM 8582 O O . ILE E 1 25 ? 29.889 -0.222 0.481 1.00 16.46 48 ILE E O 1
ATOM 8587 N N . GLU E 1 26 ? 28.259 -1.732 0.844 1.00 18.38 49 GLU E N 1
ATOM 8588 C CA . GLU E 1 26 ? 27.690 -1.024 1.970 1.00 19.97 49 GLU E CA 1
ATOM 8589 C C . GLU E 1 26 ? 27.728 -1.947 3.186 1.00 20.72 49 GLU E C 1
ATOM 8590 O O . GLU E 1 26 ? 27.383 -3.108 3.095 1.00 20.80 49 GLU E O 1
ATOM 8596 N N . LEU E 1 27 ? 28.156 -1.426 4.334 1.00 12.72 50 LEU E N 1
ATOM 8597 C CA . LEU E 1 27 ? 28.115 -2.193 5.569 1.00 13.49 50 LEU E CA 1
ATOM 8598 C C . LEU E 1 27 ? 28.109 -1.274 6.766 1.00 12.87 50 LEU E C 1
ATOM 8599 O O . LEU E 1 27 ? 28.398 -0.063 6.662 1.00 13.26 50 LEU E O 1
ATOM 8604 N N . TYR E 1 28 ? 27.862 -1.848 7.938 1.00 12.55 51 TYR E N 1
ATOM 8605 C CA . TYR E 1 28 ? 28.088 -1.128 9.186 1.00 12.60 51 TYR E CA 1
ATOM 8606 C C . TYR E 1 28 ? 28.864 -2.051 10.097 1.00 12.18 51 TYR E C 1
ATOM 8607 O O . TYR E 1 28 ? 28.837 -3.280 9.929 1.00 12.35 51 TYR E O 1
ATOM 8616 N N . LEU E 1 29 ? 29.556 -1.455 11.062 1.00 11.36 52 LEU E N 1
ATOM 8617 C CA . LEU E 1 29 ? 30.241 -2.178 12.113 1.00 11.23 52 LEU E CA 1
ATOM 8618 C C . LEU E 1 29 ? 29.766 -1.664 13.453 1.00 11.16 52 LEU E C 1
ATOM 8619 O O . LEU E 1 29 ? 29.836 -0.454 13.720 1.00 10.82 52 LEU E O 1
ATOM 8624 N N . ASN E 1 30 ? 29.304 -2.587 14.294 1.00 11.27 53 ASN E N 1
ATOM 8625 C CA . ASN E 1 30 ? 28.969 -2.231 15.658 1.00 11.18 53 ASN E CA 1
ATOM 8626 C C . ASN E 1 30 ? 30.210 -2.067 16.509 1.00 11.06 53 ASN E C 1
ATOM 8627 O O . ASN E 1 30 ? 31.233 -2.659 16.246 1.00 11.79 53 ASN E O 1
ATOM 8632 N N . THR E 1 31 ? 30.089 -1.219 17.524 1.00 10.47 54 THR E N 1
ATOM 8633 C CA . THR E 1 31 ? 31.209 -0.882 18.396 1.00 10.18 54 THR E CA 1
ATOM 8634 C C . THR E 1 31 ? 31.632 -2.049 19.293 1.00 10.48 54 THR E C 1
ATOM 8635 O O . THR E 1 31 ? 30.827 -2.917 19.633 1.00 10.65 54 THR E O 1
ATOM 8639 N N . ARG E 1 32 ? 32.915 -2.062 19.658 1.00 10.30 55 ARG E N 1
ATOM 8640 C CA . ARG E 1 32 ? 33.484 -3.110 20.489 1.00 10.63 55 ARG E CA 1
ATOM 8641 C C . ARG E 1 32 ? 34.146 -2.456 21.700 1.00 10.42 55 ARG E C 1
ATOM 8642 O O . ARG E 1 32 ? 35.392 -2.347 21.794 1.00 10.89 55 ARG E O 1
ATOM 8650 N N . MET E 1 33 ? 33.296 -1.999 22.620 1.00 10.06 56 MET E N 1
ATOM 8651 C CA . MET E 1 33 ? 33.765 -1.302 23.806 1.00 10.23 56 MET E CA 1
ATOM 8652 C C . MET E 1 33 ? 34.102 -2.220 24.965 1.00 10.29 56 MET E C 1
ATOM 8653 O O . MET E 1 33 ? 34.771 -1.789 25.888 1.00 10.62 56 MET E O 1
ATOM 8658 N N . GLY E 1 34 ? 33.628 -3.465 24.932 1.00 10.60 57 GLY E N 1
ATOM 8659 C CA . GLY E 1 34 ? 33.971 -4.448 25.942 1.00 11.25 57 GLY E CA 1
ATOM 8660 C C . GLY E 1 34 ? 32.843 -5.407 26.255 1.00 11.82 57 GLY E C 1
ATOM 8661 O O . GLY E 1 34 ? 33.067 -6.589 26.385 1.00 13.05 57 GLY E O 1
ATOM 8662 N N . GLN E 1 35 ? 31.619 -4.903 26.377 1.00 11.81 58 GLN E N 1
ATOM 8663 C CA . GLN E 1 35 ? 30.451 -5.754 26.396 1.00 11.97 58 GLN E CA 1
ATOM 8664 C C . GLN E 1 35 ? 29.972 -5.820 24.954 1.00 11.96 58 GLN E C 1
ATOM 8665 O O . GLN E 1 35 ? 29.253 -4.944 24.469 1.00 11.64 58 GLN E O 1
ATOM 8671 N N . ASN E 1 36 ? 30.392 -6.876 24.267 1.00 11.74 59 ASN E N 1
ATOM 8672 C CA . ASN E 1 36 ? 30.241 -6.974 22.828 1.00 12.20 59 ASN E CA 1
ATOM 8673 C C . ASN E 1 36 ? 29.194 -7.985 22.358 1.00 12.78 59 ASN E C 1
ATOM 8674 O O . ASN E 1 36 ? 29.124 -8.323 21.172 1.00 13.43 59 ASN E O 1
ATOM 8679 N N . ASP E 1 37 ? 28.384 -8.447 23.309 1.00 13.00 60 ASP E N 1
ATOM 8680 C CA . ASP E 1 37 ? 27.315 -9.414 23.052 1.00 13.92 60 ASP E CA 1
ATOM 8681 C C . ASP E 1 37 ? 25.987 -8.654 22.998 1.00 13.91 60 ASP E C 1
ATOM 8682 O O . ASP E 1 37 ? 25.527 -8.116 23.999 1.00 13.23 60 ASP E O 1
ATOM 8687 N N . GLU E 1 38 ? 25.408 -8.620 21.810 1.00 14.42 61 GLU E N 1
ATOM 8688 C CA A GLU E 1 38 ? 24.177 -7.885 21.520 0.70 15.11 61 GLU E CA 1
ATOM 8689 C CA B GLU E 1 38 ? 24.186 -7.858 21.547 0.30 14.75 61 GLU E CA 1
ATOM 8690 C C . GLU E 1 38 ? 22.950 -8.405 22.252 1.00 15.59 61 GLU E C 1
ATOM 8691 O O . GLU E 1 38 ? 21.896 -7.758 22.250 1.00 15.44 61 GLU E O 1
ATOM 8702 N N . SER E 1 39 ? 23.068 -9.576 22.870 1.00 16.07 62 SER E N 1
ATOM 8703 C CA . SER E 1 39 ? 21.956 -10.150 23.619 1.00 17.07 62 SER E CA 1
ATOM 8704 C C . SER E 1 39 ? 21.970 -9.772 25.102 1.00 17.15 62 SER E C 1
ATOM 8705 O O . SER E 1 39 ? 21.072 -10.175 25.831 1.00 17.62 62 SER E O 1
ATOM 8708 N N . LYS E 1 40 ? 22.975 -9.030 25.548 1.00 16.73 63 LYS E N 1
ATOM 8709 C CA . LYS E 1 40 ? 23.167 -8.760 26.972 1.00 17.46 63 LYS E CA 1
ATOM 8710 C C . LYS E 1 40 ? 23.052 -7.275 27.279 1.00 16.44 63 LYS E C 1
ATOM 8711 O O . LYS E 1 40 ? 23.226 -6.410 26.414 1.00 15.69 63 LYS E O 1
ATOM 8717 N N . ASP E 1 41 ? 22.777 -6.972 28.538 1.00 16.99 64 ASP E N 1
ATOM 8718 C CA . ASP E 1 41 ? 22.697 -5.595 28.990 1.00 16.79 64 ASP E CA 1
ATOM 8719 C C . ASP E 1 41 ? 24.026 -4.922 28.761 1.00 16.33 64 ASP E C 1
ATOM 8720 O O . ASP E 1 41 ? 25.062 -5.581 28.682 1.00 15.80 64 ASP E O 1
ATOM 8725 N N . ASN E 1 42 ? 24.004 -3.597 28.653 1.00 16.54 65 ASN E N 1
ATOM 8726 C CA . ASN E 1 42 ? 25.229 -2.825 28.484 1.00 16.62 65 ASN E CA 1
ATOM 8727 C C . ASN E 1 42 ? 25.965 -3.048 27.165 1.00 14.62 65 ASN E C 1
ATOM 8728 O O . ASN E 1 42 ? 27.141 -2.723 27.044 1.00 13.14 65 ASN E O 1
ATOM 8733 N N . TYR E 1 43 ? 25.260 -3.560 26.166 1.00 13.46 66 TYR E N 1
ATOM 8734 C CA . TYR E 1 43 ? 25.848 -3.675 24.835 1.00 12.59 66 TYR E CA 1
ATOM 8735 C C . TYR E 1 43 ? 26.263 -2.293 24.342 1.00 11.81 66 TYR E C 1
ATOM 8736 O O . TYR E 1 43 ? 25.532 -1.315 24.525 1.00 11.66 66 TYR E O 1
ATOM 8745 N N . GLY E 1 44 ? 27.424 -2.206 23.706 1.00 10.84 67 GLY E N 1
ATOM 8746 C CA . GLY E 1 44 ? 27.902 -0.934 23.181 1.00 10.41 67 GLY E CA 1
ATOM 8747 C C . GLY E 1 44 ? 28.567 -0.045 24.208 1.00 10.33 67 GLY E C 1
ATOM 8748 O O . GLY E 1 44 ? 28.895 1.098 23.906 1.00 9.88 67 GLY E O 1
ATOM 8749 N N . TYR E 1 45 ? 28.747 -0.586 25.417 1.00 10.34 68 TYR E N 1
ATOM 8750 C CA . TYR E 1 45 ? 29.541 0.038 26.459 1.00 10.16 68 TYR E CA 1
ATOM 8751 C C . TYR E 1 45 ? 30.639 -0.915 26.915 1.00 10.58 68 TYR E C 1
ATOM 8752 O O . TYR E 1 45 ? 30.569 -2.120 26.657 1.00 10.92 68 TYR E O 1
ATOM 8761 N N . SER E 1 46 ? 31.628 -0.390 27.628 1.00 10.59 69 SER E N 1
ATOM 8762 C CA . SER E 1 46 ? 32.542 -1.263 28.347 1.00 10.68 69 SER E CA 1
ATOM 8763 C C . SER E 1 46 ? 31.948 -1.666 29.683 1.00 11.14 69 SER E C 1
ATOM 8764 O O . SER E 1 46 ? 30.960 -1.094 30.146 1.00 11.49 69 SER E O 1
ATOM 8767 N N . GLU E 1 47 ? 32.557 -2.672 30.291 1.00 11.68 70 GLU E N 1
ATOM 8768 C CA . GLU E 1 47 ? 32.348 -2.914 31.710 1.00 12.47 70 GLU E CA 1
ATOM 8769 C C . GLU E 1 47 ? 32.963 -1.752 32.499 1.00 12.37 70 GLU E C 1
ATOM 8770 O O . GLU E 1 47 ? 33.746 -0.945 31.966 1.00 11.77 70 GLU E O 1
ATOM 8776 N N . LYS E 1 48 ? 32.579 -1.663 33.762 1.00 12.94 71 LYS E N 1
ATOM 8777 C CA . LYS E 1 48 ? 33.051 -0.605 34.634 1.00 13.83 71 LYS E CA 1
ATOM 8778 C C . LYS E 1 48 ? 34.589 -0.528 34.631 1.00 12.63 71 LYS E C 1
ATOM 8779 O O . LYS E 1 48 ? 35.275 -1.534 34.789 1.00 12.98 71 LYS E O 1
ATOM 8785 N N . VAL E 1 49 ? 35.124 0.667 34.452 1.00 11.76 72 VAL E N 1
ATOM 8786 C CA . VAL E 1 49 ? 36.566 0.886 34.467 1.00 11.24 72 VAL E CA 1
ATOM 8787 C C . VAL E 1 49 ? 37.105 0.699 35.882 1.00 11.35 72 VAL E C 1
ATOM 8788 O O . VAL E 1 49 ? 36.497 1.125 36.857 1.00 11.41 72 VAL E O 1
ATOM 8792 N N . THR E 1 50 ? 38.256 0.054 35.967 1.00 11.12 73 THR E N 1
ATOM 8793 C CA . THR E 1 50 ? 39.008 -0.088 37.197 1.00 11.46 73 THR E CA 1
ATOM 8794 C C . THR E 1 50 ? 40.389 0.509 37.041 1.00 11.37 73 THR E C 1
ATOM 8795 O O . THR E 1 50 ? 40.836 0.806 35.931 1.00 11.35 73 THR E O 1
ATOM 8799 N N . VAL E 1 51 ? 41.046 0.730 38.178 1.00 11.47 74 VAL E N 1
ATOM 8800 C CA . VAL E 1 51 ? 42.305 1.456 38.172 1.00 11.79 74 VAL E CA 1
ATOM 8801 C C . VAL E 1 51 ? 43.376 0.728 38.967 1.00 12.16 74 VAL E C 1
ATOM 8802 O O . VAL E 1 51 ? 43.175 0.368 40.135 1.00 12.71 74 VAL E O 1
ATOM 8806 N N . ALA E 1 52 ? 44.522 0.528 38.331 1.00 12.07 75 ALA E N 1
ATOM 8807 C CA . ALA E 1 52 ? 45.630 -0.195 38.931 1.00 12.72 75 ALA E CA 1
ATOM 8808 C C . ALA E 1 52 ? 46.132 0.475 40.196 1.00 13.55 75 ALA E C 1
ATOM 8809 O O . ALA E 1 52 ? 46.173 1.708 40.276 1.00 13.70 75 ALA E O 1
ATOM 8811 N N . ASN E 1 53 ? 46.528 -0.333 41.177 1.00 14.50 76 ASN E N 1
ATOM 8812 C CA . ASN E 1 53 ? 47.195 0.197 42.370 1.00 15.80 76 ASN E CA 1
ATOM 8813 C C . ASN E 1 53 ? 48.637 0.636 42.090 1.00 15.89 76 ASN E C 1
ATOM 8814 O O . ASN E 1 53 ? 49.189 1.502 42.775 1.00 16.65 76 ASN E O 1
ATOM 8819 N N . SER E 1 54 ? 49.252 -0.005 41.109 1.00 15.37 77 SER E N 1
ATOM 8820 C CA . SER E 1 54 ? 50.648 0.207 40.749 1.00 15.85 77 SER E CA 1
ATOM 8821 C C . SER E 1 54 ? 50.859 -0.350 39.353 1.00 15.52 77 SER E C 1
ATOM 8822 O O . SER E 1 54 ? 50.094 -1.207 38.862 1.00 14.84 77 SER E O 1
ATOM 8825 N N . SER E 1 55 ? 51.904 0.137 38.700 1.00 15.47 78 SER E N 1
ATOM 8826 C CA . SER E 1 55 ? 52.123 -0.226 37.305 1.00 15.46 78 SER E CA 1
ATOM 8827 C C . SER E 1 55 ? 52.461 -1.703 37.115 1.00 15.40 78 SER E C 1
ATOM 8828 O O . SER E 1 55 ? 52.245 -2.234 36.015 1.00 15.04 78 SER E O 1
ATOM 8831 N N . ASP E 1 56 ? 52.973 -2.350 38.164 1.00 16.38 79 ASP E N 1
ATOM 8832 C CA . ASP E 1 56 ? 53.252 -3.793 38.122 1.00 16.84 79 ASP E CA 1
ATOM 8833 C C . ASP E 1 56 ? 52.055 -4.698 38.545 1.00 16.62 79 ASP E C 1
ATOM 8834 O O . ASP E 1 56 ? 52.192 -5.943 38.608 1.00 16.98 79 ASP E O 1
ATOM 8839 N N . GLN E 1 57 ? 50.913 -4.076 38.838 1.00 15.82 80 GLN E N 1
ATOM 8840 C CA . GLN E 1 57 ? 49.667 -4.803 39.109 1.00 15.83 80 GLN E CA 1
ATOM 8841 C C . GLN E 1 57 ? 48.531 -4.152 38.312 1.00 14.44 80 GLN E C 1
ATOM 8842 O O . GLN E 1 57 ? 47.477 -3.799 38.844 1.00 14.19 80 GLN E O 1
ATOM 8848 N N . ASP E 1 58 ? 48.762 -3.975 37.015 1.00 13.32 81 ASP E N 1
ATOM 8849 C CA . ASP E 1 58 ? 47.838 -3.268 36.133 1.00 12.77 81 ASP E CA 1
ATOM 8850 C C . ASP E 1 58 ? 47.176 -4.307 35.233 1.00 12.51 81 ASP E C 1
ATOM 8851 O O . ASP E 1 58 ? 47.716 -4.705 34.184 1.00 12.29 81 ASP E O 1
ATOM 8856 N N . LYS E 1 59 ? 46.021 -4.784 35.691 1.00 12.69 82 LYS E N 1
ATOM 8857 C CA . LYS E 1 59 ? 45.320 -5.923 35.103 1.00 13.12 82 LYS E CA 1
ATOM 8858 C C . LYS E 1 59 ? 43.891 -5.489 34.800 1.00 12.80 82 LYS E C 1
ATOM 8859 O O . LYS E 1 59 ? 43.028 -5.575 35.650 1.00 12.93 82 LYS E O 1
ATOM 8865 N N . PRO E 1 60 ? 43.636 -5.007 33.587 1.00 12.42 83 PRO E N 1
ATOM 8866 C CA . PRO E 1 60 ? 42.270 -4.592 33.292 1.00 12.37 83 PRO E CA 1
ATOM 8867 C C . PRO E 1 60 ? 41.307 -5.762 33.411 1.00 12.71 83 PRO E C 1
ATOM 8868 O O . PRO E 1 60 ? 41.656 -6.899 33.082 1.00 13.65 83 PRO E O 1
ATOM 8872 N N . THR E 1 61 ? 40.106 -5.501 33.915 1.00 12.15 84 THR E N 1
ATOM 8873 C CA . THR E 1 61 ? 39.123 -6.553 34.033 1.00 12.52 84 THR E CA 1
ATOM 8874 C C . THR E 1 61 ? 38.659 -7.002 32.650 1.00 12.35 84 THR E C 1
ATOM 8875 O O . THR E 1 61 ? 38.781 -6.272 31.661 1.00 12.13 84 THR E O 1
ATOM 8879 N N . SER E 1 62 ? 38.110 -8.218 32.587 1.00 12.94 85 SER E N 1
ATOM 8880 C CA . SER E 1 62 ? 37.542 -8.676 31.331 1.00 13.28 85 SER E CA 1
ATOM 8881 C C . SER E 1 62 ? 36.418 -7.741 30.933 1.00 12.95 85 SER E C 1
ATOM 8882 O O . SER E 1 62 ? 35.509 -7.499 31.743 1.00 13.80 85 SER E O 1
ATOM 8885 N N . GLY E 1 63 ? 36.481 -7.215 29.710 1.00 12.68 86 GLY E N 1
ATOM 8886 C CA . GLY E 1 63 ? 35.422 -6.373 29.161 1.00 12.38 86 GLY E CA 1
ATOM 8887 C C . GLY E 1 63 ? 35.523 -4.891 29.425 1.00 11.71 86 GLY E C 1
ATOM 8888 O O . GLY E 1 63 ? 34.632 -4.152 29.019 1.00 11.20 86 GLY E O 1
ATOM 8889 N N . GLU E 1 64 ? 36.562 -4.422 30.114 1.00 11.26 87 GLU E N 1
ATOM 8890 C CA . GLU E 1 64 ? 36.684 -2.960 30.311 1.00 11.27 87 GLU E CA 1
ATOM 8891 C C . GLU E 1 64 ? 37.554 -2.247 29.266 1.00 11.89 87 GLU E C 1
ATOM 8892 O O . GLU E 1 64 ? 37.729 -1.040 29.365 1.00 12.46 87 GLU E O 1
ATOM 8898 N N . ILE E 1 65 ? 37.987 -2.977 28.233 1.00 12.86 88 ILE E N 1
ATOM 8899 C CA . ILE E 1 65 ? 39.001 -2.542 27.275 1.00 13.51 88 ILE E CA 1
ATOM 8900 C C . ILE E 1 65 ? 38.376 -2.434 25.865 1.00 12.20 88 ILE E C 1
ATOM 8901 O O . ILE E 1 65 ? 37.980 -3.441 25.283 1.00 13.33 88 ILE E O 1
ATOM 8906 N N . PRO E 1 66 ? 38.318 -1.219 25.304 1.00 11.27 89 PRO E N 1
ATOM 8907 C CA . PRO E 1 66 ? 37.860 -1.126 23.903 1.00 10.67 89 PRO E CA 1
ATOM 8908 C C . PRO E 1 66 ? 38.827 -1.744 22.883 1.00 10.52 89 PRO E C 1
ATOM 8909 O O . PRO E 1 66 ? 40.062 -1.691 23.047 1.00 10.36 89 PRO E O 1
ATOM 8913 N N . THR E 1 67 ? 38.249 -2.316 21.828 1.00 9.90 90 THR E N 1
ATOM 8914 C CA . THR E 1 67 ? 39.030 -2.959 20.780 1.00 9.98 90 THR E CA 1
ATOM 8915 C C . THR E 1 67 ? 38.588 -2.429 19.409 1.00 9.73 90 THR E C 1
ATOM 8916 O O . THR E 1 67 ? 37.525 -1.818 19.267 1.00 9.57 90 THR E O 1
ATOM 8920 N N . TYR E 1 68 ? 39.385 -2.697 18.395 1.00 9.52 91 TYR E N 1
ATOM 8921 C CA . TYR E 1 68 ? 39.000 -2.333 17.040 1.00 9.94 91 TYR E CA 1
ATOM 8922 C C . TYR E 1 68 ? 37.864 -3.202 16.512 1.00 10.22 91 TYR E C 1
ATOM 8923 O O . TYR E 1 68 ? 37.787 -4.414 16.775 1.00 10.55 91 TYR E O 1
ATOM 8932 N N . SER E 1 69 ? 36.979 -2.550 15.763 1.00 10.15 92 SER E N 1
ATOM 8933 C CA . SER E 1 69 ? 36.009 -3.229 14.908 1.00 10.61 92 SER E CA 1
ATOM 8934 C C . SER E 1 69 ? 36.634 -3.495 13.558 1.00 10.54 92 SER E C 1
ATOM 8935 O O . SER E 1 69 ? 37.380 -2.663 13.045 1.00 10.26 92 SER E O 1
ATOM 8938 N N . THR E 1 70 ? 36.383 -4.675 12.983 1.00 10.97 93 THR E N 1
ATOM 8939 C CA . THR E 1 70 ? 36.933 -4.949 11.661 1.00 10.95 93 THR E CA 1
ATOM 8940 C C . THR E 1 70 ? 36.105 -6.000 10.946 1.00 11.37 93 THR E C 1
ATOM 8941 O O . THR E 1 70 ? 35.464 -6.838 11.584 1.00 11.64 93 THR E O 1
ATOM 8945 N N . ALA E 1 71 ? 36.089 -5.918 9.615 1.00 11.46 94 ALA E N 1
ATOM 8946 C CA . ALA E 1 71 ? 35.497 -6.942 8.769 1.00 12.25 94 ALA E CA 1
ATOM 8947 C C . ALA E 1 71 ? 36.269 -7.082 7.468 1.00 12.65 94 ALA E C 1
ATOM 8948 O O . ALA E 1 71 ? 36.871 -6.116 6.985 1.00 12.31 94 ALA E O 1
ATOM 8950 N N . ARG E 1 72 ? 36.262 -8.294 6.932 1.00 13.46 95 ARG E N 1
ATOM 8951 C CA . ARG E 1 72 ? 36.682 -8.548 5.559 1.00 14.44 95 ARG E CA 1
ATOM 8952 C C . ARG E 1 72 ? 35.429 -8.795 4.767 1.00 15.18 95 ARG E C 1
ATOM 8953 O O . ARG E 1 72 ? 34.621 -9.666 5.130 1.00 15.88 95 ARG E O 1
ATOM 8961 N N . ILE E 1 73 ? 35.262 -8.055 3.669 1.00 15.39 96 ILE E N 1
ATOM 8962 C CA . ILE E 1 73 ? 34.106 -8.243 2.785 1.00 16.62 96 ILE E CA 1
ATOM 8963 C C . ILE E 1 73 ? 34.566 -8.897 1.492 1.00 17.16 96 ILE E C 1
ATOM 8964 O O . ILE E 1 73 ? 35.547 -8.466 0.898 1.00 16.13 96 ILE E O 1
ATOM 8969 N N . ASN E 1 74 ? 33.871 -9.960 1.095 1.00 17.70 97 ASN E N 1
ATOM 8970 C CA . ASN E 1 74 ? 34.127 -10.653 -0.157 1.00 19.44 97 ASN E CA 1
ATOM 8971 C C . ASN E 1 74 ? 33.550 -9.826 -1.301 1.00 18.55 97 ASN E C 1
ATOM 8972 O O . ASN E 1 74 ? 32.346 -9.552 -1.334 1.00 19.74 97 ASN E O 1
ATOM 8977 N N . LEU E 1 75 ? 34.385 -9.439 -2.250 1.00 16.84 98 LEU E N 1
ATOM 8978 C CA . LEU E 1 75 ? 33.930 -8.674 -3.402 1.00 16.43 98 LEU E CA 1
ATOM 8979 C C . LEU E 1 75 ? 33.458 -9.578 -4.516 1.00 16.72 98 LEU E C 1
ATOM 8980 O O . LEU E 1 75 ? 33.712 -10.779 -4.482 1.00 16.74 98 LEU E O 1
ATOM 8985 N N . PRO E 1 76 ? 32.778 -9.019 -5.534 1.00 16.73 99 PRO E N 1
ATOM 8986 C CA . PRO E 1 76 ? 32.409 -9.825 -6.682 1.00 17.86 99 PRO E CA 1
ATOM 8987 C C . PRO E 1 76 ? 33.635 -10.478 -7.312 1.00 18.59 99 PRO E C 1
ATOM 8988 O O . PRO E 1 76 ? 34.666 -9.830 -7.473 1.00 17.76 99 PRO E O 1
ATOM 8992 N N . MET E 1 77 ? 33.527 -11.754 -7.644 1.00 19.96 100 MET E N 1
ATOM 8993 C CA . MET E 1 77 ? 34.660 -12.509 -8.159 1.00 21.49 100 MET E CA 1
ATOM 8994 C C . MET E 1 77 ? 35.175 -11.914 -9.456 1.00 21.12 100 MET E C 1
ATOM 8995 O O . MET E 1 77 ? 34.383 -11.604 -10.343 1.00 21.02 100 MET E O 1
ATOM 9000 N N . LEU E 1 78 ? 36.499 -11.805 -9.576 1.00 20.80 101 LEU E N 1
ATOM 9001 C CA . LEU E 1 78 ? 37.142 -11.347 -10.811 1.00 21.19 101 LEU E CA 1
ATOM 9002 C C . LEU E 1 78 ? 37.768 -12.528 -11.523 1.00 22.87 101 LEU E C 1
ATOM 9003 O O . LEU E 1 78 ? 38.965 -12.802 -11.414 1.00 23.67 101 LEU E O 1
ATOM 9008 N N . ASN E 1 79 ? 36.926 -13.200 -12.274 1.00 23.36 102 ASN E N 1
ATOM 9009 C CA . ASN E 1 79 ? 37.277 -14.461 -12.899 1.00 25.13 102 ASN E CA 1
ATOM 9010 C C . ASN E 1 79 ? 38.194 -14.189 -14.038 1.00 25.02 102 ASN E C 1
ATOM 9011 O O . ASN E 1 79 ? 37.867 -13.389 -14.932 1.00 25.19 102 ASN E O 1
ATOM 9016 N N . GLU E 1 80 ? 39.354 -14.836 -14.037 1.00 24.92 103 GLU E N 1
ATOM 9017 C CA . GLU E 1 80 ? 40.265 -14.644 -15.145 1.00 24.92 103 GLU E CA 1
ATOM 9018 C C . GLU E 1 80 ? 41.413 -15.648 -15.128 1.00 25.03 103 GLU E C 1
ATOM 9019 O O . GLU E 1 80 ? 41.700 -16.288 -14.122 1.00 24.21 103 GLU E O 1
ATOM 9025 N N . ASP E 1 81 ? 42.049 -15.739 -16.280 1.00 17.07 104 ASP E N 1
ATOM 9026 C CA . ASP E 1 81 ? 43.183 -16.631 -16.506 1.00 17.29 104 ASP E CA 1
ATOM 9027 C C . ASP E 1 81 ? 44.371 -16.083 -15.708 1.00 17.35 104 ASP E C 1
ATOM 9028 O O . ASP E 1 81 ? 44.669 -14.890 -15.792 1.00 18.14 104 ASP E O 1
ATOM 9033 N N . LEU E 1 82 ? 44.993 -16.936 -14.893 1.00 17.18 105 LEU E N 1
ATOM 9034 C CA . LEU E 1 82 ? 46.080 -16.524 -13.996 1.00 16.92 105 LEU E CA 1
ATOM 9035 C C . LEU E 1 82 ? 47.463 -16.619 -14.644 1.00 16.69 105 LEU E C 1
ATOM 9036 O O . LEU E 1 82 ? 48.468 -16.283 -13.993 1.00 17.03 105 LEU E O 1
ATOM 9041 N N . THR E 1 83 ? 47.540 -17.038 -15.897 1.00 16.85 106 THR E N 1
ATOM 9042 C CA . THR E 1 83 ? 48.828 -17.315 -16.529 1.00 16.90 106 THR E CA 1
ATOM 9043 C C . THR E 1 83 ? 49.279 -16.225 -17.505 1.00 17.73 106 THR E C 1
ATOM 9044 O O . THR E 1 83 ? 50.310 -16.353 -18.154 1.00 18.69 106 THR E O 1
ATOM 9048 N N . CYS E 1 84 ? 48.492 -15.155 -17.615 1.00 18.39 107 CYS E N 1
ATOM 9049 C CA . CYS E 1 84 ? 48.744 -14.121 -18.624 1.00 19.77 107 CYS E CA 1
ATOM 9050 C C . CYS E 1 84 ? 49.539 -12.983 -17.980 1.00 19.49 107 CYS E C 1
ATOM 9051 O O . CYS E 1 84 ? 49.779 -12.979 -16.770 1.00 19.06 107 CYS E O 1
ATOM 9054 N N . ASN E 1 85 ? 49.951 -12.013 -18.777 1.00 19.97 108 ASN E N 1
ATOM 9055 C CA . ASN E 1 85 ? 50.825 -10.979 -18.225 1.00 20.29 108 ASN E CA 1
ATOM 9056 C C . ASN E 1 85 ? 50.145 -9.870 -17.412 1.00 19.17 108 ASN E C 1
ATOM 9057 O O . ASN E 1 85 ? 50.833 -9.020 -16.853 1.00 19.09 108 ASN E O 1
ATOM 9062 N N . THR E 1 86 ? 48.816 -9.875 -17.345 1.00 17.64 109 THR E N 1
ATOM 9063 C CA . THR E 1 86 ? 48.087 -8.961 -16.484 1.00 16.84 109 THR E CA 1
ATOM 9064 C C . THR E 1 86 ? 46.975 -9.682 -15.721 1.00 16.31 109 THR E C 1
ATOM 9065 O O . THR E 1 86 ? 46.556 -10.773 -16.100 1.00 16.33 109 THR E O 1
ATOM 9069 N N . LEU E 1 87 ? 46.525 -9.039 -14.658 1.00 15.76 110 LEU E N 1
ATOM 9070 C CA . LEU E 1 87 ? 45.384 -9.478 -13.877 1.00 15.67 110 LEU E CA 1
ATOM 9071 C C . LEU E 1 87 ? 44.541 -8.247 -13.549 1.00 15.03 110 LEU E C 1
ATOM 9072 O O . LEU E 1 87 ? 44.968 -7.118 -13.789 1.00 14.60 110 LEU E O 1
ATOM 9077 N N . THR E 1 88 ? 43.354 -8.481 -12.994 1.00 14.74 111 THR E N 1
ATOM 9078 C CA . THR E 1 88 ? 42.438 -7.423 -12.570 1.00 14.53 111 THR E CA 1
ATOM 9079 C C . THR E 1 88 ? 42.283 -7.480 -11.067 1.00 13.87 111 THR E C 1
ATOM 9080 O O . THR E 1 88 ? 42.209 -8.562 -10.472 1.00 14.25 111 THR E O 1
ATOM 9084 N N . MET E 1 89 ? 42.274 -6.306 -10.451 1.00 13.18 112 MET E N 1
ATOM 9085 C CA . MET E 1 89 ? 41.964 -6.150 -9.039 1.00 12.77 112 MET E CA 1
ATOM 9086 C C . MET E 1 89 ? 40.895 -5.068 -8.833 1.00 12.53 112 MET E C 1
ATOM 9087 O O . MET E 1 89 ? 40.825 -4.077 -9.564 1.00 12.88 112 MET E O 1
ATOM 9092 N N . TRP E 1 90 ? 40.058 -5.250 -7.818 1.00 11.83 113 TRP E N 1
ATOM 9093 C CA . TRP E 1 90 ? 39.181 -4.200 -7.387 1.00 11.92 113 TRP E CA 1
ATOM 9094 C C . TRP E 1 90 ? 39.997 -3.144 -6.663 1.00 11.65 113 TRP E C 1
ATOM 9095 O O . TRP E 1 90 ? 40.812 -3.467 -5.757 1.00 12.06 113 TRP E O 1
ATOM 9106 N N . GLU E 1 91 ? 39.750 -1.889 -7.037 1.00 11.90 114 GLU E N 1
ATOM 9107 C CA . GLU E 1 91 ? 40.436 -0.731 -6.486 1.00 11.69 114 GLU E CA 1
ATOM 9108 C C . GLU E 1 91 ? 39.400 0.119 -5.770 1.00 11.62 114 GLU E C 1
ATOM 9109 O O . GLU E 1 91 ? 38.412 0.555 -6.376 1.00 12.24 114 GLU E O 1
ATOM 9115 N N . ALA E 1 92 ? 39.618 0.348 -4.466 1.00 11.04 115 ALA E N 1
ATOM 9116 C CA . ALA E 1 92 ? 38.717 1.193 -3.689 1.00 11.24 115 ALA E CA 1
ATOM 9117 C C . ALA E 1 92 ? 39.003 2.661 -4.010 1.00 11.70 115 ALA E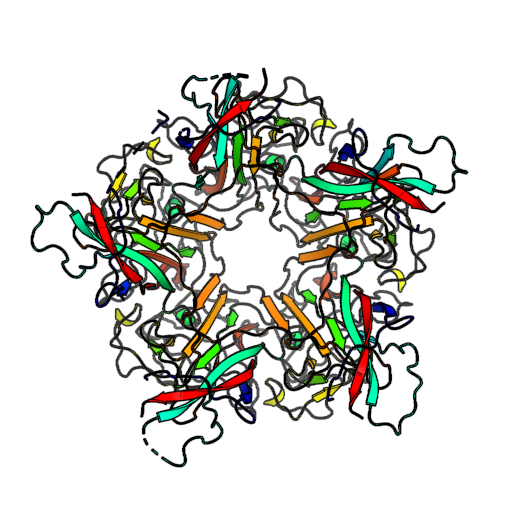 C 1
ATOM 9118 O O . ALA E 1 92 ? 40.121 3.143 -3.774 1.00 12.22 115 ALA E O 1
ATOM 9120 N N . VAL E 1 93 ? 38.004 3.354 -4.555 1.00 11.84 116 VAL E N 1
ATOM 9121 C CA . VAL E 1 93 ? 38.143 4.716 -5.032 1.00 12.34 116 VAL E CA 1
ATOM 9122 C C . VAL E 1 93 ? 37.810 5.748 -3.959 1.00 12.32 116 VAL E C 1
ATOM 9123 O O . VAL E 1 93 ? 38.492 6.769 -3.818 1.00 12.22 116 VAL E O 1
ATOM 9127 N N . SER E 1 94 ? 36.714 5.484 -3.262 1.00 12.04 117 SER E N 1
ATOM 9128 C CA . SER E 1 94 ? 36.166 6.444 -2.320 1.00 12.11 117 SER E CA 1
ATOM 9129 C C . SER E 1 94 ? 35.261 5.772 -1.333 1.00 11.95 117 SER E C 1
ATOM 9130 O O . SER E 1 94 ? 34.821 4.635 -1.541 1.00 11.52 117 SER E O 1
ATOM 9133 N N . VAL E 1 95 ? 35.047 6.466 -0.222 1.00 11.69 118 VAL E N 1
ATOM 9134 C CA . VAL E 1 95 ? 34.142 5.983 0.818 1.00 11.64 118 VAL E CA 1
ATOM 9135 C C . VAL E 1 95 ? 33.344 7.144 1.406 1.00 11.51 118 VAL E C 1
ATOM 9136 O O . VAL E 1 95 ? 33.859 8.264 1.578 1.00 11.80 118 VAL E O 1
ATOM 9140 N N . LYS E 1 96 ? 32.068 6.867 1.644 1.00 11.38 119 LYS E N 1
ATOM 9141 C CA . LYS E 1 96 ? 31.216 7.726 2.444 1.00 11.79 119 LYS E CA 1
ATOM 9142 C C . LYS E 1 96 ? 31.006 7.002 3.764 1.00 10.84 119 LYS E C 1
ATOM 9143 O O . LYS E 1 96 ? 30.518 5.871 3.789 1.00 11.43 119 LYS E O 1
ATOM 9149 N N . THR E 1 97 ? 31.454 7.609 4.856 1.00 10.22 120 THR E N 1
ATOM 9150 C CA . THR E 1 97 ? 31.369 6.959 6.143 1.00 10.15 120 THR E CA 1
ATOM 9151 C C . THR E 1 97 ? 30.811 7.916 7.186 1.00 10.40 120 THR E C 1
ATOM 9152 O O . THR E 1 97 ? 31.092 9.103 7.143 1.00 10.96 120 THR E O 1
ATOM 9156 N N . GLU E 1 98 ? 30.001 7.364 8.086 1.00 10.75 121 GLU E N 1
ATOM 9157 C CA . GLU E 1 98 ? 29.344 8.161 9.143 1.00 11.72 121 GLU E CA 1
ATOM 9158 C C . GLU E 1 98 ? 29.265 7.385 10.412 1.00 10.86 121 GLU E C 1
ATOM 9159 O O . GLU E 1 98 ? 29.048 6.179 10.404 1.00 10.51 121 GLU E O 1
ATOM 9165 N N . VAL E 1 99 ? 29.352 8.116 11.527 1.00 10.08 122 VAL E N 1
ATOM 9166 C CA . VAL E 1 99 ? 29.043 7.568 12.840 1.00 10.25 122 VAL E CA 1
ATOM 9167 C C . VAL E 1 99 ? 27.526 7.601 12.971 1.00 10.33 122 VAL E C 1
ATOM 9168 O O . VAL E 1 99 ? 26.899 8.623 12.687 1.00 10.72 122 VAL E O 1
ATOM 9172 N N . VAL E 1 100 ? 26.972 6.486 13.394 1.00 10.34 123 VAL E N 1
ATOM 9173 C CA . VAL E 1 100 ? 25.540 6.298 13.507 1.00 10.82 123 VAL E CA 1
ATOM 9174 C C . VAL E 1 100 ? 25.084 6.505 14.960 1.00 10.93 123 VAL E C 1
ATOM 9175 O O . VAL E 1 100 ? 25.799 6.160 15.889 1.00 10.74 123 VAL E O 1
ATOM 9179 N N . GLY E 1 101 ? 23.901 7.081 15.142 1.00 10.71 124 GLY E N 1
ATOM 9180 C CA . GLY E 1 101 ? 23.333 7.224 16.486 1.00 10.69 124 GLY E CA 1
ATOM 9181 C C . GLY E 1 101 ? 23.903 8.366 17.307 1.00 10.23 124 GLY E C 1
ATOM 9182 O O . GLY E 1 101 ? 23.833 8.346 18.532 1.00 10.16 124 GLY E O 1
ATOM 9183 N N . VAL E 1 102 ? 24.462 9.376 16.659 1.00 9.81 125 VAL E N 1
ATOM 9184 C CA . VAL E 1 102 ? 24.955 10.540 17.418 1.00 9.57 125 VAL E CA 1
ATOM 9185 C C . VAL E 1 102 ? 23.844 11.150 18.277 1.00 9.63 125 VAL E C 1
ATOM 9186 O O . VAL E 1 102 ? 24.088 11.531 19.427 1.00 9.40 125 VAL E O 1
ATOM 9190 N N . SER E 1 103 ? 22.616 11.189 17.761 1.00 9.85 126 SER E N 1
ATOM 9191 C CA . SER E 1 103 ? 21.515 11.796 18.506 1.00 10.12 126 SER E CA 1
ATOM 9192 C C . SER E 1 103 ? 21.221 11.064 19.821 1.00 10.10 126 SER E C 1
ATOM 9193 O O . SER E 1 103 ? 20.623 11.629 20.722 1.00 9.99 126 SER E O 1
ATOM 9196 N N . SER E 1 104 ? 21.613 9.796 19.934 1.00 9.89 127 SER E N 1
ATOM 9197 C CA . SER E 1 104 ? 21.407 9.046 21.192 1.00 9.83 127 SER E CA 1
ATOM 9198 C C . SER E 1 104 ? 22.126 9.695 22.377 1.00 9.99 127 SER E C 1
ATOM 9199 O O . SER E 1 104 ? 21.816 9.410 23.523 1.00 10.46 127 SER E O 1
ATOM 9202 N N . LEU E 1 105 ? 23.106 10.554 22.096 1.00 9.55 128 LEU E N 1
ATOM 9203 C CA . LEU E 1 105 ? 23.808 11.266 23.158 1.00 10.03 128 LEU E CA 1
ATOM 9204 C C . LEU E 1 105 ? 22.994 12.442 23.695 1.00 10.13 128 LEU E C 1
ATOM 9205 O O . LEU E 1 105 ? 23.396 13.056 24.682 1.00 10.16 128 LEU E O 1
ATOM 9210 N N . VAL E 1 106 ? 21.848 12.740 23.088 1.00 10.06 129 VAL E N 1
ATOM 9211 C CA . VAL E 1 106 ? 20.903 13.753 23.606 1.00 10.46 129 VAL E CA 1
ATOM 9212 C C . VAL E 1 106 ? 20.005 13.022 24.604 1.00 10.83 129 VAL E C 1
ATOM 9213 O O . VAL E 1 106 ? 18.829 12.784 24.365 1.00 10.88 129 VAL E O 1
ATOM 9217 N N . ASN E 1 107 ? 20.576 12.719 25.758 1.00 10.80 130 ASN E N 1
ATOM 9218 C CA . ASN E 1 107 ? 19.876 11.952 26.789 1.00 11.10 130 ASN E CA 1
ATOM 9219 C C . ASN E 1 107 ? 20.523 12.246 28.130 1.00 11.36 130 ASN E C 1
ATOM 9220 O O . ASN E 1 107 ? 21.679 11.891 28.347 1.00 11.27 130 ASN E O 1
ATOM 9225 N N . VAL E 1 108 ? 19.779 12.923 28.998 1.00 11.62 131 VAL E N 1
ATOM 9226 C CA . VAL E 1 108 ? 20.254 13.303 30.320 1.00 11.98 131 VAL E CA 1
ATOM 9227 C C . VAL E 1 108 ? 19.310 12.836 31.442 1.00 12.10 131 VAL E C 1
ATOM 9228 O O . VAL E 1 108 ? 19.336 13.396 32.527 1.00 12.25 131 VAL E O 1
ATOM 9232 N N . HIS E 1 109 ? 18.515 11.786 31.180 1.00 12.54 132 HIS E N 1
ATOM 9233 C CA . HIS E 1 109 ? 17.660 11.181 32.209 1.00 13.22 132 HIS E CA 1
ATOM 9234 C C . HIS E 1 109 ? 18.034 9.757 32.550 1.00 13.70 132 HIS E C 1
ATOM 9235 O O . HIS E 1 109 ? 17.283 9.105 33.308 1.00 14.07 132 HIS E O 1
ATOM 9242 N N . MET E 1 110 ? 19.164 9.271 32.038 1.00 13.50 133 MET E N 1
ATOM 9243 C CA . MET E 1 110 ? 19.645 7.944 32.418 1.00 14.55 133 MET E CA 1
ATOM 9244 C C . MET E 1 110 ? 20.106 7.937 33.860 1.00 14.68 133 MET E C 1
ATOM 9245 O O . MET E 1 110 ? 20.294 9.004 34.482 1.00 14.43 133 MET E O 1
ATOM 9250 N N . ALA E 1 111 ? 20.212 6.733 34.417 1.00 15.17 134 ALA E N 1
ATOM 9251 C CA . ALA E 1 111 ? 20.615 6.573 35.807 1.00 15.80 134 ALA E CA 1
ATOM 9252 C C . ALA E 1 111 ? 22.100 6.884 35.960 1.00 15.72 134 ALA E C 1
ATOM 9253 O O . ALA E 1 111 ? 22.943 5.997 35.872 1.00 16.14 134 ALA E O 1
ATOM 9255 N N . THR E 1 112 ? 22.387 8.163 36.204 1.00 15.17 135 THR E N 1
ATOM 9256 C CA . THR E 1 112 ? 23.737 8.705 36.191 1.00 14.87 135 THR E CA 1
ATOM 9257 C C . THR E 1 112 ? 23.913 9.683 37.346 1.00 15.18 135 THR E C 1
ATOM 9258 O O . THR E 1 112 ? 22.944 10.121 37.966 1.00 15.57 135 THR E O 1
ATOM 9262 N N . LYS E 1 113 ? 25.165 10.048 37.609 1.00 15.55 136 LYS E N 1
ATOM 9263 C CA . LYS E 1 113 ? 25.464 11.206 38.452 1.00 16.46 136 LYS E CA 1
ATOM 9264 C C . LYS E 1 113 ? 24.795 12.439 37.844 1.00 15.43 136 LYS E C 1
ATOM 9265 O O . LYS E 1 113 ? 24.608 12.506 36.639 1.00 14.81 136 LYS E O 1
ATOM 9271 N N . ARG E 1 114 ? 24.427 13.408 38.668 1.00 15.77 137 ARG E N 1
ATOM 9272 C CA . ARG E 1 114 ? 23.689 14.541 38.141 1.00 15.50 137 ARG E CA 1
ATOM 9273 C C . ARG E 1 114 ? 24.198 15.885 38.650 1.00 15.26 137 ARG E C 1
ATOM 9274 O O . ARG E 1 114 ? 24.916 15.957 39.646 1.00 15.94 137 ARG E O 1
ATOM 9282 N N . MET E 1 115 ? 23.821 16.938 37.930 1.00 14.47 138 MET E N 1
ATOM 9283 C CA . MET E 1 115 ? 24.246 18.307 38.241 1.00 14.63 138 MET E CA 1
ATOM 9284 C C . MET E 1 115 ? 23.455 18.928 39.382 1.00 15.01 138 MET E C 1
ATOM 9285 O O . MET E 1 115 ? 22.349 18.474 39.706 1.00 14.78 138 MET E O 1
ATOM 9290 N N . TYR E 1 116 ? 24.055 19.950 39.995 1.00 15.33 139 TYR E N 1
ATOM 9291 C CA . TYR E 1 116 ? 23.371 20.901 40.888 1.00 16.21 139 TYR E CA 1
ATOM 9292 C C . TYR E 1 116 ? 22.563 20.267 42.037 1.00 17.55 139 TYR E C 1
ATOM 9293 O O . TYR E 1 116 ? 21.336 20.341 42.076 1.00 17.49 139 TYR E O 1
ATOM 9302 N N . ASP E 1 117 ? 23.273 19.649 42.967 1.00 20.28 140 ASP E N 1
ATOM 9303 C CA . ASP E 1 117 ? 22.654 19.168 44.229 1.00 22.63 140 ASP E CA 1
ATOM 9304 C C . ASP E 1 117 ? 21.479 18.221 43.976 1.00 21.50 140 ASP E C 1
ATOM 9305 O O . ASP E 1 117 ? 20.425 18.334 44.616 1.00 21.13 140 ASP E O 1
ATOM 9310 N N . ASP E 1 118 ? 21.680 17.314 43.024 1.00 20.73 141 ASP E N 1
ATOM 9311 C CA . ASP E 1 118 ? 20.707 16.285 42.662 1.00 20.77 141 ASP E CA 1
ATOM 9312 C C . ASP E 1 118 ? 19.385 16.849 42.134 1.00 19.52 141 ASP E C 1
ATOM 9313 O O . ASP E 1 118 ? 18.339 16.194 42.235 1.00 19.07 141 ASP E O 1
ATOM 9318 N N . LYS E 1 119 ? 19.425 18.053 41.560 1.00 17.92 142 LYS E N 1
ATOM 9319 C CA . LYS E 1 119 ? 18.246 18.641 40.950 1.00 17.59 142 LYS E CA 1
ATOM 9320 C C . LYS E 1 119 ? 18.407 18.876 39.446 1.00 15.85 142 LYS E C 1
ATOM 9321 O O . LYS E 1 119 ? 17.417 19.056 38.748 1.00 15.43 142 LYS E O 1
ATOM 9327 N N . GLY E 1 120 ? 19.636 18.857 38.955 1.00 14.79 143 GLY E N 1
ATOM 9328 C CA . GLY E 1 120 ? 19.894 19.171 37.551 1.00 13.79 143 GLY E CA 1
ATOM 9329 C C . GLY E 1 120 ? 19.897 17.931 36.681 1.00 13.23 143 GLY E C 1
ATOM 9330 O O . GLY E 1 120 ? 19.478 16.851 37.103 1.00 13.44 143 GLY E O 1
ATOM 9331 N N . ILE E 1 121 ? 20.371 18.105 35.458 1.00 12.48 144 ILE E N 1
ATOM 9332 C CA . ILE E 1 121 ? 20.431 17.023 34.490 1.00 12.27 144 ILE E CA 1
ATOM 9333 C C . ILE E 1 121 ? 21.339 15.876 34.936 1.00 12.25 144 ILE E C 1
ATOM 9334 O O . ILE E 1 121 ? 22.309 16.070 35.679 1.00 12.24 144 ILE E O 1
ATOM 9339 N N . GLY E 1 122 ? 21.035 14.680 34.448 1.00 12.18 145 GLY E N 1
ATOM 9340 C CA . GLY E 1 122 ? 21.998 13.591 34.475 1.00 12.42 145 GLY E CA 1
ATOM 9341 C C . GLY E 1 122 ? 23.179 13.968 33.607 1.00 12.23 145 GLY E C 1
ATOM 9342 O O . GLY E 1 122 ? 23.019 14.647 32.596 1.00 12.10 145 GLY E O 1
ATOM 9343 N N . PHE E 1 123 ? 24.379 13.560 34.013 1.00 12.41 146 PHE E N 1
ATOM 9344 C CA . PHE E 1 123 ? 25.553 13.836 33.182 1.00 12.16 146 PHE E CA 1
ATOM 9345 C C . PHE E 1 123 ? 25.374 13.123 31.832 1.00 12.13 146 PHE E C 1
ATOM 9346 O O . PHE E 1 123 ? 25.075 11.912 31.800 1.00 12.53 146 PHE E O 1
ATOM 9354 N N . PRO E 1 124 ? 25.573 13.839 30.720 1.00 11.78 147 PRO E N 1
ATOM 9355 C CA . PRO E 1 124 ? 25.543 13.121 29.453 1.00 11.64 147 PRO E CA 1
ATOM 9356 C C . PRO E 1 124 ? 26.818 12.308 29.278 1.00 11.63 147 PRO E C 1
ATOM 9357 O O . PRO E 1 124 ? 27.766 12.458 30.032 1.00 11.74 147 PRO E O 1
ATOM 9361 N N . VAL E 1 125 ? 26.824 11.421 28.286 1.00 11.35 148 VAL E N 1
ATOM 9362 C CA . VAL E 1 125 ? 28.050 10.716 27.923 1.00 11.19 148 VAL E CA 1
ATOM 9363 C C . VAL E 1 125 ? 29.066 11.762 27.484 1.00 10.95 148 VAL E C 1
ATOM 9364 O O . VAL E 1 125 ? 28.797 12.554 26.581 1.00 11.29 148 VAL E O 1
ATOM 9368 N N . GLU E 1 126 ? 30.232 11.782 28.111 1.00 10.74 149 GLU E N 1
ATOM 9369 C CA . GLU E 1 126 ? 31.214 12.861 27.871 1.00 10.64 149 GLU E CA 1
ATOM 9370 C C . GLU E 1 126 ? 32.619 12.428 28.227 1.00 10.62 149 GLU E C 1
ATOM 9371 O O . GLU E 1 126 ? 32.799 11.410 28.918 1.00 10.42 149 GLU E O 1
ATOM 9377 N N . GLY E 1 127 ? 33.606 13.191 27.771 1.00 10.41 150 GLY E N 1
ATOM 9378 C CA . GLY E 1 127 ? 35.012 12.875 27.977 1.00 10.59 150 GLY E CA 1
ATOM 9379 C C . GLY E 1 127 ? 35.689 12.422 26.688 1.00 10.40 150 GLY E C 1
ATOM 9380 O O . GLY E 1 127 ? 35.351 12.864 25.587 1.00 9.92 150 GLY E O 1
ATOM 9381 N N . MET E 1 128 ? 36.677 11.552 26.864 1.00 10.79 151 MET E N 1
ATOM 9382 C CA . MET E 1 128 ? 37.558 11.110 25.805 1.00 11.22 151 MET E CA 1
ATOM 9383 C C . MET E 1 128 ? 36.802 10.661 24.556 1.00 10.27 151 MET E C 1
ATOM 9384 O O . MET E 1 128 ? 35.851 9.869 24.636 1.00 10.25 151 MET E O 1
ATOM 9389 N N . ASN E 1 129 ? 37.209 11.183 23.395 1.00 10.06 152 ASN E N 1
ATOM 9390 C CA . ASN E 1 129 ? 36.731 10.723 22.111 1.00 9.65 152 ASN E CA 1
ATOM 9391 C C . ASN E 1 129 ? 37.891 10.195 21.289 1.00 9.96 152 ASN E C 1
ATOM 9392 O O . ASN E 1 129 ? 38.997 10.732 21.340 1.00 11.71 152 ASN E O 1
ATOM 9397 N N . PHE E 1 130 ? 37.659 9.096 20.604 1.00 9.57 153 PHE E N 1
ATOM 9398 C CA . PHE E 1 130 ? 38.658 8.483 19.764 1.00 9.61 153 PHE E CA 1
ATOM 9399 C C . PHE E 1 130 ? 37.906 7.968 18.551 1.00 9.17 153 PHE E C 1
ATOM 9400 O O . PHE E 1 130 ? 36.971 7.150 18.678 1.00 9.01 153 PHE E O 1
ATOM 9408 N N . HIS E 1 131 ? 38.291 8.430 17.369 1.00 9.28 154 HIS E N 1
ATOM 9409 C CA . HIS E 1 131 ? 37.598 8.086 16.141 1.00 9.36 154 HIS E CA 1
ATOM 9410 C C . HIS E 1 131 ? 38.597 7.740 15.071 1.00 9.86 154 HIS E C 1
ATOM 9411 O O . HIS E 1 131 ? 39.474 8.557 14.771 1.00 10.15 154 HIS E O 1
ATOM 9418 N N . MET E 1 132 ? 38.519 6.517 14.562 1.00 9.95 155 MET E N 1
ATOM 9419 C CA A MET E 1 132 ? 39.344 6.171 13.418 0.50 9.88 155 MET E CA 1
ATOM 9420 C CA B MET E 1 132 ? 39.414 6.057 13.486 0.50 10.55 155 MET E CA 1
ATOM 9421 C C . MET E 1 132 ? 38.624 5.202 12.512 1.00 9.77 155 MET E C 1
ATOM 9422 O O . MET E 1 132 ? 37.743 4.457 12.939 1.00 9.17 155 MET E O 1
ATOM 9431 N N . PHE E 1 133 ? 38.970 5.278 11.237 1.00 9.75 156 PHE E N 1
ATOM 9432 C CA . PHE E 1 133 ? 38.542 4.278 10.285 1.00 9.74 156 PHE E CA 1
ATOM 9433 C C . PHE E 1 133 ? 39.670 4.014 9.290 1.00 9.73 156 PHE E C 1
ATOM 9434 O O . PHE E 1 133 ? 40.565 4.853 9.080 1.00 9.75 156 PHE E O 1
ATOM 9442 N N . ALA E 1 134 ? 39.601 2.837 8.679 1.00 9.58 157 ALA E N 1
ATOM 9443 C CA . ALA E 1 134 ? 40.562 2.419 7.671 1.00 9.77 157 ALA E CA 1
ATOM 9444 C C . ALA E 1 134 ? 39.849 1.589 6.633 1.00 9.52 157 ALA E C 1
ATOM 9445 O O . ALA E 1 134 ? 38.976 0.774 6.968 1.00 9.77 157 ALA E O 1
ATOM 9447 N N . VAL E 1 135 ? 40.235 1.792 5.388 1.00 9.58 158 VAL E N 1
ATOM 9448 C CA . VAL E 1 135 ? 39.762 0.976 4.273 1.00 9.68 158 VAL E CA 1
ATOM 9449 C C . VAL E 1 135 ? 41.017 0.534 3.482 1.00 9.90 158 VAL E C 1
ATOM 9450 O O . VAL E 1 135 ? 41.848 1.366 3.100 1.00 10.54 158 VAL E O 1
ATOM 9454 N N . GLY E 1 136 ? 41.168 -0.771 3.279 1.00 9.71 159 GLY E N 1
ATOM 9455 C CA . GLY E 1 136 ? 42.318 -1.288 2.578 1.00 10.08 159 GLY E CA 1
ATOM 9456 C C . GLY E 1 136 ? 42.051 -2.547 1.823 1.00 10.02 159 GLY E C 1
ATOM 9457 O O . GLY E 1 136 ? 40.981 -3.150 1.910 1.00 10.12 159 GLY E O 1
ATOM 9458 N N . GLY E 1 137 ? 43.063 -2.960 1.075 1.00 10.40 160 GLY E N 1
ATOM 9459 C CA . GLY E 1 137 ? 42.984 -4.187 0.265 1.00 10.80 160 GLY E CA 1
ATOM 9460 C C . GLY E 1 137 ? 43.602 -5.419 0.911 1.00 11.25 160 GLY E C 1
ATOM 9461 O O . GLY E 1 137 ? 43.847 -6.428 0.230 1.00 11.67 160 GLY E O 1
ATOM 9462 N N . GLU E 1 138 ? 43.848 -5.320 2.214 1.00 11.49 161 GLU E N 1
ATOM 9463 C CA . GLU E 1 138 ? 44.485 -6.338 3.025 1.00 11.64 161 GLU E CA 1
ATOM 9464 C C . GLU E 1 138 ? 44.314 -5.872 4.476 1.00 11.22 161 GLU E C 1
ATOM 9465 O O . GLU E 1 138 ? 43.885 -4.727 4.703 1.00 10.78 161 GLU E O 1
ATOM 9471 N N . PRO E 1 139 ? 44.572 -6.750 5.441 1.00 11.12 162 PRO E N 1
ATOM 9472 C CA . PRO E 1 139 ? 44.366 -6.325 6.824 1.00 10.98 162 PRO E CA 1
ATOM 9473 C C . PRO E 1 139 ? 45.194 -5.086 7.204 1.00 10.57 162 PRO E C 1
ATOM 9474 O O . PRO E 1 139 ? 46.340 -4.926 6.736 1.00 11.10 162 PRO E O 1
ATOM 9478 N N . LEU E 1 140 ? 44.637 -4.271 8.092 1.00 12.18 163 LEU E N 1
ATOM 9479 C CA . LEU E 1 140 ? 45.359 -3.129 8.646 1.00 11.93 163 LEU E CA 1
ATOM 9480 C C . LEU E 1 140 ? 46.576 -3.646 9.401 1.00 12.18 163 LEU E C 1
ATOM 9481 O O . LEU E 1 140 ? 46.465 -4.559 10.228 1.00 12.08 163 LEU E O 1
ATOM 9486 N N . GLU E 1 141 ? 47.736 -3.083 9.099 1.00 12.48 164 GLU E N 1
ATOM 9487 C CA . GLU E 1 141 ? 48.983 -3.480 9.745 1.00 12.98 164 GLU E CA 1
ATOM 9488 C C . GLU E 1 141 ? 49.174 -2.655 11.007 1.00 12.07 164 GLU E C 1
ATOM 9489 O O . GLU E 1 141 ? 48.994 -1.426 10.993 1.00 11.87 164 GLU E O 1
ATOM 9495 N N . LEU E 1 142 ? 49.474 -3.338 12.116 1.00 11.86 165 LEU E N 1
ATOM 9496 C CA . LEU E 1 142 ? 49.535 -2.727 13.423 1.00 11.39 165 LEU E CA 1
ATOM 9497 C C . LEU E 1 142 ? 50.933 -2.703 14.002 1.00 11.40 165 LEU E C 1
ATOM 9498 O O . LEU E 1 142 ? 51.743 -3.586 13.744 1.00 11.89 165 LEU E O 1
ATOM 9503 N N . GLN E 1 143 ? 51.187 -1.664 14.788 1.00 10.51 166 GLN E N 1
ATOM 9504 C CA . GLN E 1 143 ? 52.396 -1.497 15.597 1.00 10.70 166 GLN E CA 1
ATOM 9505 C C . GLN E 1 143 ? 51.957 -1.527 17.044 1.00 10.03 166 GLN E C 1
ATOM 9506 O O . GLN E 1 143 ? 50.976 -0.883 17.424 1.00 9.86 166 GLN E O 1
ATOM 9512 N N . PHE E 1 144 ? 52.664 -2.298 17.857 1.00 10.06 167 PHE E N 1
ATOM 9513 C CA . PHE E 1 144 ? 52.401 -2.299 19.296 1.00 10.04 167 PHE E CA 1
ATOM 9514 C C . PHE E 1 144 ? 53.042 -1.060 19.942 1.00 9.68 167 PHE E C 1
ATOM 9515 O O . PHE E 1 144 ? 54.208 -0.766 19.696 1.00 10.18 167 PHE E O 1
ATOM 9523 N N . LEU E 1 145 ? 52.297 -0.377 20.795 1.00 9.39 168 LEU E N 1
ATOM 9524 C CA . LEU E 1 145 ? 52.826 0.706 21.612 1.00 9.49 168 LEU E CA 1
ATOM 9525 C C . LEU E 1 145 ? 51.877 0.943 22.750 1.00 9.35 168 LEU E C 1
ATOM 9526 O O . LEU E 1 145 ? 50.674 1.101 22.538 1.00 9.25 168 LEU E O 1
ATOM 9531 N N . THR E 1 146 ? 52.414 0.939 23.962 1.00 9.40 169 THR E N 1
ATOM 9532 C CA . THR E 1 146 ? 51.592 1.043 25.157 1.00 9.65 169 THR E CA 1
ATOM 9533 C C . THR E 1 146 ? 52.096 2.091 26.136 1.00 9.62 169 THR E C 1
ATOM 9534 O O . THR E 1 146 ? 53.275 2.394 26.156 1.00 10.12 169 THR E O 1
ATOM 9538 N N . GLY E 1 147 ? 51.195 2.625 26.956 1.00 9.69 170 GLY E N 1
ATOM 9539 C CA . GLY E 1 147 ? 51.565 3.459 28.078 1.00 10.09 170 GLY E CA 1
ATOM 9540 C C . GLY E 1 147 ? 52.175 2.750 29.254 1.00 10.50 170 GLY E C 1
ATOM 9541 O O . GLY E 1 147 ? 52.775 3.386 30.109 1.00 10.71 170 GLY E O 1
ATOM 9542 N N . ASN E 1 148 ? 52.032 1.418 29.311 1.00 10.16 171 ASN E N 1
ATOM 9543 C CA . ASN E 1 148 ? 52.578 0.635 30.397 1.00 10.71 171 ASN E CA 1
ATOM 9544 C C . ASN E 1 148 ? 52.968 -0.730 29.858 1.00 10.81 171 ASN E C 1
ATOM 9545 O O . ASN E 1 148 ? 52.106 -1.569 29.559 1.00 11.00 171 ASN E O 1
ATOM 9550 N N . TYR E 1 149 ? 54.268 -0.956 29.725 1.00 10.99 172 TYR E N 1
ATOM 9551 C CA . TYR E 1 149 ? 54.725 -2.228 29.177 1.00 11.40 172 TYR E CA 1
ATOM 9552 C C . TYR E 1 149 ? 54.269 -3.437 29.986 1.00 12.03 172 TYR E C 1
ATOM 9553 O O . TYR E 1 149 ? 54.180 -4.537 29.419 1.00 12.31 172 TYR E O 1
ATOM 9562 N N . ARG E 1 150 ? 53.989 -3.254 31.284 1.00 12.82 173 ARG E N 1
ATOM 9563 C CA . ARG E 1 150 ? 53.639 -4.363 32.163 1.00 13.92 173 ARG E CA 1
ATOM 9564 C C . ARG E 1 150 ? 52.156 -4.742 32.191 1.00 13.27 173 ARG E C 1
ATOM 9565 O O . ARG E 1 150 ? 51.785 -5.644 32.935 1.00 13.48 173 ARG E O 1
ATOM 9573 N N . THR E 1 151 ? 51.312 -4.052 31.434 1.00 11.95 174 THR E N 1
ATOM 9574 C CA . THR E 1 151 ? 49.870 -4.332 31.492 1.00 11.87 174 THR E CA 1
ATOM 9575 C C . THR E 1 151 ? 49.609 -5.815 31.269 1.00 12.25 174 THR E C 1
ATOM 9576 O O . THR E 1 151 ? 50.182 -6.419 30.355 1.00 12.37 174 THR E O 1
ATOM 9580 N N . ASP E 1 152 ? 48.750 -6.382 32.121 1.00 12.21 175 ASP E N 1
ATOM 9581 C CA . ASP E 1 152 ? 48.471 -7.802 32.148 1.00 12.98 175 ASP E CA 1
ATOM 9582 C C . ASP E 1 152 ? 47.096 -7.993 31.550 1.00 12.80 175 ASP E C 1
ATOM 9583 O O . ASP E 1 152 ? 46.097 -7.616 32.175 1.00 13.40 175 ASP E O 1
ATOM 9588 N N . TYR E 1 153 ? 47.022 -8.602 30.359 1.00 12.57 176 TYR E N 1
ATOM 9589 C CA . TYR E 1 153 ? 45.754 -8.785 29.643 1.00 12.54 176 TYR E CA 1
ATOM 9590 C C . TYR E 1 153 ? 45.119 -10.158 29.867 1.00 13.47 176 TYR E C 1
ATOM 9591 O O . TYR E 1 153 ? 44.127 -10.498 29.189 1.00 13.45 176 TYR E O 1
ATOM 9600 N N . SER E 1 154 ? 45.626 -10.911 30.836 1.00 14.12 177 SER E N 1
ATOM 9601 C CA . SER E 1 154 ? 45.250 -12.313 30.994 1.00 15.21 177 SER E CA 1
ATOM 9602 C C . SER E 1 154 ? 43.858 -12.546 31.581 1.00 15.76 177 SER E C 1
ATOM 9603 O O . SER E 1 154 ? 43.406 -13.678 31.608 1.00 17.27 177 SER E O 1
ATOM 9606 N N . ALA E 1 155 ? 43.167 -11.499 32.042 1.00 15.28 178 ALA E N 1
ATOM 9607 C CA . ALA E 1 155 ? 41.789 -11.683 32.504 1.00 15.85 178 ALA E CA 1
ATOM 9608 C C . ALA E 1 155 ? 40.888 -12.074 31.339 1.00 15.93 178 ALA E C 1
ATOM 9609 O O . ALA E 1 155 ? 39.855 -12.690 31.547 1.00 17.08 178 ALA E O 1
ATOM 9611 N N . ASN E 1 156 ? 41.295 -11.727 30.117 1.00 15.63 179 ASN E N 1
ATOM 9612 C CA . ASN E 1 156 ? 40.532 -12.058 28.929 1.00 15.84 179 ASN E CA 1
ATOM 9613 C C . ASN E 1 156 ? 41.467 -12.594 27.860 1.00 16.44 179 ASN E C 1
ATOM 9614 O O . ASN E 1 156 ? 42.089 -11.830 27.129 1.00 15.22 179 ASN E O 1
ATOM 9619 N N . ASP E 1 157 ? 41.566 -13.924 27.785 1.00 18.42 180 ASP E N 1
ATOM 9620 C CA . ASP E 1 157 ? 42.464 -14.558 26.811 1.00 20.15 180 ASP E CA 1
ATOM 9621 C C . ASP E 1 157 ? 42.051 -14.380 25.340 1.00 20.08 180 ASP E C 1
ATOM 9622 O O . ASP E 1 157 ? 42.792 -14.790 24.445 1.00 20.88 180 ASP E O 1
ATOM 9627 N N . LYS E 1 158 ? 40.888 -13.799 25.069 1.00 19.45 181 LYS E N 1
ATOM 9628 C CA . LYS E 1 158 ? 40.525 -13.506 23.685 1.00 19.94 181 LYS E CA 1
ATOM 9629 C C . LYS E 1 158 ? 41.207 -12.265 23.142 1.00 18.16 181 LYS E C 1
ATOM 9630 O O . LYS E 1 158 ? 41.210 -12.044 21.933 1.00 19.18 181 LYS E O 1
ATOM 9634 N N . LEU E 1 159 ? 41.784 -11.442 24.009 1.00 16.82 182 LEU E N 1
ATOM 9635 C CA . LEU E 1 159 ? 42.527 -10.269 23.534 1.00 15.36 182 LEU E CA 1
ATOM 9636 C C . LEU E 1 159 ? 43.845 -10.686 22.927 1.00 15.84 182 LEU E C 1
ATOM 9637 O O . LEU E 1 159 ? 44.621 -11.428 23.540 1.00 17.95 182 LEU E O 1
ATOM 9642 N N . VAL E 1 160 ? 44.118 -10.172 21.733 1.00 14.17 183 VAL E N 1
ATOM 9643 C CA . VAL E 1 160 ? 45.324 -10.509 21.006 1.00 13.99 183 VAL E CA 1
ATOM 9644 C C . VAL E 1 160 ? 46.397 -9.470 21.339 1.00 13.17 183 VAL E C 1
ATOM 9645 O O . VAL E 1 160 ? 46.266 -8.273 21.028 1.00 11.96 183 VAL E O 1
ATOM 9649 N N . VAL E 1 161 ? 47.440 -9.941 22.006 1.00 13.69 184 VAL E N 1
ATOM 9650 C CA . VAL E 1 161 ? 48.516 -9.095 22.492 1.00 13.75 184 VAL E CA 1
ATOM 9651 C C . VAL E 1 161 ? 49.809 -9.913 22.368 1.00 14.66 184 VAL E C 1
ATOM 9652 O O . VAL E 1 161 ? 49.772 -11.126 22.223 1.00 15.81 184 VAL E O 1
ATOM 9656 N N . PRO E 1 162 ? 50.970 -9.247 22.421 1.00 14.56 185 PRO E N 1
ATOM 9657 C CA . PRO E 1 162 ? 52.218 -9.993 22.309 1.00 15.89 185 PRO E CA 1
ATOM 9658 C C . PRO E 1 162 ? 52.413 -10.969 23.465 1.00 17.59 185 PRO E C 1
ATOM 9659 O O . PRO E 1 162 ? 51.932 -10.701 24.565 1.00 18.30 185 PRO E O 1
ATOM 9663 N N . PRO E 1 163 ? 53.121 -12.080 23.228 1.00 19.99 186 PRO E N 1
ATOM 9664 C CA . PRO E 1 163 ? 53.310 -13.072 24.279 1.00 21.60 186 PRO E CA 1
ATOM 9665 C C . PRO E 1 163 ? 54.393 -12.696 25.292 1.00 22.84 186 PRO E C 1
ATOM 9666 O O . PRO E 1 163 ? 54.501 -13.345 26.344 1.00 25.72 186 PRO E O 1
ATOM 9670 N N . ILE E 1 164 ? 55.229 -11.714 24.964 1.00 21.32 187 ILE E N 1
ATOM 9671 C CA . ILE E 1 164 ? 56.249 -11.254 25.897 1.00 21.66 187 ILE E CA 1
ATOM 9672 C C . ILE E 1 164 ? 56.122 -9.748 26.070 1.00 19.21 187 ILE E C 1
ATOM 9673 O O . ILE E 1 164 ? 55.642 -9.055 25.175 1.00 18.71 187 ILE E O 1
ATOM 9678 N N . LYS E 1 165 ? 56.548 -9.277 27.242 1.00 18.16 188 LYS E N 1
ATOM 9679 C CA . LYS E 1 165 ? 56.518 -7.857 27.590 1.00 16.82 188 LYS E CA 1
ATOM 9680 C C . LYS E 1 165 ? 57.940 -7.341 27.696 1.00 16.65 188 LYS E C 1
ATOM 9681 O O . LYS E 1 165 ? 58.848 -8.079 28.083 1.00 17.85 188 LYS E O 1
ATOM 9687 N N . HIS E 1 166 ? 58.128 -6.079 27.314 1.00 15.46 189 HIS E N 1
ATOM 9688 C CA . HIS E 1 166 ? 59.435 -5.456 27.413 1.00 15.78 189 HIS E CA 1
ATOM 9689 C C . HIS E 1 166 ? 59.312 -3.929 27.528 1.00 14.55 189 HIS E C 1
ATOM 9690 O O . HIS E 1 166 ? 58.436 -3.318 26.949 1.00 13.08 189 HIS E O 1
ATOM 9697 N N . GLN E 1 167 ? 60.251 -3.360 28.276 1.00 15.16 190 GLN E N 1
ATOM 9698 C CA . GLN E 1 167 ? 60.293 -1.928 28.579 1.00 15.05 190 GLN E CA 1
ATOM 9699 C C . GLN E 1 167 ? 60.193 -1.039 27.342 1.00 14.40 190 GLN E C 1
ATOM 9700 O O . GLN E 1 167 ? 59.589 0.034 27.371 1.00 14.28 190 GLN E O 1
ATOM 9706 N N . SER E 1 168 ? 60.805 -1.495 26.261 1.00 14.34 191 SER E N 1
ATOM 9707 C CA . SER E 1 168 ? 60.919 -0.729 25.020 1.00 13.78 191 SER E CA 1
ATOM 9708 C C . SER E 1 168 ? 59.585 -0.497 24.310 1.00 12.98 191 SER E C 1
ATOM 9709 O O . SER E 1 168 ? 59.480 0.360 23.438 1.00 12.78 191 SER E O 1
ATOM 9712 N N . THR E 1 169 ? 58.552 -1.231 24.704 1.00 12.42 192 THR E N 1
ATOM 9713 C CA . THR E 1 169 ? 57.252 -1.133 24.059 1.00 11.88 192 THR E CA 1
ATOM 9714 C C . THR E 1 169 ? 56.476 0.101 24.517 1.00 11.10 192 THR E C 1
ATOM 9715 O O . THR E 1 169 ? 55.381 0.347 24.021 1.00 11.01 192 THR E O 1
ATOM 9719 N N . GLN E 1 170 ? 57.058 0.891 25.422 1.00 11.07 193 GLN E N 1
ATOM 9720 C CA . GLN E 1 170 ? 56.508 2.210 25.716 1.00 11.14 193 GLN E CA 1
ATOM 9721 C C . GLN E 1 170 ? 56.906 3.221 24.669 1.00 11.35 193 GLN E C 1
ATOM 9722 O O . GLN E 1 170 ? 56.376 4.333 24.657 1.00 11.81 193 GLN E O 1
ATOM 9728 N N . GLY E 1 171 ? 57.854 2.853 23.814 1.00 11.74 194 GLY E N 1
ATOM 9729 C CA . GLY E 1 171 ? 58.140 3.548 22.564 1.00 11.84 194 GLY E CA 1
ATOM 9730 C C . GLY E 1 171 ? 57.829 2.630 21.395 1.00 11.74 194 GLY E C 1
ATOM 9731 O O . GLY E 1 171 ? 57.073 1.661 21.532 1.00 11.86 194 GLY E O 1
ATOM 9732 N N . LEU E 1 172 ? 58.418 2.921 20.238 1.00 11.71 195 LEU E N 1
ATOM 9733 C CA . LEU E 1 172 ? 58.223 2.137 19.039 1.00 11.66 195 LEU E CA 1
ATOM 9734 C C . LEU E 1 172 ? 59.348 1.108 18.953 1.00 12.53 195 LEU E C 1
ATOM 9735 O O . LEU E 1 172 ? 60.521 1.467 18.775 1.00 13.04 195 LEU E O 1
ATOM 9740 N N . ASN E 1 173 ? 58.993 -0.169 19.133 1.00 12.21 196 ASN E N 1
ATOM 9741 C CA . ASN E 1 173 ? 59.930 -1.278 18.894 1.00 13.05 196 ASN E CA 1
ATOM 9742 C C . ASN E 1 173 ? 59.380 -2.050 17.708 1.00 13.03 196 ASN E C 1
ATOM 9743 O O . ASN E 1 173 ? 58.326 -2.662 17.827 1.00 12.05 196 ASN E O 1
ATOM 9748 N N . PRO E 1 174 ? 60.068 -1.993 16.555 1.00 14.01 197 PRO E N 1
ATOM 9749 C CA . PRO E 1 174 ? 59.522 -2.610 15.342 1.00 14.59 197 PRO E CA 1
ATOM 9750 C C . PRO E 1 174 ? 59.436 -4.138 15.376 1.00 15.25 197 PRO E C 1
ATOM 9751 O O . PRO E 1 174 ? 58.901 -4.740 14.448 1.00 15.58 197 PRO E O 1
ATOM 9755 N N . HIS E 1 175 ? 59.952 -4.760 16.421 1.00 15.73 198 HIS E N 1
ATOM 9756 C CA . HIS E 1 175 ? 59.779 -6.205 16.571 1.00 17.03 198 HIS E CA 1
ATOM 9757 C C . HIS E 1 175 ? 58.382 -6.617 17.032 1.00 16.15 198 HIS E C 1
ATOM 9758 O O . HIS E 1 175 ? 58.079 -7.821 17.031 1.00 17.11 198 HIS E O 1
ATOM 9765 N N . TYR E 1 176 ? 57.553 -5.653 17.427 1.00 14.88 199 TYR E N 1
ATOM 9766 C CA . TYR E 1 176 ? 56.208 -5.906 17.970 1.00 14.22 199 TYR E CA 1
ATOM 9767 C C . TYR E 1 176 ? 55.132 -5.383 17.014 1.00 13.64 199 TYR E C 1
ATOM 9768 O O . TYR E 1 176 ? 54.716 -4.219 17.088 1.00 12.41 199 TYR E O 1
ATOM 9777 N N . LYS E 1 177 ? 54.707 -6.253 16.099 1.00 14.38 200 LYS E N 1
ATOM 9778 C CA . LYS E 1 177 ? 53.742 -5.884 15.091 1.00 14.31 200 LYS E CA 1
ATOM 9779 C C . LYS E 1 177 ? 52.650 -6.949 15.001 1.00 14.37 200 LYS E C 1
ATOM 9780 O O . LYS E 1 177 ? 52.776 -8.032 15.580 1.00 15.59 200 LYS E O 1
ATOM 9786 N N . GLN E 1 178 ? 51.600 -6.651 14.245 1.00 13.98 201 GLN E N 1
ATOM 9787 C CA . GLN E 1 178 ? 50.489 -7.588 14.067 1.00 14.36 201 GLN E CA 1
ATOM 9788 C C . GLN E 1 178 ? 49.671 -7.102 12.892 1.00 14.12 201 GLN E C 1
ATOM 9789 O O . GLN E 1 178 ? 49.965 -6.048 12.301 1.00 13.49 201 GLN E O 1
ATOM 9795 N N . LYS E 1 179 ? 48.676 -7.897 12.534 1.00 14.57 202 LYS E N 1
ATOM 9796 C CA . LYS E 1 179 ? 47.678 -7.516 11.539 1.00 15.00 202 LYS E CA 1
ATOM 9797 C C . LYS E 1 179 ? 46.312 -7.614 12.167 1.00 13.95 202 LYS E C 1
ATOM 9798 O O . LYS E 1 179 ? 46.040 -8.542 12.927 1.00 13.68 202 LYS E O 1
ATOM 9804 N N . LEU E 1 180 ? 45.454 -6.646 11.846 1.00 12.89 203 LEU E N 1
ATOM 9805 C CA . LEU E 1 180 ? 44.119 -6.605 12.388 1.00 12.49 203 LEU E CA 1
ATOM 9806 C C . LEU E 1 180 ? 43.213 -7.593 11.656 1.00 13.11 203 LEU E C 1
ATOM 9807 O O . LEU E 1 180 ? 42.560 -7.271 10.660 1.00 13.08 203 LEU E O 1
ATOM 9812 N N . THR E 1 181 ? 43.145 -8.803 12.195 1.00 13.47 204 THR E N 1
ATOM 9813 C CA . THR E 1 181 ? 42.447 -9.909 11.543 1.00 14.38 204 THR E CA 1
ATOM 9814 C C . THR E 1 181 ? 41.279 -10.473 12.343 1.00 14.94 204 THR E C 1
ATOM 9815 O O . THR E 1 181 ? 40.695 -11.476 11.947 1.00 15.60 204 THR E O 1
ATOM 9819 N N . LYS E 1 182 ? 40.950 -9.848 13.469 1.00 14.21 205 LYS E N 1
ATOM 9820 C CA . LYS E 1 182 ? 39.854 -10.314 14.309 1.00 15.10 205 LYS E CA 1
ATOM 9821 C C . LYS E 1 182 ? 39.119 -9.121 14.881 1.00 13.43 205 LYS E C 1
ATOM 9822 O O . LYS E 1 182 ? 39.743 -8.248 15.464 1.00 12.90 205 LYS E O 1
ATOM 9826 N N . ASP E 1 183 ? 37.795 -9.133 14.748 1.00 13.05 206 ASP E N 1
ATOM 9827 C CA . ASP E 1 183 ? 36.932 -8.121 15.345 1.00 12.53 206 ASP E CA 1
ATOM 9828 C C . ASP E 1 183 ? 36.869 -8.284 16.865 1.00 12.16 206 ASP E C 1
ATOM 9829 O O . ASP E 1 183 ? 36.812 -9.396 17.379 1.00 12.78 206 ASP E O 1
ATOM 9834 N N . GLY E 1 184 ? 36.861 -7.162 17.583 1.00 11.53 207 GLY E N 1
ATOM 9835 C CA . GLY E 1 184 ? 36.628 -7.155 19.015 1.00 11.88 207 GLY E CA 1
ATOM 9836 C C . GLY E 1 184 ? 37.683 -7.859 19.831 1.00 12.19 207 GLY E C 1
ATOM 9837 O O . GLY E 1 184 ? 37.382 -8.463 20.874 1.00 13.38 207 GLY E O 1
ATOM 9838 N N . ALA E 1 185 ? 38.918 -7.810 19.353 1.00 11.58 208 ALA E N 1
ATOM 9839 C CA . ALA E 1 185 ? 40.011 -8.577 19.993 1.00 11.83 208 ALA E CA 1
ATOM 9840 C C . ALA E 1 185 ? 41.328 -7.848 20.184 1.00 11.16 208 ALA E C 1
ATOM 9841 O O . ALA E 1 185 ? 42.110 -8.232 21.038 1.00 11.15 208 ALA E O 1
ATOM 9843 N N . PHE E 1 186 ? 41.602 -6.826 19.376 1.00 10.34 209 PHE E N 1
ATOM 9844 C CA . PHE E 1 186 ? 42.867 -6.092 19.432 1.00 10.03 209 PHE E CA 1
ATOM 9845 C C . PHE E 1 186 ? 42.643 -4.798 20.208 1.00 9.69 209 PHE E C 1
ATOM 9846 O O . PHE E 1 186 ? 41.926 -3.919 19.715 1.00 9.79 209 PHE E O 1
ATOM 9854 N N . PRO E 1 187 ? 43.247 -4.656 21.401 1.00 9.87 210 PRO E N 1
ATOM 9855 C CA . PRO E 1 187 ? 42.975 -3.447 22.178 1.00 9.80 210 PRO E CA 1
ATOM 9856 C C . PRO E 1 187 ? 43.526 -2.196 21.530 1.00 9.46 210 PRO E C 1
ATOM 9857 O O . PRO E 1 187 ? 44.665 -2.176 21.063 1.00 10.18 210 PRO E O 1
ATOM 9861 N N A VAL E 1 188 ? 42.736 -1.122 21.502 0.50 9.32 211 VAL E N 1
ATOM 9862 N N B VAL E 1 188 ? 42.692 -1.160 21.550 0.50 9.59 211 VAL E N 1
ATOM 9863 C CA A VAL E 1 188 ? 43.254 0.113 20.913 0.50 9.10 211 VAL E CA 1
ATOM 9864 C CA B VAL E 1 188 ? 43.052 0.149 21.063 0.50 9.57 211 VAL E CA 1
ATOM 9865 C C A VAL E 1 188 ? 44.354 0.711 21.792 0.50 8.99 211 VAL E C 1
ATOM 9866 C C B VAL E 1 188 ? 44.277 0.696 21.799 0.50 9.25 211 VAL E C 1
ATOM 9867 O O A VAL E 1 188 ? 45.227 1.416 21.278 0.50 8.70 211 VAL E O 1
ATOM 9868 O O B VAL E 1 188 ? 45.138 1.343 21.198 0.50 8.90 211 VAL E O 1
ATOM 9875 N N . GLU E 1 189 ? 44.363 0.406 23.103 1.00 8.86 212 GLU E N 1
ATOM 9876 C CA . GLU E 1 189 ? 45.340 1.036 23.977 1.00 9.34 212 GLU E CA 1
ATOM 9877 C C . GLU E 1 189 ? 46.772 0.592 23.693 1.00 9.15 212 GLU E C 1
ATOM 9878 O O . GLU E 1 189 ? 47.736 1.206 24.166 1.00 9.84 212 GLU E O 1
ATOM 9884 N N . CYS E 1 190 ? 46.942 -0.517 22.976 1.00 9.31 213 CYS E N 1
ATOM 9885 C CA . CYS E 1 190 ? 48.289 -1.037 22.750 1.00 9.52 213 CYS E CA 1
ATOM 9886 C C . CYS E 1 190 ? 48.619 -1.335 21.294 1.00 9.55 213 CYS E C 1
ATOM 9887 O O . CYS E 1 190 ? 49.756 -1.712 20.992 1.00 10.09 213 CYS E O 1
ATOM 9890 N N . TRP E 1 191 ? 47.652 -1.146 20.395 1.00 9.28 214 TRP E N 1
ATOM 9891 C CA . TRP E 1 191 ? 47.862 -1.377 18.964 1.00 9.47 214 TRP E CA 1
ATOM 9892 C C . TRP E 1 191 ? 47.422 -0.136 18.203 1.00 9.75 214 TRP E C 1
ATOM 9893 O O . TRP E 1 191 ? 46.292 0.332 18.374 1.00 9.35 214 TRP E O 1
ATOM 9904 N N . CYS E 1 192 ? 48.288 0.314 17.303 1.00 10.08 215 CYS E N 1
ATOM 9905 C CA . CYS E 1 192 ? 48.029 1.486 16.441 1.00 10.42 215 CYS E CA 1
ATOM 9906 C C . CYS E 1 192 ? 48.405 1.126 15.018 1.00 10.94 215 CYS E C 1
ATOM 9907 O O . CYS E 1 192 ? 49.068 0.122 14.776 1.00 10.83 215 CYS E O 1
ATOM 9910 N N . PRO E 1 193 ? 47.965 1.929 14.047 1.00 10.95 216 PRO E N 1
ATOM 9911 C CA . PRO E 1 193 ? 48.441 1.662 12.701 1.00 11.42 216 PRO E CA 1
ATOM 9912 C C . PRO E 1 193 ? 49.955 1.755 12.583 1.00 11.86 216 PRO E C 1
ATOM 9913 O O . PRO E 1 193 ? 50.586 2.663 13.162 1.00 12.61 216 PRO E O 1
ATOM 9917 N N . ASP E 1 194 ? 50.550 0.847 11.812 1.00 11.70 217 ASP E N 1
ATOM 9918 C CA . ASP E 1 194 ? 51.975 0.832 11.565 1.00 12.14 217 ASP E CA 1
ATOM 9919 C C . ASP E 1 194 ? 52.243 1.753 10.377 1.00 12.66 217 ASP E C 1
ATOM 9920 O O . ASP E 1 194 ? 51.937 1.411 9.241 1.00 12.57 217 ASP E O 1
ATOM 9925 N N . PRO E 1 195 ? 52.815 2.940 10.631 1.00 12.67 218 PRO E N 1
ATOM 9926 C CA . PRO E 1 195 ? 52.998 3.864 9.520 1.00 13.19 218 PRO E CA 1
ATOM 9927 C C . PRO E 1 195 ? 54.101 3.456 8.536 1.00 13.85 218 PRO E C 1
ATOM 9928 O O . PRO E 1 195 ? 54.186 4.041 7.457 1.00 14.62 218 PRO E O 1
ATOM 9932 N N . SER E 1 196 ? 54.952 2.487 8.893 1.00 14.01 219 SER E N 1
ATOM 9933 C CA . SER E 1 196 ? 56.001 1.997 7.996 1.00 14.82 219 SER E CA 1
ATOM 9934 C C . SER E 1 196 ? 55.469 0.969 6.982 1.00 15.12 219 SER E C 1
ATOM 9935 O O . SER E 1 196 ? 56.176 0.581 6.054 1.00 16.00 219 SER E O 1
ATOM 9938 N N . LYS E 1 197 ? 54.217 0.530 7.172 1.00 14.58 220 LYS E N 1
ATOM 9939 C CA . LYS E 1 197 ? 53.581 -0.389 6.254 1.00 15.29 220 LYS E CA 1
ATOM 9940 C C . LYS E 1 197 ? 52.291 0.285 5.790 1.00 14.65 220 LYS E C 1
ATOM 9941 O O . LYS E 1 197 ? 52.300 1.487 5.527 1.00 14.66 220 LYS E O 1
ATOM 9947 N N . ASN E 1 198 ? 51.213 -0.448 5.662 1.00 13.38 221 ASN E N 1
ATOM 9948 C CA . ASN E 1 198 ? 49.942 0.130 5.227 1.00 12.43 221 ASN E CA 1
ATOM 9949 C C . ASN E 1 198 ? 49.943 0.909 3.915 1.00 13.27 221 ASN E C 1
ATOM 9950 O O . ASN E 1 198 ? 49.087 1.760 3.696 1.00 12.65 221 ASN E O 1
ATOM 9955 N N . GLU E 1 199 ? 50.791 0.502 2.994 1.00 14.61 222 GLU E N 1
ATOM 9956 C CA . GLU E 1 199 ? 50.832 1.151 1.664 1.00 16.29 222 GLU E CA 1
ATOM 9957 C C . GLU E 1 199 ? 49.499 0.920 0.913 1.00 15.08 222 GLU E C 1
ATOM 9958 O O . GLU E 1 199 ? 49.096 1.723 0.080 1.00 15.34 222 GLU E O 1
ATOM 9964 N N . ASN E 1 200 ? 48.820 -0.163 1.249 1.00 13.36 223 ASN E N 1
ATOM 9965 C CA . ASN E 1 200 ? 47.613 -0.578 0.551 1.00 12.33 223 ASN E CA 1
ATOM 9966 C C . ASN E 1 200 ? 46.349 -0.404 1.389 1.00 11.69 223 ASN E C 1
ATOM 9967 O O . ASN E 1 200 ? 45.327 -1.040 1.111 1.00 11.06 223 ASN E O 1
ATOM 9972 N N . THR E 1 201 ? 46.432 0.480 2.391 1.00 11.27 224 THR E N 1
ATOM 9973 C CA . THR E 1 201 ? 45.310 0.892 3.228 1.00 10.95 224 THR E CA 1
ATOM 9974 C C . THR E 1 201 ? 45.363 2.406 3.393 1.00 10.94 224 THR E C 1
ATOM 9975 O O . THR E 1 201 ? 46.447 3.003 3.366 1.00 11.88 224 THR E O 1
ATOM 9979 N N . ARG E 1 202 ? 44.197 3.012 3.569 1.00 10.48 225 ARG E N 1
ATOM 9980 C CA . ARG E 1 202 ? 44.088 4.414 3.969 1.00 10.69 225 ARG E CA 1
ATOM 9981 C C . ARG E 1 202 ? 43.458 4.434 5.348 1.00 10.20 225 ARG E C 1
ATOM 9982 O O . ARG E 1 202 ? 42.378 3.849 5.554 1.00 9.74 225 ARG E O 1
ATOM 9990 N N . TYR E 1 203 ? 44.113 5.106 6.298 1.00 9.96 226 TYR E N 1
ATOM 9991 C CA . TYR E 1 203 ? 43.548 5.261 7.625 1.00 9.59 226 TYR E CA 1
ATOM 9992 C C . TYR E 1 203 ? 43.537 6.713 8.085 1.00 9.82 226 TYR E C 1
ATOM 9993 O O . TYR E 1 203 ? 44.372 7.500 7.662 1.00 9.98 226 TYR E O 1
ATOM 10002 N N . TYR E 1 204 ? 42.554 7.027 8.934 1.00 9.74 227 TYR E N 1
ATOM 10003 C CA . TYR E 1 204 ? 42.312 8.401 9.413 1.00 10.36 227 TYR E CA 1
ATOM 10004 C C . TYR E 1 204 ? 41.865 8.291 10.834 1.00 10.28 227 TYR E C 1
ATOM 10005 O O . TYR E 1 204 ? 40.956 7.525 11.123 1.00 10.23 227 TYR E O 1
ATOM 10014 N N . GLY E 1 205 ? 42.496 9.055 11.723 1.00 10.22 228 GLY E N 1
ATOM 10015 C CA . GLY E 1 205 ? 42.168 8.970 13.130 1.00 10.03 228 GLY E CA 1
ATOM 10016 C C . GLY E 1 205 ? 42.299 10.273 13.884 1.00 9.93 228 GLY E C 1
ATOM 10017 O O . GLY E 1 205 ? 43.064 11.143 13.490 1.00 9.73 228 GLY E O 1
ATOM 10018 N N . SER E 1 206 ? 41.537 10.392 14.980 1.00 9.92 229 SER E N 1
ATOM 10019 C CA . SER E 1 206 ? 41.627 11.537 15.867 1.00 10.85 229 SER E CA 1
ATOM 10020 C C . SER E 1 206 ? 41.407 11.079 17.302 1.00 10.08 229 SER E C 1
ATOM 10021 O O . SER E 1 206 ? 40.740 10.088 17.566 1.00 10.36 229 SER E O 1
ATOM 10024 N N . TYR E 1 207 ? 42.027 11.817 18.214 1.00 9.71 230 TYR E N 1
ATOM 10025 C CA . TYR E 1 207 ? 41.873 11.623 19.658 1.00 9.49 230 TYR E CA 1
ATOM 10026 C C . TYR E 1 207 ? 41.671 12.983 20.294 1.00 9.93 230 TYR E C 1
ATOM 10027 O O . TYR E 1 207 ? 42.437 13.903 20.049 1.00 10.67 230 TYR E O 1
ATOM 10036 N N . THR E 1 208 ? 40.636 13.105 21.129 1.00 9.97 231 THR E N 1
ATOM 10037 C CA . THR E 1 208 ? 40.459 14.249 21.982 1.00 10.81 231 THR E CA 1
ATOM 10038 C C . THR E 1 208 ? 40.335 13.702 23.408 1.00 10.91 231 THR E C 1
ATOM 10039 O O . THR E 1 208 ? 39.412 12.946 23.706 1.00 10.82 231 THR E O 1
ATOM 10043 N N . GLY E 1 209 ? 41.270 14.081 24.264 1.00 10.57 232 GLY E N 1
ATOM 10044 C CA . GLY E 1 209 ? 41.347 13.472 25.595 1.00 10.77 232 GLY E CA 1
ATOM 10045 C C . GLY E 1 209 ? 40.702 14.318 26.674 1.00 10.85 232 GLY E C 1
ATOM 10046 O O . GLY E 1 209 ? 39.648 14.956 26.460 1.00 10.91 232 GLY E O 1
ATOM 10047 N N . GLY E 1 210 ? 41.331 14.302 27.845 1.00 11.46 233 GLY E N 1
ATOM 10048 C CA . GLY E 1 210 ? 40.804 14.970 29.022 1.00 12.07 233 GLY E CA 1
ATOM 10049 C C . GLY E 1 210 ? 39.774 14.174 29.778 1.00 12.45 233 GLY E C 1
ATOM 10050 O O . GLY E 1 210 ? 39.462 13.050 29.412 1.00 13.18 233 GLY E O 1
ATOM 10051 N N . GLN E 1 211 ? 39.255 14.779 30.849 1.00 12.75 234 GLN E N 1
ATOM 10052 C CA . GLN E 1 211 ? 38.358 14.081 31.781 1.00 13.10 234 GLN E CA 1
ATOM 10053 C C . GLN E 1 211 ? 36.850 14.047 31.429 1.00 12.97 234 GLN E C 1
ATOM 10054 O O . GLN E 1 211 ? 36.228 12.970 31.364 1.00 14.13 234 GLN E O 1
ATOM 10060 N N . SER E 1 212 ? 36.290 15.224 31.239 1.00 12.57 235 SER E N 1
ATOM 10061 C CA A SER E 1 212 ? 34.856 15.414 31.046 0.50 12.50 235 SER E CA 1
ATOM 10062 C CA B SER E 1 212 ? 34.853 15.386 31.027 0.50 12.40 235 SER E CA 1
ATOM 10063 C C . SER E 1 212 ? 34.587 16.214 29.777 1.00 12.03 235 SER E C 1
ATOM 10064 O O . SER E 1 212 ? 33.520 16.809 29.614 1.00 12.63 235 SER E O 1
ATOM 10069 N N . THR E 1 213 ? 35.557 16.228 28.890 1.00 11.22 236 THR E N 1
ATOM 10070 C CA . THR E 1 213 ? 35.528 17.014 27.668 1.00 11.00 236 THR E CA 1
ATOM 10071 C C . THR E 1 213 ? 34.262 16.855 26.840 1.00 10.79 236 THR E C 1
ATOM 10072 O O . THR E 1 213 ? 33.810 15.733 26.627 1.00 10.36 236 THR E O 1
ATOM 10076 N N . PRO E 1 214 ? 33.713 17.954 26.328 1.00 11.08 237 PRO E N 1
ATOM 10077 C CA . PRO E 1 214 ? 32.543 17.806 25.474 1.00 10.94 237 PRO E CA 1
ATOM 10078 C C . PRO E 1 214 ? 32.851 17.007 24.210 1.00 10.84 237 PRO E C 1
ATOM 10079 O O . PRO E 1 214 ? 33.796 17.330 23.495 1.00 10.62 237 PRO E O 1
ATOM 10083 N N . PRO E 1 215 ? 32.066 15.964 23.924 1.00 10.37 238 PRO E N 1
ATOM 10084 C CA . PRO E 1 215 ? 32.177 15.342 22.616 1.00 10.16 238 PRO E CA 1
ATOM 10085 C C . PRO E 1 215 ? 31.747 16.289 21.530 1.00 10.80 238 PRO E C 1
ATOM 10086 O O . PRO E 1 215 ? 30.770 16.995 21.703 1.00 11.22 238 PRO E O 1
ATOM 10090 N N . VAL E 1 216 ? 32.492 16.332 20.429 1.00 11.49 239 VAL E N 1
ATOM 10091 C CA . VAL E 1 216 ? 32.144 17.148 19.277 1.00 12.52 239 VAL E CA 1
ATOM 10092 C C . VAL E 1 216 ? 32.054 16.224 18.063 1.00 12.43 239 VAL E C 1
ATOM 10093 O O . VAL E 1 216 ? 33.045 15.619 17.645 1.00 13.24 239 VAL E O 1
ATOM 10097 N N . LEU E 1 217 ? 30.846 16.074 17.523 1.00 12.28 240 LEU E N 1
ATOM 10098 C CA . LEU E 1 217 ? 30.554 15.040 16.545 1.00 11.96 240 LEU E CA 1
ATOM 10099 C C . LEU E 1 217 ? 29.734 15.623 15.406 1.00 12.63 240 LEU E C 1
ATOM 10100 O O . LEU E 1 217 ? 28.954 16.555 15.606 1.00 12.97 240 LEU E O 1
ATOM 10105 N N . GLN E 1 218 ? 29.945 15.101 14.211 1.00 12.55 241 GLN E N 1
ATOM 10106 C CA . GLN E 1 218 ? 29.140 15.469 13.063 1.00 13.84 241 GLN E CA 1
ATOM 10107 C C . GLN E 1 218 ? 28.598 14.227 12.388 1.00 12.52 241 GLN E C 1
ATOM 10108 O O . GLN E 1 218 ? 29.170 13.143 12.534 1.00 11.90 241 GLN E O 1
ATOM 10114 N N . PHE E 1 219 ? 27.506 14.389 11.646 1.00 11.84 242 PHE E N 1
ATOM 10115 C CA . PHE E 1 219 ? 26.945 13.322 10.825 1.00 11.70 242 PHE E CA 1
ATOM 10116 C C . PHE E 1 219 ? 26.256 13.919 9.593 1.00 11.95 242 PHE E C 1
ATOM 10117 O O . PHE E 1 219 ? 25.526 14.882 9.689 1.00 12.61 242 PHE E O 1
ATOM 10125 N N . THR E 1 220 ? 26.527 13.352 8.433 1.00 11.40 243 THR E N 1
ATOM 10126 C CA . THR E 1 220 ? 25.932 13.775 7.198 1.00 11.92 243 THR E CA 1
ATOM 10127 C C . THR E 1 220 ? 26.068 12.638 6.189 1.00 11.65 243 THR E C 1
ATOM 10128 O O . THR E 1 220 ? 26.975 11.826 6.315 1.00 12.04 243 THR E O 1
ATOM 10132 N N . ASN E 1 221 ? 25.187 12.623 5.193 1.00 12.02 244 ASN E N 1
ATOM 10133 C CA . ASN E 1 221 ? 25.298 11.684 4.086 1.00 11.95 244 ASN E CA 1
ATOM 10134 C C . ASN E 1 221 ? 25.841 12.316 2.811 1.00 12.37 244 ASN E C 1
ATOM 10135 O O . ASN E 1 221 ? 25.632 11.785 1.724 1.00 13.21 244 ASN E O 1
ATOM 10140 N N . THR E 1 222 ? 26.532 13.457 2.942 1.00 12.50 245 THR E N 1
ATOM 10141 C CA . THR E 1 222 ? 26.914 14.256 1.778 1.00 13.23 245 THR E CA 1
ATOM 10142 C C . THR E 1 222 ? 28.431 14.353 1.557 1.00 13.16 245 THR E C 1
ATOM 10143 O O . THR E 1 222 ? 28.850 15.031 0.606 1.00 14.70 245 THR E O 1
ATOM 10147 N N . VAL E 1 223 ? 29.215 13.660 2.372 1.00 13.17 246 VAL E N 1
ATOM 10148 C CA . VAL E 1 223 ? 30.684 13.765 2.343 1.00 13.36 246 VAL E CA 1
ATOM 10149 C C . VAL E 1 223 ? 31.344 12.490 1.796 1.00 13.04 246 VAL E C 1
ATOM 10150 O O . VAL E 1 223 ? 31.154 11.388 2.326 1.00 12.42 246 VAL E O 1
ATOM 10154 N N . THR E 1 224 ? 32.106 12.668 0.732 1.00 13.67 247 THR E N 1
ATOM 10155 C CA . THR E 1 224 ? 32.864 11.572 0.111 1.00 14.43 247 THR E CA 1
ATOM 10156 C C . THR E 1 224 ? 34.349 11.719 0.414 1.00 14.58 247 THR E C 1
ATOM 10157 O O . THR E 1 224 ? 34.937 12.751 0.114 1.00 15.17 247 THR E O 1
ATOM 10161 N N . THR E 1 225 ? 34.939 10.666 0.965 1.00 14.10 248 THR E N 1
ATOM 10162 C CA . THR E 1 225 ? 36.380 10.611 1.226 1.00 14.22 248 THR E CA 1
ATOM 10163 C C . THR E 1 225 ? 37.081 9.894 0.079 1.00 13.81 248 THR E C 1
ATOM 10164 O O . THR E 1 225 ? 36.827 8.730 -0.158 1.00 13.24 248 THR E O 1
ATOM 10168 N N . VAL E 1 226 ? 37.949 10.611 -0.621 1.00 13.63 249 VAL E N 1
ATOM 10169 C CA . VAL E 1 226 ? 38.701 10.021 -1.753 1.00 14.10 249 VAL E CA 1
ATOM 10170 C C . VAL E 1 226 ? 39.817 9.131 -1.208 1.00 13.56 249 VAL E C 1
ATOM 10171 O O . VAL E 1 226 ? 40.596 9.576 -0.381 1.00 13.58 249 VAL E O 1
ATOM 10175 N N . LEU E 1 227 ? 39.897 7.877 -1.681 1.00 12.42 250 LEU E N 1
ATOM 10176 C CA . LEU E 1 227 ? 40.887 6.906 -1.183 1.00 12.19 250 LEU E CA 1
ATOM 10177 C C . LEU E 1 227 ? 42.096 6.789 -2.113 1.00 12.85 250 LEU E C 1
ATOM 10178 O O . LEU E 1 227 ? 43.064 6.084 -1.810 1.00 12.84 250 LEU E O 1
ATOM 10183 N N . LEU E 1 228 ? 42.063 7.485 -3.238 1.00 13.44 251 LEU E N 1
ATOM 10184 C CA . LEU E 1 228 ? 43.186 7.497 -4.164 1.00 14.38 251 LEU E CA 1
ATOM 10185 C C . LEU E 1 228 ? 44.374 8.181 -3.504 1.00 15.27 251 LEU E C 1
ATOM 10186 O O . LEU E 1 228 ? 44.216 9.188 -2.792 1.00 15.38 251 LEU E O 1
ATOM 10191 N N . ASP E 1 229 ? 45.545 7.597 -3.694 1.00 16.09 252 ASP E N 1
ATOM 10192 C CA . ASP E 1 229 ? 46.793 8.199 -3.218 1.00 17.34 252 ASP E CA 1
ATOM 10193 C C . ASP E 1 229 ? 47.292 9.264 -4.184 1.00 19.34 252 ASP E C 1
ATOM 10194 O O . ASP E 1 229 ? 46.593 9.634 -5.149 1.00 18.67 252 ASP E O 1
ATOM 10199 N N . GLU E 1 230 ? 48.508 9.755 -3.929 1.00 21.39 253 GLU E N 1
ATOM 10200 C CA . GLU E 1 230 ? 49.098 10.819 -4.720 1.00 23.95 253 GLU E CA 1
ATOM 10201 C C . GLU E 1 230 ? 49.355 10.454 -6.183 1.00 24.33 253 GLU E C 1
ATOM 10202 O O . GLU E 1 230 ? 49.590 11.347 -6.993 1.00 26.37 253 GLU E O 1
ATOM 10208 N N . ASN E 1 231 ? 49.355 9.161 -6.508 1.00 23.31 254 ASN E N 1
ATOM 10209 C CA . ASN E 1 231 ? 49.525 8.691 -7.884 1.00 24.23 254 ASN E CA 1
ATOM 10210 C C . ASN E 1 231 ? 48.204 8.286 -8.518 1.00 21.94 254 ASN E C 1
ATOM 10211 O O . ASN E 1 231 ? 48.199 7.753 -9.612 1.00 22.62 254 ASN E O 1
ATOM 10216 N N . GLY E 1 232 ? 47.099 8.543 -7.825 1.00 19.90 255 GLY E N 1
ATOM 10217 C CA . GLY E 1 232 ? 45.764 8.268 -8.340 1.00 18.59 255 GLY E CA 1
ATOM 10218 C C . GLY E 1 232 ? 45.342 6.823 -8.148 1.00 17.15 255 GLY E C 1
ATOM 10219 O O . GLY E 1 232 ? 44.449 6.349 -8.841 1.00 16.45 255 GLY E O 1
ATOM 10220 N N . VAL E 1 233 ? 45.965 6.134 -7.196 1.00 15.90 256 VAL E N 1
ATOM 10221 C CA . VAL E 1 233 ? 45.696 4.722 -6.997 1.00 15.26 256 VAL E CA 1
ATOM 10222 C C . VAL E 1 233 ? 45.087 4.477 -5.630 1.00 13.96 256 VAL E C 1
ATOM 10223 O O . VAL E 1 233 ? 45.638 4.889 -4.600 1.00 13.61 256 VAL E O 1
ATOM 10227 N N . GLY E 1 234 ? 43.937 3.814 -5.617 1.00 13.06 257 GLY E N 1
ATOM 10228 C CA . GLY E 1 234 ? 43.309 3.420 -4.365 1.00 12.29 257 GLY E CA 1
ATOM 10229 C C . GLY E 1 234 ? 43.806 2.063 -3.871 1.00 12.13 257 GLY E C 1
ATOM 10230 O O . GLY E 1 234 ? 44.558 1.382 -4.568 1.00 12.47 257 GLY E O 1
ATOM 10231 N N . PRO E 1 235 ? 43.366 1.653 -2.685 1.00 11.50 258 PRO E N 1
ATOM 10232 C CA . PRO E 1 235 ? 43.686 0.305 -2.176 1.00 11.49 258 PRO E CA 1
ATOM 10233 C C . PRO E 1 235 ? 43.283 -0.780 -3.186 1.00 11.65 258 PRO E C 1
ATOM 10234 O O . PRO E 1 235 ? 42.217 -0.669 -3.785 1.00 11.32 258 PRO E O 1
ATOM 10238 N N . LEU E 1 236 ? 44.152 -1.767 -3.393 1.00 11.83 259 LEU E N 1
ATOM 10239 C CA . LEU E 1 236 ? 43.931 -2.850 -4.350 1.00 12.47 259 LEU E CA 1
ATOM 10240 C C . LEU E 1 236 ? 43.616 -4.118 -3.564 1.00 12.34 259 LEU E C 1
ATOM 10241 O O . LEU E 1 236 ? 44.381 -4.531 -2.711 1.00 11.87 259 LEU E O 1
ATOM 10246 N N . CYS E 1 237 ? 42.464 -4.717 -3.855 1.00 12.10 260 CYS E N 1
ATOM 10247 C CA . CYS E 1 237 ? 41.911 -5.745 -2.978 1.00 12.41 260 CYS E CA 1
ATOM 10248 C C . CYS E 1 237 ? 42.429 -7.137 -3.270 1.00 13.02 260 CYS E C 1
ATOM 10249 O O . CYS E 1 237 ? 41.973 -7.822 -4.186 1.00 13.10 260 CYS E O 1
ATOM 10252 N N . LYS E 1 238 ? 43.434 -7.543 -2.500 1.00 13.18 261 LYS E N 1
ATOM 10253 C CA . LYS E 1 238 ? 44.085 -8.817 -2.709 1.00 14.31 261 LYS E CA 1
ATOM 10254 C C . LYS E 1 238 ? 43.095 -9.949 -2.458 1.00 14.57 261 LYS E C 1
ATOM 10255 O O . LYS E 1 238 ? 42.366 -9.939 -1.460 1.00 14.98 261 LYS E O 1
ATOM 10261 N N . GLY E 1 239 ? 43.058 -10.881 -3.392 1.00 15.41 262 GLY E N 1
ATOM 10262 C CA . GLY E 1 239 ? 42.146 -12.023 -3.308 1.00 16.05 262 GLY E CA 1
ATOM 10263 C C . GLY E 1 239 ? 40.685 -11.604 -3.268 1.00 15.86 262 GLY E C 1
ATOM 10264 O O . GLY E 1 239 ? 39.867 -12.331 -2.734 1.00 16.34 262 GLY E O 1
ATOM 10265 N N . ASP E 1 240 ? 40.357 -10.447 -3.846 1.00 14.92 263 ASP E N 1
ATOM 10266 C CA . ASP E 1 240 ? 38.987 -9.887 -3.841 1.00 14.86 263 ASP E CA 1
ATOM 10267 C C . ASP E 1 240 ? 38.424 -9.651 -2.421 1.00 14.12 263 ASP E C 1
ATOM 10268 O O . ASP E 1 240 ? 37.228 -9.739 -2.202 1.00 14.71 263 ASP E O 1
ATOM 10273 N N . GLY E 1 241 ? 39.303 -9.341 -1.486 1.00 14.03 264 GLY E N 1
ATOM 10274 C CA . GLY E 1 241 ? 38.922 -9.026 -0.105 1.00 13.59 264 GLY E CA 1
ATOM 10275 C C . GLY E 1 241 ? 39.099 -7.539 0.152 1.00 13.25 264 GLY E C 1
ATOM 10276 O O . GLY E 1 241 ? 40.147 -6.958 -0.169 1.00 13.80 264 GLY E O 1
ATOM 10277 N N . LEU E 1 242 ? 38.058 -6.947 0.716 1.00 12.74 265 LEU E N 1
ATOM 10278 C CA . LEU E 1 242 ? 38.041 -5.548 1.140 1.00 12.14 265 LEU E CA 1
ATOM 10279 C C . LEU E 1 242 ? 38.028 -5.530 2.668 1.00 11.68 265 LEU E C 1
ATOM 10280 O O . LEU E 1 242 ? 37.205 -6.208 3.297 1.00 11.55 265 LEU E O 1
ATOM 10285 N N . TYR E 1 243 ? 38.956 -4.782 3.255 1.00 11.24 266 TYR E N 1
ATOM 10286 C CA A TYR E 1 243 ? 39.118 -4.720 4.710 0.70 11.22 266 TYR E CA 1
ATOM 10287 C CA B TYR E 1 243 ? 39.109 -4.724 4.704 0.30 10.88 266 TYR E CA 1
ATOM 10288 C C . TYR E 1 243 ? 38.701 -3.353 5.231 1.00 10.63 266 TYR E C 1
ATOM 10289 O O . TYR E 1 243 ? 39.185 -2.318 4.766 1.00 10.35 266 TYR E O 1
ATOM 10306 N N . VAL E 1 244 ? 37.797 -3.365 6.200 1.00 10.62 267 VAL E N 1
ATOM 10307 C CA . VAL E 1 244 ? 37.255 -2.148 6.801 1.00 10.57 267 VAL E CA 1
ATOM 10308 C C . VAL E 1 244 ? 37.434 -2.261 8.296 1.00 10.13 267 VAL E C 1
ATOM 10309 O O . VAL E 1 244 ? 37.099 -3.279 8.881 1.00 9.87 267 VAL E O 1
ATOM 10313 N N . SER E 1 245 ? 37.950 -1.194 8.914 1.00 9.92 268 SER E N 1
ATOM 10314 C CA . SER E 1 245 ? 38.232 -1.214 10.351 1.00 9.86 268 SER E CA 1
ATOM 10315 C C . SER E 1 245 ? 37.892 0.134 10.976 1.00 9.61 268 SER E C 1
ATOM 10316 O O . SER E 1 245 ? 37.957 1.162 10.307 1.00 9.41 268 SER E O 1
ATOM 10319 N N . CYS E 1 246 ? 37.543 0.148 12.258 1.00 9.38 269 CYS E N 1
ATOM 10320 C CA . CYS E 1 246 ? 37.226 1.408 12.915 1.00 9.31 269 CYS E CA 1
ATOM 10321 C C . CYS E 1 246 ? 37.173 1.313 14.439 1.00 9.42 269 CYS E C 1
ATOM 10322 O O . CYS E 1 246 ? 37.226 0.224 15.017 1.00 9.85 269 CYS E O 1
ATOM 10325 N N . CYS E 1 247 ? 37.080 2.476 15.067 1.00 8.92 270 CYS E N 1
ATOM 10326 C CA . CYS E 1 247 ? 36.768 2.576 16.488 1.00 9.04 270 CYS E CA 1
ATOM 10327 C C . CYS E 1 247 ? 36.190 3.951 16.695 1.00 9.02 270 CYS E C 1
ATOM 10328 O O . CYS E 1 247 ? 36.719 4.927 16.140 1.00 9.15 270 CYS E O 1
ATOM 10331 N N . ASP E 1 248 ? 35.096 4.030 17.442 1.00 8.89 271 ASP E N 1
ATOM 10332 C CA . ASP E 1 248 ? 34.430 5.304 17.697 1.00 9.07 271 ASP E CA 1
ATOM 10333 C C . ASP E 1 248 ? 33.966 5.383 19.138 1.00 9.03 271 ASP E C 1
ATOM 10334 O O . ASP E 1 248 ? 32.852 5.024 19.463 1.00 9.71 271 ASP E O 1
ATOM 10339 N N . ILE E 1 249 ? 34.866 5.843 19.989 1.00 8.80 272 ILE E N 1
ATOM 10340 C CA . ILE E 1 249 ? 34.573 6.117 21.383 1.00 8.73 272 ILE E CA 1
ATOM 10341 C C . ILE E 1 249 ? 34.046 7.541 21.509 1.00 8.79 272 ILE E C 1
ATOM 10342 O O . ILE E 1 249 ? 34.694 8.487 21.058 1.00 8.83 272 ILE E O 1
ATOM 10347 N N . VAL E 1 250 ? 32.878 7.694 22.136 1.00 8.51 273 VAL E N 1
ATOM 10348 C CA . VAL E 1 250 ? 32.255 9.026 22.262 1.00 8.89 273 VAL E CA 1
ATOM 10349 C C . VAL E 1 250 ? 32.270 9.580 23.694 1.00 9.01 273 VAL E C 1
ATOM 10350 O O . VAL E 1 250 ? 31.824 10.722 23.903 1.00 9.53 273 VAL E O 1
ATOM 10354 N N . GLY E 1 251 ? 32.814 8.822 24.646 1.00 9.16 274 GLY E N 1
ATOM 10355 C CA . GLY E 1 251 ? 32.987 9.297 26.005 1.00 8.97 274 GLY E CA 1
ATOM 10356 C C . GLY E 1 251 ? 32.675 8.223 27.010 1.00 9.23 274 GLY E C 1
ATOM 10357 O O . GLY E 1 251 ? 32.680 7.027 26.673 1.00 9.06 274 GLY E O 1
ATOM 10358 N N . PHE E 1 252 ? 32.396 8.670 28.231 1.00 9.04 275 PHE E N 1
ATOM 10359 C CA . PHE E 1 252 ? 32.066 7.800 29.342 1.00 9.38 275 PHE E CA 1
ATOM 10360 C C . PHE E 1 252 ? 30.668 8.110 29.851 1.00 9.76 275 PHE E C 1
ATOM 10361 O O . PHE E 1 252 ? 30.265 9.278 29.931 1.00 10.08 275 PHE E O 1
ATOM 10369 N N . LEU E 1 253 ? 29.960 7.047 30.248 1.00 10.20 276 LEU E N 1
ATOM 10370 C CA . LEU E 1 253 ? 28.744 7.146 31.041 1.00 11.17 276 LEU E CA 1
ATOM 10371 C C . LEU E 1 253 ? 29.131 7.117 32.520 1.00 11.33 276 LEU E C 1
ATOM 10372 O O . LEU E 1 253 ? 29.809 6.167 32.978 1.00 11.59 276 LEU E O 1
ATOM 10377 N N . VAL E 1 254 ? 28.682 8.119 33.274 1.00 11.21 277 VAL E N 1
ATOM 10378 C CA . VAL E 1 254 ? 29.030 8.251 34.692 1.00 11.66 277 VAL E CA 1
ATOM 10379 C C . VAL E 1 254 ? 27.847 7.799 35.536 1.00 12.55 277 VAL E C 1
ATOM 10380 O O . VAL E 1 254 ? 26.815 8.480 35.620 1.00 12.66 277 VAL E O 1
ATOM 10384 N N . GLY E 1 255 ? 27.967 6.622 36.138 1.00 13.11 278 GLY E N 1
ATOM 10385 C CA . GLY E 1 255 ? 26.919 6.141 37.023 1.00 14.43 278 GLY E CA 1
ATOM 10386 C C . GLY E 1 255 ? 26.749 6.954 38.291 1.00 15.32 278 GLY E C 1
ATOM 10387 O O . GLY E 1 255 ? 27.582 7.782 38.643 1.00 14.35 278 GLY E O 1
ATOM 10388 N N . LYS E 1 256 ? 25.664 6.666 39.014 1.00 17.11 279 LYS E N 1
ATOM 10389 C CA . LYS E 1 256 ? 25.291 7.398 40.221 1.00 19.20 279 LYS E CA 1
ATOM 10390 C C . LYS E 1 256 ? 26.430 7.498 41.221 1.00 19.06 279 LYS E C 1
ATOM 10391 O O . LYS E 1 256 ? 26.644 8.531 41.831 1.00 19.84 279 LYS E O 1
ATOM 10397 N N . ASP E 1 257 ? 27.187 6.424 41.364 1.00 19.39 280 ASP E N 1
ATOM 10398 C CA A ASP E 1 257 ? 28.268 6.379 42.348 0.50 19.93 280 ASP E CA 1
ATOM 10399 C CA B ASP E 1 257 ? 28.264 6.385 42.346 0.50 20.16 280 ASP E CA 1
ATOM 10400 C C . ASP E 1 257 ? 29.608 6.886 41.824 1.00 19.02 280 ASP E C 1
ATOM 10401 O O . ASP E 1 257 ? 30.604 6.889 42.552 1.00 19.52 280 ASP E O 1
ATOM 10410 N N . GLY E 1 258 ? 29.645 7.320 40.573 1.00 16.93 281 GLY E N 1
ATOM 10411 C CA . GLY E 1 258 ? 30.882 7.796 39.983 1.00 15.74 281 GLY E CA 1
ATOM 10412 C C . GLY E 1 258 ? 31.597 6.741 39.147 1.00 15.60 281 GLY E C 1
ATOM 10413 O O . GLY E 1 258 ? 32.602 7.056 38.516 1.00 14.71 281 GLY E O 1
ATOM 10414 N N . ASP E 1 259 ? 31.094 5.510 39.140 1.00 16.00 282 ASP E N 1
ATOM 10415 C CA . ASP E 1 259 ? 31.657 4.452 38.279 1.00 16.22 282 ASP E CA 1
ATOM 10416 C C . ASP E 1 259 ? 31.441 4.811 36.812 1.00 14.66 282 ASP E C 1
ATOM 10417 O O . ASP E 1 259 ? 30.433 5.432 36.472 1.00 15.66 282 ASP E O 1
ATOM 10422 N N . MET E 1 260 ? 32.387 4.449 35.961 1.00 12.53 283 MET E N 1
ATOM 10423 C CA . MET E 1 260 ? 32.380 4.899 34.569 1.00 11.66 283 MET E CA 1
ATOM 10424 C C . MET E 1 260 ? 32.576 3.779 33.570 1.00 11.49 283 MET E C 1
ATOM 10425 O O . MET E 1 260 ? 33.301 2.814 33.838 1.00 11.49 283 MET E O 1
ATOM 10430 N N . GLN E 1 261 ? 31.942 3.933 32.406 1.00 11.12 284 GLN E N 1
ATOM 10431 C CA . GLN E 1 261 ? 32.042 2.973 31.297 1.00 11.25 284 GLN E CA 1
ATOM 10432 C C . GLN E 1 261 ? 32.252 3.712 29.990 1.00 10.47 284 GLN E C 1
ATOM 10433 O O . GLN E 1 261 ? 31.601 4.728 29.743 1.00 10.48 284 GLN E O 1
ATOM 10439 N N . TYR E 1 262 ? 33.120 3.194 29.129 1.00 9.70 285 TYR E N 1
ATOM 10440 C CA . TYR E 1 262 ? 33.199 3.689 27.773 1.00 9.21 285 TYR E CA 1
ATOM 10441 C C . TYR E 1 262 ? 31.878 3.500 27.042 1.00 9.19 285 TYR E C 1
ATOM 10442 O O . TYR E 1 262 ? 31.187 2.485 27.247 1.00 9.77 285 TYR E O 1
ATOM 10451 N N . ARG E 1 263 ? 31.560 4.444 26.166 1.00 8.86 286 ARG E N 1
ATOM 10452 C CA . ARG E 1 263 ? 30.441 4.331 25.228 1.00 8.91 286 ARG E CA 1
ATOM 10453 C C . ARG E 1 263 ? 30.974 4.489 23.831 1.00 8.70 286 ARG E C 1
ATOM 10454 O O . ARG E 1 263 ? 31.739 5.413 23.558 1.00 8.64 286 ARG E O 1
ATOM 10462 N N . GLY E 1 264 ? 30.583 3.578 22.951 1.00 8.87 287 GLY E N 1
ATOM 10463 C CA . GLY E 1 264 ? 30.936 3.656 21.530 1.00 8.68 287 GLY E CA 1
ATOM 10464 C C . GLY E 1 264 ? 29.692 3.663 20.651 1.00 8.70 287 GLY E C 1
ATOM 10465 O O . GLY E 1 264 ? 28.616 3.297 21.090 1.00 9.31 287 GLY E O 1
ATOM 10466 N N . LEU E 1 265 ? 29.875 4.075 19.399 1.00 8.89 288 LEU E N 1
ATOM 10467 C CA . LEU E 1 265 ? 28.809 4.103 18.429 1.00 9.41 288 LEU E CA 1
ATOM 10468 C C . LEU E 1 265 ? 29.212 3.331 17.180 1.00 9.33 288 LEU E C 1
ATOM 10469 O O . LEU E 1 265 ? 30.404 3.218 16.863 1.00 9.36 288 LEU E O 1
ATOM 10474 N N . PRO E 1 266 ? 28.204 2.822 16.433 1.00 10.09 289 PRO E N 1
ATOM 10475 C CA . PRO E 1 266 ? 28.487 2.121 15.174 1.00 10.04 289 PRO E CA 1
ATOM 10476 C C . PRO E 1 266 ? 28.944 3.069 14.078 1.00 9.65 289 PRO E C 1
ATOM 10477 O O . PRO E 1 266 ? 28.706 4.283 14.153 1.00 9.81 289 PRO E O 1
ATOM 10481 N N . ARG E 1 267 ? 29.573 2.513 13.056 1.00 9.69 290 ARG E N 1
ATOM 10482 C CA . ARG E 1 267 ? 29.967 3.278 11.901 1.00 9.50 290 ARG E CA 1
ATOM 10483 C C . ARG E 1 267 ? 29.472 2.611 10.646 1.00 9.75 290 ARG E C 1
ATOM 10484 O O . ARG E 1 267 ? 29.526 1.382 10.505 1.00 10.20 290 ARG E O 1
ATOM 10492 N N . TYR E 1 268 ? 28.988 3.454 9.739 1.00 9.74 291 TYR E N 1
ATOM 10493 C CA . TYR E 1 268 ? 28.497 3.036 8.431 1.00 10.28 291 TYR E CA 1
ATOM 10494 C C . TYR E 1 268 ? 29.506 3.356 7.352 1.00 10.27 291 TYR E C 1
ATOM 10495 O O . TYR E 1 268 ? 30.196 4.372 7.411 1.00 9.48 291 TYR E O 1
ATOM 10504 N N . PHE E 1 269 ? 29.557 2.501 6.328 1.00 10.42 292 PHE E N 1
ATOM 10505 C CA . PHE E 1 269 ? 30.455 2.712 5.181 1.00 10.86 292 PHE E CA 1
ATOM 10506 C C . PHE E 1 269 ? 29.746 2.398 3.869 1.00 11.25 292 PHE E C 1
ATOM 10507 O O . PHE E 1 269 ? 29.038 1.380 3.756 1.00 11.15 292 PHE E O 1
ATOM 10515 N N . ASN E 1 270 ? 29.978 3.244 2.858 1.00 11.42 293 ASN E N 1
ATOM 10516 C CA . ASN E 1 270 ? 29.547 2.981 1.487 1.00 12.51 293 ASN E CA 1
ATOM 10517 C C . ASN E 1 270 ? 30.785 3.226 0.640 1.00 12.23 293 ASN E C 1
ATOM 10518 O O . ASN E 1 270 ? 31.250 4.373 0.525 1.00 11.85 293 ASN E O 1
ATOM 10523 N N . ILE E 1 271 ? 31.330 2.139 0.079 1.00 11.39 294 ILE E N 1
ATOM 10524 C CA . ILE E 1 271 ? 32.615 2.192 -0.624 1.00 11.45 294 ILE E CA 1
ATOM 10525 C C . ILE E 1 271 ? 32.406 1.921 -2.106 1.00 11.84 294 ILE E C 1
ATOM 10526 O O . ILE E 1 271 ? 31.738 0.947 -2.459 1.00 12.10 294 ILE E O 1
ATOM 10531 N N . LEU E 1 272 ? 32.960 2.794 -2.947 1.00 11.91 295 LEU E N 1
ATOM 10532 C CA . LEU E 1 272 ? 32.904 2.645 -4.387 1.00 12.78 295 LEU E CA 1
ATOM 10533 C C . LEU E 1 272 ? 34.207 2.030 -4.825 1.00 12.25 295 LEU E C 1
ATOM 10534 O O . LEU E 1 272 ? 35.294 2.504 -4.446 1.00 12.07 295 LEU E O 1
ATOM 10539 N N . LEU E 1 273 ? 34.107 0.984 -5.643 1.00 11.77 296 LEU E N 1
ATOM 10540 C CA . LEU E 1 273 ? 35.296 0.326 -6.209 1.00 11.77 296 LEU E CA 1
ATOM 10541 C C . LEU E 1 273 ? 35.207 0.189 -7.727 1.00 12.15 296 LEU E C 1
ATOM 10542 O O . LEU E 1 273 ? 34.126 0.159 -8.311 1.00 12.44 296 LEU E O 1
ATOM 10547 N N . ARG E 1 274 ? 36.372 0.108 -8.352 1.00 11.83 297 ARG E N 1
ATOM 10548 C CA . ARG E 1 274 ? 36.470 -0.024 -9.805 1.00 12.44 297 ARG E CA 1
ATOM 10549 C C . ARG E 1 274 ? 37.514 -1.056 -10.172 1.00 12.55 297 ARG E C 1
ATOM 10550 O O . ARG E 1 274 ? 38.424 -1.339 -9.403 1.00 12.05 297 ARG E O 1
ATOM 10558 N N . LYS E 1 275 ? 37.375 -1.620 -11.360 1.00 12.85 298 LYS E N 1
ATOM 10559 C CA . LYS E 1 275 ? 38.327 -2.625 -11.816 1.00 13.37 298 LYS E CA 1
ATOM 10560 C C . LYS E 1 275 ? 39.595 -1.950 -12.329 1.00 13.43 298 LYS E C 1
ATOM 10561 O O . LYS E 1 275 ? 39.528 -1.045 -13.158 1.00 13.60 298 LYS E O 1
ATOM 10567 N N . ARG E 1 276 ? 40.738 -2.462 -11.877 1.00 13.21 299 ARG E N 1
ATOM 10568 C CA . ARG E 1 276 ? 42.066 -1.952 -12.240 1.00 13.62 299 ARG E CA 1
ATOM 10569 C C . ARG E 1 276 ? 42.936 -3.102 -12.763 1.00 14.00 299 ARG E C 1
ATOM 10570 O O . ARG E 1 276 ? 43.067 -4.135 -12.105 1.00 13.73 299 ARG E O 1
ATOM 10578 N N . THR E 1 277 ? 43.551 -2.905 -13.919 1.00 14.53 300 THR E N 1
ATOM 10579 C CA . THR E 1 277 ? 44.512 -3.860 -14.454 1.00 15.07 300 THR E CA 1
ATOM 10580 C C . THR E 1 277 ? 45.860 -3.692 -13.761 1.00 15.19 300 THR E C 1
ATOM 10581 O O . THR E 1 277 ? 46.295 -2.569 -13.484 1.00 15.05 300 THR E O 1
ATOM 10585 N N . VAL E 1 278 ? 46.489 -4.821 -13.418 1.00 15.31 301 VAL E N 1
ATOM 10586 C CA . VAL E 1 278 ? 47.824 -4.818 -12.814 1.00 15.86 301 VAL E CA 1
ATOM 10587 C C . VAL E 1 278 ? 48.716 -5.799 -13.537 1.00 17.27 301 VAL E C 1
ATOM 10588 O O . VAL E 1 278 ? 48.234 -6.720 -14.219 1.00 16.98 301 VAL E O 1
ATOM 10592 N N . ARG E 1 279 ? 50.027 -5.601 -13.420 1.00 18.91 302 ARG E N 1
ATOM 10593 C CA . ARG E 1 279 ? 50.961 -6.531 -14.026 1.00 21.59 302 ARG E CA 1
ATOM 10594 C C . ARG E 1 279 ? 50.913 -7.854 -13.282 1.00 21.91 302 ARG E C 1
ATOM 10595 O O . ARG E 1 279 ? 50.775 -7.893 -12.072 1.00 21.06 302 ARG E O 1
ATOM 10603 N N . ASN E 1 280 ? 51.056 -8.923 -14.055 1.00 24.36 303 ASN E N 1
ATOM 10604 C CA . ASN E 1 280 ? 51.206 -10.268 -13.528 1.00 27.12 303 ASN E CA 1
ATOM 10605 C C . ASN E 1 280 ? 52.454 -10.877 -14.133 1.00 30.07 303 ASN E C 1
ATOM 10606 O O . ASN E 1 280 ? 52.919 -10.479 -15.202 1.00 32.83 303 ASN E O 1
#

Solvent-accessible surface area: 49161 Å² total; per-residue (Å²): 116,91,43,49,119,75,54,115,46,134,78,10,90,33,81,23,92,27,80,19,20,7,43,1,18,16,48,61,100,59,122,76,61,6,0,4,0,68,118,6,53,22,8,124,37,49,88,127,2,110,6,61,63,13,1,10,1,3,0,3,16,30,113,32,116,12,69,159,36,32,136,71,125,117,59,129,56,32,28,21,5,0,0,22,12,1,52,28,17,16,4,2,2,2,3,5,1,2,2,6,11,21,2,63,54,16,49,136,101,65,0,0,0,14,0,4,3,0,0,9,0,27,1,21,2,0,1,0,33,27,3,20,0,1,14,2,1,7,8,26,78,3,43,20,79,44,35,137,110,26,36,44,24,133,121,113,69,44,6,1,8,1,13,25,56,166,33,66,72,102,3,93,110,51,21,1,2,0,0,1,0,2,4,7,2,12,36,88,3,134,23,2,19,0,43,10,42,1,39,0,1,43,42,19,41,1,93,10,119,10,29,18,55,90,66,34,93,1,53,50,130,123,32,28,3,0,11,1,95,71,26,0,0,38,0,2,4,5,2,0,0,0,0,23,1,17,95,79,0,37,2,22,4,1,0,3,1,18,13,0,44,0,59,0,40,43,26,31,7,128,102,109,53,50,53,121,78,56,126,100,36,104,34,67,10,37,19,78,16,24,6,39,0,17,16,41,54,87,65,122,62,62,4,0,7,0,60,116,6,54,20,10,107,38,62,98,105,2,105,6,60,61,13,2,11,0,3,0,2,15,35,102,9,114,12,72,95,89,107,97,47,23,8,0,0,21,11,0,57,26,18,14,4,2,3,2,3,5,2,2,2,6,11,20,2,62,56,16,48,134,104,96,0,0,0,17,0,4,3,0,0,9,0,29,1,21,2,0,1,0,28,25,4,17,0,1,15,2,2,8,9,25,104,3,45,19,78,43,36,138,119,23,44,44,24,135,119,109,68,37,6,1,8,1,12,26,55,163,23,66,74,90,3,94,130,47,19,3,2,0,0,1,0,2,4,7,2,10,39,82,3,134,22,2,17,0,46,11,42,0,41,0,0,44,44,19,44,1,92,9,118,10,31,32,56,89,65,35,94,1,54,46,134,120,30,27,2,0,8,1,95,68,37,0,0,36,0,2,4,4,2,0,0,0,0,25,1,18,83,110,0,37,3,23,4,2,0,3,1,18,12,0,32,0,56,0,39,57,24,32,5,148,149,113,58,132,109,49,53,49,118,75,53,122,45,135,78,10,91,34,78,25,91,22,82,19,19,7,44,1,18,16,50,62,91,60,119,59,57,5,0,8,0,62,120,7,55,18,9,128,42,54,84,124,2,107,6,59,63,11,2,12,3,3,0,2,16,27,107,41,115,12,70,129,38,33,106,74,129,117,56,125,59,32,29,21,6,0,0,22,14,0,52,27,17,16,4,2,2,1,3,5,1,2,2,6,12,20,2,54,55,15,50,137,102,99,0,0,0,16,0,4,2,0,0,9,0,27,1,20,2,0,1,0,29,26,3,20,1,1,13,2,1,7,9,28,84,4,45,19,78,44,34,136,120,25,38,42,24,132,117,113,67,41,10,1,8,1,14,26,57,164,26,65,71,99,4,95,75,54,22,2,2,0,0,2,0,3,2,7,3,9,38,88,5,135,22,2,18,0,44,11,41,1,38,0,1,45,42,20,41,1,92,10,119,11,29,19,54,89,65,33,95,1,53,51,124,124,30,26,2,0,8,1,92,69,23,0,0,37,0,2,4,4,2,0,0,0,0,25,2,9,80,96,0,27,2,19,5,2,0,3,1,19,14,0,40,0,60,0,40,41,24,30,7,152,104,113,89,54,55,120,74,49,120,45,136,80,16,92,30,82,23,93,26,82,19,19,7,43,1,17,17,50,62,93,62,120,62,61,5,0,3,0,68,110,3,44,17,9,115,35,51,96,115,4,108,5,60,62,12,2,9,4,3,0,2,13,28,107,31,116,12,65,160,36,60,109,159,137,60,54,30,24,6,0,0,24,13,0,53,28,18,16,4,3,2,1,4,6,1,2,2,6,11,21,2,56,56,15,48,134,99,108,0,0,0,16,0,4,2,0,0,9,0,27,1,22,2,0,1,0,32,25,3,20,1,1,13,2,1,6,9,28,73,3,42,20,78,43,37,134,112,24,39,46,24,134,118,116,68,34,2,2,8,1,13,22,55,165,19,64,70,102,1,91,79,55,22,2,2,0,0,4,0,2,4,7,2,11,35,88,3,135,22,2,18,0,45,10,43,1,40,0,1,45,42,19,42,0,92,10,114,10,30,20,55,90,63,35,93,0,55,49,133,123,30,24,2,0,8,1,100,69,28,0,0,41,0,3,4,4,2,0,0,0,0,23,1,18,78,99,0,43,2,31,5,1,1,3,1,20,11,0,48,0,65,0,41,45,24,30,6,94,138,119,93,46,43,119,79,50,122,41,128,117,12,94,28,84,23,92,27,82,20,19,6,43,0,17,19,50,65,98,48,117,60,60,5,0,3,0,67,118,2,49,18,9,124,41,58,82,127,2,109,4,49,64,12,2,10,3,3,0,3,14,29,106,34,119,10,63,147,27,116,68,87,132,125,70,103,46,39,28,23,5,0,0,23,13,1,51,26,15,15,4,2,1,2,3,5,0,2,2,5,11,22,3,69,57,15,44,128,106,91,0,0,0,16,0,4,3,0,0,9,0,27,1,22,2,0,1,0,28,22,3,20,1,1,13,1,2,7,9,25,85,3,46,19,86,46,37,135,109,21,41,42,24,134,117,116,67,41,2,1,8,1,14,20,57,163,23,66,71,98,0,88,77,55,20,2,2,0,0,3,0,3,4,7,3,11,35,88,2,136,23,2,16,0,45,10,33,0,36,0,1,45,43,20,43,1,93,9,116,11,29,20,55,90,65,33,94,0,54,48,128,120,30,24,1,0,7,1,97,72,34,0,0,39,0,2,3,4,3,0,0,0,0,23,1,12,89,107,0,37,2,23,5,1,1,3,1,19,11,0,49,0,63,0,40,42,24,29,7,110,89

B-factor: mean 18.78, std 8.74, range [7.99, 65.53]

Sequence (1346 aa):
IEVLNLVTGPDSITTIELYLNTRMGQNDESSKDNYGYSEKVTVANSSDQDKPTSGEIPPTYSTARINLPMLNEDLTCNTLTMWEAVSVKTEVVGVSSLVNVHMATKRMYDDKGIGFPVEGMNFHMMFAVGGEPLELQFLTGNYRTDYSANDKLVVPPIKHQSTQGLNPHYKKQKLTKDGAFPVVECWCPDPSKNENTRYYGSYTGGQSSTPPVLQFTNTVTTVLLDENGVGPLCKGDGLYVSCCDIVGFLVGKDDGDDMQYRGLPRYFNILLRKRTVRNIEVLNLVTGSITTIELYLNTRMGQNDESKDNYGYSEKVTVANSSSDQDKPTSGEIPPTYSTARINLPMLTLTMWEAVSVKKTEVVGVSSLVNVHMATKRMYDDKGIGFPVEGMNFHMFAVGGEPLELQFLTGNYRTDYSANDKLVVPPIKHQSTQGLNPHYKKQKLTKDGAFPVVECWCPDPSKNENTRYYGSSYTGGQSSTPPVLQFTNTVTTVLLDENGVGPLCKGDGLYYVSCCDIVGFLVGKDGDMQYRGLPRYFNILLRKRTVRNGSHIEVLNLVTGPDSITTIELYLNTRMGQNDESKDNYGYSEKVTVANSSDQDKPTSGEIPPTYSTARINLPMLNEDLTCNTLTMWEAVSVKTEVVGVSSLVNVHMATKRMYDDKGIGFPVEGMNFHMMFAVGGEPLELQFLTGNYRTDYSANDKLVVPPIKHQSTQGLNPHYKQKLTKDGAFPVVECWCPDPSKNENTRYYGSYTGGQSSTPPVLQFTNTVTTVLLDENGVGPLCKGDGLYYVSCCDIVGFLVGKDGDMQYRGLPRYFNNILLRKRTVRNIEVLNLVTGPDSITTIELYLNTRMGQNDESKDNYGYSEKVTVANSSDQDKPTSGEIPTYSTARINLPMLNEDNTLTMWEAVSVKTEVVGVSSLVNVHMATKRMYDDKGIGFPVEGMNFHMMFAVGGEPLELQFLTGNYRTDYSANDKLVVPPIKHQSTQGLNPHYKKQKLTKDGAFPVVECWCPDPSKNENTRYYGSYTGGQSSTPPVLQFTNTVTTVLLDENGVGPLCKGDGLYYVSCCDIVGFLVGKDGDDMQYRGLPRYFNILLRKRTVRNIEVLNLVTGPDSIITTIELYLNTRMGQNDEESKDNYGYSEKVTVANSSDQDKPTSGEIPTYSTARINLPMLNEDLTCNTLTMWEAVSVKTEVVGVSSLVNVHMATKRMYDDKGIGFPVEGMNFHMMFAVGGEPLELQFLTGNYRTDYSANDKLVVPPIKHQSTQGLNPHYKQKLTKDGAFPVVECWCPDPSKNENTRYYGSYTGGQSSTPPVLQFTNTVTTVLLDENGVGPLCKGDGLYYVSCCDIVGFLVGKDDGDMQYRGLPRYFNILLRKRTVRN

InterPro domains:
  IPR000662 Capsid protein VP1,Polyomavirus [PF00718] (28-325)
  IPR000662 Capsid protein VP1,Polyomavirus [PIRSF003376] (1-369)
  IPR011222 Double-stranded DNA virus, group I, capsid [SSF88648] (17-369)
  IPR036931 Polyomavirus capsid protein VP1 superfamily [G3DSA:2.60.175.10] (18-371)

Secondary structure (DSSP, 8-state):
--EEEEP-STTSEEEEEEEE---SS---TTSTTTTBPPPP---SSGGG--PPTT-S-B-EEEEEE-----S-TTSSEEEEEEEEEEEEEES-GGGG----SS--BSTTTTSPBPPSBS-EEEEEEEESSPPEEEE--S-TT---TT-TTS---SS--GGGGS--TT-EEE--STT-SBTTTEEE-TTS-TTEEEEEEEE-SSSPPPEEEEES---EE---TTS---B-GGGEEEEEEEEEEEEEE-TTS-EEEEE--EEEEEEEEEEEEE-/--EEEEPP--EEEEEEEE---SS---TTSTTTTBPSPP---SSGGG--PPTT-S-B-EEEEEEPPP--EEEEEEEEEEEEES-GGGG----SSS-BSTTTTSPBPPSBS-EEEEEEEESSPPEEEE--S-TT---TT-TTS---SS--GGGGS--TT-EEE--STT-SBTTTEEE-TTS-TTEEEEEEEE-SSSPPPEEEEES---EE---TTS---B-GGGEEEEEEEEEEEEEE-TTS-EEEEE--EEEEEEEEEEEE--/-----EEEEPPSTT-EEEEEEEE---SS---TTSTTTTBPSPP---SSGGG--PPTT-S-B-EEEEEEPPP--S-TTSSEEEEEEEEEEEEEES-GGGG----SSS-BSTTTTSPBPPSBS-EEEEEEEESSPPEEEE--S-TT---TT-TTS---SS--GGGGS--TTSEEE--STT-SBTTTEEE-TTS-TTEEEEEEEE-SSSPPPEEEEES---EE---TTS---B-GGGEEEEEEEEEEEEEE-TTS-EEEEE--EEEEEEEEEEEEE-/--EEEEP-STT-EEEEEEEE---SS---TTSTTTTBPSPP---SSGGG--PPTT-S-B-EEEEEEPPP-----EEEEEEEEEEEEEES-GGGG----SS--BSTTTTSPBPPSBS-EEEEEEEESSPPEEEE--S-TT---TT-TTS---SS--GGGGS--TT-EEE--STT-SBTTTEEE-TTS-TTEEEEEEEE-SSSPPPEEEEES---EE---TTS---B-GGGEEEEEEEEEEEEEE-TTS-EEEEE--EEEEEEEEEEEEE-/--EEEEP-STT-EEEEEEEE---SS---TTSTTTTBPPPP---SSGGG--PPTT-S-B-EEEEEEPPP----SSSSEEEEEEEEEEEEEES-GGGG----SSS-BSTTTTSPBPPSBS-EEEEEEEESSPPEEEE--S-TT---TT-TTS---SS--GGGGS--TT-EEE--STT-SBTTTEEE-TTS-TTEEEEEEEE-SSSPPPEEEEES---EE---TTS---B-GGGEEEEEEEEEEEEEE-TTS-EEEEE--EEEEEEEEEEEEE-

Foldseek 3Di:
DFFDDFDDDPPQKDKDKDKWQWQQQQCDPVDPPHQKFDWFDDAPDLLRAETAHGQFGDKAKDKDFFPDWDPDPPDQKTKWKFWWKKFKWFPDPVVQVDFPPQFAAPDPPPHTHQGFFFKKKKKKKKFQDFFKKFWAACGQNYDHVNDPQADADPDTDPCRNDGDPVGIDTDDDGSHYGPRTIDGDPVDCPGMDMDMDIDGDDGHGFDGDGDRPDMGTQQDPVRTHRTHPVNIMMMMIHTWRHWGHHRVRTIITGTTMMIMMIMIGMIMGGD/DFFDDFDPPFKDKDKDKWFWQQFQCDPVDPQHQKFDWFDDAPDLQRAETAHRQFGDKAKDKDFAPDACHKWKFWWKKQKWFPDPCVQVDFPPQFAADDPPPHTHQTFFFKKKKKKKKFQFFFKKFWAACGQNYDHVNDPQADADPDTDPCSNDGDPVGMDTDDDGSHYTPRTIDGDPVDCPGMDMDMDIDGDDGHGFDGDGDRPDMGTQQDPVRTHRTHPVRIMMMMIHTWRHWGQHRVRTIITGGTMMIMMIMIGMTNRDD/DDDFFFDFFDDDPPFKDKDKDKWQWQQFQCDPVDPQHQKFDWFDDAPDLLRAETAHRQFGDKAKDKDFAPDWDPDPPDQKGKWKFWWWKQKWFPDPVVQVAFPPQFAAPDPPPHTHQGFFFKKKKKKKKFQDFFKKFWAAPGQNYDHVNDPQADADPDTDPCRNDGDPVGIDTPDDGNHYGPRTIDGDPVDCPGMDMDMDIDGDDGHGFDGDGDRPDMGTQQDPVRTHRTHPPRIMMMMIHTWRHWGHHRVRTIMIGTTMMIMMIMIGMTMTGD/DFFDFFDDDPPFKDKDKDKWQWQQFQCDPVDPPHQKFDWFDDAPDLLRAETAHRQFGDKAKDKDFAPDFDPDQKGKWKFWWKKQKWFPDPVVQVDFPPQFAAPDPPPHTHQTFFFKKKKKKKKFQFFFKKFWAACGQNYDHVNDPQADADPDTDPCSNDGDPVGIDTDDDGNHYGPRTIDGDPVDQPGMDMDMDIDGDAGHGFDGDGDRPDMGTQADPVRTHRTHPPSIMMMMIHTWRHWGHHRVRTIMTGGTMMIMMIMIGMTMRGD/DFFDFFDDDPPQKDKDKDKWQWQQQQCDPVDPPHQKFDWFDDAPDLLRAETARRQFGDKAKDKDFADDQDDDPPDFKGKFKFWWKKQKWFPDPCVQVDFPPQFAADDPPPHTHQTFFFKKKKKKKKFQFFFKKFWAACGQNYDHVNDPQADADPDTDPCSNDTDPVGIDTDDDGSHYGPRTIDGDPVDQPGMDMDMDIDGDDGHGFDGDGDRPDMGTQQDPVRTHRTHPVSIMMMMIHTWRHWGHHRVRTIMIGGTMMIMMIMIGMTMRTD

Nearest PDB structures (foldseek):
  4u60-assembly1_C  TM=1.004E+00  e=2.381E-58  Trichodysplasia spinulosa-associated polyomavirus
  6hku-assembly1_C  TM=9.924E-01  e=4.048E-56  Trichodysplasia spinulosa-associated polyomavirus
  4u62-assembly1_A  TM=9.971E-01  e=1.193E-55  Trichodysplasia spinulosa-associated polyomavirus
  4u60-assembly1_D  TM=1.003E+00  e=3.158E-55  Trichodysplasia spinulosa-associated polyomavirus
  4u62-assembly1_C  TM=9.956E-01  e=3.796E-54  Trichodysplasia spinulosa-associated polyomavirus

CATH classification: 2.60.175.10

Organism: NCBI:txid862909

Radius of gyration: 32.21 Å; Cα contacts (8 Å, |Δi|>4): 4290; chains: 5; bounding box: 87×85×69 Å